Protein AF-A0A2C9KUN6-F1 (afdb_monomer_lite)

Secondary structure (DSSP, 8-state):
--SGGGGEEEEE-SSTTS--EEEE--TT-BHHHHHHHHHHHHHHHH-S--TT--HHHHGGGEEEEESS--SSSPPBPPTT-B--HHHHTT-EEEEEE------TT--GGGTT-TT-HHHHHHHHHHHHHHHTSSGGG-TTS-HHHHHHHHHHHHHSBSSS---TT-B-STT--B----TTTGGGSS-HHHHTTSTTHHHHHHHHHHHHHHHHHHHHHHT-BHHHHHHHHHHHHHHH-TTTT--EEEEEEE-SS-EEEEEEEEEEETTTTEEEEEETTEEEEEGGGEEEEEE----TT-PPP-EEEEEESSSPPEEEEESSHHHHHHHHHHHHHHIIIII-TT---TT-TT--HHHHHHHHHT-EEE--HHHHHHHT--SSS--EEEEEE-SSSTT-EEEEEEETTEEEEEEEEE-SSSEEEEEETTEEEEEEEHHHHHHHHHHHH-EE--GGG-TTHHHHHHHHHHTT---------PPP----EEEEGGG-EEEEEEE--TTEEEEEEEETTEEEEEEEESS--HHHHHHHHHHHHHHHHHHHH-TTTBPPEEEEEESSS-EEEEE--TT-BHHHHHHHS---HHHHHHHHHHHHHHHHHHHHHT---SS-SGGGEEEEEPTT---EEEEE---TTHHHHTTS-TTSHHHHTTGGGS-HHHHH-TT---HHHHHHHHHHHHHHHHHTS-TTHHHHHHHTT-TTSPPP-TTTTHHHHHHHHHHHHTTS-HHHHHHHHHHHHHIIIIIT-SSGGGSPPHHHHHHHHHHHHHHHHHHHHHHHHHHHHHHHHHH-HHHHHHHHSS-S-----HHHHHHHHHHHHHTTT--GGG--------S----------S-------TT------

Structure (mmCIF, N/CA/C/O backbone):
data_AF-A0A2C9KUN6-F1
#
_entry.id   AF-A0A2C9KUN6-F1
#
loop_
_atom_site.group_PDB
_atom_site.id
_atom_site.type_symbol
_atom_site.label_atom_id
_atom_site.label_alt_id
_atom_site.label_comp_id
_atom_site.label_asym_id
_atom_site.label_entity_id
_atom_site.label_seq_id
_atom_site.pdbx_PDB_ins_code
_atom_site.Cartn_x
_atom_site.Cartn_y
_atom_site.Cartn_z
_atom_site.occupancy
_atom_site.B_iso_or_equiv
_atom_site.auth_seq_id
_atom_site.auth_comp_id
_atom_site.auth_asym_id
_atom_site.auth_atom_id
_atom_site.pdbx_PDB_model_num
ATOM 1 N N . MET A 1 1 ? -4.555 -27.650 -33.844 1.00 40.69 1 MET A N 1
ATOM 2 C CA . MET A 1 1 ? -4.033 -26.431 -33.180 1.00 40.69 1 MET A CA 1
ATOM 3 C C . MET A 1 1 ? -2.742 -26.651 -32.373 1.00 40.69 1 MET A C 1
ATOM 5 O O . MET A 1 1 ? -2.065 -25.672 -32.110 1.00 40.69 1 MET A O 1
ATOM 9 N N . ALA A 1 2 ? -2.332 -27.885 -32.030 1.00 38.75 2 ALA A N 1
ATOM 10 C CA . ALA A 1 2 ? -1.097 -28.136 -31.260 1.00 38.75 2 ALA A CA 1
ATOM 11 C C . ALA A 1 2 ? 0.224 -28.124 -32.075 1.00 38.75 2 ALA A C 1
ATOM 13 O O . ALA A 1 2 ? 1.298 -28.056 -31.486 1.00 38.75 2 ALA A O 1
ATOM 14 N N . ASN A 1 3 ? 0.171 -28.172 -33.415 1.00 41.66 3 ASN A N 1
ATOM 15 C CA . ASN A 1 3 ? 1.375 -28.159 -34.267 1.00 41.66 3 ASN A CA 1
ATOM 16 C C . ASN A 1 3 ? 1.778 -26.763 -34.785 1.00 41.66 3 ASN A C 1
ATOM 18 O O . ASN A 1 3 ? 2.921 -26.603 -35.189 1.00 41.66 3 ASN A O 1
ATOM 22 N N . THR A 1 4 ? 0.900 -25.753 -34.728 1.00 45.59 4 THR A N 1
ATOM 23 C CA . THR A 1 4 ? 1.195 -24.361 -35.141 1.00 45.59 4 THR A CA 1
ATOM 24 C C . THR A 1 4 ? 1.884 -23.527 -34.054 1.00 45.59 4 THR A C 1
ATOM 26 O O . THR A 1 4 ? 2.557 -22.559 -34.366 1.00 45.59 4 THR A O 1
ATOM 29 N N . LEU A 1 5 ? 1.800 -23.929 -32.780 1.00 50.34 5 LEU A N 1
ATOM 30 C CA . LEU A 1 5 ? 2.518 -23.276 -31.670 1.00 50.34 5 LEU A CA 1
ATOM 31 C C . LEU A 1 5 ? 4.034 -23.559 -31.666 1.00 50.34 5 LEU A C 1
ATOM 33 O O . LEU A 1 5 ? 4.762 -22.984 -30.865 1.00 50.34 5 LEU A O 1
ATOM 37 N N . LYS A 1 6 ? 4.524 -24.453 -32.537 1.00 54.81 6 LYS A N 1
ATOM 38 C CA . LYS A 1 6 ? 5.929 -24.889 -32.568 1.00 54.81 6 LYS A CA 1
ATOM 39 C C . LYS A 1 6 ? 6.846 -23.982 -33.404 1.00 54.81 6 LYS A C 1
ATOM 41 O O . LYS A 1 6 ? 8.035 -24.244 -33.438 1.00 54.81 6 LYS A O 1
ATOM 46 N N . THR A 1 7 ? 6.344 -22.937 -34.064 1.00 71.12 7 THR A N 1
ATOM 47 C CA . THR A 1 7 ? 7.163 -22.027 -34.901 1.00 71.12 7 THR A CA 1
ATOM 48 C C . THR A 1 7 ? 7.120 -20.567 -34.456 1.00 71.12 7 THR A C 1
ATOM 50 O O . THR A 1 7 ? 7.604 -19.699 -35.177 1.00 71.12 7 THR A O 1
ATOM 53 N N . GLN A 1 8 ? 6.560 -20.288 -33.278 1.00 81.50 8 GLN A N 1
ATOM 54 C CA . GLN A 1 8 ? 6.308 -18.930 -32.806 1.00 81.50 8 GLN A CA 1
ATOM 55 C C . GLN A 1 8 ? 7.028 -18.631 -31.489 1.00 81.50 8 GLN A C 1
ATOM 57 O O . GLN A 1 8 ? 7.226 -19.522 -30.659 1.00 81.50 8 GLN A O 1
ATOM 62 N N . ILE A 1 9 ? 7.338 -17.353 -31.273 1.00 88.19 9 ILE A N 1
ATOM 63 C CA . ILE A 1 9 ? 7.649 -16.805 -29.945 1.00 88.19 9 ILE A CA 1
ATOM 64 C C . ILE A 1 9 ? 6.408 -16.139 -29.354 1.00 88.19 9 ILE A C 1
ATOM 66 O O . ILE A 1 9 ? 5.564 -15.608 -30.081 1.00 88.19 9 ILE A O 1
ATOM 70 N N . ALA A 1 10 ? 6.297 -16.155 -28.026 1.00 88.88 10 ALA A N 1
ATOM 71 C CA . ALA A 1 10 ? 5.235 -15.469 -27.298 1.00 88.88 10 ALA A CA 1
ATOM 72 C C . ALA A 1 10 ? 5.805 -14.283 -26.516 1.00 88.88 10 ALA A C 1
ATOM 74 O O . ALA A 1 10 ? 6.724 -14.440 -25.708 1.00 88.88 10 ALA A O 1
ATOM 75 N N . VAL A 1 11 ? 5.220 -13.104 -26.726 1.00 94.00 11 VAL A N 1
ATOM 76 C CA . VAL A 1 11 ? 5.511 -11.903 -25.944 1.00 94.00 11 VAL A CA 1
ATOM 77 C C . VAL A 1 11 ? 4.313 -11.578 -25.059 1.00 94.00 11 VAL A C 1
ATOM 79 O O . VAL A 1 11 ? 3.225 -11.241 -25.532 1.00 94.00 11 VAL A O 1
ATOM 82 N N . ASN A 1 12 ? 4.530 -11.692 -23.754 1.00 93.69 12 ASN A N 1
ATOM 83 C CA . ASN A 1 12 ? 3.588 -11.339 -22.706 1.00 93.69 12 ASN A CA 1
ATOM 84 C C . ASN A 1 12 ? 3.754 -9.872 -22.300 1.00 93.69 12 ASN A C 1
ATOM 86 O O . ASN A 1 12 ? 4.831 -9.285 -22.402 1.00 93.69 12 ASN A O 1
ATOM 90 N N . PHE A 1 13 ? 2.686 -9.294 -21.762 1.00 94.56 13 PHE A N 1
ATOM 91 C CA . PHE A 1 13 ? 2.675 -7.929 -21.244 1.00 94.56 13 PHE A CA 1
ATOM 92 C C . PHE A 1 13 ? 2.534 -7.941 -19.721 1.00 94.56 13 PHE A C 1
ATOM 94 O O . PHE A 1 13 ? 2.172 -8.953 -19.121 1.00 94.56 13 PHE A O 1
ATOM 101 N N . VAL A 1 14 ? 2.836 -6.815 -19.077 1.00 90.31 14 VAL A N 1
ATOM 102 C CA . VAL A 1 14 ? 2.805 -6.705 -17.606 1.00 90.31 14 VAL A CA 1
ATOM 103 C C . VAL A 1 14 ? 1.391 -6.743 -17.024 1.00 90.31 14 VAL A C 1
ATOM 105 O O . VAL A 1 14 ? 1.226 -7.053 -15.854 1.00 90.31 14 VAL A O 1
ATOM 108 N N . ASN A 1 15 ? 0.359 -6.444 -17.818 1.00 89.06 15 ASN A N 1
ATOM 109 C CA . ASN A 1 15 ? -1.032 -6.455 -17.374 1.00 89.06 15 ASN A CA 1
ATOM 110 C C . ASN A 1 15 ? -1.824 -7.558 -18.085 1.00 89.06 15 ASN A C 1
ATOM 112 O O . ASN A 1 15 ? -1.847 -7.606 -19.313 1.00 89.06 15 ASN A O 1
ATOM 116 N N . ALA A 1 16 ? -2.534 -8.388 -17.317 1.00 84.25 16 ALA A N 1
ATOM 117 C CA . ALA A 1 16 ? -3.298 -9.527 -17.834 1.00 84.25 16 ALA A CA 1
ATOM 118 C C . ALA A 1 16 ? -4.425 -9.148 -18.818 1.00 84.25 16 ALA A C 1
ATOM 120 O O . ALA A 1 16 ? -4.838 -9.976 -19.629 1.00 84.25 16 ALA A O 1
ATOM 121 N N . ASN A 1 17 ? -4.915 -7.903 -18.789 1.00 85.62 17 ASN A N 1
ATOM 122 C CA . ASN A 1 17 ? -5.917 -7.421 -19.743 1.00 85.62 17 ASN A CA 1
ATOM 123 C C . ASN A 1 17 ? -5.329 -7.116 -21.133 1.00 85.62 17 ASN A C 1
ATOM 125 O O . ASN A 1 17 ? -6.080 -6.875 -22.083 1.00 85.62 17 ASN A O 1
ATOM 129 N N . ILE A 1 18 ? -4.000 -7.117 -21.277 1.00 90.88 18 ILE A N 1
ATOM 130 C CA . ILE A 1 18 ? -3.314 -6.975 -22.559 1.00 90.88 18 ILE A CA 1
ATOM 131 C C . ILE A 1 18 ? -2.935 -8.376 -23.035 1.00 90.88 18 ILE A C 1
ATOM 133 O O . ILE A 1 18 ? -2.042 -9.019 -22.488 1.00 90.88 18 ILE A O 1
ATOM 137 N N . LYS A 1 19 ? -3.638 -8.856 -24.065 1.00 90.75 19 LYS A N 1
ATOM 138 C CA . LYS A 1 19 ? -3.392 -10.182 -24.644 1.00 90.75 19 LYS A CA 1
ATOM 139 C C . LYS A 1 19 ? -1.963 -10.286 -25.171 1.00 90.75 19 LYS A C 1
ATOM 141 O O . LYS A 1 19 ? -1.509 -9.363 -25.853 1.00 90.75 19 LYS A O 1
ATOM 146 N N . SER A 1 20 ? -1.324 -11.423 -24.904 1.00 91.62 20 SER A N 1
ATOM 147 C CA . SER A 1 20 ? -0.023 -11.786 -25.462 1.00 91.62 20 SER A CA 1
ATOM 148 C C . SER A 1 20 ? -0.035 -11.730 -26.986 1.00 91.62 20 SER A C 1
ATOM 150 O O . SER A 1 20 ? -1.060 -11.993 -27.625 1.00 91.62 20 SER A O 1
ATOM 152 N N . LYS A 1 21 ? 1.116 -11.387 -27.559 1.00 92.31 21 LYS A N 1
ATOM 153 C CA . LYS A 1 21 ? 1.325 -11.335 -29.003 1.00 92.31 21 LYS A CA 1
ATOM 154 C C . LYS A 1 21 ? 2.250 -12.473 -29.418 1.00 92.31 21 LYS A C 1
ATOM 156 O O . LYS A 1 21 ? 3.211 -12.779 -28.713 1.00 92.31 21 LYS A O 1
ATOM 161 N N . HIS A 1 22 ? 1.931 -13.105 -30.539 1.00 90.44 22 HIS A N 1
ATOM 162 C CA . HIS A 1 22 ? 2.716 -14.195 -31.101 1.00 90.44 22 HIS A CA 1
ATOM 163 C C . HIS A 1 22 ? 3.368 -13.733 -32.394 1.00 90.44 22 HIS A C 1
ATOM 165 O O . HIS A 1 22 ? 2.715 -13.077 -33.206 1.00 90.44 22 HIS A O 1
ATOM 171 N N . PHE A 1 23 ? 4.637 -14.081 -32.563 1.00 89.56 23 PHE A N 1
ATOM 172 C CA . PHE A 1 23 ? 5.413 -13.737 -33.746 1.00 89.56 23 PHE A CA 1
ATOM 173 C C . PHE A 1 23 ? 5.926 -15.018 -34.381 1.00 89.56 23 PHE A C 1
ATOM 175 O O . PHE A 1 23 ? 6.481 -15.874 -33.691 1.00 89.56 23 PHE A O 1
ATOM 182 N N . GLU A 1 24 ? 5.713 -15.155 -35.685 1.00 84.88 24 GLU A N 1
ATOM 183 C CA . GLU A 1 24 ? 6.257 -16.270 -36.452 1.00 84.88 24 GLU A CA 1
ATOM 184 C C . GLU A 1 24 ? 7.763 -16.103 -36.612 1.00 84.88 24 GLU A C 1
ATOM 186 O O . GLU A 1 24 ? 8.250 -15.034 -36.977 1.00 84.88 24 GLU A O 1
ATOM 191 N N . LEU A 1 25 ? 8.501 -17.187 -36.392 1.00 81.88 25 LEU A N 1
ATOM 192 C CA . LEU A 1 25 ? 9.927 -17.253 -36.683 1.00 81.88 25 LEU A CA 1
ATOM 193 C C . LEU A 1 25 ? 10.112 -17.492 -38.187 1.00 81.88 25 LEU A C 1
ATOM 195 O O . LEU A 1 25 ? 10.428 -18.602 -38.639 1.00 81.88 25 LEU A O 1
ATOM 199 N N . THR A 1 26 ? 9.834 -16.460 -38.979 1.00 68.19 26 THR A N 1
ATOM 200 C CA . THR A 1 26 ? 10.310 -16.329 -40.359 1.00 68.19 26 THR A CA 1
ATOM 201 C C . THR A 1 26 ? 11.751 -15.829 -40.303 1.00 68.19 26 THR A C 1
ATOM 203 O O . THR A 1 26 ? 12.055 -14.980 -39.469 1.00 68.19 26 THR A O 1
ATOM 206 N N . GLY A 1 27 ? 12.657 -16.392 -41.112 1.00 63.22 27 GLY A N 1
ATOM 207 C CA . GLY A 1 27 ? 14.073 -16.009 -41.067 1.00 63.22 27 GLY A CA 1
ATOM 208 C C . GLY A 1 27 ? 14.228 -14.489 -41.166 1.00 63.22 27 GLY A C 1
ATOM 209 O O . GLY A 1 27 ? 13.604 -13.899 -42.040 1.00 63.22 27 GLY A O 1
ATOM 210 N N . GLU A 1 28 ? 15.027 -13.909 -40.260 1.00 73.62 28 GLU A N 1
ATOM 211 C CA . GLU A 1 28 ? 15.339 -12.469 -40.119 1.00 73.62 28 GLU A CA 1
ATOM 212 C C . GLU A 1 28 ? 14.439 -11.607 -39.202 1.00 73.62 28 GLU A C 1
ATOM 214 O O . GLU A 1 28 ? 14.571 -10.390 -39.227 1.00 73.62 28 GLU A O 1
ATOM 219 N N . LEU A 1 29 ? 13.597 -12.170 -38.321 1.00 86.44 29 LEU A N 1
ATOM 220 C CA . LEU A 1 29 ? 12.861 -11.354 -37.332 1.00 86.44 29 LEU A CA 1
ATOM 221 C C . LEU A 1 29 ? 13.810 -10.693 -36.307 1.00 86.44 29 LEU A C 1
ATOM 223 O O . LEU A 1 29 ? 14.481 -11.389 -35.537 1.00 86.44 29 LEU A O 1
ATOM 227 N N . LEU A 1 30 ? 13.825 -9.357 -36.243 1.00 86.81 30 LEU A N 1
ATOM 228 C CA . LEU A 1 30 ? 14.704 -8.589 -35.353 1.00 86.81 30 LEU A CA 1
ATOM 229 C C . LEU A 1 30 ? 13.996 -8.117 -34.072 1.00 86.81 30 LEU A C 1
ATOM 231 O O . LEU A 1 30 ? 12.823 -7.741 -34.063 1.00 86.81 30 LEU A O 1
ATOM 235 N N . CYS A 1 31 ? 14.751 -8.030 -32.974 1.00 89.62 31 CYS A N 1
ATOM 236 C CA . CYS A 1 31 ? 14.280 -7.484 -31.694 1.00 89.62 31 CYS A CA 1
ATOM 237 C C . CYS A 1 31 ? 13.577 -6.110 -31.790 1.00 89.62 31 CYS A C 1
ATOM 239 O O . CYS A 1 31 ? 12.492 -5.974 -31.219 1.00 89.62 31 CYS A O 1
ATOM 241 N N . PRO A 1 32 ? 14.087 -5.101 -32.527 1.00 86.69 32 PRO A N 1
ATOM 242 C CA . PRO A 1 32 ? 13.445 -3.791 -32.614 1.00 86.69 32 PRO A CA 1
ATOM 243 C C . PRO A 1 32 ? 12.089 -3.842 -33.326 1.00 86.69 32 PRO A C 1
ATOM 245 O O . PRO A 1 32 ? 11.193 -3.077 -32.979 1.00 86.69 32 PRO A O 1
ATOM 248 N N . GLU A 1 33 ? 11.905 -4.766 -34.272 1.00 87.25 33 GLU A N 1
ATOM 249 C CA . GLU A 1 33 ? 10.630 -4.972 -34.968 1.00 87.25 33 GLU A CA 1
ATOM 250 C C . GLU A 1 33 ? 9.584 -5.543 -34.011 1.00 87.25 33 GLU A C 1
ATOM 252 O O . GLU A 1 33 ? 8.481 -5.004 -33.900 1.00 87.25 33 GLU A O 1
ATOM 257 N N . VAL A 1 34 ? 9.969 -6.558 -33.229 1.00 91.94 34 VAL A N 1
ATOM 258 C CA . VAL A 1 34 ? 9.123 -7.130 -32.171 1.00 91.94 34 VAL A CA 1
ATOM 259 C C . VAL A 1 34 ? 8.773 -6.073 -31.123 1.00 91.94 34 VAL A C 1
ATOM 261 O O . VAL A 1 34 ? 7.606 -5.942 -30.746 1.00 91.94 34 VAL A O 1
ATOM 264 N N . LEU A 1 35 ? 9.751 -5.279 -30.671 1.00 92.19 35 LEU A N 1
ATOM 265 C CA . LEU A 1 35 ? 9.525 -4.183 -29.726 1.00 92.19 35 LEU A CA 1
ATOM 266 C C . LEU A 1 35 ? 8.544 -3.151 -30.292 1.00 92.19 35 LEU A C 1
ATOM 268 O O . LEU A 1 35 ? 7.640 -2.720 -29.576 1.00 92.19 35 LEU A O 1
ATOM 272 N N . LYS A 1 36 ? 8.698 -2.759 -31.564 1.00 89.69 36 LYS A N 1
ATOM 273 C CA . LYS A 1 36 ? 7.841 -1.765 -32.225 1.00 89.69 36 LYS A CA 1
ATOM 274 C C . LYS A 1 36 ? 6.405 -2.265 -32.293 1.00 89.69 36 LYS A C 1
ATOM 276 O O . LYS A 1 36 ? 5.479 -1.570 -31.882 1.00 89.69 36 LYS A O 1
ATOM 281 N N . GLU A 1 37 ? 6.228 -3.497 -32.746 1.00 91.44 37 GLU A N 1
ATOM 282 C CA . GLU A 1 37 ? 4.927 -4.146 -32.832 1.00 91.44 37 GLU A CA 1
ATOM 283 C C . GLU A 1 37 ? 4.256 -4.349 -31.467 1.00 91.44 37 GLU A C 1
ATOM 285 O O . GLU A 1 37 ? 3.024 -4.335 -31.375 1.00 91.44 37 GLU A O 1
ATOM 290 N N . CYS A 1 38 ? 5.045 -4.553 -30.410 1.00 94.25 38 CYS A N 1
ATOM 291 C CA . CYS A 1 38 ? 4.559 -4.587 -29.034 1.00 94.25 38 CYS A CA 1
ATOM 292 C C . CYS A 1 38 ? 4.169 -3.189 -28.540 1.00 94.25 38 CYS A C 1
ATOM 294 O O . CYS A 1 38 ? 3.111 -3.042 -27.929 1.00 94.25 38 CYS A O 1
ATOM 296 N N . PHE A 1 39 ? 4.971 -2.164 -28.839 1.00 91.12 39 PHE A N 1
ATOM 297 C CA . PHE A 1 39 ? 4.681 -0.771 -28.499 1.00 91.12 39 PHE A CA 1
ATOM 298 C C . PHE A 1 39 ? 3.376 -0.289 -29.148 1.00 91.12 39 PHE A C 1
ATOM 300 O O . PHE A 1 39 ? 2.512 0.274 -28.475 1.00 91.12 39 PHE A O 1
ATOM 307 N N . GLU A 1 40 ? 3.183 -0.548 -30.441 1.00 88.81 40 GLU A N 1
ATOM 308 C CA . GLU A 1 40 ? 1.940 -0.220 -31.150 1.00 88.81 40 GLU A CA 1
ATOM 309 C C . GLU A 1 40 ? 0.739 -0.957 -30.536 1.00 88.81 40 GLU A C 1
ATOM 311 O O . GLU A 1 40 ? -0.311 -0.357 -30.295 1.00 88.81 40 GLU A O 1
ATOM 316 N N . HIS A 1 41 ? 0.910 -2.239 -30.193 1.00 91.19 41 HIS A N 1
ATOM 317 C CA . HIS A 1 41 ? -0.132 -3.037 -29.543 1.00 91.19 41 HIS A CA 1
ATOM 318 C C . HIS A 1 41 ? -0.542 -2.480 -28.175 1.00 91.19 41 HIS A C 1
ATOM 320 O O . HIS A 1 41 ? -1.740 -2.386 -27.899 1.00 91.19 41 HIS A O 1
ATOM 326 N N . ILE A 1 42 ? 0.412 -2.070 -27.328 1.00 92.12 42 ILE A N 1
ATOM 327 C CA . ILE A 1 42 ? 0.083 -1.467 -26.026 1.00 92.12 42 ILE A CA 1
ATOM 328 C C . ILE A 1 42 ? -0.512 -0.068 -26.179 1.00 92.12 42 ILE A C 1
ATOM 330 O O . ILE A 1 42 ? -1.441 0.265 -25.446 1.00 92.12 42 ILE A O 1
ATOM 334 N N . SER A 1 43 ? -0.051 0.722 -27.154 1.00 87.75 43 SER A N 1
ATOM 335 C CA . SER A 1 43 ? -0.529 2.090 -27.398 1.00 87.75 43 SER A CA 1
ATOM 336 C C . SER A 1 43 ? -2.032 2.103 -27.674 1.00 87.75 43 SER A C 1
ATOM 338 O O . SER A 1 43 ? -2.760 2.938 -27.154 1.00 87.75 43 SER A O 1
ATOM 340 N N . LEU A 1 44 ? -2.534 1.100 -28.401 1.00 86.62 44 LEU A N 1
ATOM 341 C CA . LEU A 1 44 ? -3.965 0.936 -28.675 1.00 86.62 44 LEU A CA 1
ATOM 342 C C . LEU A 1 44 ? -4.809 0.549 -27.448 1.00 86.62 44 LEU A C 1
ATOM 344 O O . LEU A 1 44 ? -6.038 0.506 -27.548 1.00 86.62 44 LEU A O 1
ATOM 348 N N . LYS A 1 45 ? -4.174 0.189 -26.328 1.00 89.25 45 LYS A N 1
ATOM 349 C CA . LYS A 1 45 ? -4.833 -0.311 -25.115 1.00 89.25 45 LYS A CA 1
ATOM 350 C C . LYS A 1 45 ? -4.748 0.653 -23.945 1.00 89.25 45 LYS A C 1
ATOM 352 O O . LYS A 1 45 ? -5.689 0.691 -23.160 1.00 89.25 45 LYS A O 1
ATOM 357 N N . VAL A 1 46 ? -3.637 1.372 -23.797 1.00 88.12 46 VAL A N 1
ATOM 358 C CA . VAL A 1 46 ? -3.357 2.140 -22.574 1.00 88.12 46 VAL A CA 1
ATOM 359 C C . VAL A 1 46 ? -3.694 3.631 -22.672 1.00 88.12 46 VAL A C 1
ATOM 361 O O . VAL A 1 46 ? -3.788 4.270 -21.630 1.00 88.12 46 VAL A O 1
ATOM 364 N N . VAL A 1 47 ? -3.960 4.163 -23.872 1.00 84.38 47 VAL A N 1
ATOM 365 C CA . VAL A 1 47 ? -4.308 5.581 -24.117 1.00 84.38 47 VAL A CA 1
ATOM 366 C C . VAL A 1 47 ? -5.436 5.730 -25.149 1.00 84.38 47 VAL A C 1
ATOM 368 O O . VAL A 1 47 ? -5.702 4.804 -25.918 1.00 84.38 47 VAL A O 1
ATOM 371 N N . ASP A 1 48 ? -6.110 6.887 -25.157 1.00 72.06 48 ASP A N 1
ATOM 372 C CA . ASP A 1 48 ? -7.268 7.159 -26.025 1.00 72.06 48 ASP A CA 1
ATOM 373 C C . ASP A 1 48 ? -6.883 7.916 -27.311 1.00 72.06 48 ASP A C 1
ATOM 375 O O . ASP A 1 48 ? -7.395 7.587 -28.388 1.00 72.06 48 ASP A O 1
ATOM 379 N N . ASN A 1 49 ? -5.995 8.920 -27.231 1.00 67.69 49 ASN A N 1
ATOM 380 C CA . ASN A 1 49 ? -5.634 9.748 -28.383 1.00 67.69 49 ASN A CA 1
ATOM 381 C C . ASN A 1 49 ? -4.512 9.112 -29.212 1.00 67.69 49 ASN A C 1
ATOM 383 O O . ASN A 1 49 ? -3.349 9.076 -28.821 1.00 67.69 49 ASN A O 1
ATOM 387 N N . LYS A 1 50 ? -4.869 8.618 -30.397 1.00 62.75 50 LYS A N 1
ATOM 388 C CA . LYS A 1 50 ? -3.978 7.833 -31.266 1.00 62.75 50 LYS A CA 1
ATOM 389 C C . LYS A 1 50 ? -3.181 8.675 -32.264 1.00 62.75 50 LYS A C 1
ATOM 391 O O . LYS A 1 50 ? -2.323 8.127 -32.947 1.00 62.75 50 LYS A O 1
ATOM 396 N N . ALA A 1 51 ? -3.490 9.965 -32.398 1.00 52.03 51 ALA A N 1
ATOM 397 C CA . ALA A 1 51 ? -3.070 10.758 -33.554 1.00 52.03 51 ALA A CA 1
ATOM 398 C C . ALA A 1 51 ? -1.578 11.150 -33.560 1.00 52.03 51 ALA A C 1
ATOM 400 O O . ALA A 1 51 ? -1.057 11.482 -34.620 1.00 52.03 51 ALA A O 1
ATOM 401 N N . GLU A 1 52 ? -0.879 11.077 -32.419 1.00 55.56 52 GLU A N 1
ATOM 402 C CA . GLU A 1 52 ? 0.487 11.625 -32.272 1.00 55.56 52 GLU A CA 1
ATOM 403 C C . GLU A 1 52 ? 1.512 10.656 -31.649 1.00 55.56 52 GLU A C 1
ATOM 405 O O . GLU A 1 52 ? 2.650 11.033 -31.362 1.00 55.56 52 GLU A O 1
ATOM 410 N N . ILE A 1 53 ? 1.148 9.390 -31.427 1.00 65.06 53 ILE A N 1
ATOM 411 C CA . ILE A 1 53 ? 2.009 8.447 -30.704 1.00 65.06 53 ILE A CA 1
ATOM 412 C C . ILE A 1 53 ? 2.938 7.732 -31.682 1.00 65.06 53 ILE A C 1
ATOM 414 O O . ILE A 1 53 ? 2.548 6.793 -32.373 1.00 65.06 53 ILE A O 1
ATOM 418 N N . SER A 1 54 ? 4.199 8.153 -31.693 1.00 66.69 54 SER A N 1
ATOM 419 C CA . SER A 1 54 ? 5.247 7.520 -32.487 1.00 66.69 54 SER A CA 1
ATOM 420 C C . SER A 1 54 ? 6.114 6.586 -31.653 1.00 66.69 54 SER A C 1
ATOM 422 O O . SER A 1 54 ? 6.751 7.013 -30.685 1.00 66.69 54 SER A O 1
ATOM 424 N N . ALA A 1 55 ? 6.193 5.321 -32.076 1.00 67.38 55 ALA A N 1
ATOM 425 C CA . ALA A 1 55 ? 7.115 4.341 -31.507 1.00 67.38 55 ALA A CA 1
ATOM 426 C C . ALA A 1 55 ? 8.564 4.845 -31.549 1.00 67.38 55 ALA A C 1
ATOM 428 O O . ALA A 1 55 ? 9.291 4.682 -30.573 1.00 67.38 55 ALA A O 1
ATOM 429 N N . THR A 1 56 ? 8.957 5.543 -32.621 1.00 69.75 56 THR A N 1
ATOM 430 C CA . THR A 1 56 ? 10.319 6.053 -32.835 1.00 69.75 56 THR A CA 1
ATOM 431 C C . THR A 1 56 ? 10.837 6.889 -31.665 1.00 69.75 56 THR A C 1
ATOM 433 O O . THR A 1 56 ? 12.010 6.820 -31.310 1.00 69.75 56 THR A O 1
ATOM 436 N N . LYS A 1 57 ? 9.957 7.657 -31.015 1.00 72.25 57 LYS A N 1
ATOM 437 C CA . LYS A 1 57 ? 10.337 8.522 -29.893 1.00 72.25 57 LYS A CA 1
ATOM 438 C C . LYS A 1 57 ? 10.697 7.736 -28.627 1.00 72.25 57 LYS A C 1
ATOM 440 O O . LYS A 1 57 ? 11.548 8.180 -27.862 1.00 72.25 57 LYS A O 1
ATOM 445 N N . TYR A 1 58 ? 10.043 6.602 -28.383 1.00 75.88 58 TYR A N 1
ATOM 446 C CA . TYR A 1 58 ? 10.054 5.937 -27.075 1.00 75.88 58 TYR A CA 1
ATOM 447 C C . TYR A 1 58 ? 10.593 4.508 -27.095 1.00 75.88 58 TYR A C 1
ATOM 449 O O . TYR A 1 58 ? 10.863 3.959 -26.029 1.00 75.88 58 TYR A O 1
ATOM 457 N N . LEU A 1 59 ? 10.771 3.901 -28.272 1.00 79.31 59 LEU A N 1
ATOM 458 C CA . LEU A 1 59 ? 11.087 2.478 -28.404 1.00 79.31 59 LEU A CA 1
ATOM 459 C C . LEU A 1 59 ? 12.335 2.064 -27.619 1.00 79.31 59 LEU A C 1
ATOM 461 O O . LEU A 1 59 ? 12.342 1.019 -26.978 1.00 79.31 59 LEU A O 1
ATOM 465 N N . HIS A 1 60 ? 13.357 2.922 -27.604 1.00 79.00 60 HIS A N 1
ATOM 466 C CA . HIS A 1 60 ? 14.620 2.676 -26.905 1.00 79.00 60 HIS A CA 1
ATOM 467 C C . HIS A 1 60 ? 14.493 2.600 -25.379 1.00 79.00 60 HIS A C 1
ATOM 469 O O . HIS A 1 60 ? 15.441 2.181 -24.727 1.00 79.00 60 HIS A O 1
ATOM 475 N N . MET A 1 61 ? 13.351 2.990 -24.804 1.00 82.56 61 MET A N 1
ATOM 476 C CA . MET A 1 61 ? 13.071 2.833 -23.374 1.00 82.56 61 MET A CA 1
ATOM 477 C C . MET A 1 61 ? 12.593 1.419 -23.016 1.00 82.56 61 MET A C 1
ATOM 479 O O . MET A 1 61 ? 12.589 1.051 -21.840 1.00 82.56 61 MET A O 1
ATOM 483 N N . PHE A 1 62 ? 12.175 0.625 -24.004 1.00 89.75 62 PHE A N 1
ATOM 484 C CA . PHE A 1 62 ? 11.605 -0.705 -23.808 1.00 89.75 62 PHE A CA 1
ATOM 485 C C . PHE A 1 62 ? 12.624 -1.815 -24.070 1.00 89.75 62 PHE A C 1
ATOM 487 O O . PHE A 1 62 ? 13.619 -1.627 -24.765 1.00 89.75 62 PHE A O 1
ATOM 494 N N . GLY A 1 63 ? 12.350 -2.991 -23.513 1.00 93.25 63 GLY A N 1
ATOM 495 C CA . GLY A 1 63 ? 13.127 -4.204 -23.730 1.00 93.25 63 GLY A CA 1
ATOM 496 C C . GLY A 1 63 ? 12.274 -5.463 -23.587 1.00 93.25 63 GLY A C 1
ATOM 497 O O . GLY A 1 63 ? 11.138 -5.417 -23.103 1.00 93.25 63 GLY A O 1
ATOM 498 N N . LEU A 1 64 ? 12.844 -6.593 -24.004 1.00 95.00 64 LEU A N 1
ATOM 499 C CA . LEU A 1 64 ? 12.263 -7.923 -23.828 1.00 95.00 64 LEU A CA 1
ATOM 500 C C . LEU A 1 64 ? 13.026 -8.675 -22.740 1.00 95.00 64 LEU A C 1
ATOM 502 O O . LEU A 1 64 ? 14.222 -8.931 -22.879 1.00 95.00 64 LEU A O 1
ATOM 506 N N . LEU A 1 65 ? 12.320 -9.024 -21.668 1.00 92.44 65 LEU A N 1
ATOM 507 C CA . LEU A 1 65 ? 12.834 -9.826 -20.561 1.00 92.44 65 LEU A CA 1
ATOM 508 C C . LEU A 1 65 ? 12.476 -11.300 -20.781 1.00 92.44 65 LEU A C 1
ATOM 510 O O . LEU A 1 65 ? 11.307 -11.614 -20.996 1.00 92.44 65 LEU A O 1
ATOM 514 N N . LEU A 1 66 ? 13.441 -12.209 -20.685 1.00 89.75 66 LEU A N 1
ATOM 515 C CA . LEU A 1 66 ? 13.203 -13.652 -20.775 1.00 89.75 66 LEU A CA 1
ATOM 516 C C . LEU A 1 66 ? 12.630 -14.200 -19.450 1.00 89.75 66 LEU A C 1
ATOM 518 O O . LEU A 1 66 ? 13.259 -14.052 -18.404 1.00 89.75 66 LEU A O 1
ATOM 522 N N . LEU A 1 67 ? 11.449 -14.837 -19.472 1.00 80.88 67 LEU A N 1
ATOM 523 C CA . LEU A 1 67 ? 10.737 -15.273 -18.253 1.00 80.88 67 LEU A CA 1
ATOM 524 C C . LEU A 1 67 ? 11.009 -16.719 -17.817 1.00 80.88 67 LEU A C 1
ATOM 526 O O . LEU A 1 67 ? 10.838 -17.044 -16.646 1.00 80.88 67 LEU A O 1
ATOM 530 N N . ASN A 1 68 ? 11.396 -17.598 -18.735 1.00 67.94 68 ASN A N 1
ATOM 531 C CA . ASN A 1 68 ? 11.599 -19.033 -18.499 1.00 67.94 68 ASN A CA 1
ATOM 532 C C . ASN A 1 68 ? 13.083 -19.418 -18.328 1.00 67.94 68 ASN A C 1
ATOM 534 O O . ASN A 1 68 ? 13.440 -20.589 -18.439 1.00 67.94 68 ASN A O 1
ATOM 538 N N . SER A 1 69 ? 13.938 -18.434 -18.040 1.00 60.00 69 SER A N 1
ATOM 539 C CA . SER A 1 69 ? 15.339 -18.632 -17.665 1.00 60.00 69 SER A CA 1
ATOM 540 C C . SER A 1 69 ? 15.439 -19.397 -16.339 1.00 60.00 69 SER A C 1
ATOM 542 O O . SER A 1 69 ? 14.850 -18.995 -15.338 1.00 60.00 69 SER A O 1
ATOM 544 N N . SER A 1 70 ? 16.214 -20.485 -16.312 1.00 51.66 70 SER A N 1
ATOM 545 C CA . SER A 1 70 ? 16.582 -21.203 -15.083 1.00 51.66 70 SER A CA 1
ATOM 546 C C . SER A 1 70 ? 17.642 -20.471 -14.250 1.00 51.66 70 SER A C 1
ATOM 548 O O . SER A 1 70 ? 18.030 -20.966 -13.194 1.00 51.66 70 SER A O 1
ATOM 550 N N . ALA A 1 71 ? 18.160 -19.336 -14.731 1.00 51.22 71 ALA A N 1
ATOM 551 C CA . ALA A 1 71 ? 19.161 -18.551 -14.024 1.00 51.22 71 ALA A CA 1
ATOM 552 C C . ALA A 1 71 ? 18.499 -17.651 -12.971 1.00 51.22 71 ALA A C 1
ATOM 554 O O . ALA A 1 71 ? 17.452 -17.056 -13.215 1.00 51.22 71 ALA A O 1
ATOM 555 N N . GLU A 1 72 ? 19.155 -17.488 -11.820 1.00 55.31 72 GLU A N 1
ATOM 556 C CA . GLU A 1 72 ? 18.766 -16.518 -10.782 1.00 55.31 72 GLU A CA 1
ATOM 557 C C . GLU A 1 72 ? 18.801 -15.051 -11.274 1.00 55.31 72 GLU A C 1
ATOM 559 O O . GLU A 1 72 ? 18.357 -14.145 -10.565 1.00 55.31 72 GLU A O 1
ATOM 564 N N . GLU A 1 73 ? 19.310 -14.814 -12.487 1.00 63.47 73 GLU A N 1
ATOM 565 C CA . GLU A 1 73 ? 19.523 -13.506 -13.100 1.00 63.47 73 GLU A CA 1
ATOM 566 C C . GLU A 1 73 ? 18.481 -13.192 -14.185 1.00 63.47 73 GLU A C 1
ATOM 568 O O . GLU A 1 73 ? 18.118 -14.033 -15.012 1.00 63.47 73 GLU A O 1
ATOM 573 N N . GLN A 1 74 ? 18.014 -11.941 -14.194 1.00 78.88 74 GLN A N 1
ATOM 574 C CA . GLN A 1 74 ? 17.135 -11.410 -15.235 1.00 78.88 74 GLN A CA 1
ATOM 575 C C . GLN A 1 74 ? 17.926 -11.219 -16.532 1.00 78.88 74 GLN A C 1
ATOM 577 O O . GLN A 1 74 ? 18.848 -10.407 -16.580 1.00 78.88 74 GLN A O 1
ATOM 582 N N . VAL A 1 75 ? 17.551 -11.946 -17.586 1.00 88.44 75 VAL A N 1
ATOM 583 C CA . VAL A 1 75 ? 18.203 -11.858 -18.899 1.00 88.44 75 VAL A CA 1
ATOM 584 C C . VAL A 1 75 ? 17.332 -11.047 -19.849 1.00 88.44 75 VAL A C 1
ATOM 586 O O . VAL A 1 75 ? 16.218 -11.451 -20.190 1.00 88.44 75 VAL A O 1
ATOM 589 N N . TRP A 1 76 ? 17.851 -9.907 -20.290 1.00 91.88 76 TRP A N 1
ATOM 590 C CA . TRP A 1 76 ? 17.234 -9.060 -21.300 1.00 91.88 76 TRP A CA 1
ATOM 591 C C . TRP A 1 76 ? 17.858 -9.305 -22.668 1.00 91.88 76 TRP A C 1
ATOM 593 O O . TRP A 1 76 ? 19.079 -9.413 -22.792 1.00 91.88 76 TRP A O 1
ATOM 603 N N . LEU A 1 77 ? 17.024 -9.333 -23.706 1.00 90.69 77 LEU A N 1
ATOM 604 C CA . LEU A 1 77 ? 17.523 -9.451 -25.070 1.00 90.69 77 LEU A CA 1
ATOM 605 C C . LEU A 1 77 ? 18.211 -8.154 -25.524 1.00 90.69 77 LEU A C 1
ATOM 607 O O . LEU A 1 77 ? 17.672 -7.062 -25.304 1.00 90.69 77 LEU A O 1
ATOM 611 N N . PRO A 1 78 ? 19.368 -8.249 -26.200 1.00 88.75 78 PRO A N 1
ATOM 612 C CA . PRO A 1 78 ? 19.980 -7.098 -26.841 1.00 88.75 78 PRO A CA 1
ATOM 613 C C . PRO A 1 78 ? 19.171 -6.659 -28.073 1.00 88.75 78 PRO A C 1
ATOM 615 O O . PRO A 1 78 ? 18.492 -7.452 -28.725 1.00 88.75 78 PRO A O 1
ATOM 618 N N . ASN A 1 79 ? 19.262 -5.376 -28.432 1.00 83.81 79 ASN A N 1
ATOM 619 C CA . ASN A 1 79 ? 18.466 -4.807 -29.528 1.00 83.81 79 ASN A CA 1
ATOM 620 C C . ASN A 1 79 ? 18.837 -5.345 -30.918 1.00 83.81 79 ASN A C 1
ATOM 622 O O . ASN A 1 79 ? 18.058 -5.190 -31.844 1.00 83.81 79 ASN A O 1
ATOM 626 N N . ASN A 1 80 ? 20.010 -5.941 -31.110 1.00 81.31 80 ASN A N 1
ATOM 627 C CA . ASN A 1 80 ? 20.397 -6.582 -32.372 1.00 81.31 80 ASN A CA 1
ATOM 628 C C . ASN A 1 80 ? 20.043 -8.082 -32.410 1.00 81.31 80 ASN A C 1
ATOM 630 O O . ASN A 1 80 ? 20.451 -8.757 -33.352 1.00 81.31 80 ASN A O 1
ATOM 634 N N . HIS A 1 81 ? 19.370 -8.618 -31.382 1.00 87.12 81 HIS A N 1
ATOM 635 C CA . HIS A 1 81 ? 19.000 -10.032 -31.346 1.00 87.12 81 HIS A CA 1
ATOM 636 C C . HIS A 1 81 ? 18.164 -10.383 -32.576 1.00 87.12 81 HIS A C 1
ATOM 638 O O . HIS A 1 81 ? 17.185 -9.695 -32.886 1.00 87.12 81 HIS A O 1
ATOM 644 N N . ILE A 1 82 ? 18.567 -11.457 -33.252 1.00 87.50 82 ILE A N 1
ATOM 645 C CA . ILE A 1 82 ? 17.849 -12.049 -34.378 1.00 87.50 82 ILE A CA 1
ATOM 646 C C . ILE A 1 82 ? 17.193 -13.311 -33.846 1.00 87.50 82 ILE A C 1
ATOM 648 O O . ILE A 1 82 ? 17.891 -14.209 -33.370 1.00 87.50 82 ILE A O 1
ATOM 652 N N . PHE A 1 83 ? 15.867 -13.369 -33.914 1.00 88.00 83 PHE A N 1
ATOM 653 C CA . PHE A 1 83 ? 15.141 -14.525 -33.419 1.00 88.00 83 PHE A CA 1
ATOM 654 C C . PHE A 1 83 ? 15.351 -15.727 -34.341 1.00 88.00 83 PHE A C 1
ATOM 656 O O . PHE A 1 83 ? 15.039 -15.680 -35.532 1.00 88.00 83 PHE A O 1
ATOM 663 N N . ASP A 1 84 ? 15.863 -16.817 -33.776 1.00 83.69 84 ASP A N 1
ATOM 664 C CA . ASP A 1 84 ? 16.139 -18.066 -34.478 1.00 83.69 84 ASP A CA 1
ATOM 665 C C . ASP A 1 84 ? 15.306 -19.219 -33.913 1.00 83.69 84 ASP A C 1
ATOM 667 O O . ASP A 1 84 ? 15.110 -19.357 -32.703 1.00 83.69 84 ASP A O 1
ATOM 671 N N . ARG A 1 85 ? 14.869 -20.117 -34.800 1.00 79.88 85 ARG A N 1
ATOM 672 C CA . ARG A 1 85 ? 14.058 -21.284 -34.427 1.00 79.88 85 ARG A CA 1
ATOM 673 C C . ARG A 1 85 ? 14.761 -22.199 -33.436 1.00 79.88 85 ARG A C 1
ATOM 675 O O . ARG A 1 85 ? 14.104 -22.734 -32.557 1.00 79.88 85 ARG A O 1
ATOM 682 N N . ASN A 1 86 ? 16.076 -22.369 -33.528 1.00 76.94 86 ASN A N 1
ATOM 683 C CA . ASN A 1 86 ? 16.767 -23.319 -32.660 1.00 76.94 86 ASN A CA 1
ATOM 684 C C . ASN A 1 86 ? 16.949 -22.784 -31.234 1.00 76.94 86 ASN A C 1
ATOM 686 O O . ASN A 1 86 ? 17.049 -23.573 -30.298 1.00 76.94 86 ASN A O 1
ATOM 690 N N . LYS A 1 87 ? 17.015 -21.457 -31.064 1.00 78.00 87 LYS A N 1
ATOM 691 C CA . LYS A 1 87 ? 17.313 -20.808 -29.776 1.00 78.00 87 LYS A CA 1
ATOM 692 C C . LYS A 1 87 ? 16.070 -20.275 -29.072 1.00 78.00 87 LYS A C 1
ATOM 694 O O . LYS A 1 87 ? 15.956 -20.395 -27.852 1.00 78.00 87 LYS A O 1
ATOM 699 N N . ASP A 1 88 ? 15.148 -19.701 -29.837 1.00 83.62 88 ASP A N 1
ATOM 700 C CA . ASP A 1 88 ? 14.058 -18.888 -29.298 1.00 83.62 88 ASP A CA 1
ATOM 701 C C . ASP A 1 88 ? 12.702 -19.606 -29.318 1.00 83.62 88 ASP A C 1
ATOM 703 O O . ASP A 1 88 ? 11.744 -19.163 -28.683 1.00 83.62 88 ASP A O 1
ATOM 707 N N . GLN A 1 89 ? 12.595 -20.746 -30.004 1.00 80.62 89 GLN A N 1
ATOM 708 C CA . GLN A 1 89 ? 11.351 -21.508 -30.064 1.00 80.62 89 GLN A CA 1
ATOM 709 C C . GLN A 1 89 ? 10.878 -21.927 -28.664 1.00 80.62 89 GLN A C 1
ATOM 711 O O . GLN A 1 89 ? 11.597 -22.569 -27.900 1.00 80.62 89 GLN A O 1
ATOM 716 N N . GLY A 1 90 ? 9.625 -21.590 -28.346 1.00 75.25 90 GLY A N 1
ATOM 717 C CA . GLY A 1 90 ? 9.007 -21.909 -27.056 1.00 75.25 90 GLY A CA 1
ATOM 718 C C . GLY A 1 90 ? 9.465 -21.030 -25.887 1.00 75.25 90 GLY A C 1
ATOM 719 O O . GLY A 1 90 ? 8.966 -21.216 -24.777 1.00 75.25 90 GLY A O 1
ATOM 720 N N . GLN A 1 91 ? 10.365 -20.067 -26.117 1.00 83.88 91 GLN A N 1
ATOM 721 C CA . GLN A 1 91 ? 10.726 -19.067 -25.116 1.00 83.88 91 GLN A CA 1
ATOM 722 C C . GLN A 1 91 ? 9.567 -18.088 -24.889 1.00 83.88 91 GLN A C 1
ATOM 724 O O . GLN A 1 91 ? 8.800 -17.766 -25.805 1.00 83.88 91 GLN A O 1
ATOM 729 N N . ILE A 1 92 ? 9.442 -17.609 -23.649 1.00 85.50 92 ILE A N 1
ATOM 730 C CA . ILE A 1 92 ? 8.426 -16.628 -23.267 1.00 85.50 92 ILE A CA 1
ATOM 731 C C . ILE A 1 92 ? 9.133 -15.346 -22.855 1.00 85.50 92 ILE A C 1
ATOM 733 O O . ILE A 1 92 ? 9.872 -15.316 -21.869 1.00 85.50 92 ILE A O 1
ATOM 737 N N . TYR A 1 93 ? 8.845 -14.273 -23.581 1.00 92.25 93 TYR A N 1
ATOM 738 C CA . TYR A 1 93 ? 9.383 -12.951 -23.294 1.00 92.25 93 TYR A CA 1
ATOM 739 C C . TYR A 1 93 ? 8.316 -12.070 -22.653 1.00 92.25 93 TYR A C 1
ATOM 741 O O . TYR A 1 93 ? 7.122 -12.233 -22.903 1.00 92.25 93 TYR A O 1
ATOM 749 N N . GLN A 1 94 ? 8.737 -11.102 -21.849 1.00 93.81 94 GLN A N 1
ATOM 750 C CA . GLN A 1 94 ? 7.883 -10.049 -21.325 1.00 93.81 94 GLN A CA 1
ATOM 751 C C . GLN A 1 94 ? 8.322 -8.697 -21.876 1.00 93.81 94 GLN A C 1
ATOM 753 O O . GLN A 1 94 ? 9.476 -8.302 -21.717 1.00 93.81 94 GLN A O 1
ATOM 758 N N . PHE A 1 95 ? 7.389 -7.970 -22.484 1.00 96.19 95 PHE A N 1
ATOM 759 C CA . PHE A 1 95 ? 7.605 -6.601 -22.936 1.00 96.19 95 PHE A CA 1
ATOM 760 C C . PHE A 1 95 ? 7.533 -5.635 -21.754 1.00 96.19 95 PHE A C 1
ATOM 762 O O . PHE A 1 95 ? 6.517 -5.582 -21.052 1.00 96.19 95 PHE A O 1
ATOM 769 N N . ARG A 1 96 ? 8.604 -4.878 -21.512 1.00 94.50 96 ARG A N 1
ATOM 770 C CA . ARG A 1 96 ? 8.750 -4.036 -20.316 1.00 94.50 96 ARG A CA 1
ATOM 771 C C . ARG A 1 96 ? 9.428 -2.711 -20.645 1.00 94.50 96 ARG A C 1
ATOM 773 O O . ARG A 1 96 ? 10.247 -2.641 -21.557 1.00 94.50 96 ARG A O 1
ATOM 780 N N . VAL A 1 97 ? 9.124 -1.674 -19.867 1.00 89.81 97 VAL A N 1
ATOM 781 C CA . VAL A 1 97 ? 9.982 -0.484 -19.792 1.00 89.81 97 VAL A CA 1
ATOM 782 C C . VAL A 1 97 ? 11.247 -0.905 -19.052 1.00 89.81 97 VAL A C 1
ATOM 784 O O . VAL A 1 97 ? 11.170 -1.326 -17.895 1.00 89.81 97 VAL A O 1
ATOM 787 N N . ARG A 1 98 ? 12.386 -0.834 -19.740 1.00 89.00 98 ARG A N 1
ATOM 788 C CA . ARG A 1 98 ? 13.700 -1.234 -19.227 1.00 89.00 98 ARG A CA 1
ATOM 789 C C . ARG A 1 98 ? 14.491 -0.026 -18.740 1.00 89.00 98 ARG A C 1
ATOM 791 O O . ARG A 1 98 ? 15.010 -0.031 -17.633 1.00 89.00 98 ARG A O 1
ATOM 798 N N . PHE A 1 99 ? 14.528 1.034 -19.544 1.00 80.19 99 PHE A N 1
ATOM 799 C CA . PHE A 1 99 ? 15.280 2.244 -19.235 1.00 80.19 99 PHE A CA 1
ATOM 800 C C . PHE A 1 99 ? 14.327 3.365 -18.836 1.00 80.19 99 PHE A C 1
ATOM 802 O O . PHE A 1 99 ? 13.519 3.825 -19.646 1.00 80.19 99 PHE A O 1
ATOM 809 N N . TYR A 1 100 ? 14.431 3.818 -17.588 1.00 70.19 100 TYR A N 1
ATOM 810 C CA . TYR A 1 100 ? 13.610 4.902 -17.059 1.00 70.19 100 TYR A CA 1
ATOM 811 C C . TYR A 1 100 ? 14.480 6.066 -16.552 1.00 70.19 100 TYR A C 1
ATOM 813 O O . TYR A 1 100 ? 15.438 5.825 -15.814 1.00 70.19 100 TYR A O 1
ATOM 821 N N . PRO A 1 101 ? 14.169 7.327 -16.915 1.00 53.31 101 PRO A N 1
ATOM 822 C CA . PRO A 1 101 ? 14.889 8.512 -16.459 1.00 53.31 101 PRO A CA 1
ATOM 823 C C . PRO A 1 101 ? 14.574 8.805 -14.987 1.00 53.31 101 PRO A C 1
ATOM 825 O O . PRO A 1 101 ? 13.761 9.671 -14.670 1.00 53.31 101 PRO A O 1
ATOM 828 N N . HIS A 1 102 ? 15.192 8.081 -14.057 1.00 51.72 102 HIS A N 1
ATOM 829 C CA . HIS A 1 102 ? 15.062 8.415 -12.643 1.00 51.72 102 HIS A CA 1
ATOM 830 C C . HIS A 1 102 ? 16.057 9.521 -12.270 1.00 51.72 102 HIS A C 1
ATOM 832 O O . HIS A 1 102 ? 17.252 9.274 -12.143 1.00 51.72 102 HIS A O 1
ATOM 838 N N . ASN A 1 103 ? 15.565 10.744 -12.070 1.00 50.56 103 ASN A N 1
ATOM 839 C CA . ASN A 1 103 ? 16.331 11.827 -11.457 1.00 50.56 103 ASN A CA 1
ATOM 840 C C . ASN A 1 103 ? 15.544 12.368 -10.253 1.00 50.56 103 ASN A C 1
ATOM 842 O O . ASN A 1 103 ? 14.397 12.789 -10.392 1.00 50.56 103 ASN A O 1
ATOM 846 N N . LYS A 1 104 ? 16.176 12.370 -9.070 1.00 47.34 104 LYS A N 1
ATOM 847 C CA . LYS A 1 104 ? 15.593 12.821 -7.791 1.00 47.34 104 LYS A CA 1
ATOM 848 C C . LYS A 1 104 ? 15.111 14.284 -7.815 1.00 47.34 104 LYS A C 1
ATOM 850 O O . LYS A 1 104 ? 14.328 14.672 -6.957 1.00 47.34 104 LYS A O 1
ATOM 855 N N . ARG A 1 105 ? 15.571 15.100 -8.778 1.00 41.72 105 ARG A N 1
ATOM 856 C CA . ARG A 1 105 ? 15.166 16.509 -8.973 1.00 41.72 105 ARG A CA 1
ATOM 857 C C . ARG A 1 105 ? 13.999 16.697 -9.950 1.00 41.72 105 ARG A C 1
ATOM 859 O O . ARG A 1 105 ? 13.562 17.827 -10.157 1.00 41.72 105 ARG A O 1
ATOM 866 N N . VAL A 1 106 ? 13.510 15.627 -10.578 1.00 41.91 106 VAL A N 1
ATOM 867 C CA . VAL A 1 106 ? 12.389 15.696 -11.522 1.00 41.91 106 VAL A CA 1
ATOM 868 C C . VAL A 1 106 ? 11.090 15.721 -10.727 1.00 41.91 106 VAL A C 1
ATOM 870 O O . VAL A 1 106 ? 10.663 14.725 -10.147 1.00 41.91 106 VAL A O 1
ATOM 873 N N . ASN A 1 107 ? 10.462 16.891 -10.705 1.00 40.22 107 ASN A N 1
ATOM 874 C CA . ASN A 1 107 ? 9.114 17.070 -10.193 1.00 40.22 107 ASN A CA 1
ATOM 875 C C . ASN A 1 107 ? 8.138 16.262 -11.063 1.00 40.22 107 ASN A C 1
ATOM 877 O O . ASN A 1 107 ? 7.940 16.584 -12.229 1.00 40.22 107 ASN A O 1
ATOM 881 N N . PHE A 1 108 ? 7.490 15.246 -10.484 1.00 47.09 108 PHE A N 1
ATOM 882 C CA . PHE A 1 108 ? 6.478 14.378 -11.116 1.00 47.09 108 PHE A CA 1
ATOM 883 C C . PHE A 1 108 ? 5.199 15.119 -11.583 1.00 47.09 108 PHE A C 1
ATOM 885 O O . PHE A 1 108 ? 4.194 14.485 -11.891 1.00 47.09 108 PHE A O 1
ATOM 892 N N . PHE A 1 109 ? 5.190 16.453 -11.596 1.00 41.22 109 PHE A N 1
ATOM 893 C CA . PHE A 1 109 ? 3.982 17.269 -11.717 1.00 41.22 109 PHE A CA 1
ATOM 894 C C . PHE A 1 109 ? 3.540 17.561 -13.156 1.00 41.22 109 PHE A C 1
ATOM 896 O O . PHE A 1 109 ? 2.401 17.980 -13.334 1.00 41.22 109 PHE A O 1
ATOM 903 N N . ASN A 1 110 ? 4.340 17.261 -14.189 1.00 44.34 110 ASN A N 1
ATOM 904 C CA . ASN A 1 110 ? 3.914 17.493 -15.580 1.00 44.34 110 ASN A CA 1
ATOM 905 C C . ASN A 1 110 ? 3.139 16.310 -16.210 1.00 44.34 110 ASN A C 1
ATOM 907 O O . ASN A 1 110 ? 3.067 16.157 -17.427 1.00 44.34 110 ASN A O 1
ATOM 911 N N . LEU A 1 111 ? 2.527 15.459 -15.376 1.00 46.16 111 LEU A N 1
ATOM 912 C CA . LEU A 1 111 ? 1.728 14.283 -15.763 1.00 46.16 111 LEU A CA 1
ATOM 913 C C . LEU A 1 111 ? 0.316 14.624 -16.288 1.00 46.16 111 LEU A C 1
ATOM 915 O O . LEU A 1 111 ? -0.589 13.792 -16.236 1.00 46.16 111 LEU A O 1
ATOM 919 N N . GLN A 1 112 ? 0.109 15.830 -16.821 1.00 40.69 112 GLN A N 1
ATOM 920 C CA . GLN A 1 112 ? -1.164 16.234 -17.426 1.00 40.69 112 GLN A CA 1
ATOM 921 C C . GLN A 1 112 ? -1.291 15.899 -18.917 1.00 40.69 112 GLN A C 1
ATOM 923 O O . GLN A 1 112 ? -2.297 16.270 -19.509 1.00 40.69 112 GLN A O 1
ATOM 928 N N . SER A 1 113 ? -0.345 15.187 -19.543 1.00 52.16 113 SER A N 1
ATOM 929 C CA . SER A 1 113 ? -0.602 14.601 -20.867 1.00 52.16 113 SER A CA 1
ATOM 930 C C . SER A 1 113 ? -1.256 13.223 -20.681 1.00 52.16 113 SER A C 1
ATOM 932 O O . SER A 1 113 ? -0.541 12.249 -20.426 1.00 52.16 113 SER A O 1
ATOM 934 N N . PRO A 1 114 ? -2.599 13.106 -20.766 1.00 50.19 114 PRO A N 1
ATOM 935 C CA . PRO A 1 114 ? -3.339 11.862 -20.529 1.00 50.19 114 PRO A CA 1
ATOM 936 C C . PRO A 1 114 ? -3.021 10.736 -21.529 1.00 50.19 114 PRO A C 1
ATOM 938 O O . PRO A 1 114 ? -3.561 9.642 -21.381 1.00 50.19 114 PRO A O 1
ATOM 941 N N . ASP A 1 115 ? -2.139 10.982 -22.506 1.00 57.84 115 ASP A N 1
ATOM 942 C CA . ASP A 1 115 ? -1.837 10.091 -23.627 1.00 57.84 115 ASP A CA 1
ATOM 943 C C . ASP A 1 115 ? -0.357 9.647 -23.689 1.00 57.84 115 ASP A C 1
ATOM 945 O O . ASP A 1 115 ? 0.125 9.170 -24.719 1.00 57.84 115 ASP A O 1
ATOM 949 N N . ASN A 1 116 ? 0.396 9.753 -22.585 1.00 75.06 116 ASN A N 1
ATOM 950 C CA . ASN A 1 116 ? 1.765 9.232 -22.536 1.00 75.06 116 ASN A CA 1
ATOM 951 C C . ASN A 1 116 ? 1.785 7.704 -22.337 1.00 75.06 116 ASN A C 1
ATOM 953 O O . ASN A 1 116 ? 1.779 7.203 -21.210 1.00 75.06 116 ASN A O 1
ATOM 957 N N . VAL A 1 117 ? 1.884 6.965 -23.447 1.00 80.88 117 VAL A N 1
ATOM 958 C CA . VAL A 1 117 ? 1.953 5.489 -23.473 1.00 80.88 117 VAL A CA 1
ATOM 959 C C . VAL A 1 117 ? 3.022 4.921 -22.548 1.00 80.88 117 VAL A C 1
ATOM 961 O O . VAL A 1 117 ? 2.773 3.919 -21.879 1.00 80.88 117 VAL A O 1
ATOM 964 N N . VAL A 1 118 ? 4.207 5.537 -22.496 1.00 80.25 118 VAL A N 1
ATOM 965 C CA . VAL A 1 118 ? 5.316 5.034 -21.674 1.00 80.25 118 VAL A CA 1
ATOM 966 C C . VAL A 1 118 ? 4.946 5.097 -20.204 1.00 80.25 118 VAL A C 1
ATOM 968 O O . VAL A 1 118 ? 5.125 4.114 -19.494 1.00 80.25 118 VAL A O 1
ATOM 971 N N . PHE A 1 119 ? 4.398 6.227 -19.755 1.00 79.81 119 PHE A N 1
ATOM 972 C CA . PHE A 1 119 ? 3.993 6.399 -18.365 1.00 79.81 119 PHE A CA 1
ATOM 973 C C . PHE A 1 119 ? 2.830 5.479 -17.992 1.00 79.81 119 PHE A C 1
ATOM 975 O O . PHE A 1 119 ? 2.872 4.827 -16.952 1.00 79.81 119 PHE A O 1
ATOM 982 N N . GLU A 1 120 ? 1.817 5.385 -18.853 1.00 85.25 120 GLU A N 1
ATOM 983 C CA . GLU A 1 120 ? 0.668 4.513 -18.621 1.00 85.25 120 GLU A CA 1
ATOM 984 C C . GLU A 1 120 ? 1.091 3.044 -18.533 1.00 85.25 120 GLU A C 1
ATOM 986 O O . GLU A 1 120 ? 0.697 2.332 -17.610 1.00 85.25 120 GLU A O 1
ATOM 991 N N . TYR A 1 121 ? 1.967 2.590 -19.429 1.00 90.19 121 TYR A N 1
ATOM 992 C CA . TYR A 1 121 ? 2.484 1.227 -19.377 1.00 90.19 121 TYR A CA 1
ATOM 993 C C . TYR A 1 121 ? 3.432 1.000 -18.192 1.00 90.19 121 TYR A C 1
ATOM 995 O O . TYR A 1 121 ? 3.378 -0.053 -17.555 1.00 90.19 121 TYR A O 1
ATOM 1003 N N . LEU A 1 122 ? 4.250 1.994 -17.837 1.00 87.81 122 LEU A N 1
ATOM 1004 C CA . LEU A 1 122 ? 5.105 1.946 -16.654 1.00 87.81 122 LEU A CA 1
ATOM 1005 C C . LEU A 1 122 ? 4.282 1.847 -15.368 1.00 87.81 122 LEU A C 1
ATOM 1007 O O . LEU A 1 122 ? 4.629 1.069 -14.485 1.00 87.81 122 LEU A O 1
ATOM 1011 N N . PHE A 1 123 ? 3.170 2.580 -15.269 1.00 89.19 123 PHE A N 1
ATOM 1012 C CA . PHE A 1 123 ? 2.254 2.478 -14.136 1.00 89.19 123 PHE A CA 1
ATOM 1013 C C . PHE A 1 123 ? 1.764 1.039 -13.976 1.00 89.19 123 PHE A C 1
ATOM 1015 O O . PHE A 1 123 ? 1.848 0.468 -12.890 1.00 89.19 123 PHE A O 1
ATOM 1022 N N . LEU A 1 124 ? 1.309 0.428 -15.076 1.00 92.81 124 LEU A N 1
ATOM 1023 C CA . LEU A 1 124 ? 0.874 -0.967 -15.080 1.00 92.81 124 LEU A CA 1
ATOM 1024 C C . LEU A 1 124 ? 2.007 -1.918 -14.693 1.00 92.81 124 LEU A C 1
ATOM 1026 O O . LEU A 1 124 ? 1.756 -2.876 -13.968 1.00 92.81 124 LEU A O 1
ATOM 1030 N N . GLN A 1 125 ? 3.233 -1.652 -15.146 1.00 93.25 125 GLN A N 1
ATOM 1031 C CA . GLN A 1 125 ? 4.412 -2.450 -14.822 1.00 93.25 125 GLN A CA 1
ATOM 1032 C C . GLN A 1 125 ? 4.709 -2.440 -13.322 1.00 93.25 125 GLN A C 1
ATOM 1034 O O . GLN A 1 125 ? 4.808 -3.505 -12.717 1.00 93.25 125 GLN A O 1
ATOM 1039 N N . ILE A 1 126 ? 4.799 -1.261 -12.708 1.00 92.94 126 ILE A N 1
ATOM 1040 C CA . ILE A 1 126 ? 5.116 -1.138 -11.278 1.00 92.94 126 ILE A CA 1
ATOM 1041 C C . ILE A 1 126 ? 3.965 -1.656 -10.432 1.00 92.94 126 ILE A C 1
ATOM 1043 O O . ILE A 1 126 ? 4.191 -2.371 -9.461 1.00 92.94 126 ILE A O 1
ATOM 1047 N N . MET A 1 127 ? 2.726 -1.336 -10.806 1.00 94.38 127 MET A N 1
ATOM 1048 C CA . MET A 1 127 ? 1.550 -1.846 -10.111 1.00 94.38 127 MET A CA 1
ATOM 1049 C C . MET A 1 127 ? 1.500 -3.376 -10.166 1.00 94.38 127 MET A C 1
ATOM 1051 O O . MET A 1 127 ? 1.227 -4.012 -9.151 1.00 94.38 127 MET A O 1
ATOM 1055 N N . ASN A 1 128 ? 1.813 -3.982 -11.315 1.00 93.25 128 ASN A N 1
ATOM 1056 C CA . ASN A 1 128 ? 1.899 -5.433 -11.435 1.00 93.25 128 ASN A CA 1
ATOM 1057 C C . ASN A 1 128 ? 3.051 -6.011 -10.604 1.00 93.25 128 ASN A C 1
ATOM 1059 O O . ASN A 1 128 ? 2.855 -6.995 -9.903 1.00 93.25 128 ASN A O 1
ATOM 1063 N N . ASP A 1 129 ? 4.239 -5.413 -10.634 1.00 92.62 129 ASP A N 1
ATOM 1064 C CA . ASP A 1 129 ? 5.371 -5.891 -9.836 1.00 92.62 129 ASP A CA 1
ATOM 1065 C C . ASP A 1 129 ? 5.139 -5.729 -8.328 1.00 92.62 129 ASP A C 1
ATOM 1067 O O . ASP A 1 129 ? 5.619 -6.543 -7.539 1.00 92.62 129 ASP A O 1
ATOM 1071 N N . PHE A 1 130 ? 4.389 -4.702 -7.926 1.00 95.31 130 PHE A N 1
ATOM 1072 C CA . PHE A 1 130 ? 3.927 -4.506 -6.559 1.00 95.31 130 PHE A CA 1
ATOM 1073 C C . PHE A 1 130 ? 2.930 -5.596 -6.166 1.00 95.31 130 PHE A C 1
ATOM 1075 O O . PHE A 1 130 ? 3.188 -6.335 -5.220 1.00 95.31 130 PHE A O 1
ATOM 1082 N N . LEU A 1 131 ? 1.826 -5.729 -6.910 1.00 92.75 131 LEU A N 1
ATOM 1083 C CA . LEU A 1 131 ? 0.756 -6.672 -6.588 1.00 92.75 131 LEU A CA 1
ATOM 1084 C C . LEU A 1 131 ? 1.204 -8.124 -6.715 1.00 92.75 131 LEU A C 1
ATOM 1086 O O . LEU A 1 131 ? 0.901 -8.917 -5.837 1.00 92.75 131 LEU A O 1
ATOM 1090 N N . MET A 1 132 ? 1.897 -8.479 -7.795 1.00 88.06 132 MET A N 1
ATOM 1091 C CA . MET A 1 132 ? 2.183 -9.863 -8.192 1.00 88.06 132 MET A CA 1
ATOM 1092 C C . MET A 1 132 ? 3.655 -10.253 -8.004 1.00 88.06 132 MET A C 1
ATOM 1094 O O . MET A 1 132 ? 3.967 -11.440 -7.919 1.00 88.06 132 MET A O 1
ATOM 1098 N N . GLY A 1 133 ? 4.563 -9.280 -7.919 1.00 85.62 133 GLY A N 1
ATOM 1099 C CA . GLY A 1 133 ? 6.003 -9.503 -7.791 1.00 85.62 133 GLY A CA 1
ATOM 1100 C C . GLY A 1 133 ? 6.541 -9.353 -6.364 1.00 85.62 133 GLY A C 1
ATOM 1101 O O . GLY A 1 133 ? 5.805 -9.396 -5.375 1.00 85.62 133 GLY A O 1
ATOM 1102 N N . LYS A 1 134 ? 7.870 -9.198 -6.273 1.00 86.75 134 LYS A N 1
ATOM 1103 C CA . LYS A 1 134 ? 8.616 -9.039 -5.010 1.00 86.75 134 LYS A CA 1
ATOM 1104 C C . LYS A 1 134 ? 8.464 -7.645 -4.392 1.00 86.75 134 LYS A C 1
ATOM 1106 O O . LYS A 1 134 ? 8.698 -7.501 -3.198 1.00 86.75 134 LYS A O 1
ATOM 1111 N N . LEU A 1 135 ? 8.069 -6.636 -5.175 1.00 90.75 135 LEU A N 1
ATOM 1112 C CA . LEU A 1 135 ? 8.038 -5.239 -4.731 1.00 90.75 135 LEU A CA 1
ATOM 1113 C C . LEU A 1 135 ? 7.050 -5.024 -3.573 1.00 90.75 135 LEU A C 1
ATOM 1115 O O . LEU A 1 135 ? 7.383 -4.336 -2.614 1.00 90.75 135 LEU A O 1
ATOM 1119 N N . GLY A 1 136 ? 5.879 -5.670 -3.595 1.00 89.00 136 GLY A N 1
ATOM 1120 C CA . GLY A 1 136 ? 4.921 -5.593 -2.484 1.00 89.00 136 GLY A CA 1
ATOM 1121 C C . GLY A 1 136 ? 5.404 -6.239 -1.177 1.00 89.00 136 GLY A C 1
ATOM 1122 O O . GLY A 1 136 ? 4.898 -5.919 -0.103 1.00 89.00 136 GLY A O 1
ATOM 1123 N N . GLY A 1 137 ? 6.411 -7.114 -1.252 1.00 87.38 137 GLY A N 1
ATOM 1124 C CA . GLY A 1 137 ? 7.072 -7.719 -0.094 1.00 87.38 137 GLY A CA 1
ATOM 1125 C C . GLY A 1 137 ? 8.282 -6.951 0.424 1.00 87.38 137 GLY A C 1
ATOM 1126 O O . GLY A 1 137 ? 8.982 -7.485 1.272 1.00 87.38 137 GLY A O 1
ATOM 1127 N N . SER A 1 138 ? 8.578 -5.759 -0.100 1.00 89.62 138 SER A N 1
ATOM 1128 C CA . SER A 1 138 ? 9.719 -4.975 0.374 1.00 89.62 138 SER A CA 1
ATOM 1129 C C . SER A 1 138 ? 9.530 -4.519 1.821 1.00 89.62 138 SER A C 1
ATOM 1131 O O . SER A 1 138 ? 8.573 -3.808 2.129 1.00 89.62 138 SER A O 1
ATOM 1133 N N . ASP A 1 139 ? 10.508 -4.820 2.675 1.00 88.19 139 ASP A N 1
ATOM 1134 C CA . ASP A 1 139 ? 10.558 -4.341 4.061 1.00 88.19 139 ASP A CA 1
ATOM 1135 C C . ASP A 1 139 ? 10.786 -2.820 4.167 1.00 88.19 139 ASP A C 1
ATOM 1137 O O . ASP A 1 139 ? 10.610 -2.241 5.238 1.00 88.19 139 ASP A O 1
ATOM 1141 N N . LYS A 1 140 ? 11.168 -2.147 3.069 1.00 88.38 140 LYS A N 1
ATOM 1142 C CA . LYS A 1 140 ? 11.363 -0.687 3.040 1.00 88.38 140 LYS A CA 1
ATOM 1143 C C . LYS A 1 140 ? 10.058 0.088 2.891 1.00 88.38 140 LYS A C 1
ATOM 1145 O O . LYS A 1 140 ? 10.012 1.264 3.247 1.00 88.38 140 LYS A O 1
ATOM 1150 N N . ILE A 1 141 ? 9.022 -0.545 2.339 1.00 87.50 141 ILE A N 1
ATOM 1151 C CA . ILE A 1 141 ? 7.669 0.009 2.273 1.00 87.50 141 ILE A CA 1
ATOM 1152 C C . ILE A 1 141 ? 6.953 -0.474 3.528 1.00 87.50 141 ILE A C 1
ATOM 1154 O O . ILE A 1 141 ? 6.743 -1.674 3.671 1.00 87.50 141 ILE A O 1
ATOM 1158 N N . ASP A 1 142 ? 6.585 0.421 4.441 1.00 86.19 142 ASP A N 1
ATOM 1159 C CA . ASP A 1 142 ? 5.846 0.018 5.640 1.00 86.19 142 ASP A CA 1
ATOM 1160 C C . ASP A 1 142 ? 4.434 -0.506 5.306 1.00 86.19 142 ASP A C 1
ATOM 1162 O O . ASP A 1 142 ? 3.899 -0.277 4.217 1.00 86.19 142 ASP A O 1
ATOM 1166 N N . ASP A 1 143 ? 3.799 -1.218 6.242 1.00 84.38 143 ASP A N 1
ATOM 1167 C CA . ASP A 1 143 ? 2.498 -1.846 5.965 1.00 84.38 143 ASP A CA 1
ATOM 1168 C C . ASP A 1 143 ? 1.380 -0.821 5.697 1.00 84.38 143 ASP A C 1
ATOM 1170 O O . ASP A 1 143 ? 0.408 -1.133 5.006 1.00 84.38 143 ASP A O 1
ATOM 1174 N N . THR A 1 144 ? 1.512 0.417 6.190 1.00 82.69 144 THR A N 1
ATOM 1175 C CA . THR A 1 144 ? 0.536 1.488 5.927 1.00 82.69 144 THR A CA 1
ATOM 1176 C C . THR A 1 144 ? 0.599 1.895 4.461 1.00 82.69 144 THR A C 1
ATOM 1178 O O . THR A 1 144 ? -0.427 1.974 3.779 1.00 82.69 144 THR A O 1
ATOM 1181 N N . ASN A 1 145 ? 1.811 2.088 3.953 1.00 86.94 145 ASN A N 1
ATOM 1182 C CA . ASN A 1 145 ? 2.067 2.403 2.562 1.00 86.94 145 ASN A CA 1
ATOM 1183 C C . ASN A 1 145 ? 1.739 1.226 1.642 1.00 86.94 145 ASN A C 1
ATOM 1185 O O . ASN A 1 145 ? 1.162 1.443 0.577 1.00 86.94 145 ASN A O 1
ATOM 1189 N N . VAL A 1 146 ? 1.959 -0.021 2.070 1.00 90.81 146 VAL A N 1
ATOM 1190 C CA . VAL A 1 146 ? 1.459 -1.200 1.343 1.00 90.81 146 VAL A CA 1
ATOM 1191 C C . VAL A 1 146 ? -0.063 -1.174 1.228 1.00 90.81 146 VAL A C 1
ATOM 1193 O O . VAL A 1 146 ? -0.589 -1.316 0.124 1.00 90.81 146 VAL A O 1
ATOM 1196 N N . LEU A 1 147 ? -0.796 -0.946 2.322 1.00 89.50 147 LEU A N 1
ATOM 1197 C CA . LEU A 1 147 ? -2.261 -0.861 2.281 1.00 89.50 147 LEU A CA 1
ATOM 1198 C C . LEU A 1 147 ? -2.749 0.285 1.388 1.00 89.50 147 LEU A C 1
ATOM 1200 O O . LEU A 1 147 ? -3.714 0.117 0.638 1.00 89.50 147 LEU A O 1
ATOM 1204 N N . LYS A 1 148 ? -2.071 1.433 1.421 1.00 91.25 148 LYS A N 1
ATOM 1205 C CA . LYS A 1 148 ? -2.348 2.583 0.551 1.00 91.25 148 LYS A CA 1
ATOM 1206 C C . LYS A 1 148 ? -2.136 2.239 -0.927 1.00 91.25 148 LYS A C 1
ATOM 1208 O O . LYS A 1 148 ? -3.010 2.518 -1.748 1.00 91.25 148 LYS A O 1
ATOM 1213 N N . LEU A 1 149 ? -1.028 1.585 -1.268 1.00 95.31 149 LEU A N 1
ATOM 1214 C CA . LEU A 1 149 ? -0.713 1.142 -2.628 1.00 95.31 149 LEU A CA 1
ATOM 1215 C C . LEU A 1 149 ? -1.693 0.072 -3.128 1.00 95.31 149 LEU A C 1
ATOM 1217 O O . LEU A 1 149 ? -2.181 0.165 -4.256 1.00 95.31 149 LEU A O 1
ATOM 1221 N N . ILE A 1 150 ? -2.070 -0.890 -2.280 1.00 93.62 150 ILE A N 1
ATOM 1222 C CA . ILE A 1 150 ? -3.135 -1.866 -2.566 1.00 93.62 150 ILE A CA 1
ATOM 1223 C C . ILE A 1 150 ? -4.461 -1.144 -2.831 1.00 93.62 150 ILE A C 1
ATOM 1225 O O . ILE A 1 150 ? -5.166 -1.460 -3.790 1.00 93.62 150 ILE A O 1
ATOM 1229 N N . THR A 1 151 ? -4.790 -0.142 -2.014 1.00 94.44 151 THR A N 1
ATOM 1230 C CA . THR A 1 151 ? -6.017 0.649 -2.160 1.00 94.44 151 THR A CA 1
ATOM 1231 C C . THR A 1 151 ? -6.058 1.366 -3.502 1.00 94.44 151 THR A C 1
ATOM 1233 O O . THR A 1 151 ? -7.045 1.244 -4.225 1.00 94.44 151 THR A O 1
ATOM 1236 N N . ILE A 1 152 ? -4.977 2.056 -3.875 1.00 95.56 152 ILE A N 1
ATOM 1237 C CA . ILE A 1 152 ? -4.873 2.724 -5.176 1.00 95.56 152 ILE A CA 1
ATOM 1238 C C . ILE A 1 152 ? -4.931 1.700 -6.320 1.00 95.56 152 ILE A C 1
ATOM 1240 O O . ILE A 1 152 ? -5.595 1.942 -7.323 1.00 95.56 152 ILE A O 1
ATOM 1244 N N . SER A 1 153 ? -4.306 0.532 -6.163 1.00 95.00 153 SER A N 1
ATOM 1245 C CA . SER A 1 153 ? -4.342 -0.526 -7.179 1.00 95.00 153 SER A CA 1
ATOM 1246 C C . SER A 1 153 ? -5.759 -1.044 -7.431 1.00 95.00 153 SER A C 1
ATOM 1248 O O . SER A 1 153 ? -6.154 -1.232 -8.579 1.00 95.00 153 SER A O 1
ATOM 1250 N N . PHE A 1 154 ? -6.551 -1.238 -6.371 1.00 93.38 154 PHE A N 1
ATOM 1251 C CA . PHE A 1 154 ? -7.948 -1.666 -6.486 1.00 93.38 154 PHE A CA 1
ATOM 1252 C C . PHE A 1 154 ? -8.914 -0.533 -6.845 1.00 93.38 154 PHE A C 1
ATOM 1254 O O . PHE A 1 154 ? -10.016 -0.806 -7.325 1.00 93.38 154 PHE A O 1
ATOM 1261 N N . LEU A 1 155 ? -8.514 0.727 -6.650 1.00 95.06 155 LEU A N 1
ATOM 1262 C CA . LEU A 1 155 ? -9.237 1.885 -7.168 1.00 95.06 155 LEU A CA 1
ATOM 1263 C C . LEU A 1 155 ? -9.239 1.901 -8.701 1.00 95.06 155 LEU A C 1
ATOM 1265 O O . LEU A 1 155 ? -10.224 2.345 -9.295 1.00 95.06 155 LEU A O 1
ATOM 1269 N N . MET A 1 156 ? -8.156 1.426 -9.329 1.00 92.69 156 MET A N 1
ATOM 1270 C CA . MET A 1 156 ? -8.029 1.425 -10.784 1.00 92.69 156 MET A CA 1
ATOM 1271 C C . MET A 1 156 ? -9.193 0.666 -11.440 1.00 92.69 156 MET A C 1
ATOM 1273 O O . MET A 1 156 ? -9.610 -0.375 -10.917 1.00 92.69 156 MET A O 1
ATOM 1277 N N . PRO A 1 157 ? -9.719 1.153 -12.580 1.00 89.50 157 PRO A N 1
ATOM 1278 C CA . PRO A 1 157 ? -10.794 0.481 -13.299 1.00 89.50 157 PRO A CA 1
ATOM 1279 C C . PRO A 1 157 ? -10.470 -0.966 -13.676 1.00 89.50 157 PRO A C 1
ATOM 1281 O O . PRO A 1 157 ? -9.312 -1.368 -13.758 1.00 89.50 157 PRO A O 1
ATOM 1284 N N . GLN A 1 158 ? -11.501 -1.768 -13.941 1.00 83.12 158 GLN A N 1
ATOM 1285 C CA . GLN A 1 158 ? -11.295 -3.155 -14.370 1.00 83.12 158 GLN A CA 1
ATOM 1286 C C . GLN A 1 158 ? -10.747 -3.251 -15.803 1.00 83.12 158 GLN A C 1
ATOM 1288 O O . GLN A 1 158 ? -9.965 -4.153 -16.101 1.00 83.12 158 GLN A O 1
ATOM 1293 N N . SER A 1 159 ? -11.153 -2.337 -16.686 1.00 87.31 159 SER A N 1
ATOM 1294 C CA . SER A 1 159 ? -10.761 -2.307 -18.096 1.00 87.31 159 SER A CA 1
ATOM 1295 C C . SER A 1 159 ? -9.790 -1.169 -18.387 1.00 87.31 159 SER A C 1
ATOM 1297 O O . SER A 1 159 ? -9.944 -0.062 -17.872 1.00 87.31 159 SER A O 1
ATOM 1299 N N . LEU A 1 160 ? -8.827 -1.435 -19.267 1.00 89.75 160 LEU A N 1
ATOM 1300 C CA . LEU A 1 160 ? -7.981 -0.404 -19.860 1.00 89.75 160 LEU A CA 1
ATOM 1301 C C . LEU A 1 160 ? -8.763 0.403 -20.921 1.00 89.75 160 LEU A C 1
ATOM 1303 O O . LEU A 1 160 ? -9.682 -0.156 -21.531 1.00 89.75 160 LEU A O 1
ATOM 1307 N N . PRO A 1 161 ? -8.399 1.675 -21.170 1.00 89.31 161 PRO A N 1
ATOM 1308 C CA . PRO A 1 161 ? -7.328 2.431 -20.512 1.00 89.31 161 PRO A CA 1
ATOM 1309 C C . PRO A 1 161 ? -7.744 2.996 -19.145 1.00 89.31 161 PRO A C 1
ATOM 1311 O O . PRO A 1 161 ? -8.902 3.343 -18.910 1.00 89.31 161 PRO A O 1
ATOM 1314 N N . PHE A 1 162 ? -6.779 3.141 -18.233 1.00 87.31 162 PHE A N 1
ATOM 1315 C CA . PHE A 1 162 ? -6.993 3.846 -16.966 1.00 87.31 162 PHE A CA 1
ATOM 1316 C C . PHE A 1 162 ? -6.939 5.350 -17.219 1.00 87.31 162 PHE A C 1
ATOM 1318 O O . PHE A 1 162 ? -5.924 5.978 -16.969 1.00 87.31 162 PHE A O 1
ATOM 1325 N N . LYS A 1 163 ? -8.000 5.950 -17.750 1.00 83.81 163 LYS A N 1
ATOM 1326 C CA . LYS A 1 163 ? -7.966 7.355 -18.187 1.00 83.81 163 LYS A CA 1
ATOM 1327 C C . LYS A 1 163 ? -7.542 8.298 -17.054 1.00 83.81 163 LYS A C 1
ATOM 1329 O O . LYS A 1 163 ? -8.274 8.485 -16.085 1.00 83.81 163 LYS A O 1
ATOM 1334 N N . SER A 1 164 ? -6.358 8.894 -17.183 1.00 82.69 164 SER A N 1
ATOM 1335 C CA . SER A 1 164 ? -5.769 9.780 -16.169 1.00 82.69 164 SER A CA 1
ATOM 1336 C C . SER A 1 164 ? -6.622 11.033 -15.914 1.00 82.69 164 SER A C 1
ATOM 1338 O O . SER A 1 164 ? -6.678 11.521 -14.786 1.00 82.69 164 SER A O 1
ATOM 1340 N N . SER A 1 165 ? -7.368 11.484 -16.927 1.00 82.12 165 SER A N 1
ATOM 1341 C CA . SER A 1 165 ? -8.344 12.579 -16.859 1.00 82.12 165 SER A CA 1
ATOM 1342 C C . SER A 1 165 ? -9.685 12.209 -16.206 1.00 82.12 165 SER A C 1
ATOM 1344 O O . SER A 1 165 ? -10.511 13.093 -15.986 1.00 82.12 165 SER A O 1
ATOM 1346 N N . SER A 1 166 ? -9.933 10.936 -15.877 1.00 87.19 166 SER A N 1
ATOM 1347 C CA . SER A 1 166 ? -11.174 10.537 -15.205 1.00 87.19 166 SER A CA 1
ATOM 1348 C C . SER A 1 166 ? -11.218 11.052 -13.776 1.00 87.19 166 SER A C 1
ATOM 1350 O O . SER A 1 166 ? -10.277 10.858 -13.006 1.00 87.19 166 SER A O 1
ATOM 1352 N N . ILE A 1 167 ? -12.348 11.637 -13.393 1.00 88.94 167 ILE A N 1
ATOM 1353 C CA . ILE A 1 167 ? -12.629 11.993 -12.004 1.00 88.94 167 ILE A CA 1
ATOM 1354 C C . ILE A 1 167 ? -12.924 10.712 -11.220 1.00 88.94 167 ILE A C 1
ATOM 1356 O O . ILE A 1 167 ? -13.691 9.851 -11.653 1.00 88.94 167 ILE A O 1
ATOM 1360 N N . VAL A 1 168 ? -12.311 10.582 -10.048 1.00 92.38 168 VAL A N 1
ATOM 1361 C CA . VAL A 1 168 ? -12.599 9.508 -9.104 1.00 92.38 168 VAL A CA 1
ATOM 1362 C C . VAL A 1 168 ? -13.824 9.891 -8.289 1.00 92.38 168 VAL A C 1
ATOM 1364 O O . VAL A 1 168 ? -13.727 10.605 -7.296 1.00 92.38 168 VAL A O 1
ATOM 1367 N N . ASP A 1 169 ? -14.988 9.418 -8.720 1.00 90.75 169 ASP A N 1
ATOM 1368 C CA . ASP A 1 169 ? -16.266 9.664 -8.060 1.00 90.75 169 ASP A CA 1
ATOM 1369 C C . ASP A 1 169 ? -17.088 8.375 -7.880 1.00 90.75 169 ASP A C 1
ATOM 1371 O O . ASP A 1 169 ? -16.609 7.247 -8.058 1.00 90.75 169 ASP A O 1
ATOM 1375 N N . VAL A 1 170 ? -18.354 8.528 -7.484 1.00 87.25 170 VAL A N 1
ATOM 1376 C CA . VAL A 1 170 ? -19.260 7.394 -7.279 1.00 87.25 170 VAL A CA 1
ATOM 1377 C C . VAL A 1 170 ? -19.447 6.554 -8.551 1.00 87.25 170 VAL A C 1
ATOM 1379 O O . VAL A 1 170 ? -19.569 5.334 -8.433 1.00 87.25 170 VAL A O 1
ATOM 1382 N N . HIS A 1 171 ? -19.372 7.167 -9.737 1.00 86.56 171 HIS A N 1
ATOM 1383 C CA . HIS A 1 171 ? -19.579 6.536 -11.041 1.00 86.56 171 HIS A CA 1
ATOM 1384 C C . HIS A 1 171 ? -18.345 5.791 -11.558 1.00 86.56 171 HIS A C 1
ATOM 1386 O O . HIS A 1 171 ? -18.481 4.940 -12.439 1.00 86.56 171 HIS A O 1
ATOM 1392 N N . LEU A 1 172 ? -17.155 6.043 -11.001 1.00 88.12 172 LEU A N 1
ATOM 1393 C CA . LEU A 1 172 ? -15.956 5.297 -11.375 1.00 88.12 172 LEU A CA 1
ATOM 1394 C C . LEU A 1 172 ? -16.128 3.801 -11.057 1.00 88.12 172 LEU A C 1
ATOM 1396 O O . LEU A 1 172 ? -16.163 3.394 -9.889 1.00 88.12 172 LEU A O 1
ATOM 1400 N N . SER A 1 173 ? -16.196 2.974 -12.100 1.00 85.56 173 SER A N 1
ATOM 1401 C CA . SER A 1 173 ? -16.232 1.516 -11.974 1.00 85.56 173 SER A CA 1
ATOM 1402 C C . SER A 1 173 ? -14.837 0.981 -11.647 1.00 85.56 173 SER A C 1
ATOM 1404 O O . SER A 1 173 ? -14.005 0.813 -12.537 1.00 85.56 173 SER A O 1
ATOM 1406 N N . ASN A 1 174 ? -14.585 0.716 -10.368 1.00 87.38 174 ASN A N 1
ATOM 1407 C CA . ASN A 1 174 ? -13.336 0.150 -9.859 1.00 87.38 174 ASN A CA 1
ATOM 1408 C C . ASN A 1 174 ? -13.376 -1.387 -9.821 1.00 87.38 174 ASN A C 1
ATOM 1410 O O . ASN A 1 174 ? -14.391 -2.014 -10.131 1.00 87.38 174 ASN A O 1
ATOM 1414 N N . GLN A 1 175 ? -12.255 -2.016 -9.473 1.00 85.69 175 GLN A N 1
ATOM 1415 C CA . GLN A 1 175 ? -12.185 -3.472 -9.389 1.00 85.69 175 GLN A CA 1
ATOM 1416 C C . GLN A 1 175 ? -13.051 -4.028 -8.252 1.00 85.69 175 GLN A C 1
ATOM 1418 O O . GLN A 1 175 ? -13.121 -3.468 -7.161 1.00 85.69 175 GLN A O 1
ATOM 1423 N N . SER A 1 176 ? -13.654 -5.201 -8.474 1.00 81.00 176 SER A N 1
ATOM 1424 C CA . SER A 1 176 ? -14.400 -5.906 -7.428 1.00 81.00 176 SER A CA 1
ATOM 1425 C C . SER A 1 176 ? -13.475 -6.392 -6.307 1.00 81.00 176 SER A C 1
ATOM 1427 O O . SER A 1 176 ? -12.436 -7.015 -6.551 1.00 81.00 176 SER A O 1
ATOM 1429 N N . ILE A 1 177 ? -13.867 -6.133 -5.058 1.00 79.81 177 ILE A N 1
ATOM 1430 C CA . ILE A 1 177 ? -13.071 -6.465 -3.871 1.00 79.81 177 ILE A CA 1
ATOM 1431 C C . ILE A 1 177 ? -13.895 -7.391 -2.986 1.00 79.81 177 ILE A C 1
ATOM 1433 O O . ILE A 1 177 ? -14.903 -6.992 -2.395 1.00 79.81 177 ILE A O 1
ATOM 1437 N N . HIS A 1 178 ? -13.462 -8.641 -2.889 1.00 76.81 178 HIS A N 1
ATOM 1438 C CA . HIS A 1 178 ? -14.076 -9.650 -2.037 1.00 76.81 178 HIS A CA 1
ATOM 1439 C C . HIS A 1 178 ? -12.981 -10.326 -1.228 1.00 76.81 178 HIS A C 1
ATOM 1441 O O . HIS A 1 178 ? -11.960 -10.715 -1.791 1.00 76.81 178 HIS A O 1
ATOM 1447 N N . TYR A 1 179 ? -13.205 -10.490 0.074 1.00 74.88 179 TYR A N 1
ATOM 1448 C CA . TYR A 1 179 ? -12.187 -11.034 0.974 1.00 74.88 179 TYR A CA 1
ATOM 1449 C C . TYR A 1 179 ? -11.795 -12.473 0.647 1.00 74.88 179 TYR A C 1
ATOM 1451 O O . TYR A 1 179 ? -10.646 -12.836 0.844 1.00 74.88 179 TYR A O 1
ATOM 1459 N N . PHE A 1 180 ? -12.699 -13.261 0.061 1.00 65.38 180 PHE A N 1
ATOM 1460 C CA . PHE A 1 180 ? -12.373 -14.603 -0.423 1.00 65.38 180 PHE A CA 1
ATOM 1461 C C . PHE A 1 180 ? -11.453 -14.610 -1.652 1.00 65.38 180 PHE A C 1
ATOM 1463 O O . PHE A 1 180 ? -10.740 -15.581 -1.871 1.00 65.38 180 PHE A O 1
ATOM 1470 N N . ASN A 1 181 ? -11.442 -13.531 -2.441 1.00 74.50 181 ASN A N 1
ATOM 1471 C CA . ASN A 1 181 ? -10.730 -13.482 -3.721 1.00 74.50 181 ASN A CA 1
ATOM 1472 C C . ASN A 1 181 ? -9.505 -12.563 -3.686 1.00 74.50 181 ASN A C 1
ATOM 1474 O O . ASN A 1 181 ? -8.769 -12.516 -4.669 1.00 74.50 181 ASN A O 1
ATOM 1478 N N . ILE A 1 182 ? -9.281 -11.818 -2.596 1.00 79.19 182 ILE A N 1
ATOM 1479 C CA . ILE A 1 182 ? -8.175 -10.857 -2.518 1.00 79.19 182 ILE A CA 1
ATOM 1480 C C . ILE A 1 182 ? -6.815 -11.548 -2.657 1.00 79.19 182 ILE A C 1
ATOM 1482 O O . ILE A 1 182 ? -5.955 -11.023 -3.353 1.00 79.19 182 ILE A O 1
ATOM 1486 N N . GLY A 1 183 ? -6.661 -12.763 -2.117 1.00 79.56 183 GLY A N 1
ATOM 1487 C CA . GLY A 1 183 ? -5.432 -13.557 -2.246 1.00 79.56 183 GLY A CA 1
ATOM 1488 C C . GLY A 1 183 ? -5.101 -14.009 -3.658 1.00 79.56 183 GLY A C 1
ATOM 1489 O O . GLY A 1 183 ? -3.941 -14.243 -3.954 1.00 79.56 183 GLY A O 1
ATOM 1490 N N . ASN A 1 184 ? -6.084 -14.049 -4.558 1.00 82.69 184 ASN A N 1
ATOM 1491 C CA . ASN A 1 184 ? -5.838 -14.349 -5.970 1.00 82.69 184 ASN A CA 1
ATOM 1492 C C . ASN A 1 184 ? -5.421 -13.098 -6.761 1.00 82.69 184 ASN A C 1
ATOM 1494 O O . ASN A 1 184 ? -5.085 -13.200 -7.938 1.00 82.69 184 ASN A O 1
ATOM 1498 N N . LYS A 1 185 ? -5.495 -11.913 -6.140 1.00 85.00 185 LYS A N 1
ATOM 1499 C CA . LYS A 1 185 ? -5.179 -10.616 -6.753 1.00 85.00 185 LYS A CA 1
ATOM 1500 C C . LYS A 1 185 ? -3.898 -9.979 -6.202 1.00 85.00 185 LYS A C 1
ATOM 1502 O O . LYS A 1 185 ? -3.524 -8.908 -6.669 1.00 85.00 185 LYS A O 1
ATOM 1507 N N . VAL A 1 186 ? -3.255 -10.606 -5.214 1.00 89.50 186 VAL A N 1
ATOM 1508 C CA . VAL A 1 186 ? -1.976 -10.175 -4.632 1.00 89.50 186 VAL A CA 1
ATOM 1509 C C . VAL A 1 186 ? -1.036 -11.371 -4.473 1.00 89.50 186 VAL A C 1
ATOM 1511 O O . VAL A 1 186 ? -1.478 -12.510 -4.371 1.00 89.50 186 VAL A O 1
ATOM 1514 N N . SER A 1 187 ? 0.268 -11.125 -4.454 1.00 90.12 187 SER A N 1
ATOM 1515 C CA . SER A 1 187 ? 1.303 -12.150 -4.405 1.00 90.12 187 SER A CA 1
ATOM 1516 C C . SER A 1 187 ? 1.480 -12.733 -3.009 1.00 90.12 187 SER A C 1
ATOM 1518 O O . SER A 1 187 ? 1.184 -12.100 -1.993 1.00 90.12 187 SER A O 1
ATOM 1520 N N . ASN A 1 188 ? 2.106 -13.910 -2.952 1.00 86.56 188 ASN A N 1
ATOM 1521 C CA . ASN A 1 188 ? 2.535 -14.512 -1.690 1.00 86.56 188 ASN A CA 1
ATOM 1522 C C . ASN A 1 188 ? 3.500 -13.618 -0.889 1.00 86.56 188 ASN A C 1
ATOM 1524 O O . ASN A 1 188 ? 3.612 -13.789 0.321 1.00 86.56 188 ASN A O 1
ATOM 1528 N N . PHE A 1 189 ? 4.193 -12.674 -1.535 1.00 89.38 189 PHE A N 1
ATOM 1529 C CA . PHE A 1 189 ? 5.059 -11.719 -0.844 1.00 89.38 189 PHE A CA 1
ATOM 1530 C C . PHE A 1 189 ? 4.250 -10.730 -0.004 1.00 89.38 189 PHE A C 1
ATOM 1532 O O . PHE A 1 189 ? 4.592 -10.513 1.152 1.00 89.38 189 PHE A O 1
ATOM 1539 N N . ILE A 1 190 ? 3.147 -10.203 -0.544 1.00 89.12 190 ILE A N 1
ATOM 1540 C CA . ILE A 1 190 ? 2.210 -9.351 0.202 1.00 89.12 190 ILE A CA 1
ATOM 1541 C C . ILE A 1 190 ? 1.492 -10.172 1.278 1.00 89.12 190 ILE A C 1
ATOM 1543 O O . ILE A 1 190 ? 1.381 -9.728 2.415 1.00 89.12 190 ILE A O 1
ATOM 1547 N N . ILE A 1 191 ? 1.049 -11.389 0.943 1.00 85.19 191 ILE A N 1
ATOM 1548 C CA . ILE A 1 191 ? 0.329 -12.281 1.867 1.00 85.19 191 ILE A CA 1
ATOM 1549 C C . ILE A 1 191 ? 1.121 -12.534 3.150 1.00 85.19 191 ILE A C 1
ATOM 1551 O O . ILE A 1 191 ? 0.572 -12.433 4.244 1.00 85.19 191 ILE A O 1
ATOM 1555 N N . LYS A 1 192 ? 2.419 -12.827 3.018 1.00 84.69 192 LYS A N 1
ATOM 1556 C CA . LYS A 1 192 ? 3.310 -13.139 4.145 1.00 84.69 192 LYS A CA 1
ATOM 1557 C C . LYS A 1 192 ? 3.532 -11.976 5.112 1.00 84.69 192 LYS A C 1
ATOM 1559 O O . LYS A 1 192 ? 4.006 -12.222 6.216 1.00 84.69 192 LYS A O 1
ATOM 1564 N N . ARG A 1 193 ? 3.197 -10.741 4.727 1.00 80.88 193 ARG A N 1
ATOM 1565 C CA . ARG A 1 193 ? 3.278 -9.576 5.623 1.00 80.88 193 ARG A CA 1
ATOM 1566 C C . ARG A 1 193 ? 2.192 -9.580 6.696 1.00 80.88 193 ARG A C 1
ATOM 1568 O O . ARG A 1 193 ? 2.318 -8.876 7.688 1.00 80.88 193 ARG A O 1
ATOM 1575 N N . PHE A 1 194 ? 1.137 -10.370 6.507 1.00 71.62 194 PHE A N 1
ATOM 1576 C CA . PHE A 1 194 ? -0.017 -10.400 7.393 1.00 71.62 194 PHE A CA 1
ATOM 1577 C C . PHE A 1 194 ? -0.030 -11.688 8.227 1.00 71.62 194 PHE A C 1
ATOM 1579 O O . PHE A 1 194 ? -0.028 -12.796 7.686 1.00 71.62 194 PHE A O 1
ATOM 1586 N N . SER A 1 195 ? -0.035 -11.535 9.554 1.00 54.75 195 SER A N 1
ATOM 1587 C CA . SER A 1 195 ? 0.128 -12.614 10.541 1.00 54.75 195 SER A CA 1
ATOM 1588 C C . SER A 1 195 ? -0.960 -13.694 10.467 1.00 54.75 195 SER A C 1
ATOM 1590 O O . SER A 1 195 ? -0.712 -14.857 10.777 1.00 54.75 195 SER A O 1
ATOM 1592 N N . THR A 1 196 ? -2.172 -13.325 10.049 1.00 61.72 196 THR A N 1
ATOM 1593 C CA . THR A 1 196 ? -3.355 -14.189 9.963 1.00 61.72 196 THR A CA 1
ATOM 1594 C C . THR A 1 196 ? -4.114 -13.938 8.665 1.00 61.72 196 THR A C 1
ATOM 1596 O O . THR A 1 196 ? -5.186 -13.335 8.647 1.00 61.72 196 THR A O 1
ATOM 1599 N N . TRP A 1 197 ? -3.578 -14.454 7.557 1.00 62.78 197 TRP A N 1
ATOM 1600 C CA . TRP A 1 197 ? -4.025 -14.138 6.194 1.00 62.78 197 TRP A CA 1
ATOM 1601 C C . TRP A 1 197 ? -5.549 -14.089 5.976 1.00 62.78 197 TRP A C 1
ATOM 1603 O O . TRP A 1 197 ? -6.040 -13.187 5.306 1.00 62.78 197 TRP A O 1
ATOM 1613 N N . TRP A 1 198 ? -6.324 -15.017 6.539 1.00 53.38 198 TRP A N 1
ATOM 1614 C CA . TRP A 1 198 ? -7.781 -15.069 6.362 1.00 53.38 198 TRP A CA 1
ATOM 1615 C C . TRP A 1 198 ? -8.537 -13.960 7.121 1.00 53.38 198 TRP A C 1
ATOM 1617 O O . TRP A 1 198 ? -9.487 -13.390 6.580 1.00 53.38 198 TRP A O 1
ATOM 1627 N N . ILE A 1 199 ? -8.099 -13.610 8.335 1.00 53.34 199 ILE A N 1
ATOM 1628 C CA . ILE A 1 199 ? -8.662 -12.511 9.142 1.00 53.34 199 ILE A CA 1
ATOM 1629 C C . ILE A 1 199 ? -8.190 -11.171 8.581 1.00 53.34 199 ILE A C 1
ATOM 1631 O O . ILE A 1 199 ? -8.993 -10.260 8.360 1.00 53.34 199 ILE A O 1
ATOM 1635 N N . ASP A 1 200 ? -6.901 -11.074 8.272 1.00 66.81 200 ASP A N 1
ATOM 1636 C CA . ASP A 1 200 ? -6.307 -9.878 7.694 1.00 66.81 200 ASP A CA 1
ATOM 1637 C C . ASP A 1 200 ? -6.908 -9.589 6.320 1.00 66.81 200 ASP A C 1
ATOM 1639 O O . ASP A 1 200 ? -7.272 -8.453 6.053 1.00 66.81 200 ASP A O 1
ATOM 1643 N N . SER A 1 201 ? -7.182 -10.600 5.489 1.00 69.19 201 SER A N 1
ATOM 1644 C CA . SER A 1 201 ? -7.887 -10.427 4.207 1.00 69.19 201 SER A CA 1
ATOM 1645 C C . SER A 1 201 ? -9.246 -9.743 4.355 1.00 69.19 201 SER A C 1
ATOM 1647 O O . SER A 1 201 ? -9.613 -8.908 3.522 1.00 69.19 201 SER A O 1
ATOM 1649 N N . PHE A 1 202 ? -10.004 -10.065 5.408 1.00 70.50 202 PHE A N 1
ATOM 1650 C CA . PHE A 1 202 ? -11.274 -9.399 5.691 1.00 70.50 202 PHE A CA 1
ATOM 1651 C C . PHE A 1 202 ? -11.061 -7.924 6.053 1.00 70.50 202 PHE A C 1
ATOM 1653 O O . PHE A 1 202 ? -11.741 -7.053 5.498 1.00 70.50 202 PHE A O 1
ATOM 1660 N N . TRP A 1 203 ? -10.108 -7.634 6.944 1.00 69.75 203 TRP A N 1
ATOM 1661 C CA . TRP A 1 203 ? -9.804 -6.267 7.369 1.00 69.75 203 TRP A CA 1
ATOM 1662 C C . TRP A 1 203 ? -9.193 -5.433 6.251 1.00 69.75 203 TRP A C 1
ATOM 1664 O O . TRP A 1 203 ? -9.681 -4.336 6.009 1.00 69.75 203 TRP A O 1
ATOM 1674 N N . ILE A 1 204 ? -8.237 -5.971 5.496 1.00 77.25 204 ILE A N 1
ATOM 1675 C CA . ILE A 1 204 ? -7.674 -5.365 4.286 1.00 77.25 204 ILE A CA 1
ATOM 1676 C C . ILE A 1 204 ? -8.808 -5.024 3.323 1.00 77.25 204 ILE A C 1
ATOM 1678 O O . ILE A 1 204 ? -8.927 -3.878 2.902 1.00 77.25 204 ILE A O 1
ATOM 1682 N N . CYS A 1 205 ? -9.708 -5.967 3.024 1.00 79.19 205 CYS A N 1
ATOM 1683 C CA . CYS A 1 205 ? -10.839 -5.696 2.135 1.00 79.19 205 CYS A CA 1
ATOM 1684 C C . CYS A 1 205 ? -11.751 -4.586 2.652 1.00 79.19 205 CYS A C 1
ATOM 1686 O O . CYS A 1 205 ? -12.220 -3.758 1.871 1.00 79.19 205 CYS A O 1
ATOM 1688 N N . ARG A 1 206 ? -12.039 -4.573 3.955 1.00 77.25 206 ARG A N 1
ATOM 1689 C CA . ARG A 1 206 ? -12.870 -3.537 4.570 1.00 77.25 206 ARG A CA 1
ATOM 1690 C C . ARG A 1 206 ? -12.181 -2.172 4.522 1.00 77.25 206 ARG A C 1
ATOM 1692 O O . ARG A 1 206 ? -12.832 -1.196 4.150 1.00 77.25 206 ARG A O 1
ATOM 1699 N N . THR A 1 207 ? -10.897 -2.110 4.858 1.00 81.50 207 THR A N 1
ATOM 1700 C CA . THR A 1 207 ? -10.073 -0.896 4.837 1.00 81.50 207 THR A CA 1
ATOM 1701 C C . THR A 1 207 ? -9.969 -0.347 3.424 1.00 81.50 207 THR A C 1
ATOM 1703 O O . THR A 1 207 ? -10.352 0.793 3.191 1.00 81.50 207 THR A O 1
ATOM 1706 N N . VAL A 1 208 ? -9.591 -1.184 2.456 1.00 86.56 208 VAL A N 1
ATOM 1707 C CA . VAL A 1 208 ? -9.505 -0.806 1.042 1.00 86.56 208 VAL A CA 1
ATOM 1708 C C . VAL A 1 208 ? -10.848 -0.275 0.532 1.00 86.56 208 VAL A C 1
ATOM 1710 O O . VAL A 1 208 ? -10.893 0.781 -0.093 1.00 86.56 208 VAL A O 1
ATOM 1713 N N . LYS A 1 209 ? -11.969 -0.956 0.818 1.00 85.56 209 LYS A N 1
ATOM 1714 C CA . LYS A 1 209 ? -13.303 -0.469 0.418 1.00 85.56 209 LYS A CA 1
ATOM 1715 C C . LYS A 1 209 ? -13.626 0.892 1.027 1.00 85.56 209 LYS A C 1
ATOM 1717 O O . LYS A 1 209 ? -14.198 1.734 0.340 1.00 85.56 209 LYS A O 1
ATOM 1722 N N . THR A 1 210 ? -13.286 1.093 2.297 1.00 84.94 210 THR A N 1
ATOM 1723 C CA . THR A 1 210 ? -13.551 2.346 3.016 1.00 84.94 210 THR A CA 1
ATOM 1724 C C . THR A 1 210 ? -12.718 3.490 2.436 1.00 84.94 210 THR A C 1
ATOM 1726 O O . THR A 1 210 ? -13.282 4.517 2.060 1.00 84.94 210 THR A O 1
ATOM 1729 N N . GLU A 1 211 ? -11.412 3.285 2.253 1.00 87.00 211 GLU A N 1
ATOM 1730 C CA . GLU A 1 211 ? -10.516 4.297 1.682 1.00 87.00 211 GLU A CA 1
ATOM 1731 C C . GLU A 1 211 ? -10.849 4.611 0.220 1.00 87.00 211 GLU A C 1
ATOM 1733 O O . GLU A 1 211 ? -10.835 5.773 -0.174 1.00 87.00 211 GLU A O 1
ATOM 1738 N N . ILE A 1 212 ? -11.255 3.626 -0.586 1.00 91.69 212 ILE A N 1
ATOM 1739 C CA . ILE A 1 212 ? -11.733 3.891 -1.950 1.00 91.69 212 ILE A CA 1
ATOM 1740 C C . ILE A 1 212 ? -12.980 4.784 -1.936 1.00 91.69 212 ILE A C 1
ATOM 1742 O O . ILE A 1 212 ? -13.076 5.712 -2.736 1.00 91.69 212 ILE A O 1
ATOM 1746 N N . GLN A 1 213 ? -13.941 4.545 -1.037 1.00 89.75 213 GLN A N 1
ATOM 1747 C CA . GLN A 1 213 ? -15.124 5.409 -0.926 1.00 89.75 213 GLN A CA 1
ATOM 1748 C C . GLN A 1 213 ? -14.757 6.830 -0.494 1.00 89.75 213 GLN A C 1
ATOM 1750 O O . GLN A 1 213 ? -15.364 7.791 -0.962 1.00 89.75 213 GLN A O 1
ATOM 1755 N N . LYS A 1 214 ? -13.744 6.978 0.358 1.00 88.00 214 LYS A N 1
ATOM 1756 C CA . LYS A 1 214 ? -13.192 8.281 0.728 1.00 88.00 214 LYS A CA 1
ATOM 1757 C C . LYS A 1 214 ? -12.528 8.974 -0.464 1.00 88.00 214 LYS A C 1
ATOM 1759 O O . LYS A 1 214 ? -12.891 10.108 -0.755 1.00 88.00 214 LYS A O 1
ATOM 1764 N N . MET A 1 215 ? -11.681 8.278 -1.224 1.00 92.75 215 MET A N 1
ATOM 1765 C CA . MET A 1 215 ? -11.086 8.800 -2.464 1.00 92.75 215 MET A CA 1
ATOM 1766 C C . MET A 1 215 ? -12.163 9.254 -3.467 1.00 92.75 215 MET A C 1
ATOM 1768 O O . MET A 1 215 ? -12.056 10.331 -4.047 1.00 92.75 215 MET A O 1
ATOM 1772 N N . LYS A 1 216 ? -13.269 8.505 -3.592 1.00 91.75 216 LYS A N 1
ATOM 1773 C CA . LYS A 1 216 ? -14.433 8.893 -4.414 1.00 91.75 216 LYS A CA 1
ATOM 1774 C C . LYS A 1 216 ? -15.142 10.169 -3.945 1.00 91.75 216 LYS A C 1
ATOM 1776 O O . LYS A 1 216 ? -15.756 10.860 -4.754 1.00 91.75 216 LYS A O 1
ATOM 1781 N N . ARG A 1 217 ? -15.091 10.496 -2.651 1.00 90.56 217 ARG A N 1
ATOM 1782 C CA . ARG A 1 217 ? -15.650 11.751 -2.114 1.00 90.56 217 ARG A CA 1
ATOM 1783 C C . ARG A 1 217 ? -14.735 12.946 -2.372 1.00 90.56 217 ARG A C 1
ATOM 1785 O O . ARG A 1 217 ? -15.239 14.055 -2.499 1.00 90.56 217 ARG A O 1
ATOM 1792 N N . GLU A 1 218 ? -13.424 12.722 -2.472 1.00 90.94 218 GLU A N 1
ATOM 1793 C CA . GLU A 1 218 ? -12.440 13.773 -2.767 1.00 90.94 218 GLU A CA 1
ATOM 1794 C C . GLU A 1 218 ? -12.525 14.283 -4.213 1.00 90.94 218 GLU A C 1
ATOM 1796 O O . GLU A 1 218 ? -12.064 15.390 -4.481 1.00 90.94 218 GLU A O 1
ATOM 1801 N N . LYS A 1 219 ? -13.112 13.504 -5.138 1.00 90.06 219 LYS A N 1
ATOM 1802 C CA . LYS A 1 219 ? -13.307 13.870 -6.555 1.00 90.06 219 LYS A CA 1
ATOM 1803 C C . LYS A 1 219 ? -12.023 14.312 -7.268 1.00 90.06 219 LYS A C 1
ATOM 1805 O O . LYS A 1 219 ? -12.053 15.159 -8.160 1.00 90.06 219 LYS A O 1
ATOM 1810 N N . LYS A 1 220 ? -10.881 13.739 -6.886 1.00 88.69 220 LYS A N 1
ATOM 1811 C CA . LYS A 1 220 ? -9.602 13.985 -7.565 1.00 88.69 220 LYS A CA 1
ATOM 1812 C C . LYS A 1 220 ? -9.524 13.198 -8.872 1.00 88.69 220 LYS A C 1
ATOM 1814 O O . LYS A 1 220 ? -10.229 12.210 -9.055 1.00 88.69 220 LYS A O 1
ATOM 1819 N N . LEU A 1 221 ? -8.650 13.626 -9.779 1.00 88.38 221 LEU A N 1
ATOM 1820 C CA . LEU A 1 221 ? -8.380 12.907 -11.026 1.00 88.38 221 LEU A CA 1
ATOM 1821 C C . LEU A 1 221 ? -7.666 11.577 -10.757 1.00 88.38 221 LEU A C 1
ATOM 1823 O O . LEU A 1 221 ? -6.874 11.467 -9.822 1.00 88.38 221 LEU A O 1
ATOM 1827 N N . LEU A 1 222 ? -7.874 10.574 -11.609 1.00 88.25 222 LEU A N 1
ATOM 1828 C CA . LEU A 1 222 ? -7.174 9.292 -11.510 1.00 88.25 222 LEU A CA 1
ATOM 1829 C C . LEU A 1 222 ? -5.649 9.473 -11.636 1.00 88.25 222 LEU A C 1
ATOM 1831 O O . LEU A 1 222 ? -4.897 8.768 -10.962 1.00 88.25 222 LEU A O 1
ATOM 1835 N N . ALA A 1 223 ? -5.203 10.469 -12.416 1.00 83.56 223 ALA A N 1
ATOM 1836 C CA . ALA A 1 223 ? -3.804 10.897 -12.515 1.00 83.56 223 ALA A CA 1
ATOM 1837 C C . ALA A 1 223 ? -3.161 11.155 -11.143 1.00 83.56 223 ALA A C 1
ATOM 1839 O O . ALA A 1 223 ? -2.041 10.714 -10.894 1.00 83.56 223 ALA A O 1
ATOM 1840 N N . TYR A 1 224 ? -3.892 11.807 -10.232 1.00 85.25 224 TYR A N 1
ATOM 1841 C CA . TYR A 1 224 ? -3.406 12.124 -8.890 1.00 85.25 224 TYR A CA 1
ATOM 1842 C C . TYR A 1 224 ? -3.068 10.854 -8.102 1.00 85.25 224 TYR A C 1
ATOM 1844 O O . TYR A 1 224 ? -1.999 10.751 -7.505 1.00 85.25 224 TYR A O 1
ATOM 1852 N N . TYR A 1 225 ? -3.944 9.847 -8.135 1.00 90.56 225 TYR A N 1
ATOM 1853 C CA . TYR A 1 225 ? -3.711 8.598 -7.408 1.00 90.56 225 TYR A CA 1
ATOM 1854 C C . TYR A 1 225 ? -2.611 7.748 -8.049 1.00 90.56 225 TYR A C 1
ATOM 1856 O O . TYR A 1 225 ? -1.828 7.135 -7.326 1.00 90.56 225 TYR A O 1
ATOM 1864 N N . LYS A 1 226 ? -2.482 7.752 -9.382 1.00 88.44 226 LYS A N 1
ATOM 1865 C CA . LYS A 1 226 ? -1.329 7.128 -10.051 1.00 88.44 226 LYS A CA 1
ATOM 1866 C C . LYS A 1 226 ? -0.020 7.779 -9.628 1.00 88.44 226 LYS A C 1
ATOM 1868 O O . LYS A 1 226 ? 0.920 7.073 -9.281 1.00 88.44 226 LYS A O 1
ATOM 1873 N N . GLN A 1 227 ? 0.027 9.110 -9.609 1.00 80.88 227 GLN A N 1
ATOM 1874 C CA . GLN A 1 227 ? 1.196 9.853 -9.154 1.00 80.88 227 GLN A CA 1
ATOM 1875 C C . GLN A 1 227 ? 1.535 9.495 -7.705 1.00 80.88 227 GLN A C 1
ATOM 1877 O O . GLN A 1 227 ? 2.678 9.155 -7.423 1.00 80.88 227 GLN A O 1
ATOM 1882 N N . MET A 1 228 ? 0.543 9.470 -6.810 1.00 84.94 228 MET A N 1
ATOM 1883 C CA . MET A 1 228 ? 0.748 9.030 -5.427 1.00 84.94 228 MET A CA 1
ATOM 1884 C C . MET A 1 228 ? 1.329 7.617 -5.341 1.00 84.94 228 MET A C 1
ATOM 1886 O O . MET A 1 228 ? 2.232 7.389 -4.542 1.00 84.94 228 MET A O 1
ATOM 1890 N N . PHE A 1 229 ? 0.829 6.679 -6.151 1.00 91.50 229 PHE A N 1
ATOM 1891 C CA . PHE A 1 229 ? 1.342 5.311 -6.190 1.00 91.50 229 PHE A CA 1
ATOM 1892 C C . PHE A 1 229 ? 2.823 5.285 -6.577 1.00 91.50 229 PHE A C 1
ATOM 1894 O O . PHE A 1 229 ? 3.639 4.692 -5.877 1.00 91.50 229 PHE A O 1
ATOM 1901 N N . PHE A 1 230 ? 3.181 5.975 -7.662 1.00 84.44 230 PHE A N 1
ATOM 1902 C CA . PHE A 1 230 ? 4.569 6.098 -8.101 1.00 84.44 230 PHE A CA 1
ATOM 1903 C C . PHE A 1 230 ? 5.458 6.730 -7.034 1.00 84.44 230 PHE A C 1
ATOM 1905 O O . PHE A 1 230 ? 6.508 6.178 -6.722 1.00 84.44 230 PHE A O 1
ATOM 1912 N N . THR A 1 231 ? 5.052 7.874 -6.479 1.00 81.25 231 THR A N 1
ATOM 1913 C CA . THR A 1 231 ? 5.836 8.598 -5.475 1.00 81.25 231 THR A CA 1
ATOM 1914 C C . THR A 1 231 ? 6.117 7.722 -4.263 1.00 81.25 231 THR A C 1
ATOM 1916 O O . THR A 1 231 ? 7.256 7.666 -3.819 1.00 81.25 231 THR A O 1
ATOM 1919 N N . GLU A 1 232 ? 5.119 6.996 -3.762 1.00 85.81 232 GLU A N 1
ATOM 1920 C CA . GLU A 1 232 ? 5.303 6.120 -2.604 1.00 85.81 232 GLU A CA 1
ATOM 1921 C C . GLU A 1 232 ? 6.299 4.991 -2.898 1.00 85.81 232 GLU A C 1
ATOM 1923 O O . GLU A 1 232 ? 7.224 4.757 -2.122 1.00 85.81 232 GLU A O 1
ATOM 1928 N N . VAL A 1 233 ? 6.170 4.331 -4.056 1.00 86.69 233 VAL A N 1
ATOM 1929 C CA . VAL A 1 233 ? 7.119 3.284 -4.454 1.00 86.69 233 VAL A CA 1
ATOM 1930 C C . VAL A 1 233 ? 8.529 3.858 -4.588 1.00 86.69 233 VAL A C 1
ATOM 1932 O O . VAL A 1 233 ? 9.468 3.254 -4.088 1.00 86.69 233 VAL A O 1
ATOM 1935 N N . MET A 1 234 ? 8.702 5.025 -5.211 1.00 80.56 234 MET A N 1
ATOM 1936 C CA . MET A 1 234 ? 10.037 5.584 -5.462 1.00 80.56 234 MET A CA 1
ATOM 1937 C C . MET A 1 234 ? 10.713 6.184 -4.243 1.00 80.56 234 MET A C 1
ATOM 1939 O O . MET 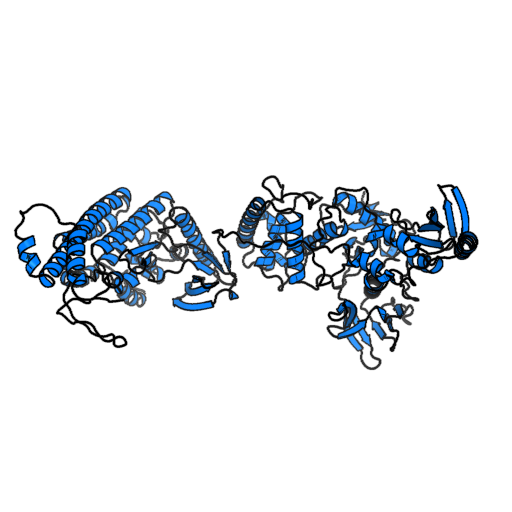A 1 234 ? 11.939 6.165 -4.167 1.00 80.56 234 MET A O 1
ATOM 1943 N N . THR A 1 235 ? 9.943 6.690 -3.286 1.00 81.12 235 THR A N 1
ATOM 1944 C CA . THR A 1 235 ? 10.486 7.151 -2.008 1.00 81.12 235 THR A CA 1
ATOM 1945 C C . THR A 1 235 ? 11.085 5.987 -1.219 1.00 81.12 235 THR A C 1
ATOM 1947 O O . THR A 1 235 ? 12.166 6.123 -0.648 1.00 81.12 235 THR A O 1
ATOM 1950 N N . HIS A 1 236 ? 10.410 4.835 -1.206 1.00 84.44 236 HIS A N 1
ATOM 1951 C CA . HIS A 1 236 ? 10.800 3.688 -0.382 1.00 84.44 236 HIS A CA 1
ATOM 1952 C C . HIS A 1 236 ? 11.695 2.673 -1.111 1.00 84.44 236 HIS A C 1
ATOM 1954 O O . HIS A 1 236 ? 12.562 2.052 -0.497 1.00 84.44 236 HIS A O 1
ATOM 1960 N N . GLU A 1 237 ? 11.537 2.529 -2.425 1.00 85.19 237 GLU A N 1
ATOM 1961 C CA . GLU A 1 237 ? 12.353 1.683 -3.299 1.00 85.19 237 GLU A CA 1
ATOM 1962 C C . GLU A 1 237 ? 12.954 2.487 -4.467 1.00 85.19 237 GLU A C 1
ATOM 1964 O O . GLU A 1 237 ? 12.676 2.210 -5.637 1.00 85.19 237 GLU A O 1
ATOM 1969 N N . PRO A 1 238 ? 13.848 3.457 -4.184 1.00 77.00 238 PRO A N 1
ATOM 1970 C CA . PRO A 1 238 ? 14.457 4.312 -5.213 1.00 77.00 238 PRO A CA 1
ATOM 1971 C C . PRO A 1 238 ? 15.316 3.534 -6.224 1.00 77.00 238 PRO A C 1
ATOM 1973 O O . PRO A 1 238 ? 15.627 4.032 -7.304 1.00 77.00 238 PRO A O 1
ATOM 1976 N N . TYR A 1 239 ? 15.690 2.298 -5.884 1.00 77.88 239 TYR A N 1
ATOM 1977 C CA . TYR A 1 239 ? 16.515 1.413 -6.704 1.00 77.88 239 TYR A CA 1
ATOM 1978 C C . TYR A 1 239 ? 15.710 0.355 -7.467 1.00 77.88 239 TYR A C 1
ATOM 1980 O O . TYR A 1 239 ? 16.313 -0.544 -8.044 1.00 77.88 239 TYR A O 1
ATOM 1988 N N . TYR A 1 240 ? 14.374 0.437 -7.486 1.00 82.81 240 TYR A N 1
ATOM 1989 C CA . TYR A 1 240 ? 13.513 -0.519 -8.199 1.00 82.81 240 TYR A CA 1
ATOM 1990 C C . TYR A 1 240 ? 13.908 -0.695 -9.682 1.00 82.81 240 TYR A C 1
ATOM 1992 O O . TYR A 1 240 ? 13.809 -1.792 -10.224 1.00 82.81 240 TYR A O 1
ATOM 2000 N N . TRP A 1 241 ? 14.409 0.365 -10.319 1.00 78.50 241 TRP A N 1
ATOM 2001 C CA . TRP A 1 241 ? 14.834 0.378 -11.725 1.00 78.50 241 TRP A CA 1
ATOM 2002 C C . TRP A 1 241 ? 16.255 -0.133 -11.969 1.00 78.50 241 TRP A C 1
ATOM 2004 O O . TRP A 1 241 ? 16.670 -0.240 -13.120 1.00 78.50 241 TRP A O 1
ATOM 2014 N N . ILE A 1 242 ? 17.040 -0.346 -10.910 1.00 81.38 242 ILE A N 1
ATOM 2015 C CA . ILE A 1 242 ? 18.456 -0.681 -11.044 1.00 81.38 242 ILE A CA 1
ATOM 2016 C C . ILE A 1 242 ? 18.585 -2.181 -11.280 1.00 81.38 242 ILE A C 1
ATOM 2018 O O . ILE A 1 242 ? 18.351 -2.996 -10.385 1.00 81.38 242 ILE A O 1
ATOM 2022 N N . GLU A 1 243 ? 19.008 -2.534 -12.491 1.00 87.56 243 GLU A N 1
ATOM 2023 C CA . GLU A 1 243 ? 19.430 -3.891 -12.814 1.00 87.56 243 GLU A CA 1
ATOM 2024 C C . GLU A 1 243 ? 20.722 -4.231 -12.049 1.00 87.56 243 GLU A C 1
ATOM 2026 O O . GLU A 1 243 ? 21.643 -3.414 -11.947 1.00 87.56 243 GLU A O 1
ATOM 2031 N N . LYS A 1 244 ? 20.783 -5.449 -11.501 1.00 88.19 244 LYS A N 1
ATOM 2032 C CA . LYS A 1 244 ? 21.945 -5.977 -10.778 1.00 88.19 244 LYS A CA 1
ATOM 2033 C C . LYS A 1 244 ? 22.466 -7.206 -11.503 1.00 88.19 244 LYS A C 1
ATOM 2035 O O . LYS A 1 244 ? 21.699 -8.139 -11.730 1.00 88.19 244 LYS A O 1
ATOM 2040 N N . TYR A 1 245 ? 23.760 -7.219 -11.791 1.00 90.69 245 TYR A N 1
ATOM 2041 C CA . TYR A 1 245 ? 24.436 -8.347 -12.430 1.00 90.69 245 TYR A CA 1
ATOM 2042 C C . TYR A 1 245 ? 25.568 -8.854 -11.550 1.00 90.69 245 TYR A C 1
ATOM 2044 O O . TYR A 1 245 ? 26.294 -8.038 -10.981 1.00 90.69 245 TYR A O 1
ATOM 2052 N N . LYS A 1 246 ? 25.754 -10.171 -11.442 1.00 91.62 246 LYS A N 1
ATOM 2053 C CA . LYS A 1 246 ? 26.939 -10.728 -10.786 1.00 91.62 246 LYS A CA 1
ATOM 2054 C C . LYS A 1 246 ? 27.990 -11.079 -11.832 1.00 91.62 246 LYS A C 1
ATOM 2056 O O . LYS A 1 246 ? 27.688 -11.662 -12.870 1.00 91.62 246 LYS A O 1
ATOM 2061 N N . ALA A 1 247 ? 29.236 -10.726 -11.549 1.00 92.50 247 ALA A N 1
ATOM 2062 C CA . ALA A 1 247 ? 30.373 -11.087 -12.382 1.00 92.50 247 ALA A CA 1
ATOM 2063 C C . ALA A 1 247 ? 31.612 -11.314 -11.519 1.00 92.50 247 ALA A C 1
ATOM 2065 O O . ALA A 1 247 ? 31.694 -10.851 -10.384 1.00 92.50 247 ALA A O 1
ATOM 2066 N N . THR A 1 248 ? 32.603 -12.000 -12.072 1.00 92.94 248 THR A N 1
ATOM 2067 C CA . THR A 1 248 ? 33.930 -12.111 -11.472 1.00 92.94 248 THR A CA 1
ATOM 2068 C C . THR A 1 248 ? 34.855 -11.100 -12.131 1.00 92.94 248 THR A C 1
ATOM 2070 O O . THR A 1 248 ? 35.130 -11.186 -13.327 1.00 92.94 248 THR A O 1
ATOM 2073 N N . TYR A 1 249 ? 35.335 -10.139 -11.349 1.00 90.31 249 TYR A N 1
ATOM 2074 C CA . TYR A 1 249 ? 36.346 -9.175 -11.761 1.00 90.31 249 TYR A CA 1
ATOM 2075 C C . TYR A 1 249 ? 37.746 -9.736 -11.500 1.00 90.31 249 TYR A C 1
ATOM 2077 O O . TYR A 1 249 ? 38.012 -10.279 -10.424 1.00 90.31 249 TYR A O 1
ATOM 2085 N N . ASN A 1 250 ? 38.635 -9.602 -12.483 1.00 82.69 250 ASN A N 1
ATOM 2086 C CA . ASN A 1 250 ? 40.041 -9.974 -12.366 1.00 82.69 250 ASN A CA 1
ATOM 2087 C C . ASN A 1 250 ? 40.919 -8.719 -12.463 1.00 82.69 250 ASN A C 1
ATOM 2089 O O . ASN A 1 250 ? 40.972 -8.090 -13.518 1.00 82.69 250 ASN A O 1
ATOM 2093 N N . ASP A 1 251 ? 41.617 -8.378 -11.379 1.00 74.94 251 ASP A N 1
ATOM 2094 C CA . ASP A 1 251 ? 42.558 -7.247 -11.331 1.00 74.94 251 ASP A CA 1
ATOM 2095 C C . ASP A 1 251 ? 43.986 -7.610 -11.794 1.00 74.94 251 ASP A C 1
ATOM 2097 O O . ASP A 1 251 ? 44.891 -6.779 -11.734 1.00 74.94 251 ASP A O 1
ATOM 2101 N N . GLY A 1 252 ? 44.189 -8.850 -12.257 1.00 70.88 252 GLY A N 1
ATOM 2102 C CA . GLY A 1 252 ? 45.480 -9.405 -12.666 1.00 70.88 252 GLY A CA 1
ATOM 2103 C C . GLY A 1 252 ? 46.144 -10.285 -11.602 1.00 70.88 252 GLY A C 1
ATOM 2104 O O . GLY A 1 252 ? 46.920 -11.164 -11.964 1.00 70.88 252 GLY A O 1
ATOM 2105 N N . ASN A 1 253 ? 45.794 -10.121 -10.320 1.00 70.94 253 ASN A N 1
ATOM 2106 C CA . ASN A 1 253 ? 46.359 -10.881 -9.197 1.00 70.94 253 ASN A CA 1
ATOM 2107 C C . ASN A 1 253 ? 45.302 -11.692 -8.431 1.00 70.94 253 ASN A C 1
ATOM 2109 O O . ASN A 1 253 ? 45.620 -12.732 -7.849 1.00 70.94 253 ASN A O 1
ATOM 2113 N N . LYS A 1 254 ? 44.047 -11.230 -8.406 1.00 80.25 254 LYS A N 1
ATOM 2114 C CA . LYS A 1 254 ? 42.954 -11.834 -7.646 1.00 80.25 254 LYS A CA 1
ATOM 2115 C C . LYS A 1 254 ? 41.634 -11.765 -8.415 1.00 80.25 254 LYS A C 1
ATOM 2117 O O . LYS A 1 254 ? 41.222 -10.719 -8.911 1.00 80.25 254 LYS A O 1
ATOM 2122 N N . LYS A 1 255 ? 40.920 -12.893 -8.432 1.00 86.88 255 LYS A N 1
ATOM 2123 C CA . LYS A 1 255 ? 39.524 -12.963 -8.875 1.00 86.88 255 LYS A CA 1
ATOM 2124 C C . LYS A 1 255 ? 38.593 -12.622 -7.711 1.00 86.88 255 LYS A C 1
ATOM 2126 O O . LYS A 1 255 ? 38.685 -13.241 -6.651 1.00 86.88 255 LYS A O 1
ATOM 2131 N N . THR A 1 256 ? 37.703 -11.656 -7.913 1.00 89.56 256 THR A N 1
ATOM 2132 C CA . THR A 1 256 ? 36.737 -11.202 -6.903 1.00 89.56 256 THR A CA 1
ATOM 2133 C C . THR A 1 256 ? 35.337 -11.163 -7.503 1.00 89.56 256 THR A C 1
ATOM 2135 O O . THR A 1 256 ? 35.143 -10.600 -8.578 1.00 89.56 256 THR A O 1
ATOM 2138 N N . GLU A 1 257 ? 34.355 -11.747 -6.817 1.00 92.38 257 GLU A N 1
ATOM 2139 C CA . GLU A 1 257 ? 32.950 -11.607 -7.206 1.00 92.38 257 GLU A CA 1
ATOM 2140 C C . GLU A 1 257 ? 32.474 -10.179 -6.914 1.00 92.38 257 GLU A C 1
ATOM 2142 O O . GLU A 1 257 ? 32.665 -9.653 -5.816 1.00 92.38 257 GLU A O 1
ATOM 2147 N N . VAL A 1 258 ? 31.862 -9.544 -7.908 1.00 92.00 258 VAL A N 1
ATOM 2148 C CA . VAL A 1 258 ? 31.358 -8.175 -7.841 1.00 92.00 258 VAL A CA 1
ATOM 2149 C C . VAL A 1 258 ? 29.908 -8.127 -8.307 1.00 92.00 258 VAL A C 1
ATOM 2151 O O . VAL A 1 258 ? 29.496 -8.840 -9.222 1.00 92.00 258 VAL A O 1
ATOM 2154 N N . THR A 1 259 ? 29.120 -7.255 -7.676 1.00 92.56 259 THR A N 1
ATOM 2155 C CA . THR A 1 259 ? 27.778 -6.905 -8.158 1.00 92.56 259 THR A CA 1
ATOM 2156 C C . THR A 1 259 ? 27.862 -5.612 -8.952 1.00 92.56 259 THR A C 1
ATOM 2158 O O . THR A 1 259 ? 28.244 -4.576 -8.413 1.00 92.56 259 THR A O 1
ATOM 2161 N N . LEU A 1 260 ? 27.499 -5.673 -10.224 1.00 92.00 260 LEU A N 1
ATOM 2162 C CA . LEU A 1 260 ? 27.538 -4.564 -11.163 1.00 92.00 260 LEU A CA 1
ATOM 2163 C C . LEU A 1 260 ? 26.177 -3.871 -11.199 1.00 92.00 260 LEU A C 1
ATOM 2165 O O . LEU A 1 260 ? 25.146 -4.534 -11.346 1.00 92.00 260 LEU A O 1
ATOM 2169 N N . THR A 1 261 ? 26.177 -2.543 -11.101 1.00 90.06 261 THR A N 1
ATOM 2170 C CA . THR A 1 261 ? 24.973 -1.716 -11.266 1.00 90.06 261 THR A CA 1
ATOM 2171 C C . THR A 1 261 ? 25.278 -0.438 -12.035 1.00 90.06 261 THR A C 1
ATOM 2173 O O . THR A 1 261 ? 26.414 0.034 -12.045 1.00 90.06 261 THR A O 1
ATOM 2176 N N . VAL A 1 262 ? 24.258 0.139 -12.671 1.00 85.19 262 VAL A N 1
ATOM 2177 C CA . VAL A 1 262 ? 24.323 1.496 -13.227 1.00 85.19 262 VAL A CA 1
ATOM 2178 C C . VAL A 1 262 ? 23.435 2.402 -12.390 1.00 85.19 262 VAL A C 1
ATOM 2180 O O . VAL A 1 262 ? 22.257 2.108 -12.190 1.00 85.19 262 VAL A O 1
ATOM 2183 N N . ASN A 1 263 ? 23.999 3.502 -11.898 1.00 75.94 263 ASN A N 1
ATOM 2184 C CA . ASN A 1 263 ? 23.280 4.490 -11.098 1.00 75.94 263 ASN A CA 1
ATOM 2185 C C . ASN A 1 263 ? 23.698 5.914 -11.495 1.00 75.94 263 ASN A C 1
ATOM 2187 O O . ASN A 1 263 ? 24.734 6.104 -12.130 1.00 75.94 263 ASN A O 1
ATOM 2191 N N . PHE A 1 264 ? 22.902 6.919 -11.134 1.00 73.50 264 PHE A N 1
ATOM 2192 C CA . PHE A 1 264 ? 23.235 8.326 -11.348 1.00 73.50 264 PHE A CA 1
ATOM 2193 C C . PHE A 1 264 ? 24.017 8.875 -10.150 1.00 73.50 264 PHE A C 1
ATOM 2195 O O . PHE A 1 264 ? 23.531 8.848 -9.019 1.00 73.50 264 PHE A O 1
ATOM 2202 N N . TYR A 1 265 ? 25.220 9.401 -10.390 1.00 61.78 265 TYR A N 1
ATOM 2203 C CA . TYR A 1 265 ? 26.057 9.980 -9.338 1.00 61.78 265 TYR A CA 1
ATOM 2204 C C . TYR A 1 265 ? 25.473 11.307 -8.826 1.00 61.78 265 TYR A C 1
ATOM 2206 O O . TYR A 1 265 ? 25.293 12.249 -9.601 1.00 61.78 265 TYR A O 1
ATOM 2214 N N . GLU A 1 266 ? 25.203 11.405 -7.519 1.00 56.28 266 GLU A N 1
ATOM 2215 C CA . GLU A 1 266 ? 24.385 12.473 -6.910 1.00 56.28 266 GLU A CA 1
ATOM 2216 C C . GLU A 1 266 ? 24.921 13.901 -7.110 1.00 56.28 266 GLU A C 1
ATOM 2218 O O . GLU A 1 266 ? 24.137 14.848 -7.178 1.00 56.28 266 GLU A O 1
ATOM 2223 N N . LEU A 1 267 ? 26.240 14.069 -7.236 1.00 54.31 267 LEU A N 1
ATOM 2224 C CA . LEU A 1 267 ? 26.869 15.387 -7.382 1.00 54.31 267 LEU A CA 1
ATOM 2225 C C . LEU A 1 267 ? 26.743 15.952 -8.805 1.00 54.31 267 LEU A C 1
ATOM 2227 O O . LEU A 1 267 ? 26.546 17.155 -8.965 1.00 54.31 267 LEU A O 1
ATOM 2231 N N . ASN A 1 268 ? 26.809 15.091 -9.828 1.00 61.12 268 ASN A N 1
ATOM 2232 C CA . ASN A 1 268 ? 26.924 15.515 -11.232 1.00 61.12 268 ASN A CA 1
ATOM 2233 C C . ASN A 1 268 ? 25.788 14.999 -12.132 1.00 61.12 268 ASN A C 1
ATOM 2235 O O . ASN A 1 268 ? 25.768 15.314 -13.319 1.00 61.12 268 ASN A O 1
ATOM 2239 N N . ASN A 1 269 ? 24.857 14.205 -11.588 1.00 66.69 269 ASN A N 1
ATOM 2240 C CA . ASN A 1 269 ? 23.725 13.598 -12.295 1.00 66.69 269 ASN A CA 1
ATOM 2241 C C . ASN A 1 269 ? 24.129 12.851 -13.583 1.00 66.69 269 ASN A C 1
ATOM 2243 O O . ASN A 1 269 ? 23.405 12.861 -14.579 1.00 66.69 269 ASN A O 1
ATOM 2247 N N . LYS A 1 270 ? 25.307 12.218 -13.571 1.00 72.44 270 LYS A N 1
ATOM 2248 C CA . LYS A 1 270 ? 25.809 11.403 -14.680 1.00 72.44 270 LYS A CA 1
ATOM 2249 C C . LYS A 1 270 ? 25.579 9.923 -14.389 1.00 72.44 270 LYS A C 1
ATOM 2251 O O . LYS A 1 270 ? 25.777 9.519 -13.242 1.00 72.44 270 LYS A O 1
ATOM 2256 N N . PRO A 1 271 ? 25.175 9.118 -15.386 1.00 78.94 271 PRO A N 1
ATOM 2257 C CA . PRO A 1 271 ? 25.114 7.676 -15.219 1.00 78.94 271 PRO A CA 1
ATOM 2258 C C . PRO A 1 271 ? 26.537 7.122 -15.079 1.00 78.94 271 PRO A C 1
ATOM 2260 O O . PRO A 1 271 ? 27.438 7.473 -15.845 1.00 78.94 271 PRO A O 1
ATOM 2263 N N . SER A 1 272 ? 26.733 6.245 -14.104 1.00 85.50 272 SER A N 1
ATOM 2264 C CA . SER A 1 272 ? 28.032 5.676 -13.754 1.00 85.50 272 SER A CA 1
ATOM 2265 C C . SER A 1 272 ? 27.895 4.187 -13.443 1.00 85.50 272 SER A C 1
ATOM 2267 O O . SER A 1 272 ? 26.855 3.734 -12.958 1.00 85.50 272 SER A O 1
ATOM 2269 N N . LEU A 1 273 ? 28.948 3.427 -13.742 1.00 90.19 273 LEU A N 1
ATOM 2270 C CA . LEU A 1 273 ? 29.071 2.006 -13.434 1.00 90.19 273 LEU A CA 1
ATOM 2271 C C . LEU A 1 273 ? 29.630 1.831 -12.017 1.00 90.19 273 LEU A C 1
ATOM 2273 O O . LEU A 1 273 ? 30.677 2.391 -11.687 1.00 90.19 273 LEU A O 1
ATOM 2277 N N . TYR A 1 274 ? 28.950 1.023 -11.210 1.00 89.31 274 TYR A N 1
ATOM 2278 C CA . TYR A 1 274 ? 29.297 0.740 -9.820 1.00 89.31 274 TYR A CA 1
ATOM 2279 C C . TYR A 1 274 ? 29.582 -0.736 -9.595 1.00 89.31 274 TYR A C 1
ATOM 2281 O O . TYR A 1 274 ? 28.882 -1.601 -10.129 1.00 89.31 274 TYR A O 1
ATOM 2289 N N . PHE A 1 275 ? 30.585 -1.005 -8.762 1.00 90.25 275 PHE A N 1
ATOM 2290 C CA . PHE A 1 275 ? 30.918 -2.323 -8.234 1.00 90.25 275 PHE A CA 1
ATOM 2291 C C . PHE A 1 275 ? 30.538 -2.332 -6.753 1.00 90.25 275 PHE A C 1
ATOM 2293 O O . PHE A 1 275 ? 31.216 -1.739 -5.913 1.00 90.25 275 PHE A O 1
ATOM 2300 N N . GLY A 1 276 ? 29.404 -2.955 -6.432 1.00 85.19 276 GLY A N 1
ATOM 2301 C CA . GLY A 1 276 ? 28.756 -2.766 -5.138 1.00 85.19 276 GLY A CA 1
ATOM 2302 C C . GLY A 1 276 ? 28.406 -1.291 -4.937 1.00 85.19 276 GLY A C 1
ATOM 2303 O O . GLY A 1 276 ? 27.615 -0.735 -5.694 1.00 85.19 276 GLY A O 1
ATOM 2304 N N . GLU A 1 277 ? 29.019 -0.657 -3.940 1.00 84.25 277 GLU A N 1
ATOM 2305 C CA . GLU A 1 277 ? 28.836 0.771 -3.635 1.00 84.25 277 GLU A CA 1
ATOM 2306 C C . GLU A 1 277 ? 29.945 1.663 -4.223 1.00 84.25 277 GLU A C 1
ATOM 2308 O O . GLU A 1 277 ? 29.867 2.889 -4.147 1.00 84.25 277 GLU A O 1
ATOM 2313 N N . VAL A 1 278 ? 30.975 1.071 -4.836 1.00 84.69 278 VAL A N 1
ATOM 2314 C CA . VAL A 1 278 ? 32.138 1.798 -5.358 1.00 84.69 278 VAL A CA 1
ATOM 2315 C C . VAL A 1 278 ? 31.887 2.215 -6.803 1.00 84.69 278 VAL A C 1
ATOM 2317 O O . VAL A 1 278 ? 31.673 1.368 -7.670 1.00 84.69 278 VAL A O 1
ATOM 2320 N N . MET A 1 279 ? 31.925 3.520 -7.076 1.00 87.69 279 MET A N 1
ATOM 2321 C CA . MET A 1 279 ? 31.852 4.049 -8.441 1.00 87.69 279 MET A CA 1
ATOM 2322 C C . MET A 1 279 ? 33.171 3.772 -9.169 1.00 87.69 279 MET A C 1
ATOM 2324 O O . MET A 1 279 ? 34.231 4.152 -8.674 1.00 87.69 279 MET A O 1
ATOM 2328 N N . MET A 1 280 ? 33.098 3.114 -10.326 1.00 87.19 280 MET A N 1
ATOM 2329 C CA . MET A 1 280 ? 34.273 2.742 -11.118 1.00 87.19 280 MET A CA 1
ATOM 2330 C C . MET A 1 280 ? 34.519 3.724 -12.259 1.00 87.19 280 MET A C 1
ATOM 2332 O O . MET A 1 280 ? 35.610 4.272 -12.378 1.00 87.19 280 MET A O 1
ATOM 2336 N N . TYR A 1 281 ? 33.499 3.940 -13.094 1.00 87.38 281 TYR A N 1
ATOM 2337 C CA . TYR A 1 281 ? 33.596 4.784 -14.283 1.00 87.38 281 TYR A CA 1
ATOM 2338 C C . TYR A 1 281 ? 32.310 5.562 -14.500 1.00 87.38 281 TYR A C 1
ATOM 2340 O O . TYR A 1 281 ? 31.209 5.014 -14.374 1.00 87.38 281 TYR A O 1
ATOM 2348 N N . SER A 1 282 ? 32.440 6.817 -14.919 1.00 86.62 282 SER A N 1
ATOM 2349 C CA . SER A 1 282 ? 31.313 7.519 -15.525 1.00 86.62 282 SER A CA 1
ATOM 2350 C C . SER A 1 282 ? 31.090 6.980 -16.940 1.00 86.62 282 SER A C 1
ATOM 2352 O O . SER A 1 282 ? 32.047 6.704 -17.665 1.00 86.62 282 SER A O 1
ATOM 2354 N N . LEU A 1 283 ? 29.837 6.790 -17.366 1.00 84.94 283 LEU A N 1
ATOM 2355 C CA . LEU A 1 283 ? 29.575 6.125 -18.649 1.00 84.94 283 LEU A CA 1
ATOM 2356 C C . LEU A 1 283 ? 30.041 6.943 -19.873 1.00 84.94 283 LEU A C 1
ATOM 2358 O O . LEU A 1 283 ? 30.246 6.366 -20.937 1.00 84.94 283 LEU A O 1
ATOM 2362 N N . ASP A 1 284 ? 30.257 8.256 -19.739 1.00 81.94 284 ASP A N 1
ATOM 2363 C CA . ASP A 1 284 ? 30.850 9.125 -20.772 1.00 81.94 284 ASP A CA 1
ATOM 2364 C C . ASP A 1 284 ? 32.373 8.964 -20.932 1.00 81.94 284 ASP A C 1
ATOM 2366 O O . ASP A 1 284 ? 32.955 9.431 -21.919 1.00 81.94 284 ASP A O 1
ATOM 2370 N N . GLU A 1 285 ? 33.025 8.282 -19.989 1.00 85.38 285 GLU A N 1
ATOM 2371 C CA . GLU A 1 285 ? 34.451 7.955 -20.041 1.00 85.38 285 GLU A CA 1
ATOM 2372 C C . GLU A 1 285 ? 34.717 6.648 -20.790 1.00 85.38 285 GLU A C 1
ATOM 2374 O O . GLU A 1 285 ? 35.853 6.401 -21.192 1.00 85.38 285 GLU A O 1
ATOM 2379 N N . LEU A 1 286 ? 33.699 5.815 -21.008 1.00 85.62 286 LEU A N 1
ATOM 2380 C CA . LEU A 1 286 ? 33.849 4.532 -21.688 1.00 85.62 286 LEU A CA 1
ATOM 2381 C C . LEU A 1 286 ? 34.034 4.739 -23.200 1.00 85.62 286 LEU A C 1
ATOM 2383 O O . LEU A 1 286 ? 33.240 5.418 -23.849 1.00 85.62 286 LEU A O 1
ATOM 2387 N N . ILE A 1 287 ? 35.083 4.145 -23.777 1.00 82.81 287 ILE A N 1
ATOM 2388 C CA . ILE A 1 287 ? 35.355 4.207 -25.225 1.00 82.81 287 ILE A CA 1
ATOM 2389 C C . ILE A 1 287 ? 34.822 2.970 -25.935 1.00 82.81 287 ILE A C 1
ATOM 2391 O O . ILE A 1 287 ? 34.317 3.075 -27.056 1.00 82.81 287 ILE A O 1
ATOM 2395 N N . ASP A 1 288 ? 34.973 1.800 -25.316 1.00 83.06 288 ASP A N 1
ATOM 2396 C CA . ASP A 1 288 ? 34.649 0.533 -25.957 1.00 83.06 288 ASP A CA 1
ATOM 2397 C C . ASP A 1 288 ? 34.206 -0.531 -24.953 1.00 83.06 288 ASP A C 1
ATOM 2399 O O . ASP A 1 288 ? 34.635 -0.529 -23.797 1.00 83.06 288 ASP A O 1
ATOM 2403 N N . ILE A 1 289 ? 33.352 -1.440 -25.422 1.00 86.38 289 ILE A N 1
ATOM 2404 C CA . ILE A 1 289 ? 32.884 -2.613 -24.680 1.00 86.38 289 ILE A CA 1
ATOM 2405 C C . ILE A 1 289 ? 32.829 -3.793 -25.650 1.00 86.38 289 ILE A C 1
ATOM 2407 O O . ILE A 1 289 ? 32.265 -3.661 -26.739 1.00 86.38 289 ILE A O 1
ATOM 2411 N N . LYS A 1 290 ? 33.400 -4.939 -25.264 1.00 85.81 290 LYS A N 1
ATOM 2412 C CA . LYS A 1 290 ? 33.444 -6.160 -26.087 1.00 85.81 290 LYS A CA 1
ATOM 2413 C C . LYS A 1 290 ? 33.063 -7.388 -25.285 1.00 85.81 290 LYS A C 1
ATOM 2415 O O . LYS A 1 290 ? 33.305 -7.426 -24.085 1.00 85.81 290 LYS A O 1
ATOM 2420 N N . ILE A 1 291 ? 32.546 -8.405 -25.965 1.00 86.06 291 ILE A N 1
ATOM 2421 C CA . ILE A 1 291 ? 32.478 -9.762 -25.424 1.00 86.06 291 ILE A CA 1
ATOM 2422 C C . ILE A 1 291 ? 33.579 -10.579 -26.105 1.00 86.06 291 ILE A C 1
ATOM 2424 O O . ILE A 1 291 ? 33.748 -10.499 -27.318 1.00 86.06 291 ILE A O 1
ATOM 2428 N N . GLU A 1 292 ? 34.381 -11.317 -25.341 1.00 83.69 292 GLU A N 1
ATOM 2429 C CA . GLU A 1 292 ? 35.468 -12.119 -25.911 1.00 83.69 292 GLU A CA 1
ATOM 2430 C C . GLU A 1 292 ? 34.916 -13.291 -26.729 1.00 83.69 292 GLU A C 1
ATOM 2432 O O . GLU A 1 292 ? 34.374 -14.232 -26.166 1.00 83.69 292 GLU A O 1
ATOM 2437 N N . CYS A 1 293 ? 35.088 -13.254 -28.054 1.00 65.25 293 CYS A N 1
ATOM 2438 C CA . CYS A 1 293 ? 34.587 -14.264 -28.994 1.00 65.25 293 CYS A CA 1
ATOM 2439 C C . CYS A 1 293 ? 35.219 -15.666 -28.870 1.00 65.25 293 CYS A C 1
ATOM 2441 O O . CYS A 1 293 ? 34.642 -16.627 -29.379 1.00 65.25 293 CYS A O 1
ATOM 2443 N N . TYR A 1 294 ? 36.392 -15.805 -28.242 1.00 60.00 294 TYR A N 1
ATOM 2444 C CA . TYR A 1 294 ? 37.188 -17.037 -28.283 1.00 60.00 294 TYR A CA 1
ATOM 2445 C C . TYR A 1 294 ? 37.511 -17.550 -26.880 1.00 60.00 294 TYR A C 1
ATOM 2447 O O . TYR A 1 294 ? 38.392 -17.020 -26.210 1.00 60.00 294 TYR A O 1
ATOM 2455 N N . ASN A 1 295 ? 36.853 -18.637 -26.477 1.00 57.62 295 ASN A N 1
ATOM 2456 C CA . ASN A 1 295 ? 37.409 -19.548 -25.481 1.00 57.62 295 ASN A CA 1
ATOM 2457 C C . ASN A 1 295 ? 38.135 -20.669 -26.225 1.00 57.62 295 ASN A C 1
ATOM 2459 O O . ASN A 1 295 ? 37.549 -21.292 -27.112 1.00 57.62 295 ASN A O 1
ATOM 2463 N N . LEU A 1 296 ? 39.382 -20.953 -25.841 1.00 54.75 296 LEU A N 1
ATOM 2464 C CA . LEU A 1 296 ? 40.177 -22.061 -26.395 1.00 54.75 296 LEU A CA 1
ATOM 2465 C C . LEU A 1 296 ? 39.459 -23.422 -26.270 1.00 54.75 296 LEU A C 1
ATOM 2467 O O . LEU A 1 296 ? 39.705 -24.320 -27.068 1.00 54.75 296 LEU A O 1
ATOM 2471 N N . ASP A 1 297 ? 38.508 -23.527 -25.337 1.00 60.19 297 ASP A N 1
ATOM 2472 C CA . ASP A 1 297 ? 37.776 -24.753 -25.005 1.00 60.19 297 ASP A CA 1
ATOM 2473 C C . ASP A 1 297 ? 36.411 -24.895 -25.717 1.00 60.19 297 ASP A C 1
ATOM 2475 O O . ASP A 1 297 ? 35.641 -25.803 -25.408 1.00 60.19 297 ASP A O 1
ATOM 2479 N N . GLY A 1 298 ? 36.044 -23.983 -26.629 1.00 61.19 298 GLY A N 1
ATOM 2480 C CA . GLY A 1 298 ? 34.748 -24.018 -27.333 1.00 61.19 298 GLY A CA 1
ATOM 2481 C C . GLY A 1 298 ? 33.526 -23.625 -26.481 1.00 61.19 298 GLY A C 1
ATOM 2482 O O . GLY A 1 298 ? 32.389 -23.705 -26.949 1.00 61.19 298 GLY A O 1
ATOM 2483 N N . ALA A 1 299 ? 33.740 -23.177 -25.240 1.00 65.75 299 ALA A N 1
ATOM 2484 C CA . ALA A 1 299 ? 32.689 -22.682 -24.353 1.00 65.75 299 ALA A CA 1
ATOM 2485 C C . ALA A 1 299 ? 32.118 -21.328 -24.834 1.00 65.75 299 ALA A C 1
ATOM 2487 O O . ALA A 1 299 ? 32.877 -20.482 -25.316 1.00 65.75 299 ALA A O 1
ATOM 2488 N N . PRO A 1 300 ? 30.803 -21.071 -24.668 1.00 70.81 300 PRO A N 1
ATOM 2489 C CA . PRO A 1 300 ? 30.181 -19.835 -25.132 1.00 70.81 300 PRO A CA 1
ATOM 2490 C C . PRO A 1 300 ? 30.802 -18.591 -24.467 1.00 70.81 300 PRO A C 1
ATOM 2492 O O . PRO A 1 300 ? 31.145 -18.633 -23.281 1.00 70.81 300 PRO A O 1
ATOM 2495 N N . PRO A 1 301 ? 30.928 -17.476 -25.209 1.00 79.12 301 PRO A N 1
ATOM 2496 C CA . PRO A 1 301 ? 31.612 -16.278 -24.743 1.00 79.12 301 PRO A CA 1
ATOM 2497 C C . PRO A 1 301 ? 30.840 -15.615 -23.595 1.00 79.12 301 PRO A C 1
ATOM 2499 O O . PRO A 1 301 ? 29.673 -15.252 -23.744 1.00 79.12 301 PRO A O 1
ATOM 2502 N N . LYS A 1 302 ? 31.486 -15.496 -22.432 1.00 87.00 302 LYS A N 1
ATOM 2503 C CA . LYS A 1 302 ? 30.889 -14.993 -21.178 1.00 87.00 302 LYS A CA 1
ATOM 2504 C C . LYS A 1 302 ? 31.712 -13.887 -20.507 1.00 87.00 302 LYS A C 1
ATOM 2506 O O . LYS A 1 302 ? 31.340 -13.417 -19.436 1.00 87.00 302 LYS A O 1
ATOM 2511 N N . THR A 1 303 ? 32.821 -13.484 -21.124 1.00 89.56 303 THR A N 1
ATOM 2512 C CA . THR A 1 303 ? 33.726 -12.456 -20.602 1.00 89.56 303 THR A CA 1
ATOM 2513 C C . THR A 1 303 ? 33.482 -11.135 -21.316 1.00 89.56 303 THR A C 1
ATOM 2515 O O . THR A 1 303 ? 33.496 -11.087 -22.545 1.00 89.56 303 THR A O 1
ATOM 2518 N N . VAL A 1 304 ? 33.271 -10.067 -20.550 1.00 90.88 304 VAL A N 1
ATOM 2519 C CA . VAL A 1 304 ? 33.090 -8.699 -21.043 1.00 90.88 304 VAL A CA 1
ATOM 2520 C C . VAL A 1 304 ? 34.342 -7.883 -20.750 1.00 90.88 304 VAL A C 1
ATOM 2522 O O . VAL A 1 304 ? 34.800 -7.821 -19.610 1.00 90.88 304 VAL A O 1
ATOM 2525 N N . LEU A 1 305 ? 34.863 -7.218 -21.776 1.00 89.69 305 LEU A N 1
ATOM 2526 C CA . LEU A 1 305 ? 35.964 -6.269 -21.681 1.00 89.69 305 LEU A CA 1
ATOM 2527 C C . LEU A 1 305 ? 35.418 -4.843 -21.742 1.00 89.69 305 LEU A C 1
ATOM 2529 O O . LEU A 1 305 ? 34.692 -4.509 -22.679 1.00 89.69 305 LEU A O 1
ATOM 2533 N N . ILE A 1 306 ? 35.780 -4.001 -20.775 1.00 90.19 306 ILE A N 1
ATOM 2534 C CA . ILE A 1 306 ? 35.392 -2.583 -20.737 1.00 90.19 306 ILE A CA 1
ATOM 2535 C C . ILE A 1 306 ? 36.655 -1.726 -20.818 1.00 90.19 306 ILE A C 1
ATOM 2537 O O . ILE A 1 306 ? 37.548 -1.839 -19.978 1.00 90.19 306 ILE A O 1
ATOM 2541 N N . SER A 1 307 ? 36.715 -0.849 -21.819 1.00 88.75 307 SER A N 1
ATOM 2542 C CA . SER A 1 307 ? 37.861 0.023 -22.081 1.00 88.75 307 SER A CA 1
ATOM 2543 C C . SER A 1 307 ? 37.494 1.494 -21.824 1.00 88.75 307 SER A C 1
ATOM 2545 O O . SER A 1 307 ? 36.809 2.111 -22.652 1.00 88.75 307 SER A O 1
ATOM 2547 N N . PRO A 1 308 ? 37.929 2.084 -20.696 1.00 88.88 308 PRO A N 1
ATOM 2548 C CA . PRO A 1 308 ? 37.759 3.509 -20.423 1.00 88.88 308 PRO A CA 1
ATOM 2549 C C . PRO A 1 308 ? 38.750 4.366 -21.230 1.00 88.88 308 PRO A C 1
ATOM 2551 O O . PRO A 1 308 ? 39.752 3.875 -21.747 1.00 88.88 308 PRO A O 1
ATOM 2554 N N . ARG A 1 309 ? 38.491 5.676 -21.316 1.00 83.44 309 ARG A N 1
ATOM 2555 C CA . ARG A 1 309 ? 39.359 6.652 -21.997 1.00 83.44 309 ARG A CA 1
ATOM 2556 C C . ARG A 1 309 ? 40.707 6.812 -21.320 1.00 83.44 309 ARG A C 1
ATOM 2558 O O . ARG A 1 309 ? 41.724 6.883 -21.999 1.00 83.44 309 ARG A O 1
ATOM 2565 N N . ASN A 1 310 ? 40.682 6.869 -19.996 1.00 80.00 310 ASN A N 1
ATOM 2566 C CA . ASN A 1 310 ? 41.849 7.049 -19.152 1.00 80.00 310 ASN A CA 1
ATOM 2567 C C . ASN A 1 310 ? 41.896 5.872 -18.170 1.00 80.00 310 ASN A C 1
ATOM 2569 O O . ASN A 1 310 ? 41.280 5.929 -17.111 1.00 80.00 310 ASN A O 1
ATOM 2573 N N . GLY A 1 311 ? 42.566 4.779 -18.536 1.00 80.75 311 GLY A N 1
ATOM 2574 C CA . GLY A 1 311 ? 42.703 3.613 -17.662 1.00 80.75 311 GLY A CA 1
ATOM 2575 C C . GLY A 1 311 ? 43.000 2.317 -18.409 1.00 80.75 311 GLY A C 1
ATOM 2576 O O . GLY A 1 311 ? 42.965 2.266 -19.637 1.00 80.75 311 GLY A O 1
ATOM 2577 N N . ALA A 1 312 ? 43.299 1.263 -17.649 1.00 83.94 312 ALA A N 1
ATOM 2578 C CA . ALA A 1 312 ? 43.452 -0.081 -18.193 1.00 83.94 312 ALA A CA 1
ATOM 2579 C C . ALA A 1 312 ? 42.087 -0.674 -18.579 1.00 83.94 312 ALA A C 1
ATOM 2581 O O . ALA A 1 312 ? 41.063 -0.353 -17.976 1.00 83.94 312 ALA A O 1
ATOM 2582 N N . THR A 1 313 ? 42.083 -1.557 -19.581 1.00 87.88 313 THR A N 1
ATOM 2583 C CA . THR A 1 313 ? 40.888 -2.343 -19.918 1.00 87.88 313 THR A CA 1
ATOM 2584 C C . THR A 1 313 ? 40.626 -3.350 -18.808 1.00 87.88 313 THR A C 1
ATOM 2586 O O . THR A 1 313 ? 41.533 -4.082 -18.415 1.00 87.88 313 THR A O 1
ATOM 2589 N N . MET A 1 314 ? 39.391 -3.392 -18.319 1.00 89.00 314 MET A N 1
ATOM 2590 C CA . MET A 1 314 ? 38.965 -4.356 -17.308 1.00 89.00 314 MET A CA 1
ATOM 2591 C C . MET A 1 314 ? 38.271 -5.560 -17.940 1.00 89.00 314 MET A C 1
ATOM 2593 O O . MET A 1 314 ? 37.634 -5.425 -18.984 1.00 89.00 314 MET A O 1
ATOM 2597 N N . SER A 1 315 ? 38.360 -6.711 -17.272 1.00 90.69 315 SER A N 1
ATOM 2598 C CA . SER A 1 315 ? 37.728 -7.968 -17.680 1.00 90.69 315 SER A CA 1
ATOM 2599 C C . SER A 1 315 ? 36.750 -8.464 -16.611 1.00 90.69 315 SER A C 1
ATOM 2601 O O . SER A 1 315 ? 37.072 -8.478 -15.418 1.00 90.69 315 SER A O 1
ATOM 2603 N N . LEU A 1 316 ? 35.546 -8.837 -17.048 1.00 91.88 316 LEU A N 1
ATOM 2604 C CA . LEU A 1 316 ? 34.431 -9.285 -16.214 1.00 91.88 316 LEU A CA 1
ATOM 2605 C C . LEU A 1 316 ? 33.880 -10.612 -16.733 1.00 91.88 316 LEU A C 1
ATOM 2607 O O . LEU A 1 316 ? 33.332 -10.671 -17.830 1.00 91.88 316 LEU A O 1
ATOM 2611 N N . GLU A 1 317 ? 33.989 -11.671 -15.938 1.00 91.56 317 GLU A N 1
ATOM 2612 C CA . GLU A 1 317 ? 33.509 -13.012 -16.286 1.00 91.56 317 GLU A CA 1
ATOM 2613 C C . GLU A 1 317 ? 32.104 -13.253 -15.700 1.00 91.56 317 GLU A C 1
ATOM 2615 O O . GLU A 1 317 ? 31.927 -13.238 -14.481 1.00 91.56 317 GLU A O 1
ATOM 2620 N N . PHE A 1 318 ? 31.100 -13.478 -16.552 1.00 90.94 318 PHE A N 1
ATOM 2621 C CA . PHE A 1 318 ? 29.706 -13.732 -16.156 1.00 90.94 318 PHE A CA 1
ATOM 2622 C C . PHE A 1 318 ? 29.397 -15.231 -16.070 1.00 90.94 318 PHE A C 1
ATOM 2624 O O . PHE A 1 318 ? 30.103 -16.064 -16.639 1.00 90.94 318 PHE A O 1
ATOM 2631 N N . ALA A 1 319 ? 28.297 -15.587 -15.399 1.00 86.94 319 ALA A N 1
ATOM 2632 C CA . ALA A 1 319 ? 27.860 -16.979 -15.273 1.00 86.94 319 ALA A CA 1
ATOM 2633 C C . ALA A 1 319 ? 27.443 -17.603 -16.619 1.00 86.94 319 ALA A C 1
ATOM 2635 O O . ALA A 1 319 ? 27.678 -18.787 -16.859 1.00 86.94 319 ALA A O 1
ATOM 2636 N N . ALA A 1 320 ? 26.840 -16.808 -17.507 1.00 86.50 320 ALA A N 1
ATOM 2637 C CA . ALA A 1 320 ? 26.360 -17.253 -18.809 1.00 86.50 320 ALA A CA 1
ATOM 2638 C C . ALA A 1 320 ? 26.484 -16.150 -19.866 1.00 86.50 320 ALA A C 1
ATOM 2640 O O . ALA A 1 320 ? 26.440 -14.960 -19.552 1.00 86.50 320 ALA A O 1
ATOM 2641 N N . LYS A 1 321 ? 26.543 -16.560 -21.139 1.00 86.12 321 LYS A N 1
ATOM 2642 C CA . LYS A 1 321 ? 26.551 -15.648 -22.291 1.00 86.12 321 LYS A CA 1
ATOM 2643 C C . LYS A 1 321 ? 25.387 -14.651 -22.249 1.00 86.12 321 LYS A C 1
ATOM 2645 O O . LYS A 1 321 ? 25.619 -13.455 -22.351 1.00 86.12 321 LYS A O 1
ATOM 2650 N N . GLY A 1 322 ? 24.161 -15.121 -22.010 1.00 86.12 322 GLY A N 1
ATOM 2651 C CA . GLY A 1 322 ? 22.984 -14.244 -21.960 1.00 86.12 322 GLY A CA 1
ATOM 2652 C C . GLY A 1 322 ? 23.075 -13.149 -20.888 1.00 86.12 322 GLY A C 1
ATOM 2653 O O . GLY A 1 322 ? 22.634 -12.029 -21.125 1.00 86.12 322 GLY A O 1
ATOM 2654 N N . ALA A 1 323 ? 23.704 -13.424 -19.739 1.00 87.88 323 ALA A N 1
ATOM 2655 C CA . ALA A 1 323 ? 23.926 -12.417 -18.698 1.00 87.88 323 ALA A CA 1
ATOM 2656 C C . ALA A 1 323 ? 24.933 -11.344 -19.148 1.00 87.88 323 ALA A C 1
ATOM 2658 O O . ALA A 1 323 ? 24.685 -10.153 -18.957 1.00 87.88 323 ALA A O 1
ATOM 2659 N N . ALA A 1 324 ? 26.017 -11.752 -19.818 1.00 89.00 324 ALA A N 1
ATOM 2660 C CA . ALA A 1 324 ? 26.983 -10.830 -20.415 1.00 89.00 324 ALA A CA 1
ATOM 2661 C C . ALA A 1 324 ? 26.331 -9.939 -21.493 1.00 89.00 324 ALA A C 1
ATOM 2663 O O . ALA A 1 324 ? 26.486 -8.719 -21.467 1.00 89.00 324 ALA A O 1
ATOM 2664 N N . GLU A 1 325 ? 25.540 -10.521 -22.400 1.00 88.44 325 GLU A N 1
ATOM 2665 C CA . GLU A 1 325 ? 24.806 -9.787 -23.448 1.00 88.44 325 GLU A CA 1
ATOM 2666 C C . GLU A 1 325 ? 23.774 -8.810 -22.853 1.00 88.44 325 GLU A C 1
ATOM 2668 O O . GLU A 1 325 ? 23.656 -7.654 -23.276 1.00 88.44 325 GLU A O 1
ATOM 2673 N N . SER A 1 326 ? 23.059 -9.245 -21.813 1.00 90.38 326 SER A N 1
ATOM 2674 C CA . SER A 1 326 ? 22.101 -8.422 -21.074 1.00 90.38 326 SER A CA 1
ATOM 2675 C C . SER A 1 326 ? 22.784 -7.229 -20.393 1.00 90.38 326 SER A C 1
ATOM 2677 O O . SER A 1 326 ? 22.294 -6.102 -20.494 1.00 90.38 326 SER A O 1
ATOM 2679 N N . PHE A 1 327 ? 23.950 -7.435 -19.776 1.00 90.75 327 PHE A N 1
ATOM 2680 C CA . PHE A 1 327 ? 24.739 -6.372 -19.153 1.00 90.75 327 PHE A CA 1
ATOM 2681 C C . PHE A 1 327 ? 25.288 -5.363 -20.176 1.00 90.75 327 PHE A C 1
ATOM 2683 O O . PHE A 1 327 ? 25.156 -4.151 -19.988 1.00 90.75 327 PHE A O 1
ATOM 2690 N N . VAL A 1 328 ? 25.856 -5.833 -21.292 1.00 89.75 328 VAL A N 1
ATOM 2691 C CA . VAL A 1 328 ? 26.369 -4.943 -22.351 1.00 89.75 328 VAL A CA 1
ATOM 2692 C C . VAL A 1 328 ? 25.233 -4.126 -22.973 1.00 89.75 328 VAL A C 1
ATOM 2694 O O . VAL A 1 328 ? 25.382 -2.919 -23.184 1.00 89.75 328 VAL A O 1
ATOM 2697 N N . SER A 1 329 ? 24.069 -4.744 -23.209 1.00 88.81 329 SER A N 1
AT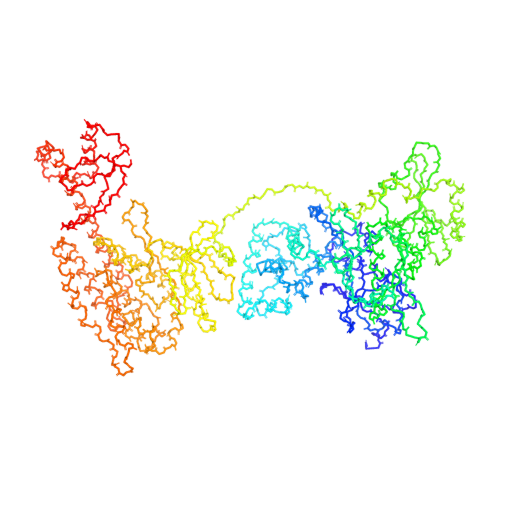OM 2698 C CA . SER A 1 329 ? 22.893 -4.029 -23.720 1.00 88.81 329 SER A CA 1
ATOM 2699 C C . SER A 1 329 ? 22.339 -2.999 -22.729 1.00 88.81 329 SER A C 1
ATOM 2701 O O . SER A 1 329 ? 21.910 -1.929 -23.165 1.00 88.81 329 SER A O 1
ATOM 2703 N N . MET A 1 330 ? 22.412 -3.257 -21.415 1.00 89.06 330 MET A N 1
ATOM 2704 C CA . MET A 1 330 ? 22.091 -2.264 -20.383 1.00 89.06 330 MET A CA 1
ATOM 2705 C C . MET A 1 330 ? 23.006 -1.036 -20.512 1.00 89.06 330 MET A C 1
ATOM 2707 O O . MET A 1 330 ? 22.511 0.084 -20.636 1.00 89.06 330 MET A O 1
ATOM 2711 N N . LEU A 1 331 ? 24.333 -1.226 -20.530 1.00 87.50 331 LEU A N 1
ATOM 2712 C CA . LEU A 1 331 ? 25.293 -0.117 -20.638 1.00 87.50 331 LEU A CA 1
ATOM 2713 C C . LEU A 1 331 ? 25.084 0.702 -21.915 1.00 87.50 331 LEU A C 1
ATOM 2715 O O . LEU A 1 331 ? 25.025 1.930 -21.861 1.00 87.50 331 LEU A O 1
ATOM 2719 N N . GLN A 1 332 ? 24.914 0.029 -23.054 1.00 83.06 332 GLN A N 1
ATOM 2720 C CA . GLN A 1 332 ? 24.658 0.682 -24.336 1.00 83.06 332 GLN A CA 1
ATOM 2721 C C . GLN A 1 332 ? 23.355 1.500 -24.314 1.00 83.06 332 GLN A C 1
ATOM 2723 O O . GLN A 1 332 ? 23.338 2.622 -24.822 1.00 83.06 332 GLN A O 1
ATOM 2728 N N . GLY A 1 333 ? 22.283 0.979 -23.708 1.00 81.94 333 GLY A N 1
ATOM 2729 C CA . GLY A 1 333 ? 21.012 1.695 -23.574 1.00 81.94 333 GLY A CA 1
ATOM 2730 C C . GLY A 1 333 ? 21.111 2.932 -22.679 1.00 81.94 333 GLY A C 1
ATOM 2731 O O . GLY A 1 333 ? 20.635 4.001 -23.063 1.00 81.94 333 GLY A O 1
ATOM 2732 N N . PHE A 1 334 ? 21.800 2.832 -21.535 1.00 80.06 334 PHE A N 1
ATOM 2733 C CA . PHE A 1 334 ? 22.031 3.983 -20.656 1.00 80.06 334 PHE A CA 1
ATOM 2734 C C . PHE A 1 334 ? 22.880 5.064 -21.326 1.00 80.06 334 PHE A C 1
ATOM 2736 O O . PHE A 1 334 ? 22.559 6.247 -21.226 1.00 80.06 334 PHE A O 1
ATOM 2743 N N . VAL A 1 335 ? 23.937 4.678 -22.041 1.00 79.56 335 VAL A N 1
ATOM 2744 C CA . VAL A 1 335 ? 24.760 5.635 -22.785 1.00 79.56 335 VAL A CA 1
ATOM 2745 C C . VAL A 1 335 ? 23.931 6.343 -23.852 1.00 79.56 335 VAL A C 1
ATOM 2747 O O . VAL A 1 335 ? 23.976 7.569 -23.925 1.00 79.56 335 VAL A O 1
ATOM 2750 N N . MET A 1 336 ? 23.115 5.614 -24.615 1.00 77.50 336 MET A N 1
ATOM 2751 C CA . MET A 1 336 ? 22.226 6.230 -25.604 1.00 77.50 336 MET A CA 1
ATOM 2752 C C . MET A 1 336 ? 21.240 7.207 -24.953 1.00 77.50 336 MET A C 1
ATOM 2754 O O . MET A 1 336 ? 21.129 8.354 -25.363 1.00 77.50 336 MET A O 1
ATOM 2758 N N . LEU A 1 337 ? 20.522 6.799 -23.913 1.00 74.94 337 LEU A N 1
ATOM 2759 C CA . LEU A 1 337 ? 19.442 7.632 -23.378 1.00 74.94 337 LEU A CA 1
ATOM 2760 C C . LEU A 1 337 ? 19.925 8.786 -22.489 1.00 74.94 337 LEU A C 1
ATOM 2762 O O . LEU A 1 337 ? 19.241 9.805 -22.401 1.00 74.94 337 LEU A O 1
ATOM 2766 N N . PHE A 1 338 ? 21.080 8.644 -21.833 1.00 72.81 338 PHE A N 1
ATOM 2767 C CA . PHE A 1 338 ? 21.495 9.552 -20.756 1.00 72.81 338 PHE A CA 1
ATOM 2768 C C . PHE A 1 338 ? 22.860 10.212 -20.941 1.00 72.81 338 PHE A C 1
ATOM 2770 O O . PHE A 1 338 ? 23.148 11.177 -20.236 1.00 72.81 338 PHE A O 1
ATOM 2777 N N . VAL A 1 339 ? 23.690 9.736 -21.872 1.00 74.69 339 VAL A N 1
ATOM 2778 C CA . VAL A 1 339 ? 24.985 10.358 -22.192 1.00 74.69 339 VAL A CA 1
ATOM 2779 C C . VAL A 1 339 ? 24.929 11.011 -23.569 1.00 74.69 339 VAL A C 1
ATOM 2781 O O . VAL A 1 339 ? 25.129 12.216 -23.708 1.00 74.69 339 VAL A O 1
ATOM 2784 N N . SER A 1 340 ? 24.660 10.214 -24.599 1.00 72.94 340 SER A N 1
ATOM 2785 C CA . SER A 1 340 ? 24.573 10.656 -25.984 1.00 72.94 340 SER A CA 1
ATOM 2786 C C . SER A 1 340 ? 23.811 9.626 -26.811 1.00 72.94 340 SER A C 1
ATOM 2788 O O . SER A 1 340 ? 24.316 8.534 -27.072 1.00 72.94 340 SER A O 1
ATOM 2790 N N . TYR A 1 341 ? 22.626 10.014 -27.288 1.00 69.31 341 TYR A N 1
ATOM 2791 C CA . TYR A 1 341 ? 21.735 9.185 -28.119 1.00 69.31 341 TYR A CA 1
ATOM 2792 C C . TYR A 1 341 ? 22.414 8.601 -29.361 1.00 69.31 341 TYR A C 1
ATOM 2794 O O . TYR A 1 341 ? 22.093 7.515 -29.846 1.00 69.31 341 TYR A O 1
ATOM 2802 N N . ASP A 1 342 ? 23.420 9.316 -29.832 1.00 64.56 342 ASP A N 1
ATOM 2803 C CA . ASP A 1 342 ? 24.152 9.054 -31.052 1.00 64.56 342 ASP A CA 1
ATOM 2804 C C . ASP A 1 342 ? 25.447 8.256 -30.851 1.00 64.56 342 ASP A C 1
ATOM 2806 O O . ASP A 1 342 ? 26.133 7.922 -31.827 1.00 64.56 342 ASP A O 1
ATOM 2810 N N . PHE A 1 343 ? 25.806 7.976 -29.598 1.00 70.25 343 PHE A N 1
ATOM 2811 C CA . PHE A 1 343 ? 27.006 7.235 -29.256 1.00 70.25 343 PHE A CA 1
ATOM 2812 C C . PHE A 1 343 ? 26.769 5.725 -29.339 1.00 70.25 343 PHE A C 1
ATOM 2814 O O . PHE A 1 343 ? 25.806 5.173 -28.805 1.00 70.25 343 PHE A O 1
ATOM 2821 N N . CYS A 1 344 ? 27.709 5.038 -29.979 1.00 65.06 344 CYS A N 1
ATOM 2822 C CA . CYS A 1 344 ? 27.773 3.590 -30.006 1.00 65.06 344 CYS A CA 1
ATOM 2823 C C . CYS A 1 344 ? 29.211 3.148 -29.754 1.00 65.06 344 CYS A C 1
ATOM 2825 O O . CYS A 1 344 ? 30.142 3.702 -30.347 1.00 65.06 344 CYS A O 1
ATOM 2827 N N . PHE A 1 345 ? 29.384 2.150 -28.890 1.00 69.38 345 PHE A N 1
ATOM 2828 C CA . PHE A 1 345 ? 30.683 1.530 -28.667 1.00 69.38 345 PHE A CA 1
ATOM 2829 C C . PHE A 1 345 ? 31.192 0.896 -29.972 1.00 69.38 345 PHE A C 1
ATOM 2831 O O . PHE A 1 345 ? 30.453 0.199 -30.676 1.00 69.38 345 PHE A O 1
ATOM 2838 N N . LYS A 1 346 ? 32.455 1.177 -30.322 1.00 61.12 346 LYS A N 1
ATOM 2839 C CA . LYS A 1 346 ? 33.045 0.846 -31.633 1.00 61.12 346 LYS A CA 1
ATOM 2840 C C . LYS A 1 346 ? 33.037 -0.649 -31.940 1.00 61.12 346 LYS A C 1
ATOM 2842 O O . LYS A 1 346 ? 32.853 -1.017 -33.095 1.00 61.12 346 LYS A O 1
ATOM 2847 N N . SER A 1 347 ? 33.237 -1.480 -30.925 1.00 58.38 347 SER A N 1
ATOM 2848 C CA . SER A 1 347 ? 33.375 -2.931 -31.056 1.00 58.38 347 SER A CA 1
ATOM 2849 C C . SER A 1 347 ? 32.207 -3.696 -30.436 1.00 58.38 347 SER A C 1
ATOM 2851 O O . SER A 1 347 ? 32.317 -4.890 -30.171 1.00 58.38 347 SER A O 1
ATOM 2853 N N . CYS A 1 348 ? 31.091 -3.017 -30.180 1.00 58.00 348 CYS A N 1
ATOM 2854 C CA . CYS A 1 348 ? 29.913 -3.655 -29.627 1.00 58.00 348 CYS A CA 1
ATOM 2855 C C . CYS A 1 348 ? 29.281 -4.532 -30.706 1.00 58.00 348 CYS A C 1
ATOM 2857 O O . CYS A 1 348 ? 28.658 -4.028 -31.635 1.00 58.00 348 CYS A O 1
ATOM 2859 N N . GLU A 1 349 ? 29.400 -5.851 -30.580 1.00 60.28 349 GLU A N 1
ATOM 2860 C CA . GLU A 1 349 ? 28.705 -6.826 -31.438 1.00 60.28 349 GLU A CA 1
ATOM 2861 C C . GLU A 1 349 ? 27.182 -6.591 -31.481 1.00 60.28 349 GLU A C 1
ATOM 2863 O O . GLU A 1 349 ? 26.500 -7.078 -32.381 1.00 60.28 349 GLU A O 1
ATOM 2868 N N . PHE A 1 350 ? 26.664 -5.770 -30.557 1.00 64.69 350 PHE A N 1
ATOM 2869 C CA . PHE A 1 350 ? 25.268 -5.376 -30.417 1.00 64.69 350 PHE A CA 1
ATOM 2870 C C . PHE A 1 350 ? 24.845 -4.114 -31.191 1.00 64.69 350 PHE A C 1
ATOM 2872 O O . PHE A 1 350 ? 23.754 -3.594 -30.942 1.00 64.69 350 PHE A O 1
ATOM 2879 N N . GLN A 1 351 ? 25.649 -3.604 -32.142 1.00 69.88 351 GLN A N 1
ATOM 2880 C CA . GLN A 1 351 ? 25.196 -2.505 -33.012 1.00 69.88 351 GLN A CA 1
ATOM 2881 C C . GLN A 1 351 ? 24.001 -2.948 -33.870 1.00 69.88 351 GLN A C 1
ATOM 2883 O O . GLN A 1 351 ? 24.121 -3.835 -34.717 1.00 69.88 351 GLN A O 1
ATOM 2888 N N . THR A 1 352 ? 22.859 -2.282 -33.700 1.00 72.19 352 THR A N 1
ATOM 2889 C CA . THR A 1 352 ? 21.707 -2.451 -34.599 1.00 72.19 352 THR A CA 1
ATOM 2890 C C . THR A 1 352 ? 21.979 -1.835 -35.971 1.00 72.19 352 THR A C 1
ATOM 2892 O O . THR A 1 352 ? 22.848 -0.969 -36.123 1.00 72.19 352 THR A O 1
ATOM 2895 N N . MET A 1 353 ? 21.200 -2.242 -36.976 1.00 69.50 353 MET A N 1
ATOM 2896 C CA . MET A 1 353 ? 21.258 -1.647 -38.314 1.00 69.50 353 MET A CA 1
ATOM 2897 C C . MET A 1 353 ? 21.062 -0.130 -38.293 1.00 69.50 353 MET A C 1
ATOM 2899 O O . MET A 1 353 ? 21.828 0.589 -38.933 1.00 69.50 353 MET A O 1
ATOM 2903 N N . ASP A 1 354 ? 20.135 0.369 -37.478 1.00 71.00 354 ASP A N 1
ATOM 2904 C CA . ASP A 1 354 ? 19.891 1.807 -37.329 1.00 71.00 354 ASP A CA 1
ATOM 2905 C C . ASP A 1 354 ? 21.098 2.544 -36.732 1.00 71.00 354 ASP A C 1
ATOM 2907 O O . ASP A 1 354 ? 21.431 3.655 -37.144 1.00 71.00 354 ASP A O 1
ATOM 2911 N N . MET A 1 355 ? 21.810 1.927 -35.781 1.00 74.06 355 MET A N 1
ATOM 2912 C CA . MET A 1 355 ? 23.019 2.511 -35.184 1.00 74.06 355 MET A CA 1
ATOM 2913 C C . MET A 1 355 ? 24.156 2.616 -36.205 1.00 74.06 355 MET A C 1
ATOM 2915 O O . MET A 1 355 ? 24.799 3.667 -36.308 1.00 74.06 355 MET A O 1
ATOM 2919 N N . LYS A 1 356 ? 24.364 1.557 -36.998 1.00 73.69 356 LYS A N 1
ATOM 2920 C CA . LYS A 1 356 ? 25.320 1.561 -38.114 1.00 73.69 356 LYS A CA 1
ATOM 2921 C C . LYS A 1 356 ? 24.938 2.630 -39.142 1.00 73.69 356 LYS A C 1
ATOM 2923 O O . LYS A 1 356 ? 25.793 3.401 -39.584 1.00 73.69 356 LYS A O 1
ATOM 2928 N N . LEU A 1 357 ? 23.647 2.730 -39.467 1.00 71.81 357 LEU A N 1
ATOM 2929 C CA . LEU A 1 357 ? 23.123 3.711 -40.409 1.00 71.81 357 LEU A CA 1
ATOM 2930 C C . LEU A 1 357 ? 23.366 5.148 -39.942 1.00 71.81 357 LEU A C 1
ATOM 2932 O O . LEU A 1 357 ? 23.845 5.962 -40.732 1.00 71.81 357 LEU A O 1
ATOM 2936 N N . ARG A 1 358 ? 23.097 5.459 -38.667 1.00 75.50 358 ARG A N 1
ATOM 2937 C CA . ARG A 1 358 ? 23.335 6.797 -38.100 1.00 75.50 358 ARG A CA 1
ATOM 2938 C C . ARG A 1 358 ? 24.781 7.241 -38.257 1.00 75.50 358 ARG A C 1
ATOM 2940 O O . ARG A 1 358 ? 25.036 8.381 -38.637 1.00 75.50 358 ARG A O 1
ATOM 2947 N N . SER A 1 359 ? 25.732 6.334 -38.030 1.00 74.88 359 SER A N 1
ATOM 2948 C CA . SER A 1 359 ? 27.152 6.623 -38.243 1.00 74.88 359 SER A CA 1
ATOM 2949 C C . SER A 1 359 ? 27.465 6.910 -39.717 1.00 74.88 359 SER A C 1
ATOM 2951 O O . SER A 1 359 ? 28.092 7.923 -40.028 1.00 74.88 359 SER A O 1
ATOM 2953 N N . GLN A 1 360 ? 26.986 6.061 -40.629 1.00 76.75 360 GLN A N 1
ATOM 2954 C CA . GLN A 1 360 ? 27.314 6.151 -42.053 1.00 76.75 360 GLN A CA 1
ATOM 2955 C C . GLN A 1 360 ? 26.633 7.322 -42.768 1.00 76.75 360 GLN A C 1
ATOM 2957 O O . GLN A 1 360 ? 27.266 7.963 -43.601 1.00 76.75 360 GLN A O 1
ATOM 2962 N N . LEU A 1 361 ? 25.372 7.624 -42.443 1.00 79.00 361 LEU A N 1
ATOM 2963 C CA . LEU A 1 361 ? 24.642 8.785 -42.966 1.00 79.00 361 LEU A CA 1
ATOM 2964 C C . LEU A 1 361 ? 24.948 10.073 -42.189 1.00 79.00 361 LEU A C 1
ATOM 2966 O O . LEU A 1 361 ? 24.492 11.146 -42.581 1.00 79.00 361 LEU A O 1
ATOM 2970 N N . GLN A 1 362 ? 25.705 9.995 -41.090 1.00 80.81 362 GLN A N 1
ATOM 2971 C CA . GLN A 1 362 ? 25.876 11.106 -40.148 1.00 80.81 362 GLN A CA 1
ATOM 2972 C C . GLN A 1 362 ? 24.513 11.711 -39.759 1.00 80.81 362 GLN A C 1
ATOM 2974 O O . GLN A 1 362 ? 24.331 12.932 -39.755 1.00 80.81 362 GLN A O 1
ATOM 2979 N N . SER A 1 363 ? 23.539 10.828 -39.522 1.00 80.69 363 SER A N 1
ATOM 2980 C CA . SER A 1 363 ? 22.157 11.168 -39.195 1.00 80.69 363 SER A CA 1
ATOM 2981 C C . SER A 1 363 ? 21.901 11.082 -37.692 1.00 80.69 363 SER A C 1
ATOM 2983 O O . SER A 1 363 ? 22.682 10.493 -36.942 1.00 80.69 363 SER A O 1
ATOM 2985 N N . PHE A 1 364 ? 20.800 11.694 -37.265 1.00 78.56 364 PHE A N 1
ATOM 2986 C CA . PHE A 1 364 ? 20.336 11.698 -35.879 1.00 78.56 364 PHE A CA 1
ATOM 2987 C C . PHE A 1 364 ? 19.100 10.803 -35.698 1.00 78.56 364 PHE A C 1
ATOM 2989 O O . PHE A 1 364 ? 18.480 10.396 -36.680 1.00 78.56 364 PHE A O 1
ATOM 2996 N N . GLY A 1 365 ? 18.724 10.498 -34.455 1.00 75.81 365 GLY A N 1
ATOM 2997 C CA . GLY A 1 365 ? 17.419 9.890 -34.152 1.00 75.81 365 GLY A CA 1
ATOM 2998 C C . GLY A 1 365 ? 16.245 10.853 -34.304 1.00 75.81 365 GLY A C 1
ATOM 2999 O O . GLY A 1 365 ? 16.319 11.838 -35.037 1.00 75.81 365 GLY A O 1
ATOM 3000 N N . TYR A 1 366 ? 15.170 10.588 -33.563 1.00 75.56 366 TYR A N 1
ATOM 3001 C CA . TYR A 1 366 ? 14.019 11.485 -33.466 1.00 75.56 366 TYR A CA 1
ATOM 3002 C C . TYR A 1 366 ? 14.440 12.916 -33.076 1.00 75.56 366 TYR A C 1
ATOM 3004 O O . TYR A 1 366 ? 15.104 13.126 -32.060 1.00 75.56 366 TYR A O 1
ATOM 3012 N N . LEU A 1 367 ? 13.987 13.909 -33.846 1.00 76.69 367 LEU A N 1
ATOM 3013 C CA . LEU A 1 367 ? 14.119 15.333 -33.533 1.00 76.69 367 LEU A CA 1
ATOM 3014 C C . LEU A 1 367 ? 12.756 16.019 -33.636 1.00 76.69 367 LEU A C 1
ATOM 3016 O O . LEU A 1 367 ? 11.985 15.754 -34.560 1.00 76.69 367 LEU A O 1
ATOM 3020 N N . SER A 1 368 ? 12.461 16.930 -32.705 1.00 73.56 368 SER A N 1
ATOM 3021 C CA . SER A 1 368 ? 11.262 17.765 -32.795 1.00 73.56 368 SER A CA 1
ATOM 3022 C C . SER A 1 368 ? 11.409 18.815 -33.900 1.00 73.56 368 SER A C 1
ATOM 3024 O O . SER A 1 368 ? 12.514 19.231 -34.259 1.00 73.56 368 SER A O 1
ATOM 3026 N N . SER A 1 369 ? 10.278 19.312 -34.404 1.00 77.38 369 SER A N 1
ATOM 3027 C CA . SER A 1 369 ? 10.284 20.363 -35.432 1.00 77.38 369 SER A CA 1
ATOM 3028 C C . SER A 1 369 ? 10.922 21.670 -34.937 1.00 77.38 369 SER A C 1
ATOM 3030 O O . SER A 1 369 ? 11.562 22.377 -35.719 1.00 77.38 369 SER A O 1
ATOM 3032 N N . SER A 1 370 ? 10.826 21.967 -33.634 1.00 76.19 370 SER A N 1
ATOM 3033 C CA . SER A 1 370 ? 11.527 23.096 -33.013 1.00 76.19 370 SER A CA 1
ATOM 3034 C C . SER A 1 370 ? 13.044 22.891 -33.012 1.00 76.19 370 SER A C 1
ATOM 3036 O O . SER A 1 370 ? 13.765 23.772 -33.473 1.00 76.19 370 SER A O 1
ATOM 3038 N N . SER A 1 371 ? 13.542 21.716 -32.606 1.00 77.88 371 SER A N 1
ATOM 3039 C CA . SER A 1 371 ? 14.980 21.406 -32.615 1.00 77.88 371 SER A CA 1
ATOM 3040 C C . SER A 1 371 ? 15.568 21.423 -34.025 1.00 77.88 371 SER A C 1
ATOM 3042 O O . SER A 1 371 ? 16.628 22.012 -34.237 1.00 77.88 371 SER A O 1
ATOM 3044 N N . ILE A 1 372 ? 14.866 20.841 -35.006 1.00 81.81 372 ILE A N 1
ATOM 3045 C CA . ILE A 1 372 ? 15.254 20.901 -36.425 1.00 81.81 372 ILE A CA 1
ATOM 3046 C C . ILE A 1 372 ? 15.373 22.358 -36.872 1.00 81.81 372 ILE A C 1
ATOM 3048 O O . ILE A 1 372 ? 16.366 22.748 -37.490 1.00 81.81 372 ILE A O 1
ATOM 3052 N N . THR A 1 373 ? 14.390 23.181 -36.499 1.00 82.25 373 THR A N 1
ATOM 3053 C CA . THR A 1 373 ? 14.380 24.594 -36.860 1.00 82.25 373 THR A CA 1
ATOM 3054 C C . THR A 1 373 ? 15.563 25.342 -36.262 1.00 82.25 373 THR A C 1
ATOM 3056 O O . THR A 1 373 ? 16.205 26.109 -36.978 1.00 82.25 373 THR A O 1
ATOM 3059 N N . THR A 1 374 ? 15.891 25.087 -34.998 1.00 80.88 374 THR A N 1
ATOM 3060 C CA . THR A 1 374 ? 17.036 25.698 -34.317 1.00 80.88 374 THR A CA 1
ATOM 3061 C C . THR A 1 374 ? 18.366 25.262 -34.934 1.00 80.88 374 THR A C 1
ATOM 3063 O O . THR A 1 374 ? 19.210 26.115 -35.198 1.00 80.88 374 THR A O 1
ATOM 3066 N N . ILE A 1 375 ? 18.558 23.973 -35.236 1.00 81.44 375 ILE A N 1
ATOM 3067 C CA . ILE A 1 375 ? 19.807 23.447 -35.830 1.00 81.44 375 ILE A CA 1
ATOM 3068 C C . ILE A 1 375 ? 20.043 23.998 -37.245 1.00 81.44 375 ILE A C 1
ATOM 3070 O O . ILE A 1 375 ? 21.179 24.286 -37.634 1.00 81.44 375 ILE A O 1
ATOM 3074 N N . LEU A 1 376 ? 18.972 24.126 -38.034 1.00 84.88 376 LEU A N 1
ATOM 3075 C CA . LEU A 1 376 ? 19.032 24.646 -39.401 1.00 84.88 376 LEU A CA 1
ATOM 3076 C C . LEU A 1 376 ? 18.903 26.173 -39.477 1.00 84.88 376 LEU A C 1
ATOM 3078 O O . LEU A 1 376 ? 18.964 26.724 -40.577 1.00 84.88 376 LEU A O 1
ATOM 3082 N N . SER A 1 377 ? 18.723 26.866 -38.348 1.00 77.50 377 SER A N 1
ATOM 3083 C CA . SER A 1 377 ? 18.674 28.329 -38.315 1.00 77.50 377 SER A CA 1
ATOM 3084 C C . SER A 1 377 ? 20.028 28.929 -38.719 1.00 77.50 377 SER A C 1
ATOM 3086 O O . SER A 1 377 ? 21.094 28.369 -38.443 1.00 77.50 377 SER A O 1
ATOM 3088 N N . SER A 1 378 ? 20.015 30.049 -39.447 1.00 66.06 378 SER A N 1
ATOM 3089 C CA . SER A 1 378 ? 21.255 30.729 -39.832 1.00 66.06 378 SER A CA 1
ATOM 3090 C C . SER A 1 378 ? 21.065 32.199 -40.191 1.00 66.06 378 SER A C 1
ATOM 3092 O O . SER A 1 378 ? 20.007 32.576 -40.689 1.00 66.06 378 SER A O 1
ATOM 3094 N N . ALA A 1 379 ? 22.152 32.964 -40.069 1.00 54.81 379 ALA A N 1
ATOM 3095 C CA . ALA A 1 379 ? 22.381 34.229 -40.757 1.00 54.81 379 ALA A CA 1
ATOM 3096 C C . ALA A 1 379 ? 23.188 33.963 -42.050 1.00 54.81 379 ALA A C 1
ATOM 3098 O O . ALA A 1 379 ? 24.402 33.774 -41.991 1.00 54.81 379 ALA A O 1
ATOM 3099 N N . GLY A 1 380 ? 22.535 33.844 -43.213 1.00 66.12 380 GLY A N 1
ATOM 3100 C CA . GLY A 1 380 ? 23.216 33.726 -44.516 1.00 66.12 380 GLY A CA 1
ATOM 3101 C C . GLY A 1 380 ? 22.476 32.890 -45.569 1.00 66.12 380 GLY A C 1
ATOM 3102 O O . GLY A 1 380 ? 21.553 32.150 -45.241 1.00 66.12 380 GLY A O 1
ATOM 3103 N N . ASP A 1 381 ? 22.918 32.986 -46.829 1.00 77.88 381 ASP A N 1
ATOM 3104 C CA . ASP A 1 381 ? 22.205 32.456 -48.010 1.00 77.88 381 ASP A CA 1
ATOM 3105 C C . ASP A 1 381 ? 22.563 31.000 -48.396 1.00 77.88 381 ASP A C 1
ATOM 3107 O O . ASP A 1 381 ? 22.106 30.450 -49.391 1.00 77.88 381 ASP A O 1
ATOM 3111 N N . THR A 1 382 ? 23.427 30.329 -47.631 1.00 85.94 382 THR A N 1
ATOM 3112 C CA . THR A 1 382 ? 23.837 28.953 -47.956 1.00 85.94 382 THR A CA 1
ATOM 3113 C C . THR A 1 382 ? 22.767 27.939 -47.550 1.00 85.94 382 THR A C 1
ATOM 3115 O O . THR A 1 382 ? 22.342 27.903 -46.393 1.00 85.94 382 THR A O 1
ATOM 3118 N N . SER A 1 383 ? 22.393 27.049 -48.475 1.00 89.19 383 SER A N 1
ATOM 3119 C CA . SER A 1 383 ? 21.557 25.881 -48.165 1.00 89.19 383 SER A CA 1
ATOM 3120 C C . SER A 1 383 ? 22.210 25.002 -47.094 1.00 89.19 383 SER A C 1
ATOM 3122 O O . SER A 1 383 ? 23.429 24.804 -47.083 1.00 89.19 383 SER A O 1
ATOM 3124 N N . ARG A 1 384 ? 21.395 24.484 -46.174 1.00 90.88 384 ARG A N 1
ATOM 3125 C CA . ARG A 1 384 ? 21.821 23.560 -45.119 1.00 90.88 384 ARG A CA 1
ATOM 3126 C C . ARG A 1 384 ? 20.845 22.408 -45.033 1.00 90.88 384 ARG A C 1
ATOM 3128 O O . ARG A 1 384 ? 19.653 22.598 -45.250 1.00 90.88 384 ARG A O 1
ATOM 3135 N N . PHE A 1 385 ? 21.331 21.229 -44.682 1.00 92.81 385 PHE A N 1
ATOM 3136 C CA . PHE A 1 385 ? 20.467 20.075 -44.479 1.00 92.81 385 PHE A CA 1
ATOM 3137 C C . PHE A 1 385 ? 20.877 19.262 -43.261 1.00 92.81 385 PHE A C 1
ATOM 3139 O O . PHE A 1 385 ? 22.036 19.287 -42.849 1.00 92.81 385 PHE A O 1
ATOM 3146 N N . LEU A 1 386 ? 19.930 18.518 -42.704 1.00 91.06 386 LEU A N 1
ATOM 3147 C CA . LEU A 1 386 ? 20.182 17.477 -41.715 1.00 91.06 386 LEU A CA 1
ATOM 3148 C C . LEU A 1 386 ? 19.452 16.202 -42.119 1.00 91.06 386 LEU A C 1
ATOM 3150 O O . LEU A 1 386 ? 18.474 16.252 -42.862 1.00 91.06 386 LEU A O 1
ATOM 3154 N N . ILE A 1 387 ? 19.938 15.073 -41.618 1.00 89.69 387 ILE A N 1
ATOM 3155 C CA . ILE A 1 387 ? 19.294 13.772 -41.780 1.00 89.69 387 ILE A CA 1
ATOM 3156 C C . ILE A 1 387 ? 18.902 13.292 -40.388 1.00 89.69 387 ILE A C 1
ATOM 3158 O O . ILE A 1 387 ? 19.744 13.297 -39.487 1.00 89.69 387 ILE A O 1
ATOM 3162 N N . HIS A 1 388 ? 17.654 12.882 -40.203 1.00 86.62 388 HIS A N 1
ATOM 3163 C CA . HIS A 1 388 ? 17.171 12.371 -38.923 1.00 86.62 388 HIS A CA 1
ATOM 3164 C C . HIS A 1 388 ? 16.153 11.248 -39.108 1.00 86.62 388 HIS A C 1
ATOM 3166 O O . HIS A 1 388 ? 15.610 11.082 -40.197 1.00 86.62 388 HIS A O 1
ATOM 3172 N N . GLU A 1 389 ? 15.909 10.458 -38.068 1.00 81.94 389 GLU A N 1
ATOM 3173 C CA . GLU A 1 389 ? 14.869 9.431 -38.107 1.00 81.94 389 GLU A CA 1
ATOM 3174 C C . GLU A 1 389 ? 13.477 10.077 -38.121 1.00 81.94 389 GLU A C 1
ATOM 3176 O O . GLU A 1 389 ? 13.222 11.062 -37.414 1.00 81.94 389 GLU A O 1
ATOM 3181 N N . SER A 1 390 ? 12.580 9.530 -38.944 1.00 79.81 390 SER A N 1
ATOM 3182 C CA . SER A 1 390 ? 11.236 10.056 -39.140 1.00 79.81 390 SER A CA 1
ATOM 3183 C C . SER A 1 390 ? 10.470 10.053 -37.817 1.00 79.81 390 SER A C 1
ATOM 3185 O O . SER A 1 390 ? 10.387 9.023 -37.138 1.00 79.81 390 SER A O 1
ATOM 3187 N N . PRO A 1 391 ? 9.822 11.173 -37.463 1.00 72.31 391 PRO A N 1
ATOM 3188 C CA . PRO A 1 391 ? 9.043 11.256 -36.246 1.00 72.31 391 PRO A CA 1
ATOM 3189 C C . PRO A 1 391 ? 7.770 10.416 -36.312 1.00 72.31 391 PRO A C 1
ATOM 3191 O O . PRO A 1 391 ? 7.144 10.235 -35.278 1.00 72.31 391 PRO A O 1
ATOM 3194 N N . TYR A 1 392 ? 7.403 9.868 -37.474 1.00 72.69 392 TYR A N 1
ATOM 3195 C CA . TYR A 1 392 ? 6.159 9.117 -37.668 1.00 72.69 392 TYR A CA 1
ATOM 3196 C C . TYR A 1 392 ? 6.374 7.669 -38.121 1.00 72.69 392 TYR A C 1
ATOM 3198 O O . TYR A 1 392 ? 5.447 6.864 -38.043 1.00 72.69 392 TYR A O 1
ATOM 3206 N N . LYS A 1 393 ? 7.562 7.323 -38.634 1.00 76.75 393 LYS A N 1
ATOM 3207 C CA . LYS A 1 393 ? 7.840 6.003 -39.214 1.00 76.75 393 LYS A CA 1
ATOM 3208 C C . LYS A 1 393 ? 9.169 5.453 -38.707 1.00 76.75 393 LYS A C 1
ATOM 3210 O O . LYS A 1 393 ? 10.228 5.916 -39.112 1.00 76.75 393 LYS A O 1
ATOM 3215 N N . PHE A 1 394 ? 9.091 4.430 -37.863 1.00 75.94 394 PHE A N 1
ATOM 3216 C CA . PHE A 1 394 ? 10.258 3.702 -37.364 1.00 75.94 394 PHE A CA 1
ATOM 3217 C C . PHE A 1 394 ? 11.115 3.146 -38.511 1.00 75.94 394 PHE A C 1
ATOM 3219 O O . PHE A 1 394 ? 10.561 2.599 -39.471 1.00 75.94 394 PHE A O 1
ATOM 3226 N N . GLY A 1 395 ? 12.440 3.298 -38.415 1.00 74.69 395 GLY A N 1
ATOM 3227 C CA . GLY A 1 395 ? 13.389 2.797 -39.416 1.00 74.69 395 GLY A CA 1
ATOM 3228 C C . GLY A 1 395 ? 13.382 3.558 -40.751 1.00 74.69 395 GLY A C 1
ATOM 3229 O O . GLY A 1 395 ? 14.065 3.159 -41.694 1.00 74.69 395 GLY A O 1
ATOM 3230 N N . LYS A 1 396 ? 12.625 4.660 -40.867 1.00 81.44 396 LYS A N 1
ATOM 3231 C CA . LYS A 1 396 ? 12.682 5.571 -42.022 1.00 81.44 396 LYS A CA 1
ATOM 3232 C C . LYS A 1 396 ? 13.387 6.859 -41.634 1.00 81.44 396 LYS A C 1
ATOM 3234 O O . LYS A 1 396 ? 13.239 7.335 -40.515 1.00 81.44 396 LYS A O 1
ATOM 3239 N N . TYR A 1 397 ? 14.125 7.441 -42.571 1.00 87.06 397 TYR A N 1
ATOM 3240 C CA . TYR A 1 397 ? 14.889 8.663 -42.332 1.00 87.06 397 TYR A CA 1
ATOM 3241 C C . TYR A 1 397 ? 14.382 9.787 -43.227 1.00 87.06 397 TYR A C 1
ATOM 3243 O O . TYR A 1 397 ? 13.951 9.548 -44.348 1.00 87.06 397 TYR A O 1
ATOM 3251 N N . GLU A 1 398 ? 14.444 11.016 -42.737 1.00 90.38 398 GLU A N 1
ATOM 3252 C CA . GLU A 1 398 ? 14.061 12.222 -43.461 1.00 90.38 398 GLU A CA 1
ATOM 3253 C C . GLU A 1 398 ? 15.287 13.126 -43.624 1.00 90.38 398 GLU A C 1
ATOM 3255 O O . GLU A 1 398 ? 16.099 13.288 -42.707 1.00 90.38 398 GLU A O 1
ATOM 3260 N N . VAL A 1 399 ? 15.425 13.728 -44.805 1.00 92.62 399 VAL A N 1
ATOM 3261 C CA . VAL A 1 399 ? 16.343 14.842 -45.045 1.00 92.62 399 VAL A CA 1
ATOM 3262 C C . VAL A 1 399 ? 15.540 16.125 -44.967 1.00 92.62 399 VAL A C 1
ATOM 3264 O O . VAL A 1 399 ? 14.665 16.355 -45.802 1.00 92.62 399 VAL A O 1
ATOM 3267 N N . VAL A 1 400 ? 15.868 16.982 -44.007 1.00 92.62 400 VAL A N 1
ATOM 3268 C CA . VAL A 1 400 ? 15.287 18.322 -43.915 1.00 92.62 400 VAL A CA 1
ATOM 3269 C C . VAL A 1 400 ? 16.309 19.312 -44.434 1.00 92.62 400 VAL A C 1
ATOM 3271 O O . VAL A 1 400 ? 17.400 19.447 -43.880 1.00 92.62 400 VAL A O 1
ATOM 3274 N N . VAL A 1 401 ? 15.960 19.984 -45.524 1.00 92.25 401 VAL A N 1
ATOM 3275 C CA . VAL A 1 401 ? 16.764 21.017 -46.166 1.00 92.25 401 VAL A CA 1
ATOM 3276 C C . VAL A 1 401 ? 16.133 22.363 -45.858 1.00 92.25 401 VAL A C 1
ATOM 3278 O O . VAL A 1 401 ? 14.934 22.542 -46.054 1.00 92.25 401 VAL A O 1
ATOM 3281 N N . ARG A 1 402 ? 16.947 23.325 -45.433 1.00 89.62 402 ARG A N 1
ATOM 3282 C CA . ARG A 1 402 ? 16.537 24.716 -45.288 1.00 89.62 402 ARG A CA 1
ATOM 3283 C C . ARG A 1 402 ? 17.408 25.631 -46.131 1.00 89.62 402 ARG A C 1
ATOM 3285 O O . ARG A 1 402 ? 18.640 25.557 -46.097 1.00 89.62 402 ARG A O 1
ATOM 3292 N N . HIS A 1 403 ? 16.745 26.521 -46.853 1.00 87.19 403 HIS A N 1
ATOM 3293 C CA . HIS A 1 403 ? 17.360 27.583 -47.630 1.00 87.19 403 HIS A CA 1
ATOM 3294 C C . HIS A 1 403 ? 16.525 28.851 -47.443 1.00 87.19 403 HIS A C 1
ATOM 3296 O O . HIS A 1 403 ? 15.342 28.869 -47.769 1.00 87.19 403 HIS A O 1
ATOM 3302 N N . LYS A 1 404 ? 17.117 29.903 -46.864 1.00 81.62 404 LYS A N 1
ATOM 3303 C CA . LYS A 1 404 ? 16.370 31.080 -46.381 1.00 81.62 404 LYS A CA 1
ATOM 3304 C C . LYS A 1 404 ? 15.206 30.658 -45.458 1.00 81.62 404 LYS A C 1
ATOM 3306 O O . LYS A 1 404 ? 15.434 29.937 -44.488 1.00 81.62 404 LYS A O 1
ATOM 3311 N N . ALA A 1 405 ? 13.985 31.110 -45.755 1.00 77.94 405 ALA A N 1
ATOM 3312 C CA . ALA A 1 405 ? 12.757 30.767 -45.039 1.00 77.94 405 ALA A CA 1
ATOM 3313 C C . ALA A 1 405 ? 12.071 29.490 -45.567 1.00 77.94 405 ALA A C 1
ATOM 3315 O O . ALA A 1 405 ? 11.074 29.059 -44.994 1.00 77.94 405 ALA A O 1
ATOM 3316 N N . GLU A 1 406 ? 12.581 28.883 -46.642 1.00 84.25 406 GLU A N 1
ATOM 3317 C CA . GLU A 1 406 ? 11.973 27.707 -47.264 1.00 84.25 406 GLU A CA 1
ATOM 3318 C C . GLU A 1 406 ? 12.533 26.410 -46.668 1.00 84.25 406 GLU A C 1
ATOM 3320 O O . GLU A 1 406 ? 13.745 26.249 -46.486 1.00 84.25 406 GLU A O 1
ATOM 3325 N N . GLU A 1 407 ? 11.636 25.464 -46.387 1.00 89.50 407 GLU A N 1
ATOM 3326 C CA . GLU A 1 407 ? 11.954 24.121 -45.906 1.00 89.50 407 GLU A CA 1
ATOM 3327 C C . GLU A 1 407 ? 11.501 23.083 -46.937 1.00 89.50 407 GLU A C 1
ATOM 3329 O O . GLU A 1 407 ? 10.367 23.104 -47.409 1.00 89.50 407 GLU A O 1
ATOM 3334 N N . THR A 1 408 ? 12.391 22.160 -47.294 1.00 90.75 408 THR A N 1
ATOM 3335 C CA . THR A 1 408 ? 12.091 21.014 -48.159 1.00 90.75 408 THR A CA 1
ATOM 3336 C C . THR A 1 408 ? 12.401 19.727 -47.412 1.00 90.75 408 THR A C 1
ATOM 3338 O O . THR A 1 408 ? 13.461 19.609 -46.797 1.00 90.75 408 THR A O 1
ATOM 3341 N N . ARG A 1 409 ? 11.502 18.743 -47.500 1.00 91.62 409 ARG A N 1
ATOM 3342 C CA . ARG A 1 409 ? 11.683 17.416 -46.902 1.00 91.62 409 ARG A CA 1
ATOM 3343 C C . ARG A 1 409 ? 11.796 16.341 -47.974 1.00 91.62 409 ARG A C 1
ATOM 3345 O O . ARG A 1 409 ? 11.069 16.376 -48.967 1.00 91.62 409 ARG A O 1
ATOM 3352 N N . LEU A 1 410 ? 12.725 15.415 -47.775 1.00 93.00 410 LEU A N 1
ATOM 3353 C CA . LEU A 1 410 ? 12.953 14.249 -48.626 1.00 93.00 410 LEU A CA 1
ATOM 3354 C C . LEU A 1 410 ? 12.919 12.999 -47.752 1.00 93.00 410 LEU A C 1
ATOM 3356 O O . LEU A 1 410 ? 13.419 13.032 -46.630 1.00 93.00 410 LEU A O 1
ATOM 3360 N N . ASP A 1 411 ? 12.410 11.896 -48.283 1.00 91.38 411 ASP A N 1
ATOM 3361 C CA . ASP A 1 411 ? 12.362 10.623 -47.567 1.00 91.38 411 ASP A CA 1
ATOM 3362 C C . ASP A 1 411 ? 13.535 9.733 -47.991 1.00 91.38 411 ASP A C 1
ATOM 3364 O O . ASP A 1 411 ? 13.851 9.627 -49.177 1.00 91.38 411 ASP A O 1
ATOM 3368 N N . ILE A 1 412 ? 14.162 9.063 -47.029 1.00 89.75 412 ILE A N 1
ATOM 3369 C CA . ILE A 1 412 ? 15.144 8.004 -47.248 1.00 89.75 412 ILE A CA 1
ATOM 3370 C C . ILE A 1 412 ? 14.512 6.672 -46.850 1.00 89.75 412 ILE A C 1
ATOM 3372 O O . ILE A 1 412 ? 14.089 6.472 -45.708 1.00 89.75 412 ILE A O 1
ATOM 3376 N N . GLU A 1 413 ? 14.509 5.739 -47.793 1.00 86.81 413 GLU A N 1
ATOM 3377 C CA . GLU A 1 413 ? 14.143 4.348 -47.571 1.00 86.81 413 GLU A CA 1
ATOM 3378 C C . GLU A 1 413 ? 15.394 3.468 -47.585 1.00 86.81 413 GLU A C 1
ATOM 3380 O O . GLU A 1 413 ? 16.204 3.524 -48.514 1.00 86.81 413 GLU A O 1
ATOM 3385 N N . ILE A 1 414 ? 15.558 2.667 -46.535 1.00 82.62 414 ILE A N 1
ATOM 3386 C CA . ILE A 1 414 ? 16.643 1.694 -46.414 1.00 82.62 414 ILE A CA 1
ATOM 3387 C C . ILE A 1 414 ? 16.169 0.404 -47.069 1.00 82.62 414 ILE A C 1
ATOM 3389 O O . ILE A 1 414 ? 15.114 -0.111 -46.710 1.00 82.62 414 ILE A O 1
ATOM 3393 N N . ILE A 1 415 ? 16.938 -0.102 -48.029 1.00 81.75 415 ILE A N 1
ATOM 3394 C CA . ILE A 1 415 ? 16.636 -1.385 -48.673 1.00 81.75 415 ILE A CA 1
ATOM 3395 C C . ILE A 1 415 ? 17.333 -2.515 -47.921 1.00 81.75 415 ILE A C 1
ATOM 3397 O O . ILE A 1 415 ? 16.723 -3.540 -47.648 1.00 81.75 415 ILE A O 1
ATOM 3401 N N . ASP A 1 416 ? 18.617 -2.331 -47.616 1.00 76.75 416 ASP A N 1
ATOM 3402 C CA . ASP A 1 416 ? 19.450 -3.334 -46.956 1.00 76.75 416 ASP A CA 1
ATOM 3403 C C . ASP A 1 416 ? 20.673 -2.693 -46.283 1.00 76.75 416 ASP A C 1
ATOM 3405 O O . ASP A 1 416 ? 20.776 -1.466 -46.144 1.00 76.75 416 ASP A O 1
ATOM 3409 N N . GLU A 1 417 ? 21.624 -3.540 -45.878 1.00 70.75 417 GLU A N 1
ATOM 3410 C CA . GLU A 1 417 ? 22.873 -3.154 -45.241 1.00 70.75 417 GLU A CA 1
ATOM 3411 C C . GLU A 1 417 ? 23.798 -2.263 -46.068 1.00 70.75 417 GLU A C 1
ATOM 3413 O O . GLU A 1 417 ? 24.737 -1.764 -45.463 1.00 70.75 417 GLU A O 1
ATOM 3418 N N . ASN A 1 418 ? 23.538 -1.947 -47.339 1.00 77.44 418 ASN A N 1
ATOM 3419 C CA . ASN A 1 418 ? 24.360 -1.025 -48.136 1.00 77.44 418 ASN A CA 1
ATOM 3420 C C . ASN A 1 418 ? 23.567 -0.030 -48.996 1.00 77.44 418 ASN A C 1
ATOM 3422 O O . ASN A 1 418 ? 24.079 1.053 -49.293 1.00 77.44 418 ASN A O 1
ATOM 3426 N N . ARG A 1 419 ? 22.335 -0.358 -49.393 1.00 85.38 419 ARG A N 1
ATOM 3427 C CA . ARG A 1 419 ? 21.559 0.401 -50.385 1.00 85.38 419 ARG A CA 1
ATOM 3428 C C . ARG A 1 419 ? 20.450 1.237 -49.758 1.00 85.38 419 ARG A C 1
ATOM 3430 O O . ARG A 1 419 ? 19.741 0.799 -48.850 1.00 85.38 419 ARG A O 1
ATOM 3437 N N . VAL A 1 420 ? 20.275 2.441 -50.297 1.00 89.19 420 VAL A N 1
ATOM 3438 C CA . VAL A 1 420 ? 19.250 3.407 -49.889 1.00 89.19 420 VAL A CA 1
ATOM 3439 C C . VAL A 1 420 ? 18.605 4.067 -51.106 1.00 89.19 420 VAL A C 1
ATOM 3441 O O . VAL A 1 420 ? 19.243 4.255 -52.146 1.00 89.19 420 VAL A O 1
ATOM 3444 N N . LYS A 1 421 ? 17.340 4.459 -50.959 1.00 91.44 421 LYS A N 1
ATOM 3445 C CA . LYS A 1 421 ? 16.591 5.246 -51.943 1.00 91.44 421 LYS A CA 1
ATOM 3446 C C . LYS A 1 421 ? 16.176 6.584 -51.359 1.00 91.44 421 LYS A C 1
ATOM 3448 O O . LYS A 1 421 ? 15.729 6.647 -50.219 1.00 91.44 421 LYS A O 1
ATOM 3453 N N . LEU A 1 422 ? 16.313 7.642 -52.151 1.00 93.75 422 LEU A N 1
ATOM 3454 C CA . LEU A 1 422 ? 15.891 8.998 -51.823 1.00 93.75 422 LEU A CA 1
ATOM 3455 C C . LEU A 1 422 ? 14.640 9.346 -52.628 1.00 93.75 422 LEU A C 1
ATOM 3457 O O . LEU A 1 422 ? 14.649 9.234 -53.854 1.00 93.75 422 LEU A O 1
ATOM 3461 N N . PHE A 1 423 ? 13.608 9.838 -51.953 1.00 92.75 423 PHE A N 1
ATOM 3462 C CA . PHE A 1 423 ? 12.340 10.232 -52.548 1.00 92.75 423 PHE A CA 1
ATOM 3463 C C . PHE A 1 423 ? 11.997 11.689 -52.242 1.00 92.75 423 PHE A C 1
ATOM 3465 O O . PHE A 1 423 ? 12.351 12.230 -51.196 1.00 92.75 423 PHE A O 1
ATOM 3472 N N . GLN A 1 424 ? 11.239 12.309 -53.142 1.00 91.75 424 GLN A N 1
ATOM 3473 C CA . GLN A 1 424 ? 10.561 13.581 -52.908 1.00 91.75 424 GLN A CA 1
ATOM 3474 C C . GLN A 1 424 ? 9.129 13.463 -53.414 1.00 91.75 424 GLN A C 1
ATOM 3476 O O . GLN A 1 424 ? 8.917 13.116 -54.573 1.00 91.75 424 GLN A O 1
ATOM 3481 N N . ASN A 1 425 ? 8.141 13.725 -52.555 1.00 86.50 425 ASN A N 1
ATOM 3482 C CA . ASN A 1 425 ? 6.718 13.594 -52.896 1.00 86.50 425 ASN A CA 1
ATOM 3483 C C . ASN A 1 425 ? 6.370 12.230 -53.534 1.00 86.50 425 ASN A C 1
ATOM 3485 O O . ASN A 1 425 ? 5.606 12.169 -54.493 1.00 86.50 425 ASN A O 1
ATOM 3489 N N . LYS A 1 426 ? 6.938 11.137 -52.994 1.00 85.62 426 LYS A N 1
ATOM 3490 C CA . LYS A 1 426 ? 6.832 9.744 -53.493 1.00 85.62 426 LYS A CA 1
ATOM 3491 C C . LYS A 1 426 ? 7.516 9.451 -54.838 1.00 85.62 426 LYS A C 1
ATOM 3493 O O . LYS A 1 426 ? 7.494 8.305 -55.276 1.00 85.62 426 LYS A O 1
ATOM 3498 N N . THR A 1 427 ? 8.165 10.428 -55.463 1.00 91.31 427 THR A N 1
ATOM 3499 C CA . THR A 1 427 ? 8.972 10.216 -56.671 1.00 91.31 427 THR A CA 1
ATOM 3500 C C . THR A 1 427 ? 10.398 9.845 -56.284 1.00 91.31 427 THR A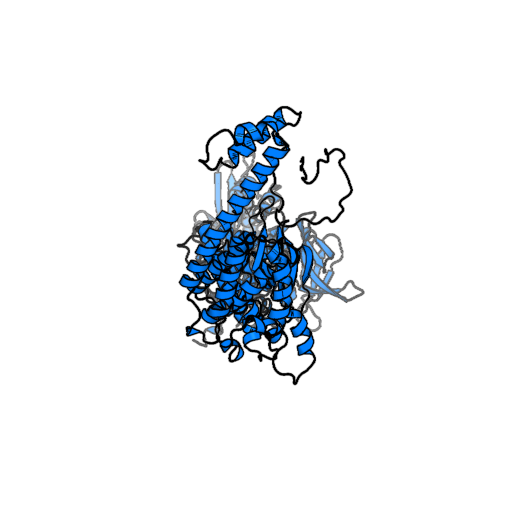 C 1
ATOM 3502 O O . THR A 1 427 ? 11.027 10.557 -55.499 1.00 91.31 427 THR A O 1
ATOM 3505 N N . GLU A 1 428 ? 10.916 8.739 -56.824 1.00 93.81 428 GLU A N 1
ATOM 3506 C CA . GLU A 1 428 ? 12.305 8.319 -56.606 1.00 93.81 428 GLU A CA 1
ATOM 3507 C C . GLU A 1 428 ? 13.257 9.311 -57.289 1.00 93.81 428 GLU A C 1
ATOM 3509 O O . GLU A 1 428 ? 13.185 9.535 -58.495 1.00 93.81 428 GLU A O 1
ATOM 3514 N N . LEU A 1 429 ? 14.149 9.919 -56.509 1.00 92.62 429 LEU A N 1
ATOM 3515 C CA . LEU A 1 429 ? 15.178 10.832 -57.004 1.00 92.62 429 LEU A CA 1
ATOM 3516 C C . LEU A 1 429 ? 16.499 10.116 -57.266 1.00 92.62 429 LEU A C 1
ATOM 3518 O O . LEU A 1 429 ? 17.245 10.496 -58.170 1.00 92.62 429 LEU A O 1
ATOM 3522 N N . LYS A 1 430 ? 16.842 9.146 -56.409 1.00 90.69 430 LYS A N 1
ATOM 3523 C CA . LYS A 1 430 ? 18.116 8.432 -56.477 1.00 90.69 430 LYS A CA 1
ATOM 3524 C C . LYS A 1 430 ? 18.054 7.106 -55.725 1.00 90.69 430 LYS A C 1
ATOM 3526 O O . LYS A 1 430 ? 17.513 7.057 -54.626 1.00 90.69 430 LYS A O 1
ATOM 3531 N N . SER A 1 431 ? 18.695 6.081 -56.274 1.00 92.62 431 SER A N 1
ATOM 3532 C CA . SER A 1 431 ? 18.968 4.802 -55.614 1.00 92.62 431 SER A CA 1
ATOM 3533 C C . SER A 1 431 ? 20.471 4.555 -55.677 1.00 92.62 431 SER A C 1
ATOM 3535 O O . SER A 1 431 ? 21.035 4.493 -56.770 1.00 92.62 431 SER A O 1
ATOM 3537 N N . CYS A 1 432 ? 21.145 4.484 -54.533 1.00 91.12 432 CYS A N 1
ATOM 3538 C CA . CYS A 1 432 ? 22.596 4.308 -54.479 1.00 91.12 432 CYS A CA 1
ATOM 3539 C C . CYS A 1 432 ? 23.050 3.726 -53.136 1.00 91.12 432 CYS A C 1
ATOM 3541 O O . CYS A 1 432 ? 22.240 3.471 -52.242 1.00 91.12 432 CYS A O 1
ATOM 3543 N N . ASP A 1 433 ? 24.356 3.509 -52.994 1.00 88.44 433 ASP A N 1
ATOM 3544 C CA . ASP A 1 433 ? 24.937 3.260 -51.681 1.00 88.44 433 ASP A CA 1
ATOM 3545 C C . ASP A 1 433 ? 24.915 4.530 -50.807 1.00 88.44 433 ASP A C 1
ATOM 3547 O O . ASP A 1 433 ? 24.627 5.651 -51.254 1.00 88.44 433 ASP A O 1
ATOM 3551 N N . ARG A 1 434 ? 25.193 4.350 -49.517 1.00 84.19 434 ARG A N 1
ATOM 3552 C CA . ARG A 1 434 ? 25.105 5.435 -48.530 1.00 84.19 434 ARG A CA 1
ATOM 3553 C C . ARG A 1 434 ? 26.164 6.526 -48.712 1.00 84.19 434 ARG A C 1
ATOM 3555 O O . ARG A 1 434 ? 25.788 7.701 -48.649 1.00 84.19 434 ARG A O 1
ATOM 3562 N N . PRO A 1 435 ? 27.451 6.208 -48.963 1.00 86.94 435 PRO A N 1
ATOM 3563 C CA . PRO A 1 435 ? 28.451 7.230 -49.269 1.00 86.94 435 PRO A CA 1
ATOM 3564 C C . PRO A 1 435 ? 28.076 8.086 -50.487 1.00 86.94 435 PRO A C 1
ATOM 3566 O O . PRO A 1 435 ? 28.192 9.315 -50.436 1.00 86.94 435 PRO A O 1
ATOM 3569 N N . ALA A 1 436 ? 27.559 7.470 -51.554 1.00 89.44 436 ALA A N 1
ATOM 3570 C CA . ALA A 1 436 ? 27.111 8.172 -52.751 1.00 89.44 436 ALA A CA 1
ATOM 3571 C C . ALA A 1 436 ? 25.889 9.060 -52.482 1.00 89.44 436 ALA A C 1
ATOM 3573 O O . ALA A 1 436 ? 25.793 10.152 -53.055 1.00 89.44 436 ALA A O 1
ATOM 3574 N N . LEU A 1 437 ? 24.982 8.645 -51.587 1.00 90.56 437 LEU A N 1
ATOM 3575 C CA . LEU A 1 437 ? 23.857 9.481 -51.164 1.00 90.56 437 LEU A CA 1
ATOM 3576 C C . LEU A 1 437 ? 24.355 10.737 -50.441 1.00 90.56 437 LEU A C 1
ATOM 3578 O O . LEU A 1 437 ? 23.942 11.846 -50.780 1.00 90.56 437 LEU A O 1
ATOM 3582 N N . LEU A 1 438 ? 25.276 10.589 -49.485 1.00 89.62 438 LEU A N 1
ATOM 3583 C CA . LEU A 1 438 ? 25.855 11.730 -48.774 1.00 89.62 438 LEU A CA 1
ATOM 3584 C C . LEU A 1 438 ? 26.595 12.681 -49.706 1.00 89.62 438 LEU A C 1
ATOM 3586 O O . LEU A 1 438 ? 26.432 13.897 -49.600 1.00 89.62 438 LEU A O 1
ATOM 3590 N N . HIS A 1 439 ? 27.381 12.141 -50.635 1.00 90.75 439 HIS A N 1
ATOM 3591 C CA . HIS A 1 439 ? 28.061 12.944 -51.643 1.00 90.75 439 HIS A CA 1
ATOM 3592 C C . HIS A 1 439 ? 27.055 13.728 -52.503 1.00 90.75 439 HIS A C 1
ATOM 3594 O O . HIS A 1 439 ? 27.208 14.934 -52.695 1.00 90.75 439 HIS A O 1
ATOM 3600 N N . TYR A 1 440 ? 25.974 13.077 -52.946 1.00 93.06 440 TYR A N 1
ATOM 3601 C CA . TYR A 1 440 ? 24.891 13.729 -53.684 1.00 93.06 440 TYR A CA 1
ATOM 3602 C C . TYR A 1 440 ? 24.240 14.870 -52.887 1.00 93.06 440 TYR A C 1
ATOM 3604 O O . TYR A 1 440 ? 24.119 15.984 -53.402 1.00 93.06 440 TYR A O 1
ATOM 3612 N N . LEU A 1 441 ? 23.860 14.620 -51.629 1.00 92.94 441 LEU A N 1
ATOM 3613 C CA . LEU A 1 441 ? 23.218 15.618 -50.771 1.00 92.94 441 LEU A CA 1
ATOM 3614 C C . LEU A 1 441 ? 24.150 16.802 -50.476 1.00 92.94 441 LEU A C 1
ATOM 3616 O O . LEU A 1 441 ? 23.713 17.947 -50.554 1.00 92.94 441 LEU A O 1
ATOM 3620 N N . ARG A 1 442 ? 25.440 16.559 -50.212 1.00 92.88 442 ARG A N 1
ATOM 3621 C CA . ARG A 1 442 ? 26.439 17.620 -49.978 1.00 92.88 442 ARG A CA 1
ATOM 3622 C C . ARG A 1 442 ? 26.697 18.464 -51.221 1.00 92.88 442 ARG A C 1
ATOM 3624 O O . ARG A 1 442 ? 26.774 19.683 -51.120 1.00 92.88 442 ARG A O 1
ATOM 3631 N N . ASN A 1 443 ? 26.744 17.861 -52.406 1.00 92.50 443 ASN A N 1
ATOM 3632 C CA . ASN A 1 443 ? 26.909 18.626 -53.644 1.00 92.50 443 ASN A CA 1
ATOM 3633 C C . ASN A 1 443 ? 25.695 19.525 -53.926 1.00 92.50 443 ASN A C 1
ATOM 3635 O O . ASN A 1 443 ? 25.860 20.693 -54.305 1.00 92.50 443 ASN A O 1
ATOM 3639 N N . LYS A 1 444 ? 24.483 18.993 -53.709 1.00 91.69 444 LYS A N 1
ATOM 3640 C CA . LYS A 1 444 ? 23.216 19.682 -53.985 1.00 91.69 444 LYS A CA 1
ATOM 3641 C C . LYS A 1 444 ? 22.882 20.748 -52.937 1.00 91.69 444 LYS A C 1
ATOM 3643 O O . LYS A 1 444 ? 22.596 21.882 -53.301 1.00 91.69 444 LYS A O 1
ATOM 3648 N N . TYR A 1 445 ? 22.969 20.404 -51.654 1.00 91.19 445 TYR A N 1
ATOM 3649 C CA . TYR A 1 445 ? 22.509 21.229 -50.529 1.00 91.19 445 TYR A CA 1
ATOM 3650 C C . TYR A 1 445 ? 23.641 21.827 -49.686 1.00 91.19 445 TYR A C 1
ATOM 3652 O O . TYR A 1 445 ? 23.37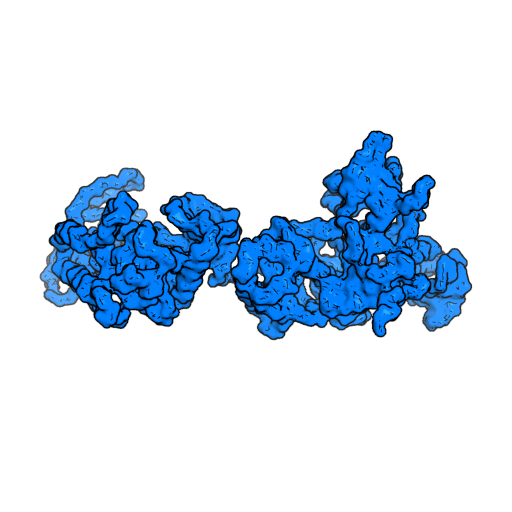4 22.473 -48.680 1.00 91.19 445 TYR A O 1
ATOM 3660 N N . LYS A 1 446 ? 24.899 21.660 -50.110 1.00 90.25 446 LYS A N 1
ATOM 3661 C CA . LYS A 1 446 ? 26.115 22.266 -49.544 1.00 90.25 446 LYS A CA 1
ATOM 3662 C C . LYS A 1 446 ? 26.481 21.758 -48.150 1.00 90.25 446 LYS A C 1
ATOM 3664 O O . LYS A 1 446 ? 27.358 20.906 -48.028 1.00 90.25 446 LYS A O 1
ATOM 3669 N N . ILE A 1 447 ? 25.852 22.276 -47.097 1.00 88.38 447 ILE A N 1
ATOM 3670 C CA . ILE A 1 447 ? 26.314 22.068 -45.718 1.00 88.38 447 ILE A CA 1
ATOM 3671 C C . ILE A 1 447 ? 25.398 21.083 -44.992 1.00 88.38 447 ILE A C 1
ATOM 3673 O O . ILE A 1 447 ? 24.243 21.391 -44.704 1.00 88.38 447 ILE A O 1
ATOM 3677 N N . GLN A 1 448 ? 25.945 19.927 -44.617 1.00 90.56 448 GLN A N 1
ATOM 3678 C CA . GLN A 1 448 ? 25.292 19.030 -43.666 1.00 90.56 448 GLN A CA 1
ATOM 3679 C C . GLN A 1 448 ? 25.500 19.554 -42.242 1.00 90.56 448 GLN A C 1
ATOM 3681 O O . GLN A 1 448 ? 26.636 19.727 -41.797 1.00 90.56 448 GLN A O 1
ATOM 3686 N N . ARG A 1 449 ? 24.416 19.787 -41.504 1.00 86.00 449 ARG A N 1
ATOM 3687 C CA . ARG A 1 449 ? 24.464 20.003 -40.058 1.00 86.00 449 ARG A CA 1
ATOM 3688 C C . ARG A 1 449 ? 24.418 18.653 -39.359 1.00 86.00 449 ARG A C 1
ATOM 3690 O O . ARG A 1 449 ? 23.480 17.884 -39.541 1.00 86.00 449 ARG A O 1
ATOM 3697 N N . ILE A 1 450 ? 25.445 18.391 -38.558 1.00 78.62 450 ILE A N 1
ATOM 3698 C CA . ILE A 1 450 ? 25.546 17.198 -37.721 1.00 78.62 450 ILE A CA 1
ATOM 3699 C C . ILE A 1 450 ? 25.230 17.644 -36.292 1.00 78.62 450 ILE A C 1
ATOM 3701 O O . ILE A 1 450 ? 26.028 18.400 -35.726 1.00 78.62 450 ILE A O 1
ATOM 3705 N N . PRO A 1 451 ? 24.100 17.214 -35.701 1.00 66.56 451 PRO A N 1
ATOM 3706 C CA . PRO A 1 451 ? 23.686 17.697 -34.385 1.00 66.56 451 PRO A CA 1
ATOM 3707 C C . PRO A 1 451 ? 24.735 17.466 -33.294 1.00 66.56 451 PRO A C 1
ATOM 3709 O O . PRO A 1 451 ? 24.898 18.324 -32.443 1.00 66.56 451 PRO A O 1
ATOM 3712 N N . ARG A 1 452 ? 25.548 16.400 -33.384 1.00 64.06 452 ARG A N 1
ATOM 3713 C CA . ARG A 1 452 ? 26.647 16.084 -32.441 1.00 64.06 452 ARG A CA 1
ATOM 3714 C C . ARG A 1 452 ? 27.642 17.230 -32.195 1.00 64.06 452 ARG A C 1
ATOM 3716 O O . ARG A 1 452 ? 28.300 17.234 -31.164 1.00 64.06 452 ARG A O 1
ATOM 3723 N N . ASN A 1 453 ? 27.741 18.189 -33.118 1.00 56.31 453 ASN A N 1
ATOM 3724 C CA . ASN A 1 453 ? 28.630 19.352 -33.024 1.00 56.31 453 ASN A CA 1
ATOM 3725 C C . ASN A 1 453 ? 27.885 20.646 -32.636 1.00 56.31 453 ASN A C 1
ATOM 3727 O O . ASN A 1 453 ? 28.414 21.740 -32.833 1.00 56.31 453 ASN A O 1
ATOM 3731 N N . TYR A 1 454 ? 26.640 20.544 -32.163 1.00 57.66 454 TYR A N 1
ATOM 3732 C CA . TYR A 1 454 ? 25.767 21.684 -31.901 1.00 57.66 454 TYR A CA 1
ATOM 3733 C C . TYR A 1 454 ? 25.619 21.937 -30.386 1.00 57.66 454 TYR A C 1
ATOM 3735 O O . TYR A 1 454 ? 25.272 21.008 -29.656 1.00 57.66 454 TYR A O 1
ATOM 3743 N N . PRO A 1 455 ? 25.846 23.169 -29.886 1.00 44.03 455 PRO A N 1
ATOM 3744 C CA . PRO A 1 455 ? 25.826 23.472 -28.448 1.00 44.03 455 PRO A CA 1
ATOM 3745 C C . PRO A 1 455 ? 24.502 23.139 -27.744 1.00 44.03 455 PRO A C 1
ATOM 3747 O O . PRO A 1 455 ? 24.509 22.718 -26.593 1.00 44.03 455 PRO A O 1
ATOM 3750 N N . SER A 1 456 ? 23.364 23.250 -28.439 1.00 46.31 456 SER A N 1
ATOM 3751 C CA . SER A 1 456 ? 22.047 22.890 -27.894 1.00 46.31 456 SER A CA 1
ATOM 3752 C C . SER A 1 456 ? 21.726 21.389 -27.948 1.00 46.31 456 SER A C 1
ATOM 3754 O O . SER A 1 456 ? 20.594 20.984 -27.698 1.00 46.31 456 SER A O 1
ATOM 3756 N N . MET A 1 457 ? 22.720 20.523 -28.179 1.00 48.38 457 MET A N 1
ATOM 3757 C CA . MET A 1 457 ? 22.593 19.082 -27.913 1.00 48.38 457 MET A CA 1
ATOM 3758 C C . MET A 1 457 ? 22.202 18.786 -26.466 1.00 48.38 457 MET A C 1
ATOM 3760 O O . MET A 1 457 ? 21.524 17.796 -26.207 1.00 48.38 457 MET A O 1
ATOM 3764 N N . GLU A 1 458 ? 22.558 19.666 -25.528 1.00 49.78 458 GLU A N 1
ATOM 3765 C CA . GLU A 1 458 ? 22.090 19.573 -24.150 1.00 49.78 458 GLU A CA 1
ATOM 3766 C C . GLU A 1 458 ? 20.559 19.702 -24.059 1.00 49.78 458 GLU A C 1
ATOM 3768 O O . GLU A 1 458 ? 19.946 18.971 -23.295 1.00 49.78 458 GLU A O 1
ATOM 3773 N N . GLU A 1 459 ? 19.918 20.547 -24.880 1.00 48.91 459 GLU A N 1
ATOM 3774 C CA . GLU A 1 459 ? 18.450 20.689 -24.972 1.00 48.91 459 GLU A CA 1
ATOM 3775 C C . GLU A 1 459 ? 17.769 19.461 -25.600 1.00 48.91 459 GLU A C 1
ATOM 3777 O O . GLU A 1 459 ? 16.648 19.106 -25.239 1.00 48.91 459 GLU A O 1
ATOM 3782 N N . ILE A 1 460 ? 18.458 18.773 -26.513 1.00 47.81 460 ILE A N 1
ATOM 3783 C CA . ILE A 1 460 ? 17.958 17.564 -27.183 1.00 47.81 460 ILE A CA 1
ATOM 3784 C C . ILE A 1 460 ? 18.116 16.336 -26.282 1.00 47.81 460 ILE A C 1
ATOM 3786 O O . ILE A 1 460 ? 17.184 15.549 -26.148 1.00 47.81 460 ILE A O 1
ATOM 3790 N N . ASN A 1 461 ? 19.241 16.208 -25.578 1.00 51.47 461 ASN A N 1
ATOM 3791 C CA . ASN A 1 461 ? 19.389 15.236 -24.492 1.00 51.47 461 ASN A CA 1
ATOM 3792 C C . ASN A 1 461 ? 18.384 15.532 -23.367 1.00 51.47 461 ASN A C 1
ATOM 3794 O O . ASN A 1 461 ? 17.810 14.616 -22.777 1.00 51.47 461 ASN A O 1
ATOM 3798 N N . LYS A 1 462 ? 18.077 16.815 -23.143 1.00 51.00 462 LYS A N 1
ATOM 3799 C CA . LYS A 1 462 ? 16.979 17.251 -22.289 1.00 51.00 462 LYS A CA 1
ATOM 3800 C C . LYS A 1 462 ? 15.593 16.889 -22.839 1.00 51.00 462 LYS A C 1
ATOM 3802 O O . LYS A 1 462 ? 14.715 16.737 -22.016 1.00 51.00 462 LYS A O 1
ATOM 3807 N N . LEU A 1 463 ? 15.325 16.620 -24.123 1.00 48.75 463 LEU A N 1
ATOM 3808 C CA . LEU A 1 463 ? 13.996 16.105 -24.550 1.00 48.75 463 LEU A CA 1
ATOM 3809 C C . LEU A 1 463 ? 13.647 14.762 -23.884 1.00 48.75 463 LEU A C 1
ATOM 3811 O O . LEU A 1 463 ? 12.471 14.479 -23.639 1.00 48.75 463 LEU A O 1
ATOM 3815 N N . PHE A 1 464 ? 14.661 13.964 -23.550 1.00 48.19 464 PHE A N 1
ATOM 3816 C CA . PHE A 1 464 ? 14.515 12.713 -22.805 1.00 48.19 464 PHE A CA 1
ATOM 3817 C C . PHE A 1 464 ? 14.548 12.917 -21.273 1.00 48.19 464 PHE A C 1
ATOM 3819 O O . PHE A 1 464 ? 14.161 12.012 -20.538 1.00 48.19 464 PHE A O 1
ATOM 3826 N N . GLN A 1 465 ? 14.936 14.109 -20.787 1.00 50.06 465 GLN A N 1
ATOM 3827 C CA . GLN A 1 465 ? 15.017 14.472 -19.357 1.00 50.06 465 GLN A CA 1
ATOM 3828 C C . GLN A 1 465 ? 13.965 15.520 -18.889 1.00 50.06 465 GLN A C 1
ATOM 3830 O O . GLN A 1 465 ? 13.663 15.574 -17.701 1.00 50.06 465 GLN A O 1
ATOM 3835 N N . LEU A 1 466 ? 13.404 16.346 -19.787 1.00 41.25 466 LEU A N 1
ATOM 3836 C CA . LEU A 1 466 ? 12.589 17.556 -19.540 1.00 41.25 466 LEU A CA 1
ATOM 3837 C C . LEU A 1 466 ? 11.147 17.477 -20.058 1.00 41.25 466 LEU A C 1
ATOM 3839 O O . LEU A 1 466 ? 10.337 18.295 -19.634 1.00 41.25 466 LEU A O 1
ATOM 3843 N N . ASN A 1 467 ? 10.749 16.483 -20.862 1.00 42.50 467 ASN A N 1
ATOM 3844 C CA . ASN A 1 467 ? 9.326 16.267 -21.209 1.00 42.50 467 ASN A CA 1
ATOM 3845 C C . ASN A 1 467 ? 8.458 15.818 -19.997 1.00 42.50 467 ASN A C 1
ATOM 3847 O O . ASN A 1 467 ? 7.410 15.200 -20.167 1.00 42.50 467 ASN A O 1
ATOM 3851 N N . ILE A 1 468 ? 8.919 16.092 -18.770 1.00 43.00 468 ILE A N 1
ATOM 3852 C CA . ILE A 1 468 ? 8.331 15.715 -17.479 1.00 43.00 468 ILE A CA 1
ATOM 3853 C C . ILE A 1 468 ? 8.246 16.930 -16.523 1.00 43.00 468 ILE A C 1
ATOM 3855 O O . ILE A 1 468 ? 7.746 16.784 -15.414 1.00 43.00 468 ILE A O 1
ATOM 3859 N N . ILE A 1 469 ? 8.654 18.153 -16.903 1.00 31.95 469 ILE A N 1
ATOM 3860 C CA . ILE A 1 469 ? 8.774 19.254 -15.922 1.00 31.95 469 ILE A CA 1
ATOM 3861 C C . ILE A 1 469 ? 8.124 20.556 -16.398 1.00 31.95 469 ILE A C 1
ATOM 3863 O O . ILE A 1 469 ? 8.659 21.201 -17.284 1.00 31.95 469 ILE A O 1
ATOM 3867 N N . GLU A 1 470 ? 7.024 20.950 -15.749 1.00 27.45 470 GLU A N 1
ATOM 3868 C CA . GLU A 1 470 ? 6.694 22.337 -15.387 1.00 27.45 470 GLU A CA 1
ATOM 3869 C C . GLU A 1 470 ? 5.885 22.330 -14.065 1.00 27.45 470 GLU A C 1
ATOM 3871 O O . GLU A 1 470 ? 5.175 21.353 -13.798 1.00 27.45 470 GLU A O 1
ATOM 3876 N N . PRO A 1 471 ? 6.042 23.342 -13.187 1.00 30.14 471 PRO A N 1
ATOM 3877 C CA . PRO A 1 471 ? 5.531 23.317 -11.817 1.00 30.14 471 PRO A CA 1
ATOM 3878 C C . PRO A 1 471 ? 4.181 24.037 -11.672 1.00 30.14 471 PRO A C 1
ATOM 3880 O O . PRO A 1 471 ? 4.024 25.150 -12.161 1.00 30.14 471 PRO A O 1
ATOM 3883 N N . TYR A 1 472 ? 3.248 23.465 -10.903 1.00 28.88 472 TYR A N 1
ATOM 3884 C CA . TYR A 1 472 ? 2.202 24.254 -10.244 1.00 28.88 472 TYR A CA 1
ATOM 3885 C C . TYR A 1 472 ? 1.939 23.769 -8.818 1.00 28.88 472 TYR A C 1
ATOM 3887 O O . TYR A 1 472 ? 1.776 22.575 -8.558 1.00 28.88 472 TYR A O 1
ATOM 3895 N N . ASP A 1 473 ? 1.902 24.746 -7.915 1.00 30.12 473 ASP A N 1
ATOM 3896 C CA . ASP A 1 473 ? 1.612 24.625 -6.493 1.00 30.12 473 ASP A CA 1
ATOM 3897 C C . ASP A 1 473 ? 0.188 24.119 -6.234 1.00 30.12 473 ASP A C 1
ATOM 3899 O O . ASP A 1 473 ? -0.784 24.665 -6.759 1.00 30.12 473 ASP A O 1
ATOM 3903 N N . ILE A 1 474 ? 0.042 23.140 -5.333 1.00 28.30 474 ILE A N 1
ATOM 3904 C CA . ILE A 1 474 ? -1.225 22.908 -4.632 1.00 28.30 474 ILE A CA 1
ATOM 3905 C C . ILE A 1 474 ? -0.957 22.853 -3.130 1.00 28.30 474 ILE A C 1
ATOM 3907 O O . ILE A 1 474 ? -0.352 21.927 -2.594 1.00 28.30 474 ILE A O 1
ATOM 3911 N N . VAL A 1 475 ? -1.468 23.887 -2.470 1.00 29.14 475 VAL A N 1
ATOM 3912 C CA . VAL A 1 475 ? -1.582 24.075 -1.026 1.00 29.14 475 VAL A CA 1
ATOM 3913 C C . VAL A 1 475 ? -2.273 22.870 -0.379 1.00 29.14 475 VAL A C 1
ATOM 3915 O O . VAL A 1 475 ? -3.417 22.544 -0.698 1.00 29.14 475 VAL A O 1
ATOM 3918 N N . HIS A 1 476 ? -1.606 22.231 0.581 1.00 29.12 476 HIS A N 1
ATOM 3919 C CA . HIS A 1 476 ? -2.245 21.265 1.469 1.00 29.12 476 HIS A CA 1
ATOM 3920 C C . HIS A 1 476 ? -3.026 21.988 2.575 1.00 29.12 476 HIS A C 1
ATOM 3922 O O . HIS A 1 476 ? -2.441 22.652 3.427 1.00 29.12 476 HIS A O 1
ATOM 3928 N N . GLN A 1 477 ? -4.339 21.768 2.628 1.00 27.67 477 GLN A N 1
ATOM 3929 C CA . GLN A 1 477 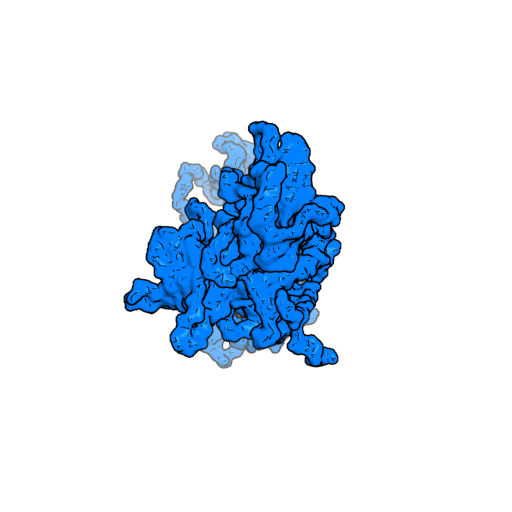? -5.085 21.757 3.888 1.00 27.67 477 GLN A CA 1
ATOM 3930 C C . GLN A 1 477 ? -5.616 20.336 4.122 1.00 27.67 477 GLN A C 1
ATOM 3932 O O . GLN A 1 477 ? -6.237 19.770 3.219 1.00 27.67 477 GLN A O 1
ATOM 3937 N N . PRO A 1 478 ? -5.394 19.724 5.297 1.00 30.12 478 PRO A N 1
ATOM 3938 C CA . PRO A 1 478 ? -6.016 18.450 5.623 1.00 30.12 478 PRO A CA 1
ATOM 3939 C C . PRO A 1 478 ? -7.443 18.681 6.147 1.00 30.12 478 PRO A C 1
ATOM 3941 O O . PRO A 1 478 ? -7.626 19.516 7.037 1.00 30.12 478 PRO A O 1
ATOM 3944 N N . PRO A 1 479 ? -8.462 17.927 5.696 1.00 30.88 479 PRO A N 1
ATOM 3945 C CA . PRO A 1 479 ? -9.699 17.843 6.446 1.00 30.88 479 PRO A CA 1
ATOM 3946 C C . PRO A 1 479 ? -9.517 16.865 7.610 1.00 30.88 479 PRO A C 1
ATOM 3948 O O . PRO A 1 479 ? -9.091 15.720 7.449 1.00 30.88 479 PRO A O 1
ATOM 3951 N N . ALA A 1 480 ? -9.866 17.338 8.800 1.00 37.38 480 ALA A N 1
ATOM 3952 C CA . ALA A 1 480 ? -10.092 16.509 9.968 1.00 37.38 480 ALA A CA 1
ATOM 3953 C C . ALA A 1 480 ? -11.334 15.629 9.735 1.00 37.38 480 ALA A C 1
ATOM 3955 O O . ALA A 1 480 ? -12.436 16.154 9.585 1.00 37.38 480 ALA A O 1
ATOM 3956 N N . SER A 1 481 ? -11.196 14.300 9.742 1.00 34.19 481 SER A N 1
ATOM 3957 C CA . SER A 1 481 ? -12.355 13.408 9.878 1.00 34.19 481 SER A CA 1
ATOM 3958 C C . SER A 1 481 ? -12.081 12.235 10.816 1.00 34.19 481 SER A C 1
ATOM 3960 O O . SER A 1 481 ? -10.994 11.665 10.855 1.00 34.19 481 SER A O 1
ATOM 3962 N N . ALA A 1 482 ? -13.109 11.913 11.597 1.00 40.97 482 ALA A N 1
ATOM 3963 C CA . ALA A 1 482 ? -13.121 11.002 12.733 1.00 40.97 482 ALA A CA 1
ATOM 3964 C C . ALA A 1 482 ? -13.270 9.519 12.329 1.00 40.97 482 ALA A C 1
ATOM 3966 O O . ALA A 1 482 ? -14.275 8.889 12.652 1.00 40.97 482 ALA A O 1
ATOM 3967 N N . GLU A 1 483 ? -12.279 8.961 11.635 1.00 41.44 483 GLU A N 1
ATOM 3968 C CA . GLU A 1 483 ? -12.225 7.534 11.272 1.00 41.44 483 GLU A CA 1
ATOM 3969 C C . GLU A 1 483 ? -11.128 6.796 12.067 1.00 41.44 483 GLU A C 1
ATOM 3971 O O . GLU A 1 483 ? -10.182 7.441 12.522 1.00 41.44 483 GLU A O 1
ATOM 3976 N N . PRO A 1 484 ? -11.259 5.474 12.305 1.00 47.53 484 PRO A N 1
ATOM 3977 C CA . PRO A 1 484 ? -10.287 4.711 13.085 1.00 47.53 484 PRO A CA 1
ATOM 3978 C C . PRO A 1 484 ? -8.922 4.700 12.392 1.00 47.53 484 PRO A C 1
ATOM 3980 O O . PRO A 1 484 ? -8.767 4.169 11.296 1.00 47.53 484 PRO A O 1
ATOM 3983 N N . VAL A 1 485 ? -7.937 5.299 13.052 1.00 64.69 485 VAL A N 1
ATOM 3984 C CA . VAL A 1 485 ? -6.587 5.514 12.527 1.00 64.69 485 VAL A CA 1
ATOM 3985 C C . VAL A 1 485 ? -5.727 4.277 12.799 1.00 64.69 485 VAL A C 1
ATOM 3987 O O . VAL A 1 485 ? -5.830 3.665 13.857 1.00 64.69 485 VAL A O 1
ATOM 3990 N N . VAL A 1 486 ? -4.864 3.878 11.867 1.00 65.88 486 VAL A N 1
ATOM 3991 C CA . VAL A 1 486 ? -3.805 2.904 12.173 1.00 65.88 486 VAL A CA 1
ATOM 3992 C C . VAL A 1 486 ? -2.579 3.688 12.619 1.00 65.88 486 VAL A C 1
ATOM 3994 O O . VAL A 1 486 ? -2.094 4.549 11.889 1.00 65.88 486 VAL A O 1
ATOM 3997 N N . TYR A 1 487 ? -2.106 3.413 13.827 1.00 73.69 487 TYR A N 1
ATOM 3998 C CA . TYR A 1 487 ? -0.932 4.051 14.407 1.00 73.69 487 TYR A CA 1
ATOM 3999 C C . TYR A 1 487 ? 0.266 3.111 14.325 1.00 73.69 487 TYR A C 1
ATOM 4001 O O . TYR A 1 487 ? 0.146 1.917 14.607 1.00 73.69 487 TYR A O 1
ATOM 4009 N N . GLN A 1 488 ? 1.433 3.641 13.977 1.00 68.75 488 GLN A N 1
ATOM 4010 C CA . GLN A 1 488 ? 2.683 2.891 14.085 1.00 68.75 488 GLN A CA 1
ATOM 4011 C C . GLN A 1 488 ? 3.205 2.964 15.520 1.00 68.75 488 GLN A C 1
ATOM 4013 O O . GLN A 1 488 ? 2.985 3.948 16.225 1.00 68.75 488 GLN A O 1
ATOM 4018 N N . ARG A 1 489 ? 3.885 1.911 15.985 1.00 79.94 489 ARG A N 1
ATOM 4019 C CA . ARG A 1 489 ? 4.350 1.825 17.376 1.00 79.94 489 ARG A CA 1
ATOM 4020 C C . ARG A 1 489 ? 5.334 2.941 17.757 1.00 79.94 489 ARG A C 1
ATOM 4022 O O . ARG A 1 489 ? 5.337 3.353 18.915 1.00 79.94 489 ARG A O 1
ATOM 4029 N N . ASP A 1 490 ? 6.137 3.421 16.818 1.00 77.38 490 ASP A N 1
ATOM 4030 C CA . ASP A 1 490 ? 7.099 4.524 16.965 1.00 77.38 490 ASP A CA 1
ATOM 4031 C C . ASP A 1 490 ? 6.433 5.902 17.137 1.00 77.38 490 ASP A C 1
ATOM 4033 O O . ASP A 1 490 ? 6.992 6.782 17.786 1.00 77.38 490 ASP A O 1
ATOM 4037 N N . GLN A 1 491 ? 5.200 6.070 16.653 1.00 74.69 491 GLN A N 1
ATOM 4038 C CA . GLN A 1 491 ? 4.393 7.276 16.867 1.00 74.69 491 GLN A CA 1
ATOM 4039 C C . GLN A 1 491 ? 3.900 7.413 18.316 1.00 74.69 491 GLN A C 1
ATOM 4041 O O . GLN A 1 491 ? 3.393 8.473 18.695 1.00 74.69 491 GLN A O 1
ATOM 4046 N N . LEU A 1 492 ? 3.999 6.344 19.116 1.00 85.81 492 LEU A N 1
ATOM 4047 C CA . LEU A 1 492 ? 3.547 6.305 20.502 1.00 85.81 492 LEU A CA 1
ATOM 4048 C C . LEU A 1 492 ? 4.724 6.546 21.445 1.00 85.81 492 LEU A C 1
ATOM 4050 O O . LEU A 1 492 ? 5.560 5.664 21.671 1.00 85.81 492 LEU A O 1
ATOM 4054 N N . VAL A 1 493 ? 4.711 7.701 22.101 1.00 85.06 493 VAL A N 1
ATOM 4055 C CA . VAL A 1 493 ? 5.592 7.969 23.240 1.00 85.06 493 VAL A CA 1
ATOM 4056 C C . VAL A 1 493 ? 4.935 7.394 24.488 1.00 85.06 493 VAL A C 1
ATOM 4058 O O . VAL A 1 493 ? 3.842 7.821 24.860 1.00 85.06 493 VAL A O 1
ATOM 4061 N N . ILE A 1 494 ? 5.568 6.412 25.133 1.00 87.12 494 ILE A N 1
ATOM 4062 C CA . ILE A 1 494 ? 5.068 5.883 26.409 1.00 87.12 494 ILE A CA 1
ATOM 4063 C C . ILE A 1 494 ? 5.203 6.974 27.469 1.00 87.12 494 ILE A C 1
ATOM 4065 O O . ILE A 1 494 ? 6.296 7.492 27.680 1.00 87.12 494 ILE A O 1
ATOM 4069 N N . ILE A 1 495 ? 4.098 7.281 28.145 1.00 85.94 495 ILE A N 1
ATOM 4070 C CA . ILE A 1 495 ? 4.093 8.145 29.325 1.00 85.94 495 ILE A CA 1
ATOM 4071 C C . ILE A 1 495 ? 4.250 7.273 30.571 1.00 85.94 495 ILE A C 1
ATOM 4073 O O . ILE A 1 495 ? 5.182 7.454 31.346 1.00 85.94 495 ILE A O 1
ATOM 4077 N N . GLU A 1 496 ? 3.356 6.297 30.753 1.00 84.75 496 GLU A N 1
ATOM 4078 C CA . GLU A 1 496 ? 3.309 5.482 31.970 1.00 84.75 496 GLU A CA 1
ATOM 4079 C C . GLU A 1 496 ? 2.638 4.127 31.712 1.00 84.75 496 GLU A C 1
ATOM 4081 O O . GLU A 1 496 ? 1.652 4.029 30.980 1.00 84.75 496 GLU A O 1
ATOM 4086 N N . ILE A 1 497 ? 3.121 3.058 32.345 1.00 79.06 497 ILE A N 1
ATOM 4087 C CA . ILE A 1 497 ? 2.452 1.751 32.313 1.00 79.06 497 ILE A CA 1
ATOM 4088 C C . ILE A 1 497 ? 1.470 1.680 33.489 1.00 79.06 497 ILE A C 1
ATOM 4090 O O . ILE A 1 497 ? 1.877 1.496 34.630 1.00 79.06 497 ILE A O 1
ATOM 4094 N N . LYS A 1 498 ? 0.165 1.792 33.210 1.00 73.69 498 LYS A N 1
ATOM 4095 C CA . LYS A 1 498 ? -0.895 1.829 34.237 1.00 73.69 498 LYS A CA 1
ATOM 4096 C C . LYS A 1 498 ? -1.273 0.450 34.786 1.00 73.69 498 LYS A C 1
ATOM 4098 O O . LYS A 1 498 ? -1.739 0.345 35.914 1.00 73.69 498 LYS A O 1
ATOM 4103 N N . SER A 1 499 ? -1.151 -0.620 33.995 1.00 68.25 499 SER A N 1
ATOM 4104 C CA . SER A 1 499 ? -1.468 -1.981 34.456 1.00 68.25 499 SER A CA 1
ATOM 4105 C C . SER A 1 499 ? -0.712 -3.049 33.665 1.00 68.25 499 SER A C 1
ATOM 4107 O O . SER A 1 499 ? -0.883 -3.159 32.449 1.00 68.25 499 SER A O 1
ATOM 4109 N N . GLY A 1 500 ? 0.099 -3.848 34.370 1.00 57.06 500 GLY A N 1
ATOM 4110 C CA . GLY A 1 500 ? 0.938 -4.921 33.816 1.00 57.06 500 GLY A CA 1
ATOM 4111 C C . GLY A 1 500 ? 0.391 -6.347 33.980 1.00 57.06 500 GLY A C 1
ATOM 4112 O O . GLY A 1 500 ? 1.118 -7.304 33.721 1.00 57.06 500 GLY A O 1
ATOM 4113 N N . LYS A 1 501 ? -0.860 -6.533 34.432 1.00 59.25 501 LYS A N 1
ATOM 4114 C CA . LYS A 1 501 ? -1.418 -7.879 34.662 1.00 59.25 501 LYS A CA 1
ATOM 4115 C C . LYS A 1 501 ? -1.655 -8.604 33.328 1.00 59.25 501 LYS A C 1
ATOM 4117 O O . LYS A 1 501 ? -2.443 -8.156 32.498 1.00 59.25 501 LYS A O 1
ATOM 4122 N N . LYS A 1 502 ? -1.002 -9.753 33.117 1.00 64.25 502 LYS A N 1
ATOM 4123 C CA . LYS A 1 502 ? -1.283 -10.627 31.964 1.00 64.25 502 LYS A CA 1
ATOM 4124 C C . LYS A 1 502 ? -2.739 -11.123 32.040 1.00 64.25 502 LYS A C 1
ATOM 4126 O O . LYS A 1 502 ? -3.210 -11.425 33.133 1.00 64.25 502 LYS A O 1
ATOM 4131 N N . PRO A 1 503 ? -3.464 -11.228 30.911 1.00 80.19 503 PRO A N 1
ATOM 4132 C CA . PRO A 1 503 ? -2.965 -11.183 29.533 1.00 80.19 503 PRO A CA 1
ATOM 4133 C C . PRO A 1 503 ? -3.086 -9.828 28.806 1.00 80.19 503 PRO A C 1
ATOM 4135 O O . PRO A 1 503 ? -2.600 -9.751 27.685 1.00 80.19 503 PRO A O 1
ATOM 4138 N N . ILE A 1 504 ? -3.693 -8.773 29.371 1.00 87.44 504 ILE A N 1
ATOM 4139 C CA . ILE A 1 504 ? -3.827 -7.458 28.699 1.00 87.44 504 ILE A CA 1
ATOM 4140 C C . ILE A 1 504 ? -3.079 -6.383 29.484 1.00 87.44 504 ILE A C 1
ATOM 4142 O O . ILE A 1 504 ? -3.416 -6.117 30.634 1.00 87.44 504 ILE A O 1
ATOM 4146 N N . THR A 1 505 ? -2.156 -5.679 28.832 1.00 89.88 505 THR A N 1
ATOM 4147 C CA . THR A 1 505 ? -1.521 -4.488 29.415 1.00 89.88 505 THR A CA 1
ATOM 4148 C C . THR A 1 505 ? -2.280 -3.225 29.047 1.00 89.88 505 THR A C 1
ATOM 4150 O O . THR A 1 505 ? -2.818 -3.116 27.943 1.00 89.88 505 THR A O 1
ATOM 4153 N N . LYS A 1 506 ? -2.283 -2.255 29.963 1.00 90.62 506 LYS A N 1
ATOM 4154 C CA . LYS A 1 506 ? -2.782 -0.897 29.728 1.00 90.62 506 LYS A CA 1
ATOM 4155 C C . LYS A 1 506 ? -1.636 0.091 29.912 1.00 90.62 506 LYS A C 1
ATOM 4157 O O . LYS A 1 506 ? -1.055 0.152 30.998 1.00 90.62 506 LYS A O 1
ATOM 4162 N N . THR A 1 507 ? -1.349 0.864 28.877 1.00 91.88 507 THR A N 1
ATOM 4163 C CA . THR A 1 507 ? -0.242 1.817 28.841 1.00 91.88 507 THR A CA 1
ATOM 4164 C C . THR A 1 507 ? -0.763 3.173 28.407 1.00 91.88 507 THR A C 1
ATOM 4166 O O . THR A 1 507 ? -1.459 3.299 27.406 1.00 91.88 507 THR A O 1
ATOM 4169 N N . GLU A 1 508 ? -0.431 4.201 29.167 1.00 93.50 508 GLU A N 1
ATOM 4170 C CA . GLU A 1 508 ? -0.670 5.573 28.774 1.00 93.50 508 GLU A CA 1
ATOM 4171 C C . GLU A 1 508 ? 0.387 6.011 27.759 1.00 93.50 508 GLU A C 1
ATOM 4173 O O . GLU A 1 508 ? 1.589 5.836 27.979 1.00 93.50 508 GLU A O 1
ATOM 4178 N N . VAL A 1 509 ? -0.064 6.582 26.645 1.00 91.06 509 VAL A N 1
ATOM 4179 C CA . VAL A 1 509 ? 0.805 7.022 25.552 1.00 91.06 509 VAL A CA 1
ATOM 4180 C C . VAL A 1 509 ? 0.418 8.414 25.064 1.00 91.06 509 VAL A C 1
ATOM 4182 O O . VAL A 1 509 ? -0.735 8.828 25.181 1.00 91.06 509 VAL A O 1
ATOM 4185 N N . SER A 1 510 ? 1.378 9.127 24.484 1.00 85.44 510 SER A N 1
ATOM 4186 C CA . SER A 1 510 ? 1.150 10.349 23.715 1.00 85.44 510 SER A CA 1
ATOM 4187 C C . SER A 1 510 ? 1.300 10.049 22.230 1.00 85.44 510 SER A C 1
ATOM 4189 O O . SER A 1 510 ? 2.295 9.449 21.821 1.00 85.44 510 SER A O 1
ATOM 4191 N N . VAL A 1 511 ? 0.333 10.489 21.427 1.00 79.81 511 VAL A N 1
ATOM 4192 C CA . VAL A 1 511 ? 0.401 10.463 19.962 1.00 79.81 511 VAL A CA 1
ATOM 4193 C C . VAL A 1 511 ? 0.112 11.865 19.451 1.00 79.81 511 VAL A C 1
ATOM 4195 O O . VAL A 1 511 ? -0.968 12.396 19.699 1.00 79.81 511 VAL A O 1
ATOM 4198 N N . ARG A 1 512 ? 1.075 12.489 18.758 1.00 78.88 512 ARG A N 1
ATOM 4199 C CA . ARG A 1 512 ? 0.969 13.888 18.282 1.00 78.88 512 ARG A CA 1
ATOM 4200 C C . ARG A 1 512 ? 0.492 14.854 19.382 1.00 78.88 512 ARG A C 1
ATOM 4202 O O . ARG A 1 512 ? -0.407 15.658 19.160 1.00 78.88 512 ARG A O 1
ATOM 4209 N N . TYR A 1 513 ? 1.078 14.739 20.576 1.00 75.31 513 TYR A N 1
ATOM 4210 C CA . TYR A 1 513 ? 0.738 15.528 21.772 1.00 75.31 513 TYR A CA 1
ATOM 4211 C C . TYR A 1 513 ? -0.647 15.254 22.387 1.00 75.31 513 TYR A C 1
ATOM 4213 O O . TYR A 1 513 ? -1.024 15.908 23.358 1.00 75.31 513 TYR A O 1
ATOM 4221 N N . GLN A 1 514 ? -1.399 14.269 21.888 1.00 81.38 514 GLN A N 1
ATOM 4222 C CA . GLN A 1 514 ? -2.664 13.842 22.479 1.00 81.38 514 GLN A CA 1
ATOM 4223 C C . GLN A 1 514 ? -2.464 12.604 23.362 1.00 81.38 514 GLN A C 1
ATOM 4225 O O . GLN A 1 514 ? -1.968 11.575 22.899 1.00 81.38 514 GLN A O 1
ATOM 4230 N N . ARG A 1 515 ? -2.892 12.681 24.631 1.00 89.69 515 ARG A N 1
ATOM 4231 C CA . ARG A 1 515 ? -2.886 11.535 25.559 1.00 89.69 515 ARG A CA 1
ATOM 4232 C C . ARG A 1 515 ? -3.935 10.505 25.143 1.00 89.69 515 ARG A C 1
ATOM 4234 O O . ARG A 1 515 ? -5.100 10.844 24.923 1.00 89.69 515 ARG A O 1
ATOM 4241 N N . MET A 1 516 ? -3.525 9.244 25.065 1.00 93.50 516 MET A N 1
ATOM 4242 C CA . MET A 1 516 ? -4.355 8.094 24.705 1.00 93.50 516 MET A CA 1
ATOM 4243 C C . MET A 1 516 ? -4.038 6.892 25.603 1.00 93.50 516 MET A C 1
ATOM 4245 O O . MET A 1 516 ? -3.012 6.842 26.283 1.00 93.50 516 MET A O 1
ATOM 4249 N N . MET A 1 517 ? -4.936 5.907 25.609 1.00 94.25 517 MET A N 1
ATOM 4250 C CA . MET A 1 517 ? -4.752 4.643 26.321 1.00 94.25 517 MET A CA 1
ATOM 4251 C C . MET A 1 517 ? -4.476 3.515 25.326 1.00 94.25 517 MET A C 1
ATOM 4253 O O . MET A 1 517 ? -5.376 3.116 24.587 1.00 94.25 517 MET A O 1
ATOM 4257 N N . LEU A 1 518 ? -3.259 2.975 25.342 1.00 93.62 518 LEU A N 1
ATOM 4258 C CA . LEU A 1 518 ? -2.873 1.765 24.626 1.00 93.62 518 LEU A CA 1
ATOM 4259 C C . LEU A 1 518 ? -3.293 0.526 25.416 1.00 93.62 518 LEU A C 1
ATOM 4261 O O . LEU A 1 518 ? -2.907 0.348 26.572 1.00 93.62 518 LEU A O 1
ATOM 4265 N N . LYS A 1 519 ? -4.053 -0.360 24.776 1.00 92.94 519 LYS A N 1
ATOM 4266 C CA . LYS A 1 519 ? -4.321 -1.710 25.270 1.00 92.94 519 LYS A CA 1
ATOM 4267 C C . LYS A 1 519 ? -3.690 -2.730 24.346 1.00 92.94 519 LYS A C 1
ATOM 4269 O O . LYS A 1 519 ? -3.932 -2.671 23.147 1.00 92.94 519 LYS A O 1
ATOM 4274 N N . SER A 1 520 ? -2.958 -3.678 24.923 1.00 90.94 520 SER A N 1
ATOM 4275 C CA . SER A 1 520 ? -2.223 -4.694 24.165 1.00 90.94 520 SER A CA 1
ATOM 4276 C C . SER A 1 520 ? -2.406 -6.079 24.771 1.00 90.94 520 SER A C 1
ATOM 4278 O O . SER A 1 520 ? -2.146 -6.278 25.965 1.00 90.94 520 SER A O 1
ATOM 4280 N N . LEU A 1 521 ? -2.800 -7.051 23.954 1.00 90.62 521 LEU A N 1
ATOM 4281 C CA . LEU A 1 521 ? -2.859 -8.459 24.336 1.00 90.62 521 LEU A CA 1
ATOM 4282 C C . LEU A 1 521 ? -1.438 -9.042 24.344 1.00 90.62 521 LEU A C 1
ATOM 4284 O O . LEU A 1 521 ? -0.766 -9.030 23.332 1.00 90.62 521 LEU A O 1
ATOM 4288 N N . GLN A 1 522 ? -0.938 -9.538 25.475 1.00 84.44 522 GLN A N 1
ATOM 4289 C CA . GLN A 1 522 ? 0.459 -9.993 25.594 1.00 84.44 522 GLN A CA 1
ATOM 4290 C C . GLN A 1 522 ? 0.704 -11.428 25.124 1.00 84.44 522 GLN A C 1
ATOM 4292 O O . GLN A 1 522 ? 1.854 -11.849 25.061 1.00 84.44 522 GLN A O 1
ATOM 4297 N N . VAL A 1 523 ? -0.354 -12.202 24.885 1.00 75.88 523 VAL A N 1
ATOM 4298 C CA . VAL A 1 523 ? -0.256 -13.604 24.469 1.00 75.88 523 VAL A CA 1
ATOM 4299 C C . VAL A 1 523 ? -1.000 -13.750 23.155 1.00 75.88 523 VAL A C 1
ATOM 4301 O O . VAL A 1 523 ? -2.207 -13.511 23.113 1.00 75.88 523 VAL A O 1
ATOM 4304 N N . GLU A 1 524 ? -0.274 -14.141 22.114 1.00 68.12 524 GLU A N 1
ATOM 4305 C CA . GLU A 1 524 ? -0.839 -14.474 20.810 1.00 68.12 524 GLU A CA 1
ATOM 4306 C C . GLU A 1 524 ? -1.496 -15.852 20.901 1.00 68.12 524 GLU A C 1
ATOM 4308 O O . GLU A 1 524 ? -0.851 -16.893 20.841 1.00 68.12 524 GLU A O 1
ATOM 4313 N N . ASP A 1 525 ? -2.801 -15.826 21.135 1.00 81.31 525 ASP A N 1
ATOM 4314 C CA . ASP A 1 525 ? -3.678 -16.988 21.162 1.00 81.31 525 ASP A CA 1
ATOM 4315 C C . ASP A 1 525 ? -4.910 -16.654 20.304 1.00 81.31 525 ASP A C 1
ATOM 4317 O O . ASP A 1 525 ? -5.474 -15.563 20.487 1.00 81.31 525 ASP A O 1
ATOM 4321 N N . PRO A 1 526 ? -5.311 -17.510 19.343 1.00 79.50 526 PRO A N 1
ATOM 4322 C CA . PRO A 1 526 ? -6.405 -17.206 18.420 1.00 79.50 526 PRO A CA 1
ATOM 4323 C C . PRO A 1 526 ? -7.724 -16.874 19.126 1.00 79.50 526 PRO A C 1
ATOM 4325 O O . PRO A 1 526 ? -8.362 -15.874 18.793 1.00 79.50 526 PRO A O 1
ATOM 4328 N N . ASP A 1 527 ? -8.091 -17.643 20.154 1.00 84.75 527 ASP A N 1
ATOM 4329 C CA . ASP A 1 527 ? -9.359 -17.466 20.866 1.00 84.75 527 ASP A CA 1
ATOM 4330 C C . ASP A 1 527 ? -9.368 -16.174 21.696 1.00 84.75 527 ASP A C 1
ATOM 4332 O O . ASP A 1 527 ? -10.349 -15.419 21.699 1.00 84.75 527 ASP A O 1
ATOM 4336 N N . ARG A 1 528 ? -8.253 -15.858 22.371 1.00 88.19 528 ARG A N 1
ATOM 4337 C CA . ARG A 1 528 ? -8.093 -14.576 23.078 1.00 88.19 528 ARG A CA 1
ATOM 4338 C C . ARG A 1 528 ? -8.077 -13.395 22.120 1.00 88.19 528 ARG A C 1
ATOM 4340 O O . ARG A 1 528 ? -8.670 -12.369 22.445 1.00 88.19 528 ARG A O 1
ATOM 4347 N N . SER A 1 529 ? -7.417 -13.522 20.972 1.00 86.38 529 SER A N 1
ATOM 4348 C CA . SER A 1 529 ? -7.357 -12.472 19.951 1.00 86.38 529 SER A CA 1
ATOM 4349 C C . SER A 1 529 ? -8.749 -12.169 19.402 1.00 86.38 529 SER A C 1
ATOM 4351 O O . SER A 1 529 ? -9.158 -11.008 19.387 1.00 86.38 529 SER A O 1
ATOM 4353 N N . GLU A 1 530 ? -9.527 -13.196 19.051 1.00 86.12 530 GLU A N 1
ATOM 4354 C CA . GLU A 1 530 ? -10.905 -13.015 18.582 1.00 86.12 530 GLU A CA 1
ATOM 4355 C C . GLU A 1 530 ? -11.784 -12.365 19.660 1.00 86.12 530 GLU A C 1
ATOM 4357 O O . GLU A 1 530 ? -12.491 -11.393 19.384 1.00 86.12 530 GLU A O 1
ATOM 4362 N N . ALA A 1 531 ? -11.691 -12.814 20.918 1.00 89.50 531 ALA A N 1
ATOM 4363 C CA . ALA A 1 531 ? -12.411 -12.184 22.025 1.00 89.50 531 ALA A CA 1
ATOM 4364 C C . ALA A 1 531 ? -12.007 -10.712 22.232 1.00 89.50 531 ALA A C 1
ATOM 4366 O O . ALA A 1 531 ? -12.870 -9.860 22.462 1.00 89.50 531 ALA A O 1
ATOM 4367 N N . PHE A 1 532 ? -10.714 -10.401 22.113 1.00 90.62 532 PHE A N 1
ATOM 4368 C CA . PHE A 1 532 ? -10.170 -9.050 22.236 1.00 90.62 532 PHE A CA 1
ATOM 4369 C C . PHE A 1 532 ? -10.723 -8.114 21.152 1.00 90.62 532 PHE A C 1
ATOM 4371 O O . PHE A 1 532 ? -11.215 -7.027 21.463 1.00 90.62 532 PHE A O 1
ATOM 4378 N N . TYR A 1 533 ? -10.735 -8.550 19.889 1.00 86.44 533 TYR A N 1
ATOM 4379 C CA . TYR A 1 533 ? -11.295 -7.769 18.783 1.00 86.44 533 TYR A CA 1
ATOM 4380 C C . TYR A 1 533 ? -12.819 -7.669 18.836 1.00 86.44 533 TYR A C 1
ATOM 4382 O O . TYR A 1 533 ? -13.383 -6.614 18.522 1.00 86.44 533 TYR A O 1
ATOM 4390 N N . LYS A 1 534 ? -13.508 -8.735 19.255 1.00 87.50 534 LYS A N 1
ATOM 4391 C CA . LYS A 1 534 ? -14.960 -8.717 19.448 1.00 87.50 534 LYS A CA 1
ATOM 4392 C C . LYS A 1 534 ? -15.364 -7.655 20.470 1.00 87.50 534 LYS A C 1
ATOM 4394 O O . LYS A 1 534 ? -16.290 -6.892 20.201 1.00 87.50 534 LYS A O 1
ATOM 4399 N N . ALA A 1 535 ? -14.641 -7.548 21.586 1.00 90.44 535 ALA A N 1
ATOM 4400 C CA . ALA A 1 535 ? -14.913 -6.549 22.617 1.00 90.44 535 ALA A CA 1
ATOM 4401 C C . ALA A 1 535 ? -14.818 -5.109 22.087 1.00 90.44 535 ALA A C 1
ATOM 4403 O O . ALA A 1 535 ? -15.695 -4.292 22.364 1.00 90.44 535 ALA A O 1
ATOM 4404 N N . VAL A 1 536 ? -13.806 -4.809 21.268 1.00 89.00 536 VAL A N 1
ATOM 4405 C CA . VAL A 1 536 ? -13.668 -3.500 20.604 1.00 89.00 536 VAL A CA 1
ATOM 4406 C C . VAL A 1 536 ? -14.796 -3.262 19.607 1.00 89.00 536 VAL A C 1
ATOM 4408 O O . VAL A 1 536 ? -15.376 -2.180 19.572 1.00 89.00 536 VAL A O 1
ATOM 4411 N N . ARG A 1 537 ? -15.141 -4.270 18.800 1.00 85.81 537 ARG A N 1
ATOM 4412 C CA . ARG A 1 537 ? -16.215 -4.168 17.803 1.00 85.81 537 ARG A CA 1
ATOM 4413 C C . ARG A 1 537 ? -17.553 -3.839 18.456 1.00 85.81 537 ARG A C 1
ATOM 4415 O O . ARG A 1 537 ? -18.288 -2.992 17.952 1.00 85.81 537 ARG A O 1
ATOM 4422 N N . ASP A 1 538 ? -17.860 -4.509 19.557 1.00 89.69 538 ASP A N 1
ATOM 4423 C CA . ASP A 1 538 ? -19.082 -4.285 20.319 1.00 89.69 538 ASP A CA 1
ATOM 4424 C C . ASP A 1 538 ? -19.067 -2.906 20.996 1.00 89.69 538 ASP A C 1
ATOM 4426 O O . ASP A 1 538 ? -20.064 -2.186 20.920 1.00 89.69 538 ASP A O 1
ATOM 4430 N N . LEU A 1 539 ? -17.916 -2.462 21.516 1.00 91.31 539 LEU A N 1
ATOM 4431 C CA . LEU A 1 539 ? -17.746 -1.102 22.033 1.00 91.31 539 LEU A CA 1
ATOM 4432 C C . LEU A 1 539 ? -17.986 -0.033 20.954 1.00 91.31 539 LEU A C 1
ATOM 4434 O O . LEU A 1 539 ? -18.725 0.917 21.189 1.00 91.31 539 LEU A O 1
ATOM 4438 N N . CYS A 1 540 ? -17.428 -0.200 19.751 1.00 86.56 540 CYS A N 1
ATOM 4439 C CA . CYS A 1 540 ? -17.629 0.725 18.632 1.00 86.56 540 CYS A CA 1
ATOM 4440 C C . CYS A 1 540 ? -19.100 0.807 18.198 1.00 86.56 540 CYS A C 1
ATOM 4442 O O . CYS A 1 540 ? -19.591 1.899 17.906 1.00 86.56 540 CYS A O 1
ATOM 4444 N N . LYS A 1 541 ? -19.826 -0.324 18.184 1.00 85.38 541 LYS A N 1
ATOM 4445 C CA . LYS A 1 541 ? -21.276 -0.328 17.919 1.00 85.38 541 LYS A CA 1
ATOM 4446 C C . LYS A 1 541 ? -22.021 0.509 18.958 1.00 85.38 541 LYS A C 1
ATOM 4448 O O . LYS A 1 541 ? -22.847 1.335 18.580 1.00 85.38 541 LYS A O 1
ATOM 4453 N N . LEU A 1 542 ? -21.712 0.333 20.243 1.00 91.19 542 LEU A N 1
ATOM 4454 C CA . LEU A 1 542 ? -22.328 1.109 21.322 1.00 91.19 542 LEU A CA 1
ATOM 4455 C C . LEU A 1 542 ? -21.962 2.601 21.226 1.00 91.19 542 LEU A C 1
ATOM 4457 O O . LEU A 1 542 ? -22.845 3.455 21.296 1.00 91.19 542 LEU A O 1
ATOM 4461 N N . HIS A 1 543 ? -20.690 2.918 20.965 1.00 90.00 543 HIS A N 1
ATOM 4462 C CA . HIS A 1 543 ? -20.207 4.291 20.793 1.00 90.00 543 HIS A CA 1
ATOM 4463 C C . HIS A 1 543 ? -20.902 5.009 19.634 1.00 90.00 543 HIS A C 1
ATOM 4465 O O . HIS A 1 543 ? -21.259 6.171 19.777 1.00 90.00 543 HIS A O 1
ATOM 4471 N N . SER A 1 544 ? -21.176 4.321 18.519 1.00 84.50 544 SER A N 1
ATOM 4472 C CA . SER A 1 544 ? -21.906 4.912 17.385 1.00 84.50 544 SER A CA 1
ATOM 4473 C C . SER A 1 544 ? -23.329 5.365 17.732 1.00 84.50 544 SER A C 1
ATOM 4475 O O . SER A 1 544 ? -23.854 6.269 17.088 1.00 84.50 544 SER A O 1
ATOM 4477 N N . LYS A 1 545 ? -23.946 4.764 18.760 1.00 87.25 545 LYS A N 1
ATOM 4478 C CA . LYS A 1 545 ? -25.274 5.154 19.244 1.00 87.25 545 LYS A CA 1
ATOM 4479 C C . LYS A 1 545 ? -25.219 6.272 20.281 1.00 87.25 545 LYS A C 1
ATOM 4481 O O . LYS A 1 545 ? -26.089 7.141 20.267 1.00 87.25 545 LYS A O 1
ATOM 4486 N N . LYS A 1 546 ? -24.245 6.218 21.199 1.00 91.25 546 LYS A N 1
ATOM 4487 C CA . LYS A 1 546 ? -24.098 7.148 22.336 1.00 91.25 546 LYS A CA 1
ATOM 4488 C C . LYS A 1 546 ? -22.622 7.506 22.598 1.00 91.25 546 LYS A C 1
ATOM 4490 O O . LYS A 1 546 ? -22.026 6.990 23.551 1.00 91.25 546 LYS A O 1
ATOM 4495 N N . PRO A 1 547 ? -22.009 8.376 21.769 1.00 88.94 547 PRO A N 1
ATOM 4496 C CA . PRO A 1 547 ? -20.593 8.749 21.882 1.00 88.94 547 PRO A CA 1
ATOM 4497 C C . PRO A 1 547 ? -20.204 9.374 23.231 1.00 88.94 547 PRO A C 1
ATOM 4499 O O . PRO A 1 547 ? -19.058 9.288 23.674 1.00 88.94 547 PRO A O 1
ATOM 4502 N N . GLU A 1 548 ? -21.157 10.022 23.895 1.00 90.38 548 GLU A N 1
ATOM 4503 C CA . GLU A 1 548 ? -20.993 10.697 25.178 1.00 90.38 548 GLU A CA 1
ATOM 4504 C C . GLU A 1 548 ? -20.903 9.739 26.376 1.00 90.38 548 GLU A C 1
ATOM 4506 O O . GLU A 1 548 ? -20.396 10.141 27.421 1.00 90.38 548 GLU A O 1
ATOM 4511 N N . SER A 1 549 ? -21.353 8.486 26.230 1.00 94.81 549 SER A N 1
ATOM 4512 C CA . SER A 1 549 ? -21.449 7.492 27.316 1.00 94.81 549 SER A CA 1
ATOM 4513 C C . SER A 1 549 ? -20.601 6.238 27.095 1.00 94.81 549 SER A C 1
ATOM 4515 O O . SER A 1 549 ? -20.630 5.318 27.913 1.00 94.81 549 SER A O 1
ATOM 4517 N N . VAL A 1 550 ? -19.829 6.176 26.012 1.00 95.81 550 VAL A N 1
ATOM 4518 C CA . VAL A 1 550 ? -18.998 5.018 25.656 1.00 95.81 550 VAL A CA 1
ATOM 4519 C C . VAL A 1 550 ? -17.620 5.505 25.247 1.00 95.81 550 VAL A C 1
ATOM 4521 O O . VAL A 1 550 ? -17.511 6.488 24.514 1.00 95.81 550 VAL A O 1
ATOM 4524 N N . LEU A 1 551 ? -16.572 4.813 25.693 1.00 94.31 551 LEU A N 1
ATOM 4525 C CA . LEU A 1 551 ? -15.207 5.180 25.365 1.00 94.31 551 LEU A CA 1
ATOM 4526 C C . LEU A 1 551 ? -14.972 5.167 23.855 1.00 94.31 551 LEU A C 1
ATOM 4528 O O . LEU A 1 551 ? -15.292 4.196 23.167 1.00 94.31 551 LEU A O 1
ATOM 4532 N N . LYS A 1 552 ? -14.377 6.244 23.346 1.00 91.31 552 LYS A N 1
ATOM 4533 C CA . LYS A 1 552 ? -14.007 6.342 21.935 1.00 91.31 552 LYS A CA 1
ATOM 4534 C C . LYS A 1 552 ? -12.810 5.443 21.621 1.00 91.31 552 LYS A C 1
ATOM 4536 O O . LYS A 1 552 ? -11.720 5.623 22.166 1.00 91.31 552 LYS A O 1
ATOM 4541 N N . PHE A 1 553 ? -12.999 4.528 20.678 1.00 87.88 553 PHE A N 1
ATOM 4542 C CA . PHE A 1 553 ? -11.910 3.847 19.985 1.00 87.88 553 PHE A CA 1
ATOM 4543 C C . PHE A 1 553 ? -11.245 4.819 19.001 1.00 87.88 553 PHE A C 1
ATOM 4545 O O . PHE A 1 553 ? -11.923 5.387 18.146 1.00 87.88 553 PHE A O 1
ATOM 4552 N N . GLN A 1 554 ? -9.936 5.037 19.137 1.00 84.56 554 GLN A N 1
ATOM 4553 C CA . GLN A 1 554 ? -9.188 5.962 18.276 1.00 84.56 554 GLN A CA 1
ATOM 4554 C C . GLN A 1 554 ? -8.559 5.237 17.087 1.00 84.56 554 GLN A C 1
ATOM 4556 O O . GLN A 1 554 ? -8.456 5.807 16.003 1.00 84.56 554 GLN A O 1
ATOM 4561 N N . GLY A 1 555 ? -8.149 3.981 17.274 1.00 78.75 555 GLY A N 1
ATOM 4562 C CA . GLY A 1 555 ? -7.411 3.272 16.243 1.00 78.75 555 GLY A CA 1
ATOM 4563 C C . GLY A 1 555 ? -6.702 2.011 16.708 1.00 78.75 555 GLY A C 1
ATOM 4564 O O . GLY A 1 555 ? -6.626 1.741 17.904 1.00 78.75 555 GLY A O 1
ATOM 4565 N N . THR A 1 556 ? -6.161 1.238 15.772 1.00 80.56 556 THR A N 1
ATOM 4566 C CA . THR A 1 556 ? -5.292 0.086 16.067 1.00 80.56 556 THR A CA 1
ATOM 4567 C C . THR A 1 556 ? -3.827 0.497 16.038 1.00 80.56 556 THR A C 1
ATOM 4569 O O . THR A 1 556 ? -3.465 1.435 15.334 1.00 80.56 556 THR A O 1
ATOM 4572 N N . VAL A 1 557 ? -2.975 -0.219 16.769 1.00 81.31 557 VAL A N 1
ATOM 4573 C CA . VAL A 1 557 ? -1.520 -0.069 16.656 1.00 81.31 557 VAL A CA 1
ATOM 4574 C C . VAL A 1 557 ? -0.971 -1.235 15.856 1.00 81.31 557 VAL A C 1
ATOM 4576 O O . VAL A 1 557 ? -1.278 -2.387 16.157 1.00 81.31 557 VAL A O 1
ATOM 4579 N N . LEU A 1 558 ? -0.174 -0.927 14.839 1.00 72.19 558 LEU A N 1
ATOM 4580 C CA . LEU A 1 558 ? 0.510 -1.917 14.023 1.00 72.19 558 LEU A CA 1
ATOM 4581 C C . LEU A 1 558 ? 1.727 -2.457 14.790 1.00 72.19 558 LEU A C 1
ATOM 4583 O O . LEU A 1 558 ? 2.787 -1.835 14.826 1.00 72.19 558 LEU A O 1
ATOM 4587 N N . GLU A 1 559 ? 1.557 -3.603 15.442 1.00 71.25 559 GLU A N 1
ATOM 4588 C CA . GLU A 1 559 ? 2.622 -4.379 16.078 1.00 71.25 559 GLU A CA 1
ATOM 4589 C C . GLU A 1 559 ? 2.247 -5.872 16.087 1.00 71.25 559 GLU A C 1
ATOM 4591 O O . GLU A 1 559 ? 1.107 -6.223 15.794 1.00 71.25 559 GLU A O 1
ATOM 4596 N N . ARG A 1 560 ? 3.200 -6.764 16.411 1.00 69.38 560 ARG A N 1
ATOM 4597 C CA . ARG A 1 560 ? 2.979 -8.229 16.379 1.00 69.38 560 ARG A CA 1
ATOM 4598 C C . ARG A 1 560 ? 1.781 -8.675 17.222 1.00 69.38 560 ARG A C 1
ATOM 4600 O O . ARG A 1 560 ? 1.013 -9.539 16.816 1.00 69.38 560 ARG A O 1
ATOM 4607 N N . LYS A 1 561 ? 1.596 -8.020 18.366 1.00 81.00 561 LYS A N 1
ATOM 4608 C CA . LYS A 1 561 ? 0.522 -8.308 19.306 1.00 81.00 561 LYS A CA 1
ATOM 4609 C C . LYS A 1 561 ? -0.733 -7.466 19.034 1.00 81.00 561 LYS A C 1
ATOM 4611 O O . LYS A 1 561 ? -0.605 -6.278 18.740 1.00 81.00 561 LYS A O 1
ATOM 4616 N N . PRO A 1 562 ? -1.950 -8.015 19.213 1.00 84.12 562 PRO A N 1
ATOM 4617 C CA . PRO A 1 562 ? -3.182 -7.245 19.084 1.00 84.12 562 PRO A CA 1
ATOM 4618 C C . PRO A 1 562 ? -3.201 -6.030 20.011 1.00 84.12 562 PRO A C 1
ATOM 4620 O O . PRO A 1 562 ? -3.212 -6.177 21.239 1.00 84.12 562 PRO A O 1
ATOM 4623 N N . SER A 1 563 ? -3.250 -4.837 19.416 1.00 89.19 563 SER A N 1
ATOM 4624 C CA . SER A 1 563 ? -3.163 -3.579 20.151 1.00 89.19 563 SER A CA 1
ATOM 4625 C C . SER A 1 563 ? -4.034 -2.475 19.578 1.00 89.19 563 SER A C 1
ATOM 4627 O O . SER A 1 563 ? -4.185 -2.329 18.364 1.00 89.19 563 SER A O 1
ATOM 4629 N N . PHE A 1 564 ? -4.594 -1.655 20.463 1.00 92.25 564 PHE A N 1
ATOM 4630 C CA . PHE A 1 564 ? -5.410 -0.514 20.071 1.00 92.25 564 PHE A CA 1
ATOM 4631 C C . PHE A 1 564 ? -5.327 0.668 21.030 1.00 92.25 564 PHE A C 1
ATOM 4633 O O . PHE A 1 564 ? -5.049 0.518 22.220 1.00 92.25 564 PHE A O 1
ATOM 4640 N N . LEU A 1 565 ? -5.619 1.849 20.487 1.00 91.56 565 LEU A N 1
ATOM 4641 C CA . LEU A 1 565 ? -5.732 3.112 21.194 1.00 91.56 565 LEU A CA 1
ATOM 4642 C C . LEU A 1 565 ? -7.192 3.453 21.472 1.00 91.56 565 LEU A C 1
ATOM 4644 O O . LEU A 1 565 ? -8.056 3.420 20.592 1.00 91.56 565 LEU A O 1
ATOM 4648 N N . MET A 1 566 ? -7.447 3.853 22.709 1.00 91.88 566 MET A N 1
ATOM 4649 C CA . MET A 1 566 ? -8.708 4.444 23.133 1.00 91.88 566 MET A CA 1
ATOM 4650 C C . MET A 1 566 ? -8.485 5.852 23.670 1.00 91.88 566 MET A C 1
ATOM 4652 O O . MET A 1 566 ? -7.362 6.234 24.016 1.00 91.88 566 MET A O 1
ATOM 4656 N N . GLU A 1 567 ? -9.569 6.618 23.775 1.00 92.06 567 GLU A N 1
ATOM 4657 C CA . GLU A 1 567 ? -9.533 7.880 24.501 1.00 92.06 567 GLU A CA 1
ATOM 4658 C C . GLU A 1 567 ? -9.016 7.685 25.932 1.00 92.06 567 GLU A C 1
ATOM 4660 O O . GLU A 1 567 ? -9.305 6.691 26.607 1.00 92.06 567 GLU A O 1
ATOM 4665 N N . PHE A 1 568 ? -8.198 8.636 26.371 1.00 92.50 568 PHE A N 1
ATOM 4666 C CA . PHE A 1 568 ? -7.612 8.623 27.697 1.00 92.50 568 PHE A CA 1
ATOM 4667 C C . PHE A 1 568 ? -8.609 9.153 28.732 1.00 92.50 568 PHE A C 1
ATOM 4669 O O . PHE A 1 568 ? -9.222 10.199 28.529 1.00 92.50 568 PHE A O 1
ATOM 4676 N N . SER A 1 569 ? -8.737 8.438 29.850 1.00 92.25 569 SER A N 1
ATOM 4677 C CA . SER A 1 569 ? -9.565 8.836 30.990 1.00 92.25 569 SER A CA 1
ATOM 4678 C C . SER A 1 569 ? -8.671 9.401 32.097 1.00 92.25 569 SER A C 1
ATOM 4680 O O . SER A 1 569 ? -7.989 8.612 32.761 1.00 92.25 569 SER A O 1
ATOM 4682 N N . PRO A 1 570 ? -8.650 10.727 32.323 1.00 85.69 570 PRO A N 1
ATOM 4683 C CA . PRO A 1 570 ? -7.737 11.347 33.283 1.00 85.69 570 PRO A CA 1
ATOM 4684 C C . PRO A 1 570 ? -8.025 10.949 34.733 1.00 85.69 570 PRO A C 1
ATOM 4686 O O . PRO A 1 570 ? -7.097 10.894 35.533 1.00 85.69 570 PRO A O 1
ATOM 4689 N N . ASN A 1 571 ? -9.278 10.622 35.067 1.00 88.88 571 ASN A N 1
ATOM 4690 C CA . ASN A 1 571 ? -9.682 10.231 36.420 1.00 88.88 571 ASN A CA 1
ATOM 4691 C C . ASN A 1 571 ? -9.773 8.704 36.608 1.00 88.88 571 ASN A C 1
ATOM 4693 O O . ASN A 1 571 ? -10.334 8.240 37.595 1.00 88.88 571 ASN A O 1
ATOM 4697 N N . GLY A 1 572 ? -9.240 7.909 35.672 1.00 91.12 572 GLY A N 1
ATOM 4698 C CA . GLY A 1 572 ? -9.195 6.451 35.811 1.00 91.12 572 GLY A CA 1
ATOM 4699 C C . GLY A 1 572 ? -10.560 5.762 35.688 1.00 91.12 572 GLY A C 1
ATOM 4700 O O . GLY A 1 572 ? -11.444 6.236 34.966 1.00 91.12 572 GLY A O 1
ATOM 4701 N N . ASN A 1 573 ? -10.691 4.590 36.321 1.00 93.50 573 ASN A N 1
ATOM 4702 C CA . ASN A 1 573 ? -11.947 3.835 36.367 1.00 93.50 573 ASN A CA 1
ATOM 4703 C C . ASN A 1 573 ? -12.796 4.233 37.585 1.00 93.50 573 ASN A C 1
ATOM 4705 O O . ASN A 1 573 ? -12.275 4.776 38.554 1.00 93.50 573 ASN A O 1
ATOM 4709 N N . LEU A 1 574 ? -14.100 3.955 37.524 1.00 95.31 574 LEU A N 1
ATOM 4710 C CA . LEU A 1 574 ? -15.070 4.411 38.516 1.00 95.31 574 LEU A CA 1
ATOM 4711 C C . LEU A 1 574 ? -14.766 3.897 39.923 1.00 95.31 574 LEU A C 1
ATOM 4713 O O . LEU A 1 574 ? -14.927 4.656 40.866 1.00 95.31 574 LEU A O 1
ATOM 4717 N N . LEU A 1 575 ? -14.310 2.655 40.073 1.00 91.56 575 LEU A N 1
ATOM 4718 C CA . LEU A 1 575 ? -14.017 2.104 41.394 1.00 91.56 575 LEU A CA 1
ATOM 4719 C C . LEU A 1 575 ? -12.874 2.848 42.081 1.00 91.56 575 LEU A C 1
ATOM 4721 O O . LEU A 1 575 ? -13.038 3.326 43.197 1.00 91.56 575 LEU A O 1
ATOM 4725 N N . ASP A 1 576 ? -11.742 2.990 41.386 1.00 89.56 576 ASP A N 1
ATOM 4726 C CA . ASP A 1 576 ? -10.588 3.707 41.931 1.00 89.56 576 ASP A CA 1
ATOM 4727 C C . ASP A 1 576 ? -10.976 5.158 42.265 1.00 89.56 576 ASP A C 1
ATOM 4729 O O . ASP A 1 576 ? -10.584 5.683 43.303 1.00 89.56 576 ASP A O 1
ATOM 4733 N N . TYR A 1 577 ? -11.808 5.784 41.424 1.00 90.31 577 TYR A N 1
ATOM 4734 C CA . TYR A 1 577 ? -12.325 7.128 41.670 1.00 90.31 577 TYR A CA 1
ATOM 4735 C C . TYR A 1 577 ? -13.220 7.203 42.918 1.00 90.31 577 TYR A C 1
ATOM 4737 O O . TYR A 1 577 ? -13.054 8.131 43.705 1.00 90.31 577 TYR A O 1
ATOM 4745 N N . LEU A 1 578 ? -14.127 6.239 43.124 1.00 87.00 578 LEU A N 1
ATOM 4746 C CA . LEU A 1 578 ? -14.993 6.159 44.310 1.00 87.00 578 LEU A CA 1
ATOM 4747 C C . LEU A 1 578 ? -14.173 6.003 45.595 1.00 87.00 578 LEU A C 1
ATOM 4749 O O . LEU A 1 578 ? -14.420 6.708 46.564 1.00 87.00 578 LEU A O 1
ATOM 4753 N N . CYS A 1 579 ? -13.166 5.128 45.591 1.00 83.06 579 CYS A N 1
ATOM 4754 C CA . CYS A 1 579 ? -12.307 4.912 46.756 1.00 83.06 579 CYS A CA 1
ATOM 4755 C C . CYS A 1 579 ? -11.419 6.123 47.090 1.00 83.06 579 CYS A C 1
ATOM 4757 O O . CYS A 1 579 ? -10.990 6.281 48.229 1.00 83.06 579 CYS A O 1
ATOM 4759 N N . GLN A 1 580 ? -11.110 6.966 46.102 1.00 81.00 580 GLN A N 1
ATOM 4760 C CA . GLN A 1 580 ? -10.224 8.123 46.267 1.00 81.00 580 GLN A CA 1
ATOM 4761 C C . GLN A 1 580 ? -10.966 9.435 46.541 1.00 81.00 580 GLN A C 1
ATOM 4763 O O . GLN A 1 580 ? -10.336 10.413 46.941 1.00 81.00 580 GLN A O 1
ATOM 4768 N N . ASN A 1 581 ? -12.276 9.496 46.288 1.00 79.94 581 ASN A N 1
ATOM 4769 C CA . ASN A 1 581 ? -13.046 10.735 46.344 1.00 79.94 581 ASN A CA 1
ATOM 4770 C C . ASN A 1 581 ? -14.349 10.508 47.100 1.00 79.94 581 ASN A C 1
ATOM 4772 O O . ASN A 1 581 ? -15.164 9.689 46.693 1.00 79.94 581 ASN A O 1
ATOM 4776 N N . GLN A 1 582 ? -14.600 11.312 48.131 1.00 76.00 582 GLN A N 1
ATOM 4777 C CA . GLN A 1 582 ? -15.881 11.279 48.825 1.00 76.00 582 GLN A CA 1
ATOM 4778 C C . GLN A 1 582 ? -16.967 11.926 47.957 1.00 76.00 582 GLN A C 1
ATOM 4780 O O . GLN A 1 582 ? -16.947 13.136 47.715 1.00 76.00 582 GLN A O 1
ATOM 4785 N N . LEU A 1 583 ? -17.934 11.129 47.500 1.00 80.12 583 LEU A N 1
ATOM 4786 C CA . LEU A 1 583 ? -19.040 11.620 46.678 1.00 80.12 583 LEU A CA 1
ATOM 4787 C C . LEU A 1 583 ? -20.276 11.973 47.505 1.00 80.12 583 LEU A C 1
ATOM 4789 O O . LEU A 1 583 ? -20.679 11.244 48.413 1.00 80.12 583 LEU A O 1
ATOM 4793 N N . THR A 1 584 ? -20.939 13.064 47.120 1.00 81.12 584 THR A N 1
ATOM 4794 C CA . THR A 1 584 ? -22.270 13.411 47.639 1.00 81.12 584 THR A CA 1
ATOM 4795 C C . THR A 1 584 ? -23.327 12.411 47.166 1.00 81.12 584 THR A C 1
ATOM 4797 O O . THR A 1 584 ? -23.173 11.763 46.128 1.00 81.12 584 THR A O 1
ATOM 4800 N N . VAL A 1 585 ? -24.450 12.324 47.885 1.00 83.12 585 VAL A N 1
ATOM 4801 C CA . VAL A 1 585 ? -25.579 11.460 47.493 1.00 83.12 585 VAL A CA 1
ATOM 4802 C C . VAL A 1 585 ? -26.087 11.811 46.089 1.00 83.12 585 VAL A C 1
ATOM 4804 O O . VAL A 1 585 ? -26.261 10.918 45.268 1.00 83.12 585 VAL A O 1
ATOM 4807 N N . ASP A 1 586 ? -26.231 13.099 45.762 1.00 84.50 586 ASP A N 1
ATOM 4808 C CA . ASP A 1 586 ? -26.610 13.557 44.414 1.00 84.50 586 ASP A CA 1
ATOM 4809 C C . ASP A 1 586 ? -25.666 13.022 43.325 1.00 84.50 586 ASP A C 1
ATOM 4811 O O . ASP A 1 586 ? -26.121 12.483 42.318 1.00 84.50 586 ASP A O 1
ATOM 4815 N N . GLN A 1 587 ? -24.352 13.097 43.551 1.00 87.69 587 GLN A N 1
ATOM 4816 C CA . GLN A 1 587 ? -23.356 12.578 42.612 1.00 87.69 587 GLN A CA 1
ATOM 4817 C C . GLN A 1 587 ? -23.436 11.057 42.462 1.00 87.69 587 GLN A C 1
ATOM 4819 O O . GLN A 1 587 ? -23.391 10.561 41.336 1.00 87.69 587 GLN A O 1
ATOM 4824 N N . LYS A 1 588 ? -23.603 10.315 43.566 1.00 90.00 588 LYS A N 1
ATOM 4825 C CA . LYS A 1 588 ? -23.785 8.854 43.536 1.00 90.00 588 LYS A CA 1
ATOM 4826 C C . LYS A 1 588 ? -25.005 8.477 42.694 1.00 90.00 588 LYS A C 1
ATOM 4828 O O . LYS A 1 588 ? -24.896 7.658 41.783 1.00 90.00 588 LYS A O 1
ATOM 4833 N N . VAL A 1 589 ? -26.148 9.122 42.937 1.00 92.38 589 VAL A N 1
ATOM 4834 C CA . VAL A 1 589 ? -27.385 8.855 42.187 1.00 92.38 589 VAL A CA 1
ATOM 4835 C C . VAL A 1 589 ? -27.266 9.281 40.721 1.00 92.38 589 VAL A C 1
ATOM 4837 O O . VAL A 1 589 ? -27.774 8.587 39.839 1.00 92.38 589 VAL A O 1
ATOM 4840 N N . ASP A 1 590 ? -26.561 10.374 40.419 1.00 93.06 590 ASP A N 1
ATOM 4841 C CA . ASP A 1 590 ? -26.319 10.790 39.035 1.00 93.06 590 ASP A CA 1
ATOM 4842 C C . ASP A 1 590 ? -25.461 9.772 38.268 1.00 93.06 590 ASP A C 1
ATOM 4844 O O . ASP A 1 590 ? -25.799 9.430 37.134 1.00 93.06 590 ASP A O 1
ATOM 4848 N N . ILE A 1 591 ? -24.414 9.224 38.897 1.00 95.94 591 ILE A N 1
ATOM 4849 C CA . ILE A 1 591 ? -23.600 8.140 38.326 1.00 95.94 591 ILE A CA 1
ATOM 4850 C C . ILE A 1 591 ? -24.463 6.898 38.085 1.00 95.94 591 ILE A C 1
ATOM 4852 O O . ILE A 1 591 ? -24.446 6.360 36.979 1.00 95.94 591 ILE A O 1
ATOM 4856 N N . ILE A 1 592 ? -25.268 6.473 39.067 1.00 97.25 592 ILE A N 1
ATOM 4857 C CA . ILE A 1 592 ? -26.178 5.322 38.922 1.00 97.25 592 ILE A CA 1
ATOM 4858 C C . ILE A 1 592 ? -27.128 5.544 37.740 1.00 97.25 592 ILE A C 1
ATOM 4860 O O . ILE A 1 592 ? -27.262 4.672 36.884 1.00 97.25 592 ILE A O 1
ATOM 4864 N N . TYR A 1 593 ? -27.726 6.731 37.628 1.00 96.75 593 TYR A N 1
ATOM 4865 C CA . TYR A 1 593 ? -28.595 7.085 36.507 1.00 96.75 593 TYR A CA 1
ATOM 4866 C C . TYR A 1 593 ? -27.868 7.038 35.154 1.00 96.75 593 TYR A C 1
ATOM 4868 O O . TYR A 1 593 ? -28.433 6.585 34.159 1.00 96.75 593 TYR A O 1
ATOM 4876 N N . GLN A 1 594 ? -26.604 7.469 35.091 1.00 97.31 594 GLN A N 1
ATOM 4877 C CA . GLN A 1 594 ? -25.790 7.331 33.880 1.00 97.31 594 GLN A CA 1
ATOM 4878 C C . GLN A 1 594 ? -25.587 5.856 33.492 1.00 97.31 594 GLN A C 1
ATOM 4880 O O . GLN A 1 594 ? -25.685 5.539 32.308 1.00 97.31 594 GLN A O 1
ATOM 4885 N N . ILE A 1 595 ? -25.402 4.946 34.457 1.00 97.94 595 ILE A N 1
ATOM 4886 C CA . ILE A 1 595 ? -25.308 3.497 34.194 1.00 97.94 595 ILE A CA 1
ATOM 4887 C C . ILE A 1 595 ? -26.637 2.943 33.667 1.00 97.94 595 ILE A C 1
ATOM 4889 O O . ILE A 1 595 ? -26.638 2.137 32.741 1.00 97.94 595 ILE A O 1
ATOM 4893 N N . VAL A 1 596 ? -27.776 3.414 34.180 1.00 97.56 596 VAL A N 1
ATOM 4894 C CA . VAL A 1 596 ? -29.092 3.014 33.653 1.00 97.56 596 VAL A CA 1
ATOM 4895 C C . VAL A 1 596 ? -29.260 3.426 32.188 1.00 97.56 596 VAL A C 1
ATOM 4897 O O . VAL A 1 596 ? -29.732 2.627 31.379 1.00 97.56 596 VAL A O 1
ATOM 4900 N N . ASN A 1 597 ? -28.804 4.625 31.807 1.00 96.44 597 ASN A N 1
ATOM 4901 C CA . ASN A 1 597 ? -28.797 5.034 30.397 1.00 96.44 597 ASN A CA 1
ATOM 4902 C C . ASN A 1 597 ? -27.909 4.114 29.545 1.00 96.44 597 ASN A C 1
ATOM 4904 O O . ASN A 1 597 ? -28.283 3.790 28.418 1.00 96.44 597 ASN A O 1
ATOM 4908 N N . ILE A 1 598 ? -26.772 3.664 30.097 1.00 97.31 598 ILE A N 1
ATOM 4909 C CA . ILE A 1 598 ? -25.887 2.681 29.455 1.00 97.31 598 ILE A CA 1
ATOM 4910 C C . ILE A 1 598 ? -26.620 1.372 29.164 1.00 97.31 598 ILE A C 1
ATOM 4912 O O . ILE A 1 598 ? -26.602 0.898 28.026 1.00 97.31 598 ILE A O 1
ATOM 4916 N N . LEU A 1 599 ? -27.345 0.836 30.143 1.00 97.12 599 LEU A N 1
ATOM 4917 C CA . LEU A 1 599 ? -28.164 -0.360 29.946 1.00 97.12 599 LEU A CA 1
ATOM 4918 C C . LEU A 1 599 ? -29.252 -0.158 28.879 1.00 97.12 599 LEU A C 1
ATOM 4920 O O . LEU A 1 599 ? -29.489 -1.054 28.068 1.00 97.12 599 LEU A O 1
ATOM 4924 N N . GLY A 1 600 ? -29.876 1.023 28.843 1.00 95.56 600 GLY A N 1
ATOM 4925 C CA . GLY A 1 600 ? -30.902 1.370 27.857 1.00 95.56 600 GLY A CA 1
ATOM 4926 C C . GLY A 1 600 ? -30.403 1.254 26.420 1.00 95.56 600 GLY A C 1
ATOM 4927 O O . GLY A 1 600 ? -30.966 0.498 25.627 1.00 95.56 600 GLY A O 1
ATOM 4928 N N . PHE A 1 601 ? -29.297 1.921 26.084 1.00 93.56 601 PHE A N 1
ATOM 4929 C CA . PHE A 1 601 ? -28.780 1.841 24.716 1.00 93.56 601 PHE A CA 1
ATOM 4930 C C . PHE A 1 601 ? -28.127 0.485 24.394 1.00 93.56 601 PHE A C 1
ATOM 4932 O O . PHE A 1 601 ? -28.088 0.093 23.225 1.00 93.56 601 PHE A O 1
ATOM 4939 N N . MET A 1 602 ? -27.644 -0.265 25.395 1.00 95.44 602 MET A N 1
ATOM 4940 C CA . MET A 1 602 ? -27.187 -1.650 25.211 1.00 95.44 602 MET A CA 1
ATOM 4941 C C . MET A 1 602 ? -28.341 -2.577 24.810 1.00 95.44 602 MET A C 1
ATOM 4943 O O . MET A 1 602 ? -28.197 -3.354 23.862 1.00 95.44 602 MET A O 1
ATOM 4947 N N . GLN A 1 603 ? -29.503 -2.441 25.461 1.00 94.75 603 GLN A N 1
ATOM 4948 C CA . GLN A 1 603 ? -30.733 -3.149 25.095 1.00 94.75 603 GLN A CA 1
ATOM 4949 C C . GLN A 1 603 ? -31.158 -2.804 23.662 1.00 94.75 603 GLN A C 1
ATOM 4951 O O . GLN A 1 603 ? -31.386 -3.700 22.849 1.00 94.75 603 GLN A O 1
ATOM 4956 N N . GLU A 1 604 ? -31.200 -1.514 23.316 1.00 91.12 604 GLU A N 1
ATOM 4957 C CA . GLU A 1 604 ? -31.531 -1.056 21.960 1.00 91.12 604 GLU A CA 1
ATOM 4958 C C . GLU A 1 604 ? -30.545 -1.578 20.905 1.00 91.12 604 GLU A C 1
ATOM 4960 O O . GLU A 1 604 ? -30.905 -1.799 19.749 1.00 91.12 604 GLU A O 1
ATOM 4965 N N . ALA A 1 605 ? -29.261 -1.706 21.248 1.00 91.12 605 ALA A N 1
ATOM 4966 C CA . ALA A 1 605 ? -28.232 -2.254 20.365 1.00 91.12 605 ALA A CA 1
ATOM 4967 C C . ALA A 1 605 ? -28.241 -3.781 20.284 1.00 91.12 605 ALA A C 1
ATOM 4969 O O . ALA A 1 605 ? -27.630 -4.318 19.362 1.00 91.12 605 ALA A O 1
ATOM 4970 N N . ARG A 1 606 ? -28.908 -4.467 21.223 1.00 93.38 606 ARG A N 1
ATOM 4971 C CA . ARG A 1 606 ? -28.773 -5.914 21.453 1.00 93.38 606 ARG A CA 1
ATOM 4972 C C . ARG A 1 606 ? -27.305 -6.329 21.599 1.00 93.38 606 ARG A C 1
ATOM 4974 O O . ARG A 1 606 ? -26.875 -7.357 21.081 1.00 93.38 606 ARG A O 1
ATOM 4981 N N . VAL A 1 607 ? -26.526 -5.485 22.273 1.00 94.25 607 VAL A N 1
ATOM 4982 C CA . VAL A 1 607 ? -25.110 -5.716 22.567 1.00 94.25 607 VAL A CA 1
ATOM 4983 C C . VAL A 1 607 ? -24.945 -5.644 24.076 1.00 94.25 607 VAL A C 1
ATOM 4985 O O . VAL A 1 607 ? -24.918 -4.562 24.658 1.00 94.25 607 VAL A O 1
ATOM 4988 N N . PHE A 1 608 ? -24.850 -6.816 24.697 1.00 94.75 608 PHE A N 1
ATOM 4989 C CA . PHE A 1 608 ? -24.594 -6.958 26.126 1.00 94.75 608 PHE A CA 1
ATOM 4990 C C . PHE A 1 608 ? -23.090 -7.081 26.378 1.00 94.75 608 PHE A C 1
ATOM 4992 O O . PHE A 1 608 ? -22.351 -7.647 25.570 1.00 94.75 608 PHE A O 1
ATOM 4999 N N . HIS A 1 609 ? -22.622 -6.496 27.474 1.00 94.50 609 HIS A N 1
ATOM 5000 C CA . HIS A 1 609 ? -21.204 -6.292 27.738 1.00 94.50 609 HIS A CA 1
ATOM 5001 C C . HIS A 1 609 ? -20.559 -7.569 28.290 1.00 94.50 609 HIS A C 1
ATOM 5003 O O . HIS A 1 609 ? -19.377 -7.821 28.058 1.00 94.50 609 HIS A O 1
ATOM 5009 N N . GLY A 1 610 ? -21.312 -8.380 29.039 1.00 92.62 610 GLY A N 1
ATOM 5010 C CA . GLY A 1 610 ? -20.877 -9.645 29.629 1.00 92.62 610 GLY A CA 1
ATOM 5011 C C . GLY A 1 610 ? -19.932 -9.482 30.820 1.00 92.62 610 GLY A C 1
ATOM 5012 O O . GLY A 1 610 ? -19.769 -10.408 31.605 1.00 92.62 610 GLY A O 1
ATOM 5013 N N . ASN A 1 611 ? -19.326 -8.310 31.006 1.00 94.38 611 ASN A N 1
ATOM 5014 C CA . ASN A 1 611 ? -18.369 -8.017 32.077 1.00 94.38 611 ASN A CA 1
ATOM 5015 C C . ASN A 1 611 ? -18.610 -6.635 32.700 1.00 94.38 611 ASN A C 1
ATOM 5017 O O . ASN A 1 611 ? -17.662 -5.878 32.905 1.00 94.38 611 ASN A O 1
ATOM 5021 N N . LEU A 1 612 ? -19.873 -6.230 32.839 1.00 95.69 612 LEU A N 1
ATOM 5022 C CA . LEU A 1 612 ? -20.234 -4.920 33.376 1.00 95.69 612 LEU A CA 1
ATOM 5023 C C . LEU A 1 612 ? -19.902 -4.861 34.874 1.00 95.69 612 LEU A C 1
ATOM 5025 O O . LEU A 1 612 ? -20.363 -5.690 35.649 1.00 95.69 612 LEU A O 1
ATOM 5029 N N . ARG A 1 613 ? -19.054 -3.902 35.256 1.00 93.50 613 ARG A N 1
ATOM 5030 C CA . ARG A 1 613 ? -18.629 -3.625 36.639 1.00 93.50 613 ARG A CA 1
ATOM 5031 C C . ARG A 1 613 ? -18.021 -2.228 36.736 1.00 93.50 613 ARG A C 1
ATOM 5033 O O . ARG A 1 613 ? -17.589 -1.688 35.713 1.00 93.50 613 ARG A O 1
ATOM 5040 N N . SER A 1 614 ? -17.917 -1.674 37.941 1.00 93.56 614 SER A N 1
ATOM 5041 C CA . SER A 1 614 ? -17.292 -0.368 38.225 1.00 93.56 614 SER A CA 1
ATOM 5042 C C . SER A 1 614 ? -15.931 -0.173 37.520 1.00 93.56 614 SER A C 1
ATOM 5044 O O . SER A 1 614 ? -15.703 0.831 36.849 1.00 93.56 614 SER A O 1
ATOM 5046 N N . ARG A 1 615 ? -15.060 -1.194 37.530 1.00 91.69 615 ARG A N 1
ATOM 5047 C CA . ARG A 1 615 ? -13.727 -1.212 36.877 1.00 91.69 615 ARG A CA 1
ATOM 5048 C C . ARG A 1 615 ? -13.750 -1.108 35.341 1.00 91.69 615 ARG A C 1
ATOM 5050 O O . ARG A 1 615 ? -12.696 -0.998 34.704 1.00 91.69 615 ARG A O 1
ATOM 5057 N N . LYS A 1 616 ? -14.929 -1.217 34.724 1.00 94.38 616 LYS A N 1
ATOM 5058 C CA . LYS A 1 616 ? -15.163 -1.080 33.276 1.00 94.38 616 LYS A CA 1
ATOM 5059 C C . LYS A 1 616 ? -15.864 0.228 32.905 1.00 94.38 616 LYS A C 1
ATOM 5061 O O . LYS A 1 616 ? -16.069 0.478 31.721 1.00 94.38 616 LYS A O 1
ATOM 5066 N N . LEU A 1 617 ? -16.170 1.067 33.890 1.00 97.12 617 LEU A N 1
ATOM 5067 C CA . LEU A 1 617 ? -16.676 2.424 33.721 1.00 97.12 617 LEU A CA 1
ATOM 5068 C C . LEU A 1 617 ? -15.536 3.410 33.999 1.00 97.12 617 LEU A C 1
ATOM 5070 O O . LEU A 1 617 ? -14.729 3.185 34.897 1.00 97.12 617 LEU A O 1
ATOM 5074 N N . PHE A 1 618 ? -15.441 4.478 33.215 1.00 96.62 618 PHE A N 1
ATOM 5075 C CA . PHE A 1 618 ? -14.331 5.434 33.240 1.00 96.62 618 PHE A CA 1
ATOM 5076 C C . PHE A 1 618 ? -14.828 6.846 33.503 1.00 96.62 618 PHE A C 1
ATOM 5078 O O . PHE A 1 618 ? -15.856 7.235 32.952 1.00 96.62 618 PHE A O 1
ATOM 5085 N N . VAL A 1 619 ? -14.109 7.590 34.342 1.00 95.19 619 VAL A N 1
ATOM 5086 C CA . VAL A 1 619 ? -14.566 8.871 34.890 1.00 95.19 619 VAL A CA 1
ATOM 5087 C C . VAL A 1 619 ? -13.928 10.055 34.164 1.00 95.19 619 VAL A C 1
ATOM 5089 O O . VAL A 1 619 ? -12.714 10.123 33.988 1.00 95.19 619 VAL A O 1
ATOM 5092 N N . PHE A 1 620 ? -14.766 11.021 33.795 1.00 91.75 620 PHE A N 1
ATOM 5093 C CA . PHE A 1 620 ? -14.391 12.300 33.208 1.00 91.75 620 PHE A CA 1
ATOM 5094 C C . PHE A 1 620 ? -14.997 13.424 34.047 1.00 91.75 620 PHE A C 1
ATOM 5096 O O . PHE A 1 620 ? -16.210 13.651 34.019 1.00 91.75 620 PHE A O 1
ATOM 5103 N N . VAL A 1 621 ? -14.149 14.137 34.785 1.00 84.56 621 VAL A N 1
ATOM 5104 C CA . VAL A 1 621 ? -14.540 15.348 35.513 1.00 84.56 621 VAL A CA 1
ATOM 5105 C C . VAL A 1 621 ? -14.057 16.560 34.728 1.00 84.56 621 VAL A C 1
ATOM 5107 O O . VAL A 1 621 ? -12.874 16.671 34.411 1.00 84.56 621 VAL A O 1
ATOM 5110 N N . LYS A 1 622 ? -14.965 17.481 34.394 1.00 70.25 622 LYS A N 1
ATOM 5111 C CA . LYS A 1 622 ? -14.571 18.744 33.757 1.00 70.25 622 LYS A CA 1
ATOM 5112 C C . LYS A 1 622 ? -13.969 19.666 34.817 1.00 70.25 622 LYS A C 1
ATOM 5114 O O . LYS A 1 622 ? -14.622 19.926 35.830 1.00 70.25 622 LYS A O 1
ATOM 5119 N N . GLU A 1 623 ? -12.763 20.171 34.561 1.00 57.38 623 GLU A N 1
ATOM 5120 C CA . GLU A 1 623 ? -12.062 21.097 35.458 1.00 57.38 623 GLU A CA 1
ATOM 5121 C C . GLU A 1 623 ? -12.964 22.259 35.895 1.00 57.38 623 GLU A C 1
ATOM 5123 O O . GLU A 1 623 ? -13.679 22.857 35.086 1.00 57.38 623 GLU A O 1
ATOM 5128 N N . GLY A 1 624 ? -12.952 22.551 37.199 1.00 50.41 624 GLY A N 1
ATOM 5129 C CA . GLY A 1 624 ? -13.771 23.605 37.801 1.00 50.41 624 GLY A CA 1
ATOM 5130 C C . GLY A 1 624 ? -15.265 23.281 37.923 1.00 50.41 624 GLY A C 1
ATOM 5131 O O . GLY A 1 624 ? -16.043 24.173 38.251 1.00 50.41 624 GLY A O 1
ATOM 5132 N N . THR A 1 625 ? -15.694 22.037 37.670 1.00 62.81 625 THR A N 1
ATOM 5133 C CA . THR A 1 625 ? -17.099 21.619 37.817 1.00 62.81 625 THR A CA 1
ATOM 5134 C C . THR A 1 625 ? -17.251 20.415 38.744 1.00 62.81 625 THR A C 1
ATOM 5136 O O . THR A 1 625 ? -16.381 19.554 38.812 1.00 62.81 625 THR A O 1
ATOM 5139 N N . LEU A 1 626 ? -18.408 20.311 39.404 1.00 66.75 626 LEU A N 1
ATOM 5140 C CA . LEU A 1 626 ? -18.805 19.138 40.201 1.00 66.75 626 LEU A CA 1
ATOM 5141 C C . LEU A 1 626 ? -19.500 18.048 39.357 1.00 66.75 626 LEU A C 1
ATOM 5143 O O . LEU A 1 626 ? -20.114 17.133 39.906 1.00 66.75 626 LEU A O 1
ATOM 5147 N N . ASN A 1 627 ? -19.463 18.174 38.025 1.00 77.06 627 ASN A N 1
ATOM 5148 C CA . ASN A 1 627 ? -20.168 17.295 37.099 1.00 77.06 627 ASN A CA 1
ATOM 5149 C C . ASN A 1 627 ? -19.287 16.095 36.736 1.00 77.06 627 ASN A C 1
ATOM 5151 O O . ASN A 1 627 ? -18.295 16.237 36.018 1.00 77.06 627 ASN A O 1
ATOM 5155 N N . ILE A 1 628 ? -19.674 14.923 37.231 1.00 88.50 628 ILE A N 1
ATOM 5156 C CA . ILE A 1 628 ? -18.982 13.660 36.994 1.00 88.50 628 ILE A CA 1
ATOM 5157 C C . ILE A 1 628 ? -19.662 12.965 35.817 1.00 88.50 628 ILE A C 1
ATOM 5159 O O . ILE A 1 628 ? -20.845 12.634 35.885 1.00 88.50 628 ILE A O 1
ATOM 5163 N N . LYS A 1 629 ? -18.924 12.726 34.732 1.00 93.94 629 LYS A N 1
ATOM 5164 C CA . LYS A 1 629 ? -19.394 11.916 33.604 1.00 93.94 629 LYS A CA 1
ATOM 5165 C C . LYS A 1 629 ? -18.714 10.563 33.600 1.00 93.94 629 LYS A C 1
ATOM 5167 O O . LYS A 1 629 ? -17.507 10.484 33.802 1.00 93.94 629 LYS A O 1
ATOM 5172 N N . ILE A 1 630 ? -19.483 9.513 33.332 1.00 97.12 630 ILE A N 1
ATOM 5173 C CA . ILE A 1 630 ? -18.945 8.169 33.143 1.00 97.12 630 ILE A CA 1
ATOM 5174 C C . ILE A 1 630 ? -19.089 7.707 31.697 1.00 97.12 630 ILE A C 1
ATOM 5176 O O . ILE A 1 630 ? -20.059 8.035 31.012 1.00 97.12 630 ILE A O 1
ATOM 5180 N N . LYS A 1 631 ? -18.127 6.905 31.249 1.00 97.75 631 LYS A N 1
ATOM 5181 C CA . LYS A 1 631 ? -18.168 6.224 29.956 1.00 97.75 631 LYS A CA 1
ATOM 5182 C C . LYS A 1 631 ? -17.863 4.737 30.095 1.00 97.75 631 LYS A C 1
ATOM 5184 O O . LYS A 1 631 ? -16.961 4.351 30.837 1.00 97.75 631 LYS A O 1
ATOM 5189 N N . LEU A 1 632 ? -18.591 3.905 29.357 1.00 97.75 632 LEU A N 1
ATOM 5190 C CA . LEU A 1 632 ? -18.372 2.460 29.277 1.00 97.75 632 LEU A CA 1
ATOM 5191 C C . LEU A 1 632 ? -17.103 2.136 28.473 1.00 97.75 632 LEU A C 1
ATOM 5193 O O . LEU A 1 632 ? -16.947 2.632 27.362 1.00 97.75 632 LEU A O 1
ATOM 5197 N N . GLY A 1 633 ? -16.210 1.299 29.002 1.00 95.50 633 GLY A N 1
ATOM 5198 C CA . GLY A 1 633 ? -15.073 0.733 28.263 1.00 95.50 633 GLY A CA 1
ATOM 5199 C C . GLY A 1 633 ? -15.355 -0.660 27.691 1.00 95.50 633 GLY A C 1
ATOM 5200 O O . GLY A 1 633 ? -16.445 -1.187 27.848 1.00 95.50 633 GLY A O 1
ATOM 5201 N N . ASP A 1 634 ? -14.371 -1.279 27.029 1.00 93.25 634 ASP A N 1
ATOM 5202 C CA . ASP A 1 634 ? -14.532 -2.622 26.449 1.00 93.25 634 ASP A CA 1
ATOM 5203 C C . ASP A 1 634 ? -14.634 -3.746 27.497 1.00 93.25 634 ASP A C 1
ATOM 5205 O O . ASP A 1 634 ? -14.048 -3.707 28.594 1.00 93.25 634 ASP A O 1
ATOM 5209 N N . SER A 1 635 ? -15.285 -4.837 27.089 1.00 92.25 635 SER A N 1
ATOM 5210 C CA . SER A 1 635 ? -15.450 -6.045 27.901 1.00 92.25 635 SER A CA 1
ATOM 5211 C C . SER A 1 635 ? -14.153 -6.844 28.083 1.00 92.25 635 SER A C 1
ATOM 5213 O O . SER A 1 635 ? -14.054 -7.668 29.001 1.00 92.25 635 SER A O 1
ATOM 5215 N N . GLY A 1 636 ? -13.095 -6.515 27.335 1.00 90.69 636 GLY A N 1
ATOM 5216 C CA . GLY A 1 636 ? -11.806 -7.203 27.338 1.00 90.69 636 GLY A CA 1
ATOM 5217 C C . GLY A 1 636 ? -11.944 -8.634 26.827 1.00 90.69 636 GLY A C 1
ATOM 5218 O O . GLY A 1 636 ? -12.573 -8.877 25.810 1.00 90.69 636 GLY A O 1
ATOM 5219 N N . LEU A 1 637 ? -11.400 -9.604 27.560 1.00 91.56 637 LEU A N 1
ATOM 5220 C CA . LEU A 1 637 ? -11.472 -11.019 27.178 1.00 91.56 637 LEU A CA 1
ATOM 5221 C C . LEU A 1 637 ? -12.723 -11.741 27.695 1.00 91.56 637 LEU A C 1
ATOM 5223 O O . LEU A 1 637 ? -12.675 -12.957 27.829 1.00 91.56 637 LEU A O 1
ATOM 5227 N N . SER A 1 638 ? -13.824 -11.038 28.008 1.00 91.44 638 SER A N 1
ATOM 5228 C CA . SER A 1 638 ? -15.024 -11.679 28.587 1.00 91.44 638 SER A CA 1
ATOM 5229 C C . SER A 1 638 ? -15.445 -12.906 27.795 1.00 91.44 638 SER A C 1
ATOM 5231 O O . SER A 1 638 ? -15.573 -13.972 28.369 1.00 91.44 638 SER A O 1
ATOM 5233 N N . HIS A 1 639 ? -15.565 -12.769 26.474 1.00 92.06 639 HIS A N 1
ATOM 5234 C CA . HIS A 1 639 ? -16.043 -13.847 25.615 1.00 92.06 639 HIS A CA 1
ATOM 5235 C C . HIS A 1 639 ? -15.146 -15.093 25.652 1.00 92.06 639 HIS A C 1
ATOM 5237 O O . HIS A 1 639 ? -15.649 -16.202 25.543 1.00 92.06 639 HIS A O 1
ATOM 5243 N N . TYR A 1 640 ? -13.832 -14.916 25.825 1.00 92.44 640 TYR A N 1
ATOM 5244 C CA . TYR A 1 640 ? -12.897 -16.025 26.023 1.00 92.44 640 TYR A CA 1
ATOM 5245 C C . TYR A 1 640 ? -13.008 -16.605 27.437 1.00 92.44 640 TYR A C 1
ATOM 5247 O O . TYR A 1 640 ? -13.036 -17.811 27.613 1.00 92.44 640 TYR A O 1
ATOM 5255 N N . LEU A 1 641 ? -13.120 -15.761 28.464 1.00 91.81 641 LEU A N 1
ATOM 5256 C CA . LEU A 1 641 ? -13.320 -16.235 29.836 1.00 91.81 641 LEU A CA 1
ATOM 5257 C C . LEU A 1 641 ? -14.625 -17.033 29.985 1.00 91.81 641 LEU A C 1
ATOM 5259 O O . LEU A 1 641 ? -14.663 -18.005 30.729 1.00 91.81 641 LEU A O 1
ATOM 5263 N N . ASP A 1 642 ? -15.658 -16.679 29.222 1.00 93.75 642 ASP A N 1
ATOM 5264 C CA . ASP A 1 642 ? -16.946 -17.372 29.210 1.00 93.75 642 ASP A CA 1
ATOM 5265 C C . ASP A 1 642 ? -16.864 -18.773 28.543 1.00 93.75 642 ASP A C 1
ATOM 5267 O O . ASP A 1 642 ? -17.828 -19.539 28.597 1.00 93.75 642 ASP A O 1
ATOM 5271 N N . THR A 1 643 ? -15.729 -19.140 27.920 1.00 92.81 643 THR A N 1
ATOM 5272 C CA . THR A 1 643 ? -15.443 -20.516 27.459 1.00 92.81 643 THR A CA 1
ATOM 5273 C C . THR A 1 643 ? -14.640 -21.337 28.464 1.00 92.81 643 THR A C 1
ATOM 5275 O O . THR A 1 643 ? -14.464 -22.535 28.250 1.00 92.81 643 THR A O 1
ATOM 5278 N N . LEU A 1 644 ? -14.126 -20.714 29.525 1.00 92.38 644 LEU A N 1
ATOM 5279 C CA . LEU A 1 644 ? -13.368 -21.384 30.578 1.00 92.38 644 LEU A CA 1
ATOM 5280 C C . LEU A 1 644 ? -14.300 -21.804 31.724 1.00 92.38 644 LEU A C 1
ATOM 5282 O O . LEU A 1 644 ? -15.388 -21.245 31.866 1.00 92.38 644 LEU A O 1
ATOM 5286 N N . PRO A 1 645 ? -13.893 -22.762 32.572 1.00 91.56 645 PRO A N 1
ATOM 5287 C CA . PRO A 1 645 ? -14.673 -23.130 33.747 1.00 91.56 645 PRO A CA 1
ATOM 5288 C C . PRO A 1 645 ? -14.880 -21.962 34.723 1.00 91.56 645 PRO A C 1
ATOM 5290 O O . PRO A 1 645 ? -14.067 -21.036 34.798 1.00 91.56 645 PRO A O 1
ATOM 5293 N N . LEU A 1 646 ? -15.943 -22.036 35.530 1.00 88.25 646 LEU A N 1
ATOM 5294 C CA . LEU A 1 646 ? -16.242 -21.033 36.562 1.00 88.25 646 LEU A CA 1
ATOM 5295 C C . LEU A 1 646 ? -15.114 -20.897 37.602 1.00 88.25 646 LEU A C 1
ATOM 5297 O O . LEU A 1 646 ? -14.861 -19.797 38.079 1.00 88.25 646 LEU A O 1
ATOM 5301 N N . HIS A 1 647 ? -14.426 -22.000 37.914 1.00 86.38 647 HIS A N 1
ATOM 5302 C CA . HIS A 1 647 ? -13.319 -22.051 38.877 1.00 86.38 647 HIS A CA 1
ATOM 5303 C C . HIS A 1 647 ? -12.000 -21.470 38.341 1.00 86.38 647 HIS A C 1
ATOM 5305 O O . HIS A 1 647 ? -10.992 -21.474 39.041 1.00 86.38 647 HIS A O 1
ATOM 5311 N N . GLU A 1 648 ? -11.961 -20.986 37.097 1.00 87.94 648 GLU A N 1
ATOM 5312 C CA . GLU A 1 648 ? -10.789 -20.268 36.607 1.00 87.94 648 GLU A CA 1
ATOM 5313 C C . GLU A 1 648 ? -10.628 -18.942 37.377 1.00 87.94 648 GLU A C 1
ATOM 5315 O O . GLU A 1 648 ? -11.599 -18.221 37.603 1.00 87.94 648 GLU A O 1
ATOM 5320 N N . VAL A 1 649 ? -9.398 -18.606 37.782 1.00 84.62 649 VAL A N 1
ATOM 5321 C CA . VAL A 1 649 ? -9.082 -17.477 38.684 1.00 84.62 649 VAL A CA 1
ATOM 5322 C C . VAL A 1 649 ? -9.718 -16.141 38.258 1.00 84.62 649 VAL A C 1
ATOM 5324 O O . VAL A 1 649 ? -10.288 -15.423 39.074 1.00 84.62 649 VAL A O 1
ATOM 5327 N N . ARG A 1 650 ? -9.679 -15.801 36.969 1.00 85.44 650 ARG A N 1
ATOM 5328 C CA . ARG A 1 650 ? -10.262 -14.579 36.388 1.00 85.44 650 ARG A CA 1
ATOM 5329 C C . ARG A 1 650 ? -11.786 -14.647 36.263 1.00 85.44 650 ARG A C 1
ATOM 5331 O O . ARG A 1 650 ? -12.412 -13.593 36.153 1.00 85.44 650 ARG A O 1
ATOM 5338 N N . ASN A 1 651 ? -12.391 -15.836 36.253 1.00 89.25 651 ASN A N 1
ATOM 5339 C CA . ASN A 1 651 ? -13.843 -15.995 36.396 1.00 89.25 651 ASN A CA 1
ATOM 5340 C C . ASN A 1 651 ? -14.279 -15.865 37.858 1.00 89.25 651 ASN A C 1
ATOM 5342 O O . ASN A 1 651 ? -15.274 -15.187 38.121 1.00 89.25 651 ASN A O 1
ATOM 5346 N N . ILE A 1 652 ? -13.490 -16.391 38.800 1.00 85.88 652 ILE A N 1
ATOM 5347 C CA . ILE A 1 652 ? -13.677 -16.168 40.239 1.00 85.88 652 ILE A CA 1
ATOM 5348 C C . ILE A 1 652 ? -13.655 -14.658 40.536 1.00 85.88 652 ILE A C 1
ATOM 5350 O O . ILE A 1 652 ? -14.595 -14.148 41.142 1.00 85.88 652 ILE A O 1
ATOM 5354 N N . GLU A 1 653 ? -12.701 -13.898 39.976 1.00 83.81 653 GLU A N 1
ATOM 5355 C CA . GLU A 1 653 ? -12.637 -12.424 40.097 1.00 83.81 653 GLU A CA 1
ATOM 5356 C C . GLU A 1 653 ? -13.900 -11.669 39.630 1.00 83.81 653 GLU A C 1
ATOM 5358 O O . GLU A 1 653 ? -14.070 -10.485 39.932 1.00 83.81 653 GLU A O 1
ATOM 5363 N N . ARG A 1 654 ? -14.764 -12.301 38.831 1.00 88.81 654 ARG A N 1
ATOM 5364 C CA . ARG A 1 654 ? -15.981 -11.694 38.270 1.00 88.81 654 ARG A CA 1
ATOM 5365 C C . ARG A 1 654 ? -17.250 -12.190 38.957 1.00 88.81 654 ARG A C 1
ATOM 5367 O O . ARG A 1 654 ? -18.315 -11.629 38.701 1.00 88.81 654 ARG A O 1
ATOM 5374 N N . LEU A 1 655 ? -17.144 -13.198 39.824 1.00 88.75 655 LEU A N 1
ATOM 5375 C CA . LEU A 1 655 ? -18.269 -13.911 40.424 1.00 88.75 655 LEU A CA 1
ATOM 5376 C C . LEU A 1 655 ? -19.325 -13.001 41.088 1.00 88.75 655 LEU A C 1
ATOM 5378 O O . LEU A 1 655 ? -20.508 -13.239 40.847 1.00 88.75 655 LEU A O 1
ATOM 5382 N N . PRO A 1 656 ? -18.972 -11.913 41.810 1.00 88.62 656 PRO A N 1
ATOM 5383 C CA . PRO A 1 656 ? -19.967 -11.020 42.422 1.00 88.62 656 PRO A CA 1
ATOM 5384 C C . PRO A 1 656 ? -20.921 -10.329 41.435 1.00 88.62 656 PRO A C 1
ATOM 5386 O O . PRO A 1 656 ? -22.048 -9.975 41.794 1.00 88.62 656 PRO A O 1
ATOM 5389 N N . TRP A 1 657 ? -20.476 -10.126 40.191 1.00 93.38 657 TRP A N 1
ATOM 5390 C CA . TRP A 1 657 ? -21.257 -9.497 39.119 1.00 93.38 657 TRP A CA 1
ATOM 5391 C C . TRP A 1 657 ? -21.873 -10.526 38.161 1.00 93.38 657 TRP A C 1
ATOM 5393 O O . TRP A 1 657 ? -22.665 -10.152 37.299 1.00 93.38 657 TRP A O 1
ATOM 5403 N N . LEU A 1 658 ? -21.534 -11.815 38.289 1.00 93.31 658 LEU A N 1
ATOM 5404 C CA . LEU A 1 658 ? -22.160 -12.884 37.514 1.00 93.31 658 LEU A CA 1
ATOM 5405 C C . LEU A 1 658 ? -23.481 -13.286 38.169 1.00 93.31 658 LEU A C 1
ATOM 5407 O O . LEU A 1 658 ? -23.516 -13.711 39.324 1.00 93.31 658 LEU A O 1
ATOM 5411 N N . SER A 1 659 ? -24.566 -13.178 37.409 1.00 94.69 659 SER A N 1
ATOM 5412 C CA . SER A 1 659 ? -25.886 -13.627 37.833 1.00 94.69 659 SER A CA 1
ATOM 5413 C C . SER A 1 659 ? -25.939 -15.151 38.027 1.00 94.69 659 SER A C 1
ATOM 5415 O O . SER A 1 659 ? -25.158 -15.868 37.395 1.00 94.69 659 SER A O 1
ATOM 5417 N N . PRO A 1 660 ? -26.846 -15.681 38.868 1.00 93.31 660 PRO A N 1
ATOM 5418 C CA . PRO A 1 660 ? -26.923 -17.117 39.160 1.00 93.31 660 PRO A CA 1
ATOM 5419 C C . PRO A 1 660 ? -27.012 -18.020 37.921 1.00 93.31 660 PRO A C 1
ATOM 5421 O O . PRO A 1 660 ? -26.326 -19.035 37.848 1.00 93.31 660 PRO A O 1
ATOM 5424 N N . GLU A 1 661 ? -27.781 -17.629 36.906 1.00 94.50 661 GLU A N 1
ATOM 5425 C CA . GLU A 1 661 ? -27.877 -18.359 35.639 1.00 94.50 661 GLU A CA 1
ATOM 5426 C C . GLU A 1 661 ? -26.561 -18.344 34.847 1.00 94.50 661 GLU A C 1
ATOM 5428 O O . GLU A 1 661 ? -26.199 -19.343 34.229 1.00 94.50 661 GLU A O 1
ATOM 5433 N N . ARG A 1 662 ? -25.783 -17.257 34.930 1.00 94.75 662 ARG A N 1
ATOM 5434 C CA . ARG A 1 662 ? -24.453 -17.185 34.310 1.00 94.75 662 ARG A CA 1
ATOM 5435 C C . ARG A 1 662 ? -23.404 -17.978 35.073 1.00 94.75 662 ARG A C 1
ATOM 5437 O O . ARG A 1 662 ? -22.454 -18.453 34.464 1.00 94.75 662 ARG A O 1
ATOM 5444 N N . GLN A 1 663 ? -23.569 -18.155 36.380 1.00 92.75 663 GLN A N 1
ATOM 5445 C CA . GLN A 1 663 ? -22.714 -19.058 37.154 1.00 92.75 663 GLN A CA 1
ATOM 5446 C C . GLN A 1 663 ? -22.922 -20.519 36.722 1.00 92.75 663 GLN A C 1
ATOM 5448 O O . GLN A 1 663 ? -21.972 -21.294 36.723 1.00 92.75 663 GLN A O 1
ATOM 5453 N N . GLN A 1 664 ? -24.132 -20.882 36.283 1.00 90.44 664 GLN A N 1
ATOM 5454 C CA . GLN A 1 664 ? -24.416 -22.197 35.696 1.00 90.44 664 GLN A CA 1
ATOM 5455 C C . GLN A 1 664 ? -23.935 -22.301 34.239 1.00 90.44 664 GLN A C 1
ATOM 5457 O O . GLN A 1 664 ? -23.381 -23.323 33.841 1.00 90.44 664 GLN A O 1
ATOM 5462 N N . ASN A 1 665 ? -24.122 -21.246 33.439 1.00 93.50 665 ASN A N 1
ATOM 5463 C CA . ASN A 1 665 ? -23.672 -21.177 32.050 1.00 93.50 665 ASN A CA 1
ATOM 5464 C C . ASN A 1 665 ? -23.135 -19.779 31.708 1.00 93.50 665 ASN A C 1
ATOM 5466 O O . ASN A 1 665 ? -23.889 -18.876 31.354 1.00 93.50 665 ASN A O 1
ATOM 5470 N N . LEU A 1 666 ? -21.812 -19.603 31.717 1.00 94.25 666 LEU A N 1
ATOM 5471 C CA . LEU A 1 666 ? -21.178 -18.289 31.527 1.00 94.25 666 LEU A CA 1
ATOM 5472 C C . LEU A 1 666 ? -21.560 -17.586 30.215 1.00 94.25 666 LEU A C 1
ATOM 5474 O O . LEU A 1 666 ? -21.552 -16.350 30.158 1.00 94.25 666 LEU A O 1
ATOM 5478 N N . LYS A 1 667 ? -21.938 -18.355 29.184 1.00 93.12 667 LYS A N 1
ATOM 5479 C CA . LYS A 1 667 ? -22.338 -17.851 27.863 1.00 93.12 667 LYS A CA 1
ATOM 5480 C C . LYS A 1 667 ? -23.753 -17.266 27.826 1.00 93.12 667 LYS A C 1
ATOM 5482 O O . LYS A 1 667 ? -24.089 -16.617 26.837 1.00 93.12 667 LYS A O 1
ATOM 5487 N N . SER A 1 668 ? -24.581 -17.458 28.858 1.00 92.69 668 SER A N 1
ATOM 5488 C CA . SER A 1 668 ? -25.962 -16.953 28.907 1.00 92.69 668 SER A CA 1
ATOM 5489 C C . SER A 1 668 ? -26.019 -15.451 29.224 1.00 92.69 668 SER A C 1
ATOM 5491 O O . SER A 1 668 ? -26.556 -15.022 30.244 1.00 92.69 668 SER A O 1
ATOM 5493 N N . ILE A 1 669 ? -25.412 -14.633 28.363 1.00 94.75 669 ILE A N 1
ATOM 5494 C CA . ILE A 1 669 ? -25.397 -13.177 28.506 1.00 94.75 669 ILE A CA 1
ATOM 5495 C C . ILE A 1 669 ? -26.736 -12.618 28.020 1.00 94.75 669 ILE A C 1
ATOM 5497 O O . ILE A 1 669 ? -27.084 -12.743 26.845 1.00 94.75 669 ILE A O 1
ATOM 5501 N N . SER A 1 670 ? -27.459 -11.962 28.918 1.00 95.12 670 SER A N 1
ATOM 5502 C CA . SER A 1 670 ? -28.755 -11.342 28.643 1.00 95.12 670 SER A CA 1
ATOM 5503 C C . SER A 1 670 ? -28.911 -10.002 29.362 1.00 95.12 670 SER A C 1
ATOM 5505 O O . SER A 1 670 ? -28.101 -9.642 30.221 1.00 95.12 670 SER A O 1
ATOM 5507 N N . LEU A 1 671 ? -29.980 -9.272 29.049 1.00 95.31 671 LEU A N 1
ATOM 5508 C CA . LEU A 1 671 ? -30.321 -8.037 29.750 1.00 95.31 671 LEU A CA 1
ATOM 5509 C C . LEU A 1 671 ? -30.542 -8.270 31.252 1.00 95.31 671 LEU A C 1
ATOM 5511 O O . LEU A 1 671 ? -30.108 -7.473 32.077 1.00 95.31 671 LEU A O 1
ATOM 5515 N N . GLU A 1 672 ? -31.182 -9.380 31.609 1.00 96.56 672 GLU A N 1
ATOM 5516 C CA . GLU A 1 672 ? -31.456 -9.770 32.992 1.00 96.56 672 GLU A CA 1
ATOM 5517 C C . GLU A 1 672 ? -30.143 -10.031 33.739 1.00 96.56 672 GLU A C 1
ATOM 5519 O O . GLU A 1 672 ? -30.013 -9.677 34.913 1.00 96.56 672 GLU A O 1
ATOM 5524 N N . SER A 1 673 ? -29.143 -10.607 33.063 1.00 96.56 673 SER A N 1
ATOM 5525 C CA . SER A 1 673 ? -27.806 -10.786 33.635 1.00 96.56 673 SER A CA 1
ATOM 5526 C C . SER A 1 673 ? -27.070 -9.452 33.844 1.00 96.56 673 SER A C 1
ATOM 5528 O O . SER A 1 673 ? -26.403 -9.270 34.861 1.00 96.56 673 SER A O 1
ATOM 5530 N N . GLU A 1 674 ? -27.243 -8.480 32.940 1.00 96.94 674 GLU A N 1
ATOM 5531 C CA . GLU A 1 674 ? -26.695 -7.120 33.086 1.00 96.94 674 GLU A CA 1
ATOM 5532 C C . GLU A 1 674 ? -27.410 -6.336 34.201 1.00 96.94 674 GLU A C 1
ATOM 5534 O O . GLU A 1 674 ? -26.778 -5.565 34.921 1.00 96.94 674 GLU A O 1
ATOM 5539 N N . CYS A 1 675 ? -28.713 -6.566 34.399 1.00 97.00 675 CYS A N 1
ATOM 5540 C CA . CYS A 1 675 ? -29.490 -6.004 35.508 1.00 97.00 675 CYS A CA 1
ATOM 5541 C C . CYS A 1 675 ? -28.963 -6.482 36.871 1.00 97.00 675 CYS A C 1
ATOM 5543 O O . CYS A 1 675 ? -28.807 -5.681 37.796 1.00 97.00 675 CYS A O 1
ATOM 5545 N N . TYR A 1 676 ? -28.608 -7.765 36.978 1.00 96.62 676 TYR A N 1
ATOM 5546 C CA . TYR A 1 676 ? -27.962 -8.301 38.175 1.00 96.62 676 TYR A CA 1
ATOM 5547 C C . TYR A 1 676 ? -26.613 -7.615 38.435 1.00 96.62 676 TYR A C 1
ATOM 5549 O O . TYR A 1 676 ? -26.376 -7.122 39.540 1.00 96.62 676 TYR A O 1
ATOM 5557 N N . ALA A 1 677 ? -25.760 -7.514 37.408 1.00 96.19 677 ALA A N 1
ATOM 5558 C CA . ALA A 1 677 ? -24.469 -6.832 37.508 1.00 96.19 677 ALA A CA 1
ATOM 5559 C C . ALA A 1 677 ? -24.626 -5.357 37.918 1.00 96.19 677 ALA A C 1
ATOM 5561 O O . ALA A 1 677 ? -23.888 -4.874 38.776 1.00 96.19 677 ALA A O 1
ATOM 5562 N N . PHE A 1 678 ? -25.624 -4.656 37.372 1.00 97.25 678 PHE A N 1
ATOM 5563 C CA . PHE A 1 678 ? -25.990 -3.297 37.776 1.00 97.25 678 PHE A CA 1
ATOM 5564 C C . PHE A 1 678 ? -26.334 -3.203 39.264 1.00 97.25 678 PHE A C 1
ATOM 5566 O O . PHE A 1 678 ? -25.826 -2.315 39.944 1.00 97.25 678 PHE A O 1
ATOM 5573 N N . GLY A 1 679 ? -27.137 -4.132 39.787 1.00 94.75 679 GLY A N 1
ATOM 5574 C CA . GLY A 1 679 ? -27.451 -4.179 41.215 1.00 94.75 679 GLY A CA 1
ATOM 5575 C C . GLY A 1 679 ? -26.203 -4.342 42.091 1.00 94.75 679 GLY A C 1
ATOM 5576 O O . GLY A 1 679 ? -26.117 -3.727 43.152 1.00 94.75 679 GLY A O 1
ATOM 5577 N N . THR A 1 680 ? -25.205 -5.109 41.641 1.00 92.19 680 THR A N 1
ATOM 5578 C CA . THR A 1 680 ? -23.906 -5.202 42.328 1.00 92.19 680 THR A CA 1
ATOM 5579 C C . THR A 1 680 ? -23.116 -3.889 42.236 1.00 92.19 680 THR A C 1
ATOM 5581 O O . THR A 1 680 ? -22.563 -3.453 43.238 1.00 92.19 680 THR A O 1
ATOM 5584 N N . ILE A 1 681 ? -23.117 -3.196 41.092 1.00 94.62 681 ILE A N 1
ATOM 5585 C CA . ILE A 1 681 ? -22.423 -1.900 40.938 1.00 94.62 681 ILE A CA 1
ATOM 5586 C C . ILE A 1 681 ? -23.036 -0.805 41.813 1.00 94.62 681 ILE A C 1
ATOM 5588 O O . ILE A 1 681 ? -22.322 0.048 42.333 1.00 94.62 681 ILE A O 1
ATOM 5592 N N . VAL A 1 682 ? -24.355 -0.822 42.008 1.00 93.25 682 VAL A N 1
ATOM 5593 C CA . VAL A 1 682 ? -25.031 0.106 42.926 1.00 93.25 682 VAL A CA 1
ATOM 5594 C C . VAL A 1 682 ? -24.476 -0.031 44.347 1.00 93.25 682 VAL A C 1
ATOM 5596 O O . VAL A 1 682 ? -24.205 0.980 44.990 1.00 93.25 682 VAL A O 1
ATOM 5599 N N . VAL A 1 683 ? -24.232 -1.261 44.805 1.00 86.69 683 VAL A N 1
ATOM 5600 C CA . VAL A 1 683 ? -23.589 -1.535 46.101 1.00 86.69 683 VAL A CA 1
ATOM 5601 C C . VAL A 1 683 ? -22.174 -0.943 46.136 1.00 86.69 683 VAL A C 1
ATOM 5603 O O . VAL A 1 683 ? -21.852 -0.221 47.077 1.00 86.69 683 VAL A O 1
ATOM 5606 N N . GLU A 1 684 ? -21.367 -1.151 45.087 1.00 89.75 684 GLU A N 1
ATOM 5607 C CA . GLU A 1 684 ? -20.018 -0.561 44.982 1.00 89.75 684 GLU A CA 1
ATOM 5608 C C . GLU A 1 684 ? -20.042 0.977 45.078 1.00 89.75 684 GLU A C 1
ATOM 5610 O O . GLU A 1 684 ? -19.202 1.577 45.743 1.00 89.75 684 GLU A O 1
ATOM 5615 N N . ILE A 1 685 ? -21.014 1.633 44.434 1.00 90.75 685 ILE A N 1
ATOM 5616 C CA . ILE A 1 685 ? -21.140 3.101 44.428 1.00 90.75 685 ILE A CA 1
ATOM 5617 C C . ILE A 1 685 ? -21.552 3.641 45.796 1.00 90.75 685 ILE A C 1
ATOM 5619 O O . ILE A 1 685 ? -21.068 4.693 46.223 1.00 90.75 685 ILE A O 1
ATOM 5623 N N . ILE A 1 686 ? -22.475 2.961 46.472 1.00 85.88 686 ILE A N 1
ATOM 5624 C CA . ILE A 1 686 ? -23.012 3.441 47.743 1.00 85.88 686 ILE A CA 1
ATOM 5625 C C . ILE A 1 686 ? -21.945 3.359 48.830 1.00 85.88 686 ILE A C 1
ATOM 5627 O O . ILE A 1 686 ? -21.690 4.373 49.487 1.00 85.88 686 ILE A O 1
ATOM 5631 N N . TYR A 1 687 ? -21.270 2.213 48.924 1.00 79.69 687 TYR A N 1
ATOM 5632 C CA . TYR A 1 687 ? -20.235 1.958 49.923 1.00 79.69 687 TYR A CA 1
ATOM 5633 C C . TYR A 1 687 ? -18.837 2.464 49.520 1.00 79.69 687 TYR A C 1
ATOM 5635 O O . TYR A 1 687 ? -17.971 2.577 50.375 1.00 79.69 687 TYR A O 1
ATOM 5643 N N . GLN A 1 688 ? -18.621 2.847 48.253 1.00 78.75 688 GLN A N 1
ATOM 5644 C CA . GLN A 1 688 ? -17.348 3.382 47.729 1.00 78.75 688 GLN A CA 1
ATOM 5645 C C . GLN A 1 688 ? -16.146 2.440 47.928 1.00 78.75 688 GLN A C 1
ATOM 5647 O O . GLN A 1 688 ? -15.053 2.868 48.299 1.00 78.75 688 GLN A O 1
ATOM 5652 N N . THR A 1 689 ? -16.343 1.149 47.667 1.00 75.50 689 THR A N 1
ATOM 5653 C CA . THR A 1 689 ? -15.397 0.089 48.052 1.00 75.50 689 THR A CA 1
ATOM 5654 C C . THR A 1 689 ? -15.478 -1.143 47.137 1.00 75.50 689 THR A C 1
ATOM 5656 O O . THR A 1 689 ? -16.473 -1.342 46.434 1.00 75.50 689 THR A O 1
ATOM 5659 N N . ASP A 1 690 ? -14.429 -1.975 47.161 1.00 70.00 690 ASP A N 1
ATOM 5660 C CA . ASP A 1 690 ? -14.308 -3.257 46.445 1.00 70.00 690 ASP A CA 1
ATOM 5661 C C . ASP A 1 690 ? -14.212 -4.444 47.415 1.00 70.00 690 ASP A C 1
ATOM 5663 O O . ASP A 1 690 ? -13.233 -5.196 47.433 1.00 70.00 690 ASP A O 1
ATOM 5667 N N . ASN A 1 691 ? -15.248 -4.619 48.235 1.00 64.50 691 ASN A N 1
ATOM 5668 C CA . ASN A 1 691 ? -15.305 -5.624 49.313 1.00 64.50 691 ASN A CA 1
ATOM 5669 C C . ASN A 1 691 ? -15.217 -7.068 48.840 1.00 64.50 691 ASN A C 1
ATOM 5671 O O . ASN A 1 691 ? -15.137 -7.990 49.645 1.00 64.50 691 ASN A O 1
ATOM 5675 N N . PHE A 1 692 ? -15.269 -7.288 47.533 1.00 66.94 692 PHE A N 1
ATOM 5676 C CA . PHE A 1 692 ? -15.179 -8.616 46.966 1.00 66.94 692 PHE A CA 1
ATOM 5677 C C . PHE A 1 692 ? -13.722 -9.079 46.828 1.00 66.94 692 PHE A C 1
ATOM 5679 O O . PHE A 1 692 ? -13.463 -10.279 46.848 1.00 66.94 692 PHE A O 1
ATOM 5686 N N . LEU A 1 693 ? -12.760 -8.156 46.698 1.00 56.88 693 LEU A N 1
ATOM 5687 C CA . LEU A 1 693 ? -11.362 -8.462 46.370 1.00 56.88 693 LEU A CA 1
ATOM 5688 C C . LEU A 1 693 ? -10.554 -9.188 47.476 1.00 56.88 693 LEU A C 1
ATOM 5690 O O . LEU A 1 693 ? -9.780 -10.082 47.121 1.00 56.88 693 LEU A O 1
ATOM 5694 N N . PRO A 1 694 ? -10.691 -8.859 48.780 1.00 54.62 694 PRO A N 1
ATOM 5695 C CA . PRO A 1 694 ? -9.937 -9.523 49.853 1.00 54.62 694 PRO A CA 1
ATOM 5696 C C . PRO A 1 694 ? -10.202 -11.037 49.945 1.00 54.62 694 PRO A C 1
ATOM 5698 O O . PRO A 1 694 ? -9.264 -11.823 50.069 1.00 54.62 694 PRO A O 1
ATOM 5701 N N . ASP A 1 695 ? -11.453 -11.465 49.764 1.00 50.62 695 ASP A N 1
ATOM 5702 C CA . ASP A 1 695 ? -11.858 -12.878 49.841 1.00 50.62 695 ASP A CA 1
ATOM 5703 C C . ASP A 1 695 ? -11.563 -13.675 48.560 1.00 50.62 695 ASP A C 1
ATOM 5705 O O . ASP A 1 695 ? -11.310 -14.885 48.604 1.00 50.62 695 ASP A O 1
ATOM 5709 N N . LEU A 1 696 ? -11.535 -13.003 47.404 1.00 52.75 696 LEU A N 1
ATOM 5710 C CA . LEU A 1 696 ? -11.077 -13.595 46.141 1.00 52.75 696 LEU A CA 1
ATOM 5711 C C . LEU A 1 696 ? -9.598 -14.020 46.222 1.00 52.75 696 LEU A C 1
ATOM 5713 O O . LEU A 1 696 ? -9.215 -15.023 45.622 1.00 52.75 696 LEU A O 1
ATOM 5717 N N . ASN A 1 697 ? -8.782 -13.301 47.005 1.00 48.91 697 ASN A N 1
ATOM 5718 C CA . ASN A 1 697 ? -7.379 -13.648 47.253 1.00 48.91 697 ASN A CA 1
ATOM 5719 C C . ASN A 1 697 ? -7.194 -14.778 48.283 1.00 48.91 697 ASN A C 1
ATOM 5721 O O . ASN A 1 697 ? -6.196 -15.490 48.209 1.00 48.91 697 ASN A O 1
ATOM 5725 N N . MET A 1 698 ? -8.121 -14.966 49.232 1.00 46.16 698 MET A N 1
ATOM 5726 C CA . MET A 1 698 ? -8.044 -16.078 50.195 1.00 46.16 698 MET A CA 1
ATOM 5727 C C . MET A 1 698 ? -8.544 -17.409 49.612 1.00 46.16 698 MET A C 1
ATOM 5729 O O . MET A 1 698 ? -8.016 -18.467 49.945 1.00 46.16 698 MET A O 1
ATOM 5733 N N . SER A 1 699 ? -9.536 -17.368 48.717 1.00 46.25 699 SER A N 1
ATOM 5734 C CA . SER A 1 699 ? -10.159 -18.565 48.125 1.00 46.25 699 SER A CA 1
ATOM 5735 C C . SER A 1 699 ? -9.382 -19.171 46.950 1.00 46.25 699 SER A C 1
ATOM 5737 O O . SER A 1 699 ? -9.466 -20.374 46.727 1.00 46.25 699 SER A O 1
ATOM 5739 N N . CYS A 1 700 ? -8.561 -18.392 46.234 1.00 42.56 700 CYS A N 1
ATOM 5740 C CA . CYS A 1 700 ? -7.724 -18.909 45.141 1.00 42.56 700 CYS A CA 1
ATOM 5741 C C . CYS A 1 700 ? -6.551 -19.798 45.607 1.00 42.56 700 CYS A C 1
ATOM 5743 O O . CYS A 1 700 ? -5.863 -20.383 44.773 1.00 42.56 700 CYS A O 1
ATOM 5745 N N . MET A 1 701 ? -6.333 -19.914 46.922 1.00 41.25 701 MET A N 1
ATOM 5746 C CA . MET A 1 701 ? -5.255 -20.701 47.535 1.00 41.25 701 MET A CA 1
ATOM 5747 C C . MET A 1 701 ? -5.697 -22.098 48.012 1.00 41.25 701 MET A C 1
ATOM 5749 O O . MET A 1 701 ? -4.864 -22.858 48.500 1.00 41.25 701 MET A O 1
ATOM 5753 N N . GLN A 1 702 ? -6.979 -22.466 47.884 1.00 46.59 702 GLN A N 1
ATOM 5754 C CA . GLN A 1 702 ? -7.497 -23.772 48.317 1.00 46.59 702 GLN A CA 1
ATOM 5755 C C . GLN A 1 702 ? -8.377 -24.394 47.223 1.00 46.59 702 GLN A C 1
ATOM 5757 O O . GLN A 1 702 ? -9.507 -23.968 47.009 1.00 46.59 702 GLN A O 1
ATOM 5762 N N . ASN A 1 703 ? -7.859 -25.419 46.538 1.00 44.00 703 ASN A N 1
ATOM 5763 C CA . ASN A 1 703 ? -8.503 -26.045 45.373 1.00 44.00 703 ASN A CA 1
ATOM 5764 C C . ASN A 1 703 ? -9.779 -26.862 45.681 1.00 44.00 703 ASN A C 1
ATOM 5766 O O . ASN A 1 703 ? -10.455 -27.254 44.736 1.00 44.00 703 ASN A O 1
ATOM 5770 N N . ASP A 1 704 ? -10.139 -27.070 46.954 1.00 46.69 704 ASP A N 1
ATOM 5771 C CA . ASP A 1 704 ? -11.283 -27.909 47.364 1.00 46.69 704 ASP A CA 1
ATOM 5772 C C . ASP A 1 704 ? -12.341 -27.173 48.215 1.00 46.69 704 ASP A C 1
ATOM 5774 O O . ASP A 1 704 ? -13.277 -27.788 48.730 1.00 46.69 704 ASP A O 1
ATOM 5778 N N . SER A 1 705 ? -12.231 -25.851 48.377 1.00 48.03 705 SER A N 1
ATOM 5779 C CA . SER A 1 705 ? -13.186 -25.076 49.181 1.00 48.03 705 SER A CA 1
ATOM 5780 C C . SER A 1 705 ? -14.437 -24.696 48.365 1.00 48.03 705 SER A C 1
ATOM 5782 O O . SER A 1 705 ? -14.321 -24.338 47.190 1.00 48.03 705 SER A O 1
ATOM 5784 N N . PRO A 1 706 ? -15.655 -24.746 48.948 1.00 54.47 706 PRO A N 1
ATOM 5785 C CA . PRO A 1 706 ? -16.874 -24.316 48.265 1.00 54.47 706 PRO A CA 1
ATOM 5786 C C . PRO A 1 706 ? -16.770 -22.848 47.824 1.00 54.47 706 PRO A C 1
ATOM 5788 O O . PRO A 1 706 ? -16.151 -22.033 48.510 1.00 54.47 706 PRO A O 1
ATOM 5791 N N . LEU A 1 707 ? -17.393 -22.514 46.683 1.00 55.62 707 LEU A N 1
ATOM 5792 C CA . LEU A 1 707 ? -17.427 -21.148 46.141 1.00 55.62 707 LEU A CA 1
ATOM 5793 C C . LEU A 1 707 ? -17.791 -20.130 47.245 1.00 55.62 707 LEU A C 1
ATOM 5795 O O . LEU A 1 707 ? -18.704 -20.407 48.033 1.00 55.62 707 LEU A O 1
ATOM 5799 N N . PRO A 1 708 ? -17.126 -18.958 47.310 1.00 55.47 708 PRO A N 1
ATOM 5800 C CA . PRO A 1 708 ? -17.304 -18.013 48.411 1.00 55.47 708 PRO A CA 1
ATOM 5801 C C . PRO A 1 708 ? -18.775 -17.608 48.613 1.00 55.47 708 PRO A C 1
ATOM 5803 O O . PRO A 1 708 ? -19.461 -17.211 47.669 1.00 55.47 708 PRO A O 1
ATOM 5806 N N . GLN A 1 709 ? -19.272 -17.674 49.854 1.00 52.69 709 GLN A N 1
ATOM 5807 C CA . GLN A 1 709 ? -20.600 -17.162 50.216 1.00 52.69 709 GLN A CA 1
ATOM 5808 C C . GLN A 1 709 ? -20.511 -15.680 50.613 1.00 52.69 709 GLN A C 1
ATOM 5810 O O . GLN A 1 709 ? -20.269 -15.334 51.765 1.00 52.69 709 GLN A O 1
ATOM 5815 N N . TYR A 1 710 ? -20.760 -14.797 49.645 1.00 54.09 710 TYR A N 1
ATOM 5816 C CA . TYR A 1 710 ? -20.601 -13.334 49.737 1.00 54.09 710 TYR A CA 1
ATOM 5817 C C . TYR A 1 710 ? -21.521 -12.593 50.733 1.00 54.09 710 TYR A C 1
ATOM 5819 O O . TYR A 1 710 ? -21.453 -11.371 50.849 1.00 54.09 710 TYR A O 1
ATOM 5827 N N . THR A 1 711 ? -22.415 -13.285 51.439 1.00 48.72 711 THR A N 1
ATOM 5828 C CA . THR A 1 711 ? -23.433 -12.679 52.316 1.00 48.72 711 THR A CA 1
ATOM 5829 C C . THR A 1 711 ? -22.905 -12.163 53.659 1.00 48.72 711 THR A C 1
ATOM 5831 O O . THR A 1 711 ? -23.553 -11.297 54.232 1.00 48.72 711 THR A O 1
ATOM 5834 N N . LYS A 1 712 ? -21.756 -12.646 54.159 1.00 45.38 712 LYS A N 1
ATOM 5835 C CA . LYS A 1 712 ? -21.215 -12.280 55.490 1.00 45.38 712 LYS A CA 1
ATOM 5836 C C . LYS A 1 712 ? -20.456 -10.941 55.555 1.00 45.38 712 LYS A C 1
ATOM 5838 O O . LYS A 1 712 ? -20.337 -10.383 56.635 1.00 45.38 712 LYS A O 1
ATOM 5843 N N . LEU A 1 713 ? -19.957 -10.419 54.433 1.00 48.19 713 LEU A N 1
ATOM 5844 C CA . LEU A 1 713 ? -19.150 -9.184 54.408 1.00 48.19 713 LEU A CA 1
ATOM 5845 C C . LEU A 1 713 ? -19.973 -7.916 54.187 1.00 48.19 713 LEU A C 1
ATOM 5847 O O . LEU A 1 713 ? -19.620 -6.847 54.676 1.00 48.19 713 LEU A O 1
ATOM 5851 N N . VAL A 1 714 ? -21.103 -8.041 53.482 1.00 49.50 714 VAL A N 1
ATOM 5852 C CA . VAL A 1 714 ? -22.062 -6.939 53.321 1.00 49.50 714 VAL A CA 1
ATOM 5853 C C . VAL A 1 714 ? -22.476 -6.401 54.695 1.00 49.50 714 VAL A C 1
ATOM 5855 O O . VAL A 1 714 ? -22.633 -5.199 54.838 1.00 49.50 714 VAL A O 1
ATOM 5858 N N . THR A 1 715 ? -22.558 -7.264 55.710 1.00 49.12 715 THR A N 1
ATOM 5859 C CA . THR A 1 715 ? -22.932 -6.908 57.083 1.00 49.12 715 THR A CA 1
ATOM 5860 C C . THR A 1 715 ? -21.871 -6.137 57.877 1.00 49.12 715 THR A C 1
ATOM 5862 O O . THR A 1 715 ? -22.251 -5.330 58.712 1.00 49.12 715 THR A O 1
ATOM 5865 N N . GLU A 1 716 ? -20.565 -6.321 57.649 1.00 49.62 716 GLU A N 1
ATOM 5866 C CA . GLU A 1 716 ? -19.524 -5.619 58.434 1.00 49.62 716 GLU A CA 1
ATOM 5867 C C . GLU A 1 716 ? -19.294 -4.180 57.951 1.00 49.62 716 GLU A C 1
ATOM 5869 O O . GLU A 1 716 ? -19.107 -3.272 58.758 1.00 49.62 716 GLU A O 1
ATOM 5874 N N . GLU A 1 717 ? -19.383 -3.941 56.642 1.00 52.34 717 GLU A N 1
ATOM 5875 C CA . GLU A 1 717 ? -19.264 -2.593 56.078 1.00 52.34 717 GLU A CA 1
ATOM 5876 C C . GLU A 1 717 ? -20.591 -1.837 55.978 1.00 52.34 717 GLU A C 1
ATOM 5878 O O . GLU A 1 717 ? -20.575 -0.606 55.954 1.00 52.34 717 GLU A O 1
ATOM 5883 N N . GLN A 1 718 ? -21.735 -2.534 56.022 1.00 52.91 718 GLN A N 1
ATOM 5884 C CA . GLN A 1 718 ? -23.007 -1.906 56.395 1.00 52.91 718 GLN A CA 1
ATOM 5885 C C . GLN A 1 718 ? -22.844 -1.134 57.709 1.00 52.91 718 GLN A C 1
ATOM 5887 O O . GLN A 1 718 ? -23.155 0.051 57.739 1.00 52.91 718 GLN A O 1
ATOM 5892 N N . ASN A 1 719 ? -22.204 -1.734 58.719 1.00 48.81 719 ASN A N 1
ATOM 5893 C CA . ASN A 1 719 ? -21.946 -1.073 60.001 1.00 48.81 719 ASN A CA 1
ATOM 5894 C C . ASN A 1 719 ? -20.969 0.124 59.882 1.00 48.81 719 ASN A C 1
ATOM 5896 O O . ASN A 1 719 ? -21.084 1.102 60.616 1.00 48.81 719 ASN A O 1
ATOM 5900 N N . ALA A 1 720 ? -19.992 0.086 58.964 1.00 51.31 720 ALA A N 1
ATOM 5901 C CA . ALA A 1 720 ? -19.056 1.199 58.736 1.00 51.31 720 ALA A CA 1
ATOM 5902 C C . ALA A 1 720 ? -19.693 2.367 57.959 1.00 51.31 720 ALA A C 1
ATOM 5904 O O . ALA A 1 720 ? -19.404 3.533 58.235 1.00 51.31 720 ALA A O 1
ATOM 5905 N N . PHE A 1 721 ? -20.579 2.060 57.009 1.00 55.53 721 PHE A N 1
ATOM 5906 C CA . PHE A 1 721 ? -21.380 3.041 56.282 1.00 55.53 721 PHE A CA 1
ATOM 5907 C C . PHE A 1 721 ? -22.466 3.666 57.161 1.00 55.53 721 PHE A C 1
ATOM 5909 O O . PHE A 1 721 ? -22.683 4.872 57.068 1.00 55.53 721 PHE A O 1
ATOM 5916 N N . GLU A 1 722 ? -23.076 2.891 58.061 1.00 54.03 722 GLU A N 1
ATOM 5917 C CA . GLU A 1 722 ? -24.006 3.384 59.086 1.00 54.03 722 GLU A CA 1
ATOM 5918 C C . GLU A 1 722 ? -23.363 4.498 59.937 1.00 54.03 722 GLU A C 1
ATOM 5920 O O . GLU A 1 722 ? -23.985 5.534 60.161 1.00 54.03 722 GLU A O 1
ATOM 5925 N N . ASN A 1 723 ? -22.068 4.389 60.269 1.00 50.34 723 ASN A N 1
ATOM 5926 C CA . ASN A 1 723 ? -21.324 5.451 60.968 1.00 50.34 723 ASN A CA 1
ATOM 5927 C C . ASN A 1 723 ? -21.093 6.732 60.123 1.00 50.34 723 ASN A C 1
ATOM 5929 O O . ASN A 1 723 ? -20.891 7.813 60.679 1.00 50.34 723 ASN A O 1
ATOM 5933 N N . GLN A 1 724 ? -21.091 6.650 58.783 1.00 52.31 724 GLN A N 1
ATOM 5934 C CA . GLN A 1 724 ? -21.057 7.824 57.886 1.00 52.31 724 GLN A CA 1
ATOM 5935 C C . GLN A 1 724 ? -22.459 8.404 57.622 1.00 52.31 724 GLN A C 1
ATOM 5937 O O . GLN A 1 724 ? -22.582 9.606 57.362 1.00 52.31 724 GLN A O 1
ATOM 5942 N N . GLU A 1 725 ? -23.499 7.570 57.687 1.00 53.25 725 GLU A N 1
ATOM 5943 C CA . GLU A 1 725 ? -24.905 7.931 57.479 1.00 53.25 725 GLU A CA 1
ATOM 5944 C C . GLU A 1 725 ? -25.449 8.897 58.531 1.00 53.25 725 GLU A C 1
ATOM 5946 O O . GLU A 1 725 ? -26.281 9.739 58.193 1.00 53.25 725 GLU A O 1
ATOM 5951 N N . ASP A 1 726 ? -24.941 8.841 59.764 1.00 51.31 726 ASP A N 1
ATOM 5952 C CA . ASP A 1 726 ? -25.368 9.711 60.870 1.00 51.31 726 ASP A CA 1
ATOM 5953 C C . ASP A 1 726 ? -25.146 11.212 60.609 1.00 51.31 726 ASP A C 1
ATOM 5955 O O . ASP A 1 726 ? -25.693 12.062 61.312 1.00 51.31 726 ASP A O 1
ATOM 5959 N N . GLN A 1 727 ? -24.369 11.571 59.580 1.00 54.09 727 GLN A N 1
ATOM 5960 C CA . GLN A 1 727 ? -24.127 12.965 59.188 1.00 54.09 727 GLN A CA 1
ATOM 5961 C C . GLN A 1 727 ? -24.858 13.377 57.894 1.00 54.09 727 GLN A C 1
ATOM 5963 O O . GLN A 1 727 ? -24.659 14.493 57.405 1.00 54.09 727 GLN A O 1
ATOM 5968 N N . LEU A 1 728 ? -25.691 12.501 57.319 1.00 66.75 728 LEU A N 1
ATOM 5969 C CA . LEU A 1 728 ? -26.551 12.806 56.173 1.00 66.75 728 LEU A CA 1
ATOM 5970 C C . LEU A 1 728 ? -27.918 13.325 56.637 1.00 66.75 728 LEU A C 1
ATOM 5972 O O . LEU A 1 728 ? -28.450 12.916 57.665 1.00 66.75 728 LEU A O 1
ATOM 5976 N N . VAL A 1 729 ? -28.533 14.207 55.844 1.00 70.69 729 VAL A N 1
ATOM 5977 C CA . VAL A 1 729 ? -29.924 14.621 56.091 1.00 70.69 729 VAL A CA 1
ATOM 5978 C C . VAL A 1 729 ? -30.889 13.441 55.866 1.00 70.69 729 VAL A C 1
ATOM 5980 O O . VAL A 1 729 ? -30.623 12.618 54.980 1.00 70.69 729 VAL A O 1
ATOM 5983 N N . PRO A 1 730 ? -32.016 13.353 56.602 1.00 76.00 730 PRO A N 1
ATOM 5984 C CA . PRO A 1 730 ? -32.933 12.208 56.547 1.00 76.00 730 PRO A CA 1
ATOM 5985 C C . PRO A 1 730 ? -33.394 11.843 55.132 1.00 76.00 730 PRO A C 1
ATOM 5987 O O . PRO A 1 730 ? -33.474 10.672 54.770 1.00 76.00 730 PRO A O 1
ATOM 5990 N N . GLU A 1 731 ? -33.647 12.841 54.287 1.00 77.12 731 GLU A N 1
ATOM 5991 C CA . GLU A 1 731 ? -34.082 12.639 52.907 1.00 77.12 731 GLU A CA 1
ATOM 5992 C C . GLU A 1 731 ? -32.974 12.052 52.021 1.00 77.12 731 GLU A C 1
ATOM 5994 O O . GLU A 1 731 ? -33.259 11.303 51.085 1.00 77.12 731 GLU A O 1
ATOM 5999 N N . ALA A 1 732 ? -31.710 12.382 52.303 1.00 79.12 732 ALA A N 1
ATOM 6000 C CA . ALA A 1 732 ? -30.559 11.836 51.593 1.00 79.12 732 ALA A CA 1
ATOM 6001 C C . ALA A 1 732 ? -30.283 10.389 52.024 1.00 79.12 732 ALA A C 1
ATOM 6003 O O . ALA A 1 732 ? -30.008 9.555 51.163 1.00 79.12 732 ALA A O 1
ATOM 6004 N N . LYS A 1 733 ? -30.437 10.085 53.320 1.00 80.81 733 LYS A N 1
ATOM 6005 C CA . LYS A 1 733 ? -30.380 8.719 53.859 1.00 80.81 733 LYS A CA 1
ATOM 6006 C C . LYS A 1 733 ? -31.463 7.833 53.238 1.00 80.81 733 LYS A C 1
ATOM 6008 O O . LYS A 1 733 ? -31.145 6.846 52.582 1.00 80.81 733 LYS A O 1
ATOM 6013 N N . LYS A 1 734 ? -32.720 8.284 53.266 1.00 85.50 734 LYS A N 1
ATOM 6014 C CA . LYS A 1 734 ? -33.842 7.579 52.626 1.00 85.50 734 LYS A CA 1
ATOM 6015 C C . LYS A 1 734 ? -33.627 7.334 51.130 1.00 85.50 734 LYS A C 1
ATOM 6017 O O . LYS A 1 734 ? -34.020 6.304 50.595 1.00 85.50 734 LYS A O 1
ATOM 6022 N N . ALA A 1 735 ? -33.005 8.277 50.419 1.00 87.44 735 ALA A N 1
ATOM 6023 C CA . ALA A 1 735 ? -32.693 8.088 49.005 1.00 87.44 735 ALA A CA 1
ATOM 6024 C C . ALA A 1 735 ? -31.670 6.969 48.762 1.00 87.44 735 ALA A C 1
ATOM 6026 O O . ALA A 1 735 ? -31.778 6.274 47.753 1.00 87.44 735 ALA A O 1
ATOM 6027 N N . ILE A 1 736 ? -30.694 6.803 49.656 1.00 86.12 736 ILE A N 1
ATOM 6028 C CA . ILE A 1 736 ? -29.732 5.703 49.600 1.00 86.12 736 ILE A CA 1
ATOM 6029 C C . ILE A 1 736 ? -30.414 4.374 49.944 1.00 86.12 736 ILE A C 1
ATOM 6031 O O . ILE A 1 736 ? -30.263 3.429 49.171 1.00 86.12 736 ILE A O 1
ATOM 6035 N N . GLU A 1 737 ? -31.206 4.325 51.017 1.00 87.12 737 GLU A N 1
ATOM 6036 C CA . GLU A 1 737 ? -31.983 3.144 51.428 1.00 87.12 737 GLU A CA 1
ATOM 6037 C C . GLU A 1 737 ? -32.893 2.647 50.291 1.00 87.12 737 GLU A C 1
ATOM 6039 O O . GLU A 1 737 ? -32.794 1.493 49.877 1.00 87.12 737 GLU A O 1
ATOM 6044 N N . ASP A 1 738 ? -33.689 3.540 49.684 1.00 91.00 738 ASP A N 1
ATOM 6045 C CA . ASP A 1 738 ? -34.583 3.208 48.564 1.00 91.00 738 ASP A CA 1
ATOM 6046 C C . ASP A 1 738 ? -33.816 2.568 47.383 1.00 91.00 738 ASP A C 1
ATOM 6048 O O . ASP A 1 738 ? -34.301 1.639 46.729 1.00 91.00 738 ASP A O 1
ATOM 6052 N N . ILE A 1 739 ? -32.607 3.064 47.084 1.00 91.75 739 ILE A N 1
ATOM 6053 C CA . ILE A 1 739 ? -31.758 2.529 46.009 1.00 91.75 739 ILE A CA 1
ATOM 6054 C C . ILE A 1 739 ? -31.175 1.167 46.397 1.00 91.75 739 ILE A C 1
ATOM 6056 O O . ILE A 1 739 ? -31.158 0.257 45.560 1.00 91.75 739 ILE A O 1
ATOM 6060 N N . GLN A 1 740 ? -30.673 1.025 47.626 1.00 86.75 740 GLN A N 1
ATOM 6061 C CA . GLN A 1 740 ? -30.111 -0.230 48.131 1.00 86.75 740 GLN A CA 1
ATOM 6062 C C . GLN A 1 740 ? -31.164 -1.335 48.111 1.00 86.75 740 GLN A C 1
ATOM 6064 O O . GLN A 1 740 ? -30.913 -2.413 47.564 1.00 86.75 740 GLN A O 1
ATOM 6069 N N . ASP A 1 741 ? -32.351 -1.048 48.638 1.00 86.75 741 ASP A N 1
ATOM 6070 C CA . ASP A 1 741 ? -33.461 -1.989 48.685 1.00 86.75 741 ASP A CA 1
ATOM 6071 C C . ASP A 1 741 ? -33.899 -2.386 47.283 1.00 86.75 741 ASP A C 1
ATOM 6073 O O . ASP A 1 741 ? -34.055 -3.577 47.004 1.00 86.75 741 ASP A O 1
ATOM 6077 N N . PHE A 1 742 ? -34.014 -1.432 46.356 1.00 92.19 742 PHE A N 1
ATOM 6078 C CA . PHE A 1 742 ? -34.338 -1.731 44.963 1.00 92.19 742 PHE A CA 1
ATOM 6079 C C . PHE A 1 742 ? -33.277 -2.628 44.299 1.00 92.19 742 PHE A C 1
ATOM 6081 O O . PHE A 1 742 ? -33.612 -3.633 43.661 1.00 92.19 742 PHE A O 1
ATOM 6088 N N . ALA A 1 743 ? -31.991 -2.318 44.483 1.00 90.06 743 ALA A N 1
ATOM 6089 C CA . ALA A 1 743 ? -30.895 -3.105 43.924 1.00 90.06 743 ALA A CA 1
ATOM 6090 C C . ALA A 1 743 ? -30.835 -4.528 44.506 1.00 90.06 743 ALA A C 1
ATOM 6092 O O . ALA A 1 743 ? -30.619 -5.491 43.765 1.00 90.06 743 ALA A O 1
ATOM 6093 N N . LYS A 1 744 ? -31.048 -4.674 45.818 1.00 84.69 744 LYS A N 1
ATOM 6094 C CA . LYS A 1 744 ? -30.979 -5.953 46.535 1.00 84.69 744 LYS A CA 1
ATOM 6095 C C . LYS A 1 744 ? -32.204 -6.831 46.283 1.00 84.69 744 LYS A C 1
ATOM 6097 O O . LYS A 1 744 ? -32.041 -8.012 45.990 1.00 84.69 744 LYS A O 1
ATOM 6102 N N . SER A 1 745 ? -33.408 -6.272 46.394 1.00 82.88 745 SER A N 1
ATOM 6103 C CA . SER A 1 745 ? -34.663 -7.034 46.326 1.00 82.88 745 SER A CA 1
ATOM 6104 C C . SER A 1 745 ? -35.117 -7.343 44.899 1.00 82.88 745 SER A C 1
ATOM 6106 O O . SER A 1 745 ? -35.703 -8.398 44.673 1.00 82.88 745 SER A O 1
ATOM 6108 N N . GLN A 1 746 ? -34.835 -6.459 43.932 1.00 91.62 746 GLN A N 1
ATOM 6109 C CA . GLN A 1 746 ? -35.325 -6.605 42.557 1.00 91.62 746 GLN A CA 1
ATOM 6110 C C . GLN A 1 746 ? -34.192 -6.936 41.580 1.00 91.62 746 GLN A C 1
ATOM 6112 O O . GLN A 1 746 ? -34.202 -8.007 40.973 1.00 91.62 746 GLN A O 1
ATOM 6117 N N . CYS A 1 747 ? -33.184 -6.065 41.443 1.00 93.56 747 CYS A N 1
ATOM 6118 C CA . CYS A 1 747 ? -32.124 -6.247 40.438 1.00 93.56 747 CYS A CA 1
ATOM 6119 C C . CYS A 1 747 ? -31.299 -7.523 40.667 1.00 93.56 747 CYS A C 1
ATOM 6121 O O . CYS A 1 747 ? -30.955 -8.219 39.714 1.00 93.56 747 CYS A O 1
ATOM 6123 N N . ARG A 1 748 ? -31.008 -7.860 41.930 1.00 92.00 748 ARG A N 1
ATOM 6124 C CA . ARG A 1 748 ? -30.223 -9.046 42.315 1.00 92.00 748 ARG A CA 1
ATOM 6125 C C . ARG A 1 748 ? -31.068 -10.290 42.619 1.00 92.00 748 ARG A C 1
ATOM 6127 O O . ARG A 1 748 ? -30.571 -11.222 43.252 1.00 92.00 748 ARG A O 1
ATOM 6134 N N . SER A 1 749 ? -32.322 -10.337 42.157 1.00 91.50 749 SER A N 1
ATOM 6135 C CA . SER A 1 749 ? -33.165 -11.532 42.291 1.00 91.50 749 SER A CA 1
ATOM 6136 C C . SER A 1 749 ? -32.518 -12.757 41.632 1.00 91.50 749 SER A C 1
ATOM 6138 O O . SER A 1 749 ? -31.890 -12.652 40.569 1.00 91.50 749 SER A O 1
ATOM 6140 N N . ARG A 1 750 ? -32.679 -13.933 42.255 1.00 88.81 750 ARG A N 1
ATOM 6141 C CA . ARG A 1 750 ? -32.152 -15.198 41.721 1.00 88.81 750 ARG A CA 1
ATOM 6142 C C . ARG A 1 750 ? -32.786 -15.555 40.381 1.00 88.81 750 ARG A C 1
ATOM 6144 O O . ARG A 1 750 ? -32.058 -15.902 39.459 1.00 88.81 750 ARG A O 1
ATOM 6151 N N . GLU A 1 751 ? -34.096 -15.373 40.265 1.00 91.62 751 GLU A N 1
ATOM 6152 C CA . GLU A 1 751 ? -34.858 -15.667 39.053 1.00 91.62 751 GLU A CA 1
ATOM 6153 C C . GLU A 1 751 ? -34.731 -14.525 38.027 1.00 91.62 751 GLU A C 1
ATOM 6155 O O . GLU A 1 751 ? -35.151 -13.400 38.324 1.00 91.62 751 GLU A O 1
ATOM 6160 N N . PRO A 1 752 ? -34.201 -14.772 36.810 1.00 94.19 752 PRO A N 1
ATOM 6161 C CA . PRO A 1 752 ? -34.006 -13.728 35.800 1.00 94.19 752 PRO A CA 1
ATOM 6162 C C .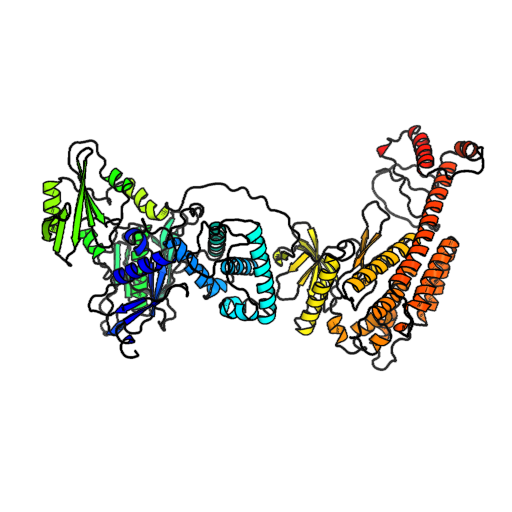 PRO A 1 752 ? -35.301 -13.008 35.412 1.00 94.19 752 PRO A C 1
ATOM 6164 O O . PRO A 1 752 ? -35.304 -11.789 35.272 1.00 94.19 752 PRO A O 1
ATOM 6167 N N . ALA A 1 753 ? -36.411 -13.747 35.310 1.00 91.38 753 ALA A N 1
ATOM 6168 C CA . ALA A 1 753 ? -37.715 -13.217 34.903 1.00 91.38 753 ALA A CA 1
ATOM 6169 C C . ALA A 1 753 ? -38.335 -12.231 35.912 1.00 91.38 753 ALA A C 1
ATOM 6171 O O . ALA A 1 753 ? -39.238 -11.478 35.556 1.00 91.38 753 ALA A O 1
ATOM 6172 N N . VAL A 1 754 ? -37.865 -12.234 37.164 1.00 92.38 754 VAL A N 1
ATOM 6173 C CA . VAL A 1 754 ? -38.346 -11.335 38.228 1.00 92.38 754 VAL A CA 1
ATOM 6174 C C . VAL A 1 754 ? -37.595 -9.999 38.211 1.00 92.38 754 VAL A C 1
ATOM 6176 O O . VAL A 1 754 ? -38.059 -9.016 38.790 1.00 92.38 754 VAL A O 1
ATOM 6179 N N . ARG A 1 755 ? -36.430 -9.936 37.554 1.00 95.81 755 ARG A N 1
ATOM 6180 C CA . ARG A 1 755 ? -35.608 -8.723 37.526 1.00 95.81 755 ARG A CA 1
ATOM 6181 C C . ARG A 1 755 ? -36.316 -7.618 36.727 1.00 95.81 755 ARG A C 1
ATOM 6183 O O . ARG A 1 755 ? -36.953 -7.896 35.710 1.00 95.81 755 ARG A O 1
ATOM 6190 N N . PRO A 1 756 ? -36.228 -6.354 37.173 1.00 95.81 756 PRO A N 1
ATOM 6191 C CA . PRO A 1 756 ? -36.987 -5.263 36.583 1.00 95.81 756 PRO A CA 1
ATOM 6192 C C . PRO A 1 756 ? -36.510 -4.942 35.164 1.00 95.81 756 PRO A C 1
ATOM 6194 O O . PRO A 1 756 ? -35.323 -5.014 34.847 1.00 95.81 756 PRO A O 1
ATOM 6197 N N . SER A 1 757 ? -37.439 -4.501 34.315 1.00 95.12 757 SER A N 1
ATOM 6198 C CA . SER A 1 757 ? -37.098 -3.971 32.994 1.00 95.12 757 SER A CA 1
ATOM 6199 C C . SER A 1 757 ? -36.311 -2.662 33.109 1.00 95.12 757 SER A C 1
ATOM 6201 O O . SER A 1 757 ? -36.469 -1.910 34.076 1.00 95.12 757 SER A O 1
ATOM 6203 N N . ILE A 1 758 ? -35.527 -2.316 32.082 1.00 95.06 758 ILE A N 1
ATOM 6204 C CA . ILE A 1 758 ? -34.790 -1.039 32.064 1.00 95.06 758 ILE A CA 1
ATOM 6205 C C . ILE A 1 758 ? -35.721 0.163 32.216 1.00 95.06 758 ILE A C 1
ATOM 6207 O O . ILE A 1 758 ? -35.361 1.136 32.872 1.00 95.06 758 ILE A O 1
ATOM 6211 N N . MET A 1 759 ? -36.939 0.083 31.679 1.00 94.12 759 MET A N 1
ATOM 6212 C CA . MET A 1 759 ? -37.932 1.144 31.823 1.00 94.12 759 MET A CA 1
ATOM 6213 C C . MET A 1 759 ? -38.309 1.361 33.296 1.00 94.12 759 MET A C 1
ATOM 6215 O O . MET A 1 759 ? -38.341 2.500 33.761 1.00 94.12 759 MET A O 1
ATOM 6219 N N . LYS A 1 760 ? -38.505 0.273 34.055 1.00 95.81 760 LYS A N 1
ATOM 6220 C CA . LYS A 1 760 ? -38.793 0.344 35.492 1.00 95.81 760 LYS A CA 1
ATOM 6221 C C . LYS A 1 760 ? -37.596 0.868 36.285 1.00 95.81 760 LYS A C 1
ATOM 6223 O O . LYS A 1 760 ? -37.778 1.738 37.133 1.00 95.81 760 LYS A O 1
ATOM 6228 N N . ILE A 1 761 ? -36.386 0.388 35.988 1.00 96.31 761 ILE A N 1
ATOM 6229 C CA . ILE A 1 761 ? -35.152 0.869 36.631 1.00 96.31 761 ILE A CA 1
ATOM 6230 C C . ILE A 1 761 ? -34.977 2.372 36.377 1.00 96.31 761 ILE A C 1
ATOM 6232 O O . ILE A 1 761 ? -34.767 3.139 37.313 1.00 96.31 761 ILE A O 1
ATOM 6236 N N . SER A 1 762 ? -35.115 2.813 35.125 1.00 95.62 762 SER A N 1
ATOM 6237 C CA . SER A 1 762 ? -34.984 4.221 34.741 1.00 95.62 762 SER A CA 1
ATOM 6238 C C . SER A 1 762 ? -35.998 5.107 35.448 1.00 95.62 762 SER A C 1
ATOM 6240 O O . SER A 1 762 ? -35.633 6.195 35.888 1.00 95.62 762 SER A O 1
ATOM 6242 N N . GLN A 1 763 ? -37.245 4.653 35.585 1.00 96.12 763 GLN A N 1
ATOM 6243 C CA . GLN A 1 763 ? -38.269 5.392 36.314 1.00 96.12 763 GLN A CA 1
ATOM 6244 C C . GLN A 1 763 ? -37.875 5.582 37.785 1.00 96.12 763 GLN A C 1
ATOM 6246 O O . GLN A 1 763 ? -37.784 6.719 38.246 1.00 96.12 763 GLN A O 1
ATOM 6251 N N . VAL A 1 764 ? -37.577 4.487 38.494 1.00 96.06 764 VAL A N 1
ATOM 6252 C CA . VAL A 1 764 ? -37.244 4.520 39.929 1.00 96.06 764 VAL A CA 1
ATOM 6253 C C . VAL A 1 764 ? -36.013 5.392 40.178 1.00 96.06 764 VAL A C 1
ATOM 6255 O O . VAL A 1 764 ? -36.058 6.327 40.974 1.00 96.06 764 VAL A O 1
ATOM 6258 N N . ILE A 1 765 ? -34.921 5.163 39.446 1.00 96.56 765 ILE A N 1
ATOM 6259 C CA . ILE A 1 765 ? -33.686 5.933 39.638 1.00 96.56 765 ILE A CA 1
ATOM 6260 C C . ILE A 1 765 ? -33.873 7.409 39.251 1.00 96.56 765 ILE A C 1
ATOM 6262 O O . ILE A 1 765 ? -33.313 8.285 39.909 1.00 96.56 765 ILE A O 1
ATOM 6266 N N . SER A 1 766 ? -34.681 7.724 38.231 1.00 94.44 766 SER A N 1
ATOM 6267 C CA . SER A 1 766 ? -34.980 9.117 37.870 1.00 94.44 766 SER A CA 1
ATOM 6268 C C . SER A 1 766 ? -35.773 9.846 38.957 1.00 94.44 766 SER A C 1
ATOM 6270 O O . SER A 1 766 ? -35.504 11.018 39.227 1.00 94.44 766 SER A O 1
ATOM 6272 N N . GLU A 1 767 ? -36.754 9.182 39.573 1.00 94.12 767 GLU A N 1
ATOM 6273 C CA . GLU A 1 767 ? -37.530 9.738 40.686 1.00 94.12 767 GLU A CA 1
ATOM 6274 C C . GLU A 1 767 ? -36.609 10.058 41.867 1.00 94.12 767 GLU A C 1
ATOM 6276 O O . GLU A 1 767 ? -36.616 11.184 42.372 1.00 94.12 767 GLU A O 1
ATOM 6281 N N . ILE A 1 768 ? -35.734 9.119 42.235 1.00 93.12 768 ILE A N 1
ATOM 6282 C CA . ILE A 1 768 ? -34.783 9.307 43.334 1.00 93.12 768 ILE A CA 1
ATOM 6283 C C . ILE A 1 768 ? -33.796 10.440 43.022 1.00 93.12 768 ILE A C 1
ATOM 6285 O O . ILE A 1 768 ? -33.609 11.327 43.855 1.00 93.12 768 ILE A O 1
ATOM 6289 N N . ARG A 1 769 ? -33.252 10.489 41.798 1.00 92.69 769 ARG A N 1
ATOM 6290 C CA . ARG A 1 769 ? -32.350 11.558 41.329 1.00 92.69 769 ARG A CA 1
ATOM 6291 C C . ARG A 1 769 ? -32.980 12.946 41.411 1.00 92.69 769 ARG A C 1
ATOM 6293 O O . ARG A 1 769 ? -32.319 13.919 41.768 1.00 92.69 769 ARG A O 1
ATOM 6300 N N . ASN A 1 770 ? -34.262 13.060 41.074 1.00 88.25 770 ASN A N 1
ATOM 6301 C CA . ASN A 1 770 ? -34.975 14.331 41.157 1.00 88.25 770 ASN A CA 1
ATOM 6302 C C . ASN A 1 770 ? -35.161 14.788 42.609 1.00 88.25 770 ASN A C 1
ATOM 6304 O O . ASN A 1 770 ? -35.084 15.989 42.872 1.00 88.25 770 ASN A O 1
ATOM 6308 N N . ARG A 1 771 ? -35.359 13.858 43.554 1.00 87.62 771 ARG A N 1
ATOM 6309 C CA . ARG A 1 771 ? -35.399 14.174 44.992 1.00 87.62 771 ARG A CA 1
ATOM 6310 C C . ARG A 1 771 ? -34.030 14.651 45.487 1.00 87.62 771 ARG A C 1
ATOM 6312 O O . ARG A 1 771 ? -33.953 15.716 46.090 1.00 87.62 771 ARG A O 1
ATOM 6319 N N . THR A 1 772 ? -32.946 13.939 45.169 1.00 84.00 772 THR A N 1
ATOM 6320 C CA . THR A 1 772 ? -31.593 14.262 45.669 1.00 84.00 772 THR A CA 1
ATOM 6321 C C . THR A 1 772 ? -31.045 15.588 45.144 1.00 84.00 772 THR A C 1
ATOM 6323 O O . THR A 1 772 ? -30.378 16.315 45.879 1.00 84.00 772 THR A O 1
ATOM 6326 N N . ARG A 1 773 ? -31.382 15.963 43.905 1.00 81.25 773 ARG A N 1
ATOM 6327 C CA . ARG A 1 773 ? -31.014 17.272 43.336 1.00 81.25 773 ARG A CA 1
ATOM 6328 C C . ARG A 1 773 ? -31.644 18.451 44.067 1.00 81.25 773 ARG A C 1
ATOM 6330 O O . ARG A 1 773 ? -31.010 19.496 44.188 1.00 81.25 773 ARG A O 1
ATOM 6337 N N . ARG A 1 774 ? -32.884 18.293 44.543 1.00 73.25 774 ARG A N 1
ATOM 6338 C CA . ARG A 1 774 ? -33.583 19.329 45.321 1.00 73.25 774 ARG A CA 1
ATOM 6339 C C . ARG A 1 774 ? -32.897 19.541 46.669 1.00 73.25 774 ARG A C 1
ATOM 6341 O O . ARG A 1 774 ? -32.576 20.676 46.993 1.00 73.25 774 ARG A O 1
ATOM 6348 N N . ILE A 1 775 ? -32.550 18.447 47.356 1.00 68.69 775 ILE A N 1
ATOM 6349 C CA . ILE A 1 775 ? -31.814 18.475 48.632 1.00 68.69 775 ILE A CA 1
ATOM 6350 C C . ILE A 1 775 ? -30.512 19.271 48.492 1.00 68.69 775 ILE A C 1
ATOM 6352 O O . ILE A 1 775 ? -30.262 20.180 49.277 1.00 68.69 775 ILE A O 1
ATOM 6356 N N . ARG A 1 776 ? -29.708 18.979 47.457 1.00 63.22 776 ARG A N 1
ATOM 6357 C CA . ARG A 1 776 ? -28.444 19.686 47.204 1.00 63.22 776 ARG A CA 1
ATOM 6358 C C . ARG A 1 776 ? -28.640 21.198 47.050 1.00 63.22 776 ARG A C 1
ATOM 6360 O O . ARG A 1 776 ? -27.891 21.965 47.656 1.00 63.22 776 ARG A O 1
ATOM 6367 N N . GLY A 1 777 ? -29.633 21.613 46.258 1.00 57.31 777 GLY A N 1
ATOM 6368 C CA . GLY A 1 777 ? -29.963 23.026 46.054 1.00 57.31 777 GLY A CA 1
ATOM 6369 C C . GLY A 1 777 ? -30.321 23.741 47.358 1.00 57.31 777 GLY A C 1
ATOM 6370 O O . GLY A 1 777 ? -29.810 24.831 47.613 1.00 57.31 777 GLY A O 1
ATOM 6371 N N . ASP A 1 778 ? -31.107 23.085 48.213 1.00 50.84 778 ASP A N 1
ATOM 6372 C CA . ASP A 1 778 ? -31.530 23.631 49.504 1.00 50.84 778 ASP A CA 1
ATOM 6373 C C . ASP A 1 778 ? -30.353 23.726 50.503 1.00 50.84 778 ASP A C 1
ATOM 6375 O O . ASP A 1 778 ? -30.225 24.725 51.219 1.00 50.84 778 ASP A O 1
ATOM 6379 N N . THR A 1 779 ? -29.427 22.755 50.519 1.00 53.69 779 THR A N 1
ATOM 6380 C CA . THR A 1 779 ? -28.194 22.830 51.334 1.00 53.69 779 THR A CA 1
ATOM 6381 C C . THR A 1 779 ? -27.226 23.919 50.866 1.00 53.69 779 THR A C 1
ATOM 6383 O O . THR A 1 779 ? -26.735 24.673 51.704 1.00 53.69 779 THR A O 1
ATOM 6386 N N . GLU A 1 780 ? -26.980 24.065 49.554 1.00 52.78 780 GLU A N 1
ATOM 6387 C CA . GLU A 1 780 ? -26.124 25.143 49.026 1.00 52.78 780 GLU A CA 1
ATOM 6388 C C . GLU A 1 780 ? -26.697 26.529 49.379 1.00 52.78 780 GLU A C 1
ATOM 6390 O O . GLU A 1 780 ? -25.954 27.406 49.825 1.00 52.78 780 GLU A O 1
ATOM 6395 N N . GLU A 1 781 ? -28.016 26.723 49.240 1.00 50.56 781 GLU A N 1
ATOM 6396 C CA . GLU A 1 781 ? -28.697 27.972 49.611 1.00 50.56 781 GLU A CA 1
ATOM 6397 C C . GLU A 1 781 ? -28.595 28.251 51.119 1.00 50.56 781 GLU A C 1
ATOM 6399 O O . GLU A 1 781 ? -28.278 29.371 51.527 1.00 50.56 781 GLU A O 1
ATOM 6404 N N . THR A 1 782 ? -28.816 27.239 51.959 1.00 48.12 782 THR A N 1
ATOM 6405 C CA . THR A 1 782 ? -28.783 27.378 53.423 1.00 48.12 782 THR A CA 1
ATOM 6406 C C . THR A 1 782 ? -27.379 27.715 53.933 1.00 48.12 782 THR A C 1
ATOM 6408 O O . THR A 1 782 ? -27.222 28.597 54.783 1.00 48.12 782 THR A O 1
ATOM 6411 N N . SER A 1 783 ? -26.340 27.082 53.381 1.00 49.00 783 SER A N 1
ATOM 6412 C CA . SER A 1 783 ? -24.943 27.383 53.710 1.00 49.00 783 SER A CA 1
ATOM 6413 C C . SER A 1 783 ? -24.522 28.779 53.247 1.00 49.00 783 SER A C 1
ATOM 6415 O O . SER A 1 783 ? -23.878 29.505 54.006 1.00 49.00 783 SER A O 1
ATOM 6417 N N . LEU A 1 784 ? -24.942 29.197 52.046 1.00 51.78 784 LEU A N 1
ATOM 6418 C CA . LEU A 1 784 ? -24.743 30.565 51.559 1.00 51.78 784 LEU A CA 1
ATOM 6419 C C . LEU A 1 784 ? -25.443 31.591 52.455 1.00 51.78 784 LEU A C 1
ATOM 6421 O O . LEU A 1 784 ? -24.825 32.588 52.822 1.00 51.78 784 LEU A O 1
ATOM 6425 N N . ARG A 1 785 ? -26.691 31.342 52.879 1.00 51.88 785 ARG A N 1
ATOM 6426 C CA . ARG A 1 785 ? -27.397 32.208 53.841 1.00 51.88 785 ARG A CA 1
ATOM 6427 C C . ARG A 1 785 ? -26.630 32.337 55.153 1.00 51.88 785 ARG A C 1
ATOM 6429 O O . ARG A 1 785 ? -26.460 33.448 55.646 1.00 51.88 785 ARG A O 1
ATOM 6436 N N . HIS A 1 786 ? -26.152 31.225 55.709 1.00 51.28 786 HIS A N 1
ATOM 6437 C CA . HIS A 1 786 ? -25.408 31.240 56.968 1.00 51.28 786 HIS A CA 1
ATOM 6438 C C . HIS A 1 786 ? -24.092 32.026 56.846 1.00 51.28 786 HIS A C 1
ATOM 6440 O O . HIS A 1 786 ? -23.777 32.836 57.717 1.00 51.28 786 HIS A O 1
ATOM 6446 N N . PHE A 1 787 ? -23.362 31.854 55.741 1.00 50.81 787 PHE A N 1
ATOM 6447 C CA . PHE A 1 787 ? -22.146 32.617 55.455 1.00 50.81 787 PHE A CA 1
ATOM 6448 C C . PHE A 1 787 ? -22.430 34.119 55.295 1.00 50.81 787 PHE A C 1
ATOM 6450 O O . PHE A 1 787 ? -21.751 34.945 55.903 1.00 50.81 787 PHE A O 1
ATOM 6457 N N . VAL A 1 788 ? -23.486 34.488 54.561 1.00 53.50 788 VAL A N 1
ATOM 6458 C CA . VAL A 1 788 ? -23.945 35.884 54.437 1.00 53.50 788 VAL A CA 1
ATOM 6459 C C . VAL A 1 788 ? -24.254 36.484 55.811 1.00 53.50 788 VAL A C 1
ATOM 6461 O O . VAL A 1 788 ? -23.845 37.611 56.084 1.00 53.50 788 VAL A O 1
ATOM 6464 N N . TYR A 1 789 ? -24.921 35.739 56.700 1.00 57.62 789 TYR A N 1
ATOM 6465 C CA . TYR A 1 789 ? -25.209 36.195 58.064 1.00 57.62 789 TYR A CA 1
ATOM 6466 C C . TYR A 1 789 ? -23.958 36.394 58.925 1.00 57.62 789 TYR A C 1
ATOM 6468 O O . TYR A 1 789 ? -23.958 37.275 59.783 1.00 57.62 789 TYR A O 1
ATOM 6476 N N . GLN A 1 790 ? -22.906 35.601 58.712 1.00 51.12 790 GLN A N 1
ATOM 6477 C CA . GLN A 1 790 ? -21.640 35.734 59.437 1.00 51.12 790 GLN A CA 1
ATOM 6478 C C . GLN A 1 790 ? -20.793 36.904 58.925 1.00 51.12 790 GLN A C 1
ATOM 6480 O O . GLN A 1 790 ? -20.242 37.661 59.721 1.00 51.12 790 GLN A O 1
ATOM 6485 N N . VAL A 1 791 ? -20.695 37.067 57.604 1.00 51.31 791 VAL A N 1
ATOM 6486 C CA . VAL A 1 791 ? -19.872 38.113 56.970 1.00 51.31 791 VAL A CA 1
ATOM 6487 C C . VAL A 1 791 ? -20.561 39.479 57.012 1.00 51.31 791 VAL A C 1
ATOM 6489 O O . VAL A 1 791 ? -19.893 40.513 57.045 1.00 51.31 791 VAL A O 1
ATOM 6492 N N . CYS A 1 792 ? -21.894 39.497 57.048 1.00 60.69 792 CYS A N 1
ATOM 6493 C CA . CYS A 1 792 ? -22.707 40.707 57.057 1.00 60.69 792 CYS A CA 1
ATOM 6494 C C . CYS A 1 792 ? -23.750 40.647 58.196 1.00 60.69 792 CYS A C 1
ATOM 6496 O O . CYS A 1 792 ? -24.935 40.424 57.938 1.00 60.69 792 CYS A O 1
ATOM 6498 N N . PRO A 1 793 ? -23.358 40.865 59.468 1.00 57.12 793 PRO A N 1
ATOM 6499 C CA . PRO A 1 793 ? -24.263 40.731 60.617 1.00 57.12 793 PRO A CA 1
ATOM 6500 C C . PRO A 1 793 ? -25.499 41.642 60.535 1.00 57.12 793 PRO A C 1
ATOM 6502 O O . PRO A 1 793 ? -26.597 41.250 60.924 1.00 57.12 793 PRO A O 1
ATOM 6505 N N . GLU A 1 794 ? -25.354 42.830 59.942 1.00 57.25 794 GLU A N 1
ATOM 6506 C CA . GLU A 1 794 ? -26.442 43.789 59.687 1.00 57.25 794 GLU A CA 1
ATOM 6507 C C . GLU A 1 794 ? -27.488 43.268 58.684 1.00 57.25 794 GLU A C 1
ATOM 6509 O O . GLU A 1 794 ? -28.657 43.666 58.717 1.00 57.25 794 GLU A O 1
ATOM 6514 N N . ALA A 1 795 ? -27.099 42.339 57.803 1.00 55.72 795 ALA A N 1
ATOM 6515 C CA . ALA A 1 795 ? -28.016 41.689 56.875 1.00 55.72 795 ALA A CA 1
ATOM 6516 C C . ALA A 1 795 ? -29.003 40.777 57.611 1.00 55.72 795 ALA A C 1
ATOM 6518 O O . ALA A 1 795 ? -30.127 40.613 57.142 1.00 55.72 795 ALA A O 1
ATOM 6519 N N . LYS A 1 796 ? -28.632 40.252 58.789 1.00 51.06 796 LYS A N 1
ATOM 6520 C CA . LYS A 1 796 ? -29.488 39.390 59.613 1.00 51.06 796 LYS A CA 1
ATOM 6521 C C . LYS A 1 796 ? -30.821 40.072 59.941 1.00 51.06 796 LYS A C 1
ATOM 6523 O O . LYS A 1 796 ? -31.859 39.455 59.749 1.00 51.06 796 LYS A O 1
ATOM 6528 N N . HIS A 1 797 ? -30.813 41.361 60.301 1.00 52.91 797 HIS A N 1
ATOM 6529 C CA . HIS A 1 797 ? -32.026 42.144 60.592 1.00 52.91 797 HIS A CA 1
ATOM 6530 C C . HIS A 1 797 ? -32.842 42.532 59.344 1.00 52.91 797 HIS A C 1
ATOM 6532 O O . HIS A 1 797 ? -34.068 42.608 59.408 1.00 52.91 797 HIS A O 1
ATOM 6538 N N . ARG A 1 798 ? -32.201 42.746 58.184 1.00 53.09 798 ARG A N 1
ATOM 6539 C CA . ARG A 1 798 ? -32.900 42.990 56.898 1.00 53.09 798 ARG A CA 1
ATOM 6540 C C . ARG A 1 798 ? -33.499 41.717 56.286 1.00 53.09 798 ARG A C 1
ATOM 6542 O O . ARG A 1 798 ? -34.391 41.794 55.441 1.00 53.09 798 ARG A O 1
ATOM 6549 N N . LEU A 1 799 ? -32.981 40.555 56.678 1.00 50.38 799 LEU A N 1
ATOM 6550 C CA . LEU A 1 799 ? -33.411 39.235 56.217 1.00 50.38 799 LEU A CA 1
ATOM 6551 C C . LEU A 1 799 ? -34.482 38.619 57.130 1.00 50.38 799 LEU A C 1
ATOM 6553 O O . LEU A 1 799 ? -35.284 37.835 56.639 1.00 50.38 799 LEU A O 1
ATOM 6557 N N . THR A 1 800 ? -34.557 39.014 58.407 1.00 49.22 800 THR A N 1
ATOM 6558 C CA . THR A 1 800 ? -35.626 38.600 59.336 1.00 49.22 800 THR A CA 1
ATOM 6559 C C . THR A 1 800 ? -36.850 39.526 59.353 1.00 49.22 800 THR A C 1
ATOM 6561 O O . THR A 1 800 ? -37.890 39.122 59.860 1.00 49.22 800 THR A O 1
ATOM 6564 N N . SER A 1 801 ? -36.773 40.745 58.796 1.00 44.22 801 SER A N 1
ATOM 6565 C CA . SER A 1 801 ? -37.856 41.753 58.851 1.00 44.22 801 SER A CA 1
ATOM 6566 C C . SER A 1 801 ? -38.780 41.819 57.624 1.00 44.22 801 SER A C 1
ATOM 6568 O O . SER A 1 801 ? -39.642 42.693 57.554 1.00 44.22 801 SER A O 1
ATOM 6570 N N . LYS A 1 802 ? -38.660 40.896 56.660 1.00 42.56 802 LYS A N 1
ATOM 6571 C CA . LYS A 1 802 ? -39.667 40.699 55.601 1.00 42.56 802 LYS A CA 1
ATOM 6572 C C . LYS A 1 802 ? -40.219 39.281 55.695 1.00 42.56 802 LYS A C 1
ATOM 6574 O O . LYS A 1 802 ? -39.453 38.346 55.892 1.00 42.56 802 LYS A O 1
ATOM 6579 N N . SER A 1 803 ? -41.542 39.183 55.615 1.00 37.62 803 SER A N 1
ATOM 6580 C CA . SER A 1 803 ? -42.371 38.009 55.880 1.00 37.62 803 SER A CA 1
ATOM 6581 C C . SER A 1 803 ? -41.892 36.714 55.222 1.00 37.62 803 SER A C 1
ATOM 6583 O O . SER A 1 803 ? -41.208 36.728 54.205 1.00 37.62 803 SER A O 1
ATOM 6585 N N . LEU A 1 804 ? -42.340 35.614 55.829 1.00 40.12 804 LEU A N 1
ATOM 6586 C CA . LEU A 1 804 ? -42.106 34.189 55.578 1.00 40.12 804 LEU A CA 1
ATOM 6587 C C . LEU A 1 804 ? -42.261 33.641 54.138 1.00 40.12 804 LEU A C 1
ATOM 6589 O O . LEU A 1 804 ? -42.287 32.425 53.985 1.00 40.12 804 LEU A O 1
ATOM 6593 N N . ASP A 1 805 ? -42.298 34.459 53.089 1.00 37.66 805 ASP A N 1
ATOM 6594 C CA . ASP A 1 805 ? -42.491 33.981 51.719 1.00 37.66 805 ASP A CA 1
ATOM 6595 C C . ASP A 1 805 ? -41.349 34.355 50.769 1.00 37.66 805 ASP A C 1
ATOM 6597 O O . ASP A 1 805 ? -40.846 35.477 50.745 1.00 37.66 805 ASP A O 1
ATOM 6601 N N . ALA A 1 806 ? -41.025 33.367 49.932 1.00 37.16 806 ALA A N 1
ATOM 6602 C CA . ALA A 1 806 ? -40.085 33.345 48.817 1.00 37.16 806 ALA A CA 1
ATOM 6603 C C . ALA A 1 806 ? -38.608 33.059 49.154 1.00 37.16 806 ALA A C 1
ATOM 6605 O O . ALA A 1 806 ? -37.846 33.886 49.656 1.00 37.16 806 ALA A O 1
ATOM 6606 N N . ARG A 1 807 ? -38.196 31.846 48.755 1.00 45.44 807 ARG A N 1
ATOM 6607 C CA . ARG A 1 807 ? -36.840 31.477 48.326 1.00 45.44 807 ARG A CA 1
ATOM 6608 C C . ARG A 1 807 ? -36.161 32.662 47.636 1.00 45.44 807 ARG A C 1
ATOM 6610 O O . ARG A 1 807 ? -36.429 32.939 46.467 1.00 45.44 807 ARG A O 1
ATOM 6617 N N . ARG A 1 808 ? -35.289 33.364 48.352 1.00 52.81 808 ARG A N 1
ATOM 6618 C CA . ARG A 1 808 ? -34.387 34.327 47.724 1.00 52.81 808 ARG A CA 1
ATOM 6619 C C . ARG A 1 808 ? -33.381 33.535 46.910 1.00 52.81 808 ARG A C 1
ATOM 6621 O O . ARG A 1 808 ? -32.729 32.642 47.442 1.00 52.81 808 ARG A O 1
ATOM 6628 N N . THR A 1 809 ? -33.303 33.807 45.612 1.00 55.62 809 THR A N 1
ATOM 6629 C CA . THR A 1 809 ? -32.442 33.029 44.716 1.00 55.62 809 THR A CA 1
ATOM 6630 C C . THR A 1 809 ? -30.979 33.180 45.141 1.00 55.62 809 THR A C 1
ATOM 6632 O O . THR A 1 809 ? -30.559 34.250 45.577 1.00 55.62 809 THR A O 1
ATOM 6635 N N . LYS A 1 810 ? -30.178 32.115 44.996 1.00 51.41 810 LYS A N 1
ATOM 6636 C CA . LYS A 1 810 ? -28.711 32.112 45.180 1.00 51.41 810 LYS A CA 1
ATOM 6637 C C . LYS A 1 810 ? -28.034 33.387 44.641 1.00 51.41 810 LYS A C 1
ATOM 6639 O O . LYS A 1 810 ? -27.138 33.922 45.285 1.00 51.41 810 LYS A O 1
ATOM 6644 N N . ALA A 1 811 ? -28.534 33.913 43.522 1.00 54.41 811 ALA A N 1
ATOM 6645 C CA . ALA A 1 811 ? -28.087 35.154 42.897 1.00 54.41 811 ALA A CA 1
ATOM 6646 C C . ALA A 1 811 ? -28.214 36.399 43.797 1.00 54.41 811 ALA A C 1
ATOM 6648 O O . ALA A 1 811 ? -27.293 37.209 43.828 1.00 54.41 811 ALA A O 1
ATOM 6649 N N . GLU A 1 812 ? -29.299 36.547 44.560 1.00 58.47 812 GLU A N 1
ATOM 6650 C CA . GLU A 1 812 ? -29.495 37.684 45.472 1.00 58.47 812 GLU A CA 1
ATOM 6651 C C . GLU A 1 812 ? -28.528 37.622 46.664 1.00 58.47 812 GLU A C 1
ATOM 6653 O O . GLU A 1 812 ? -27.962 38.639 47.065 1.00 58.47 812 GLU A O 1
ATOM 6658 N N . LEU A 1 813 ? -28.291 36.424 47.210 1.00 57.12 813 LEU A N 1
ATOM 6659 C CA . LEU A 1 813 ? -27.321 36.207 48.293 1.00 57.12 813 LEU A CA 1
ATOM 6660 C C . LEU A 1 813 ? -25.883 36.458 47.816 1.00 57.12 813 LEU A C 1
ATOM 6662 O O . LEU A 1 813 ? -25.093 37.092 48.518 1.00 57.12 813 LEU A O 1
ATOM 6666 N N . GLU A 1 814 ? -25.555 36.018 46.600 1.00 56.91 814 GLU A N 1
ATOM 6667 C CA . GLU A 1 814 ? -24.283 36.321 45.943 1.00 56.91 814 GLU A CA 1
ATOM 6668 C C . GLU A 1 814 ? -24.127 37.820 45.651 1.00 56.91 814 GLU A C 1
ATOM 6670 O O . GLU A 1 814 ? -23.039 38.362 45.829 1.00 56.91 814 GLU A O 1
ATOM 6675 N N . GLU A 1 815 ? -25.188 38.517 45.233 1.00 61.62 815 GLU A N 1
ATOM 6676 C CA . GLU A 1 815 ? -25.172 39.967 45.009 1.00 61.62 815 GLU A CA 1
ATOM 6677 C C . GLU A 1 815 ? -24.942 40.745 46.311 1.00 61.62 815 GLU A C 1
ATOM 6679 O O . GLU A 1 815 ? -24.183 41.717 46.334 1.00 61.62 815 GLU A O 1
ATOM 6684 N N . MET A 1 816 ? -25.534 40.291 47.418 1.00 61.25 816 MET A N 1
ATOM 6685 C CA . MET A 1 816 ? -25.279 40.866 48.737 1.00 61.25 816 MET A CA 1
ATOM 6686 C C . MET A 1 816 ? -23.814 40.701 49.150 1.00 61.25 816 MET A C 1
ATOM 6688 O O . MET A 1 816 ? -23.191 41.684 49.546 1.00 61.25 816 MET A O 1
ATOM 6692 N N . LEU A 1 817 ? -23.231 39.506 48.986 1.00 57.78 817 LEU A N 1
ATOM 6693 C CA . LEU A 1 817 ? -21.797 39.290 49.225 1.00 57.78 817 LEU A CA 1
ATOM 6694 C C . LEU A 1 817 ? -20.940 40.181 48.318 1.00 57.78 817 LEU A C 1
ATOM 6696 O O . LEU A 1 817 ? -20.009 40.825 48.800 1.00 57.78 817 LEU A O 1
ATOM 6700 N N . LYS A 1 818 ? -21.284 40.277 47.027 1.00 58.47 818 LYS A N 1
ATOM 6701 C CA . LYS A 1 818 ? -20.589 41.135 46.053 1.00 58.47 818 LYS A CA 1
ATOM 6702 C C . LYS A 1 818 ? -20.553 42.597 46.503 1.00 58.47 818 LYS A C 1
ATOM 6704 O O . LYS A 1 818 ? -19.483 43.197 46.469 1.00 58.47 818 LYS A O 1
ATOM 6709 N N . LYS A 1 819 ? -21.672 43.149 46.987 1.00 60.41 819 LYS A N 1
ATOM 6710 C CA . LYS A 1 819 ? -21.734 44.528 47.513 1.00 60.41 819 LYS A CA 1
ATOM 6711 C C . LYS A 1 819 ? -20.895 44.709 48.779 1.00 60.41 819 LYS A C 1
ATOM 6713 O O . LYS A 1 819 ? -20.206 45.717 48.917 1.00 60.41 819 LYS A O 1
ATOM 6718 N N . THR A 1 820 ? -20.904 43.734 49.686 1.00 55.78 820 THR A N 1
ATOM 6719 C CA . THR A 1 820 ? -20.134 43.809 50.938 1.00 55.78 820 THR A CA 1
ATOM 6720 C C . THR A 1 820 ? -18.621 43.753 50.698 1.00 55.78 820 THR A C 1
ATOM 6722 O O . THR A 1 820 ? -17.876 44.501 51.331 1.00 55.78 820 THR A O 1
ATOM 6725 N N . PHE A 1 821 ? -18.153 42.911 49.769 1.00 52.72 821 PHE A N 1
ATOM 6726 C CA . PHE A 1 821 ? -16.726 42.782 49.448 1.00 52.72 821 PHE A CA 1
ATOM 6727 C C . PHE A 1 821 ? -16.200 43.877 48.505 1.00 52.72 821 PHE A C 1
ATOM 6729 O O . PHE A 1 821 ? -15.039 44.265 48.638 1.00 52.72 821 PHE A O 1
ATOM 6736 N N . GLN A 1 822 ? -17.036 44.445 47.622 1.00 51.06 822 GLN A N 1
ATOM 6737 C CA . GLN A 1 822 ? -16.671 45.629 46.824 1.00 51.06 822 GLN A CA 1
ATOM 6738 C C . GLN A 1 822 ? -16.253 46.819 47.701 1.00 51.06 822 GLN A C 1
ATOM 6740 O O . GLN A 1 822 ? -15.328 47.543 47.346 1.00 51.06 822 GLN A O 1
ATOM 6745 N N . ASN A 1 823 ? -16.860 46.974 48.881 1.00 47.84 823 ASN A N 1
ATOM 6746 C CA . ASN A 1 823 ? -16.521 48.042 49.826 1.00 47.84 823 ASN A CA 1
ATOM 6747 C C . ASN A 1 823 ? -15.235 47.786 50.644 1.00 47.84 823 ASN A C 1
ATOM 6749 O O . ASN A 1 823 ? -14.876 48.621 51.471 1.00 47.84 823 ASN A O 1
ATOM 6753 N N . LYS A 1 824 ? -14.536 46.654 50.452 1.00 47.97 824 LYS A N 1
ATOM 6754 C CA . LYS A 1 824 ? -13.350 46.263 51.247 1.00 47.97 824 LYS A CA 1
ATOM 6755 C C . LYS A 1 824 ? -12.102 45.889 50.421 1.00 47.97 824 LYS A C 1
ATOM 6757 O O . LYS A 1 824 ? -11.283 45.109 50.888 1.00 47.97 824 LYS A O 1
ATOM 6762 N N . PHE A 1 825 ? -11.900 46.512 49.256 1.00 41.72 825 PHE A N 1
ATOM 6763 C CA . PHE A 1 825 ? -10.637 46.480 48.484 1.00 41.72 825 PHE A CA 1
ATOM 6764 C C . PHE A 1 825 ? -10.256 45.153 47.784 1.00 41.72 825 PHE A C 1
ATOM 6766 O O . PHE A 1 825 ? -9.080 44.799 47.745 1.00 41.72 825 PHE A O 1
ATOM 6773 N N . LEU A 1 826 ? -11.196 44.444 47.146 1.00 41.16 826 LEU A N 1
ATOM 6774 C CA . LEU A 1 826 ? -10.858 43.369 46.192 1.00 41.16 826 LEU A CA 1
ATOM 6775 C C . LEU A 1 826 ? -11.520 43.598 44.814 1.00 41.16 826 LEU A C 1
ATOM 6777 O O . LEU A 1 826 ? -12.737 43.783 44.750 1.00 41.16 826 LEU A O 1
ATOM 6781 N N . PRO A 1 827 ? -10.756 43.578 43.700 1.00 41.06 827 PRO A N 1
ATOM 6782 C CA . PRO A 1 827 ? -11.297 43.633 42.340 1.00 41.06 827 PRO A CA 1
ATOM 6783 C C . PRO A 1 827 ? -12.267 42.478 42.039 1.00 41.06 827 PRO A C 1
ATOM 6785 O O . PRO A 1 827 ? -11.983 41.316 42.319 1.00 41.06 827 PRO A O 1
ATOM 6788 N N . PHE A 1 828 ? -13.397 42.795 41.399 1.00 36.31 828 PHE A N 1
ATOM 6789 C CA . PHE A 1 828 ? -14.555 41.902 41.197 1.00 36.31 828 PHE A CA 1
ATOM 6790 C C . PHE A 1 828 ? -14.247 40.549 40.527 1.00 36.31 828 PHE A C 1
ATOM 6792 O O . PHE A 1 828 ? -14.935 39.565 40.775 1.00 36.31 828 PHE A O 1
ATOM 6799 N N . HIS A 1 829 ? -13.216 40.484 39.688 1.00 42.75 829 HIS A N 1
ATOM 6800 C CA . HIS A 1 829 ? -12.845 39.278 38.945 1.00 42.75 829 HIS A CA 1
ATOM 6801 C C . HIS A 1 829 ? -12.027 38.266 39.769 1.00 42.75 829 HIS A C 1
ATOM 6803 O O . HIS A 1 829 ? -11.813 37.151 39.301 1.00 42.75 829 HIS A O 1
ATOM 6809 N N . LEU A 1 830 ? -11.581 38.635 40.978 1.00 35.62 830 LEU A N 1
ATOM 6810 C CA . LEU A 1 830 ? -10.763 37.786 41.857 1.00 35.62 830 LEU A CA 1
ATOM 6811 C C . LEU A 1 830 ? -11.579 37.027 42.914 1.00 35.62 830 LEU A C 1
ATOM 6813 O O . LEU A 1 830 ? -11.022 36.218 43.653 1.00 35.62 830 LEU A O 1
ATOM 6817 N N . ILE A 1 831 ? -12.890 37.269 43.001 1.00 39.03 831 ILE A N 1
ATOM 6818 C CA . ILE A 1 831 ? -13.768 36.631 43.986 1.00 39.03 831 ILE A CA 1
ATOM 6819 C C . ILE A 1 831 ? -14.635 35.591 43.277 1.00 39.03 831 ILE A C 1
ATOM 6821 O O . ILE A 1 831 ? -15.597 35.926 42.587 1.00 39.03 831 ILE A O 1
ATOM 6825 N N . THR A 1 832 ? -14.327 34.314 43.498 1.00 34.97 832 THR A N 1
ATOM 6826 C CA . THR A 1 832 ? -15.154 33.189 43.040 1.00 34.97 832 THR A CA 1
ATOM 6827 C C . THR A 1 832 ? -15.597 32.375 44.250 1.00 34.97 832 THR A C 1
ATOM 6829 O O . THR A 1 832 ? -14.768 31.809 44.957 1.00 34.97 832 THR A O 1
ATOM 6832 N N . LEU A 1 833 ? -16.906 32.311 44.506 1.00 36.09 833 LEU A N 1
ATOM 6833 C CA . LEU A 1 833 ? -17.479 31.431 45.528 1.00 36.09 833 LEU A CA 1
ATOM 6834 C C . LEU A 1 833 ? -17.498 29.999 44.981 1.00 36.09 833 LEU A C 1
ATOM 6836 O O . LEU A 1 833 ? -18.430 29.605 44.283 1.00 36.09 833 LEU A O 1
ATOM 6840 N N . SER A 1 834 ? -16.455 29.219 45.264 1.00 34.06 834 SER A N 1
ATOM 6841 C CA . SER A 1 834 ? -16.478 27.776 45.020 1.00 34.06 834 SER A CA 1
ATOM 6842 C C . SER A 1 834 ? -17.088 27.073 46.230 1.00 34.06 834 SER A C 1
ATOM 6844 O O . SER A 1 834 ? -16.554 27.152 47.336 1.00 34.06 834 SER A O 1
ATOM 6846 N N . THR A 1 835 ? -18.197 26.368 46.026 1.00 34.44 835 THR A N 1
ATOM 6847 C CA . THR A 1 835 ? -18.785 25.458 47.014 1.00 34.44 835 THR A CA 1
ATOM 6848 C C . THR A 1 835 ? -17.862 24.252 47.199 1.00 34.44 835 THR A C 1
ATOM 6850 O O . THR A 1 835 ? -17.993 23.257 46.485 1.00 34.44 835 THR A O 1
ATOM 6853 N N . ASN A 1 836 ? -16.911 24.340 48.128 1.00 32.81 836 ASN A N 1
ATOM 6854 C CA . ASN A 1 836 ? -16.241 23.151 48.643 1.00 32.81 836 ASN A CA 1
ATOM 6855 C C . ASN A 1 836 ? -17.189 22.461 49.629 1.00 32.81 836 ASN A C 1
ATOM 6857 O O . ASN A 1 836 ? -17.734 23.107 50.519 1.00 32.81 836 ASN A O 1
ATOM 6861 N N . VAL A 1 837 ? -17.413 21.172 49.370 1.00 35.19 837 VAL A N 1
ATOM 6862 C CA . VAL A 1 837 ? -18.038 20.126 50.196 1.00 35.19 837 VAL A CA 1
ATOM 6863 C C . VAL A 1 837 ? -18.499 20.596 51.584 1.00 35.19 837 VAL A C 1
ATOM 6865 O O . VAL A 1 837 ? -17.677 20.867 52.455 1.00 35.19 837 VAL A O 1
ATOM 6868 N N . LEU A 1 838 ? -19.815 20.630 51.813 1.00 31.50 838 LEU A N 1
ATOM 6869 C CA . LEU A 1 838 ? -20.385 20.742 53.156 1.00 31.50 838 LEU A CA 1
ATOM 6870 C C . LEU A 1 838 ? -21.128 19.456 53.507 1.00 31.50 838 LEU A C 1
ATOM 6872 O O . LEU A 1 838 ? -22.119 19.091 52.879 1.00 31.50 838 LEU A O 1
ATOM 6876 N N . GLY A 1 839 ? -20.591 18.794 54.524 1.00 29.11 839 GLY A N 1
ATOM 6877 C CA . GLY A 1 839 ? -21.077 17.573 55.143 1.00 29.11 839 GLY A CA 1
ATOM 6878 C C . GLY A 1 839 ? -19.888 16.910 55.828 1.00 29.11 839 GLY A C 1
ATOM 6879 O O . GLY A 1 839 ? -19.075 16.306 55.143 1.00 29.11 839 GLY A O 1
ATOM 6880 N N . GLN A 1 840 ? -19.804 17.046 57.152 1.00 26.17 840 GLN A N 1
ATOM 6881 C CA . GLN A 1 840 ? -18.763 16.563 58.077 1.00 26.17 840 GLN A CA 1
ATOM 6882 C C . GLN A 1 840 ? -17.609 17.531 58.430 1.00 26.17 840 GLN A C 1
ATOM 6884 O O . GLN A 1 840 ? -16.821 17.979 57.599 1.00 26.17 840 GLN A O 1
ATOM 6889 N N . VAL A 1 841 ? -17.520 17.815 59.733 1.00 30.98 841 VAL A N 1
ATOM 6890 C CA . VAL A 1 841 ? -16.429 18.492 60.445 1.00 30.98 841 VAL A CA 1
ATOM 6891 C C . VAL A 1 841 ? -15.321 17.464 60.681 1.00 30.98 841 VAL A C 1
ATOM 6893 O O . VAL A 1 841 ? -15.546 16.546 61.458 1.00 30.98 841 VAL A O 1
ATOM 6896 N N . ASN A 1 842 ? -14.147 17.597 60.050 1.00 22.64 842 ASN A N 1
ATOM 6897 C CA . ASN A 1 842 ? -12.868 17.175 60.641 1.00 22.64 842 ASN A CA 1
ATOM 6898 C C . ASN A 1 842 ? -11.634 17.689 59.875 1.00 22.64 842 ASN A C 1
ATOM 6900 O O . ASN A 1 842 ? -11.613 17.820 58.656 1.00 22.64 842 ASN A O 1
ATOM 6904 N N . VAL A 1 843 ? -10.621 18.016 60.675 1.00 30.09 843 VAL A N 1
ATOM 6905 C CA . VAL A 1 843 ? -9.342 18.680 60.389 1.00 30.09 843 VAL A CA 1
ATOM 6906 C C . VAL A 1 843 ? -8.309 17.680 59.865 1.00 30.09 843 VAL A C 1
ATOM 6908 O O . VAL A 1 843 ? -8.059 16.736 60.596 1.00 30.09 843 VAL A O 1
ATOM 6911 N N . VAL A 1 844 ? -7.616 17.928 58.736 1.00 21.83 844 VAL A N 1
ATOM 6912 C CA . VAL A 1 844 ? -6.197 17.521 58.531 1.00 21.83 844 VAL A CA 1
ATOM 6913 C C . VAL A 1 844 ? -5.461 18.494 57.584 1.00 21.83 844 VAL A C 1
ATOM 6915 O O . VAL A 1 844 ? -6.030 19.083 56.671 1.00 21.83 844 VAL A O 1
ATOM 6918 N N . GLN A 1 845 ? -4.179 18.670 57.908 1.00 26.05 845 GLN A N 1
ATOM 6919 C CA . GLN A 1 845 ? -3.152 19.630 57.507 1.00 26.05 845 GLN A CA 1
ATOM 6920 C C . GLN A 1 845 ? -2.576 19.491 56.079 1.00 26.05 845 GLN A C 1
ATOM 6922 O O . GLN A 1 845 ? -2.639 18.436 55.460 1.00 26.05 845 GLN A O 1
ATOM 6927 N N . SER A 1 846 ? -1.829 20.544 55.699 1.00 22.94 846 SER A N 1
ATOM 6928 C CA . SER A 1 846 ? -0.690 20.585 54.758 1.00 22.94 846 SER A CA 1
ATOM 6929 C C . SER A 1 846 ? -0.973 20.835 53.270 1.00 22.94 846 SER A C 1
ATOM 6931 O O . SER A 1 846 ? -1.200 19.890 52.528 1.00 22.94 846 SER A O 1
ATOM 6933 N N . VAL A 1 847 ? -0.709 22.075 52.816 1.00 22.75 847 VAL A N 1
ATOM 6934 C CA . VAL A 1 847 ? 0.277 22.347 51.741 1.00 22.75 847 VAL A CA 1
ATOM 6935 C C . VAL A 1 847 ? 0.979 23.690 52.019 1.00 22.75 847 VAL A C 1
ATOM 6937 O O . VAL A 1 847 ? 0.375 24.757 51.942 1.00 22.75 847 VAL A O 1
ATOM 6940 N N . GLN A 1 848 ? 2.276 23.642 52.334 1.00 24.59 848 GLN A N 1
ATOM 6941 C CA . GLN A 1 848 ? 3.195 24.783 52.255 1.00 24.59 848 GLN A CA 1
ATOM 6942 C C . GLN A 1 848 ? 3.703 24.935 50.811 1.00 24.59 848 GLN A C 1
ATOM 6944 O O . GLN A 1 848 ? 4.342 24.009 50.320 1.00 24.59 848 GLN A O 1
ATOM 6949 N N . LYS A 1 849 ? 3.497 26.108 50.185 1.00 26.02 849 LYS A N 1
ATOM 6950 C CA . LYS A 1 849 ? 4.534 27.032 49.642 1.00 26.02 849 LYS A CA 1
ATOM 6951 C C . LYS A 1 849 ? 3.992 27.946 48.518 1.00 26.02 849 LYS A C 1
ATOM 6953 O O . LYS A 1 849 ? 3.592 27.454 47.475 1.00 26.02 849 LYS A O 1
ATOM 6958 N N . HIS A 1 850 ? 4.154 29.263 48.738 1.00 24.36 850 HIS A N 1
ATOM 6959 C CA . HIS A 1 850 ? 3.950 30.430 47.845 1.00 24.36 850 HIS A CA 1
ATOM 6960 C C . HIS A 1 850 ? 2.482 30.679 47.446 1.00 24.36 850 HIS A C 1
ATOM 6962 O O . HIS A 1 850 ? 1.949 29.994 46.593 1.00 24.36 850 HIS A O 1
ATOM 6968 N N . VAL A 1 851 ? 1.732 31.615 48.036 1.00 24.36 851 VAL A N 1
ATOM 6969 C CA . VAL A 1 851 ? 1.995 33.052 48.245 1.00 24.36 851 VAL A CA 1
ATOM 6970 C C . VAL A 1 851 ? 1.307 33.512 49.542 1.00 24.36 851 VAL A C 1
ATOM 6972 O O . VAL A 1 851 ? 0.180 33.125 49.839 1.00 24.36 851 VAL A O 1
ATOM 6975 N N . ALA A 1 852 ? 1.999 34.325 50.338 1.00 27.30 852 ALA A N 1
ATOM 6976 C CA . ALA A 1 852 ? 1.530 34.819 51.625 1.00 27.30 852 ALA A CA 1
ATOM 6977 C C . ALA A 1 852 ? 0.577 36.019 51.469 1.00 27.30 852 ALA A C 1
ATOM 6979 O O . ALA A 1 852 ? 0.997 37.074 51.003 1.00 27.30 852 ALA A O 1
ATOM 6980 N N . SER A 1 853 ? -0.684 35.847 51.883 1.00 28.36 853 SER A N 1
ATOM 6981 C CA . SER A 1 853 ? -1.513 36.780 52.683 1.00 28.36 853 SER A CA 1
ATOM 6982 C C . SER A 1 853 ? -3.008 36.458 52.504 1.00 28.36 853 SER A C 1
ATOM 6984 O O . SER A 1 853 ? -3.675 36.958 51.607 1.00 28.36 853 SER A O 1
ATOM 6986 N N . ILE A 1 854 ? -3.559 35.608 53.377 1.00 32.91 854 ILE A N 1
ATOM 6987 C CA . ILE A 1 854 ? -5.009 35.378 53.490 1.00 32.91 854 ILE A CA 1
ATOM 6988 C C . ILE A 1 854 ? -5.434 35.732 54.917 1.00 32.91 854 ILE A C 1
ATOM 6990 O O . ILE A 1 854 ? -4.850 35.245 55.886 1.00 32.91 854 ILE A O 1
ATOM 6994 N N . PHE A 1 855 ? -6.471 36.566 55.042 1.00 33.44 855 PHE A N 1
ATOM 6995 C CA . PHE A 1 855 ? -7.225 36.749 56.282 1.00 33.44 855 PHE A CA 1
ATOM 6996 C C . PHE A 1 855 ? -7.797 35.395 56.729 1.00 33.44 855 PHE A C 1
ATOM 6998 O O . PHE A 1 855 ? -8.717 34.862 56.113 1.00 33.44 855 PHE A O 1
ATOM 7005 N N . SER A 1 856 ? -7.264 34.836 57.813 1.00 30.09 856 SER A N 1
ATOM 7006 C CA . SER A 1 856 ? -7.835 33.666 58.481 1.00 30.09 856 SER A CA 1
ATOM 7007 C C . SER A 1 856 ? -9.013 34.112 59.357 1.00 30.09 856 SER A C 1
ATOM 7009 O O . SER A 1 856 ? -8.808 34.698 60.422 1.00 30.09 856 SER A O 1
ATOM 7011 N N . LEU A 1 857 ? -10.244 33.801 58.946 1.00 32.12 857 LEU A N 1
ATOM 7012 C CA . LEU A 1 857 ? -11.423 33.824 59.815 1.00 32.12 857 LEU A CA 1
ATOM 7013 C C . LEU A 1 857 ? -12.061 32.428 59.822 1.00 32.12 857 LEU A C 1
ATOM 7015 O O . LEU A 1 857 ? -12.501 31.927 58.793 1.00 32.12 857 LEU A O 1
ATOM 7019 N N . ARG A 1 858 ? -12.040 31.812 61.012 1.00 31.27 858 ARG A N 1
ATOM 7020 C CA . ARG A 1 858 ? -12.702 30.567 61.451 1.00 31.27 858 ARG A CA 1
ATOM 7021 C C . ARG A 1 858 ? -13.593 29.872 60.398 1.00 31.27 858 ARG A C 1
ATOM 7023 O O . ARG A 1 858 ? -14.797 30.098 60.364 1.00 31.27 858 ARG A O 1
ATOM 7030 N N . GLY A 1 859 ? -13.008 28.948 59.631 1.00 33.00 859 GLY A N 1
ATOM 7031 C CA . GLY A 1 859 ? -13.748 27.856 58.981 1.00 33.00 859 GLY A CA 1
ATOM 7032 C C . GLY A 1 859 ? -14.090 27.991 57.492 1.00 33.00 859 GLY A C 1
ATOM 7033 O O . GLY A 1 859 ? -14.706 27.073 56.966 1.00 33.00 859 GLY A O 1
ATOM 7034 N N . PHE A 1 860 ? -13.671 29.049 56.788 1.00 31.44 860 PHE A N 1
ATOM 7035 C CA . PHE A 1 860 ? -13.832 29.141 55.327 1.00 31.44 860 PHE A CA 1
ATOM 7036 C C . PHE A 1 860 ? -12.513 29.486 54.628 1.00 31.44 860 PHE A C 1
ATOM 7038 O O . PHE A 1 860 ? -11.792 30.389 55.051 1.00 31.44 860 PHE A O 1
ATOM 7045 N N . THR A 1 861 ? -12.207 28.790 53.529 1.00 34.25 861 THR A N 1
ATOM 7046 C CA . THR A 1 861 ? -11.061 29.102 52.661 1.00 34.25 861 THR A CA 1
ATOM 7047 C C . THR A 1 861 ? -11.537 29.956 51.488 1.00 34.25 861 THR A C 1
ATOM 7049 O O . THR A 1 861 ? -12.265 29.476 50.622 1.00 34.25 861 THR A O 1
ATOM 7052 N N . LEU A 1 862 ? -11.130 31.227 51.454 1.00 34.50 862 LEU A N 1
ATOM 7053 C CA . LEU A 1 862 ? -11.318 32.098 50.294 1.00 34.50 862 LEU A CA 1
ATOM 7054 C C . LEU A 1 862 ? -10.154 31.848 49.321 1.00 34.50 862 LEU A C 1
ATOM 7056 O O . LEU A 1 862 ? -9.009 32.154 49.644 1.00 34.50 862 LEU A O 1
ATOM 7060 N N . MET A 1 863 ? -10.426 31.269 48.152 1.00 33.31 863 MET A N 1
ATOM 7061 C CA . MET A 1 863 ? -9.420 31.126 47.094 1.00 33.31 863 MET A CA 1
ATOM 7062 C C . MET A 1 863 ? -9.389 32.412 46.263 1.00 33.31 863 MET A C 1
ATOM 7064 O O . MET A 1 863 ? -10.320 32.682 45.505 1.00 33.31 863 MET A O 1
ATOM 7068 N N . ILE A 1 864 ? -8.326 33.202 46.423 1.00 31.69 864 ILE A N 1
ATOM 7069 C CA . ILE A 1 864 ? -7.971 34.303 45.519 1.00 31.69 864 ILE A CA 1
ATOM 7070 C C . ILE A 1 864 ? -7.076 33.687 44.441 1.00 31.69 864 ILE A C 1
ATOM 7072 O O . ILE A 1 864 ? -6.123 32.985 44.782 1.00 31.69 864 ILE A O 1
ATOM 7076 N N . LYS A 1 865 ? -7.434 33.867 43.169 1.00 28.77 865 LYS A N 1
ATOM 7077 C CA . LYS A 1 865 ? -6.700 33.280 42.042 1.00 28.77 865 LYS A CA 1
ATOM 7078 C C . LYS A 1 865 ? -5.485 34.110 41.657 1.00 28.77 865 LYS A C 1
ATOM 7080 O O . LYS A 1 865 ? -5.627 35.353 41.652 1.00 28.77 865 LYS A O 1
#

Foldseek 3Di:
DVVVLQQWEWEAELDPLQDIDIDGLDFFDFQLNVLQVVLVSLLVFAADDDPQDACLVCSLQKWKWWDPDPDPAIFTAFRGDGDDSVPRGPTYIYIDRQHDPDDPPFDQPLLPPQRDSNLSSNLSNVLSCCFANLLVLDPLQDVVNSLLLVLLSQLQAPGDHSRQQDWLAPPRHGHDQDLVCSPVRGYPSNQVVDPDNSVVSVVSSVSSVVVSNVSNVVRDGNNVSSSVSVVSSCVRCVCPSKHWFWWWWDPPPDTDIWIWTWDQDNPPRFIFIDGVPRTDGGLLQWQAKDFDCDDVVPAHTQKMWTDGNPDDIIIIGHPDPSRSSRVVSSSQSCCLLGPNVLDDHPHPPSQHLVNVLCVLLLAEGDDDPVRLCVLQDDDDFAKEWGKYHDSHDPPKIWIWIDGPPDIAIWIWDDPDSFWIFIGGPNHTPDIGGSVVVNVVCCVVRPYYRNCVPPPCVVVVSCVSVPSSDDDDDDDDDDDDDQDADEAEPVQWDFDAFPDDDPQKTWTWTAHPNAIWIKIWGNDPDPLLLVLQVVQVVLLVLLCVVPVQAAWAWRHWYPDPTTMGIIHDFPCAFQLVNLLVDPDALLQLLVVLLSVLVSLVSCVVSVRFQLQDARNQKGWDDDPPDPDIGIHGHTSRNNVVVLVDQCLDLVNLVRVQLAALVCNVRVPPGDSLSNLQSSLSRSLCSLLSDDQSPVVSVVVNVDPPDPRDDPPPRSVVSVVVSVVQLVQDDPLSSVLSVQSNCLSVVASRDNDSVRHDDSVVVSVSSVVSSVSSVVVVLVVVLVVLVVVLCVLPVVVVCVVVPDDDDDDDDPVVSVVSVQVSVVVPDDDSVQFDDDDDDDTDDDDDDDDDDDDDDDPDDPDDDTDGD

Sequence (865 aa):
MANTLKTQIAVNFVNANIKSKHFELTGELLCPEVLKECFEHISLKVVDNKAEISATKYLHMFGLLLLNSSAEEQVWLPNNHIFDRNKDQGQIYQFRVRFYPHNKRVNFFNLQSPDNVVFEYLFLQIMNDFLMGKLGGSDKIDDTNVLKLITISFLMPQSLPFKSSSIVDVHLSNQSIHYFNIGNKVSNFIIKRFSTWWIDSFWICRTVKTEIQKMKREKKLLAYYKQMFFTEVMTHEPYYWIEKYKATYNDGNKKTEVTLTVNFYELNNKPSLYFGEVMMYSLDELIDIKIECYNLDGAPPKTVLISPRNGATMSLEFAAKGAAESFVSMLQGFVMLFVSYDFCFKSCEFQTMDMKLRSQLQSFGYLSSSSITTILSSAGDTSRFLIHESPYKFGKYEVVVRHKAEETRLDIEIIDENRVKLFQNKTELKSCDRPALLHYLRNKYKIQRIPRNYPSMEEINKLFQLNIIEPYDIVHQPPASAEPVVYQRDQLVIIEIKSGKKPITKTEVSVRYQRMMLKSLQVEDPDRSEAFYKAVRDLCKLHSKKPESVLKFQGTVLERKPSFLMEFSPNGNLLDYLCQNQLTVDQKVDIIYQIVNILGFMQEARVFHGNLRSRKLFVFVKEGTLNIKIKLGDSGLSHYLDTLPLHEVRNIERLPWLSPERQQNLKSISLESECYAFGTIVVEIIYQTDNFLPDLNMSCMQNDSPLPQYTKLVTEEQNAFENQEDQLVPEAKKAIEDIQDFAKSQCRSREPAVRPSIMKISQVISEIRNRTRRIRGDTEETSLRHFVYQVCPEAKHRLTSKSLDARRTKAELEEMLKKTFQNKFLPFHLITLSTNVLGQVNVVQSVQKHVASIFSLRGFTLMIK

InterPro domains:
  IPR000299 FERM domain [PS50057] (7-342)
  IPR000719 Protein kinase domain [PS50011] (472-765)
  IPR001245 Serine-threonine/tyrosine-protein kinase, catalytic domain [PF07714] (514-763)
  IPR011009 Protein kinase-like domain superfamily [SSF56112] (516-765)
  IPR051286 Janus Kinase (JAK) [PTHR45807] (52-826)

Radius of gyration: 41.97 Å; chains: 1; bounding box: 89×76×118 Å

Organism: Biomphalaria glabrata (NCBI:txid6526)

pLDDT: mean 76.25, std 19.0, range [21.83, 97.94]